Protein AF-0000000070209161 (afdb_homodimer)

pLDDT: mean 96.85, std 6.15, range [28.38, 98.94]

Foldseek 3Di:
DPPLDQDAFDQADEAFWAAQLDGHAAPDKDFAAFLQVRDGRYIYHADDLVNLVRLLVLQQVCQVVLLPDDLLVLLQLLLQLLVLLVVNQNVLLNLLCRLFVADCCLRNVPLSNQLSVLSNQLSVCLVVDDWDWDDDPDPQKTKIKDKGFQEEEEEEFESLRCSNSQSLRQVLSSSLRYAYEYEYEPSRSNSQSVSSVSSSVSPDGGSSYTYHYHDPVCVVVSLLSNLQPPRHAEYEYEEALVVVVVNCVSNVVNVHYYFYFHAAAAEEEEEPAFDLLLSLLQLLCQCQRLQNLDRLRHAEYEYEPNCVVVNVVSNLVNNCVPQHDPDAFRFGRDLVLLVLLLVLQVQQVVVPKDWPHADSPDFGANPPPRHTRSGGGGAIEIEDGDDVGPSLEDRSSGRYHYYHYDHDLVRSQVSLQPYQWAFWYEYGHPDVVSRVVSQVSHQHPYYYYSHHSDDDDQCDWGFIDGSSGDATTHHVSNSVSRIDIDMDMDGD/DPPQDQDAFDQADEAFWAAQLDGHAAPDKDFAAFLQVRDGRYIYHADDLVNLVRLLVLQQVCQVVLLPDDLLVLLQLLLQLLVLLVVNQNVLLNLLCRLFVADCCLRNVPLSNQLSVLSNQLSVCLVVDDWDWDDDPDPQKTKIKDKGFQEEEEEEAESLRCSNRQSLRQVLSSSLRYAYEYEYEPSRSNSQSVSSVSSSVSPDGGSSYTYHYHDPVCVVVSLLSNLQPPRHAEYEYEEALVVVVVNCVSNVVNVHYYFYFHAAAAEEEEEPAFDLLLSLLQLLCQCQNLQNLDRLRHAEYEYEPNCVVVNVVSNLVNNCVPQHDPDAFRFGRDLVLLVLLLVLQVQQVVVPKDWPHADSPDFGANPPPRHTRSGGGGAIEIEDGDPVGVSLEDRSSGRYHYYHYDHDLVRSQVSLQPYQWAFWYEYGHPDVVSRVVSQVSHQHPYYYYSHHSDDDDQCDWGFIDGSSGDATTHHVSNSVSRIDIDMDMDGD

Radius of gyration: 30.26 Å; Cα contacts (8 Å, |Δi|>4): 2463; chains: 2; bounding box: 60×92×67 Å

InterPro domains:
  IPR015590 Aldehyde dehydrogenase domain [PF00171] (28-488)
  IPR016161 Aldehyde/histidinol dehydrogenase [SSF53720] (13-491)
  IPR016162 Aldehyde dehydrogenase, N-terminal [G3DSA:3.40.605.10] (19-486)
  IPR016163 Aldehyde dehydrogenase, C-terminal [G3DSA:3.40.309.10] (264-456)
  IPR050740 Aldehyde Dehydrogenase Superfamily [PTHR43353] (17-490)

Solvent-accessible surface area (backbone atoms only — not comparable to full-atom values): 47337 Å² total; per-residue (Å²): 128,79,72,77,64,76,76,71,74,39,58,86,44,63,39,40,32,35,42,48,71,34,77,43,75,47,89,53,60,45,81,34,54,14,35,68,77,72,38,69,33,28,27,28,29,26,60,46,72,66,49,50,52,51,32,50,52,27,12,59,68,25,27,69,62,54,44,66,51,50,54,68,59,52,26,52,30,30,43,40,19,24,51,45,40,62,74,40,34,62,47,53,21,40,41,41,29,46,29,35,25,46,49,63,60,55,26,61,62,36,28,48,51,49,33,28,46,46,31,46,55,50,36,71,46,49,82,68,71,74,63,48,76,54,74,52,90,52,87,59,40,43,42,39,33,43,71,39,45,73,4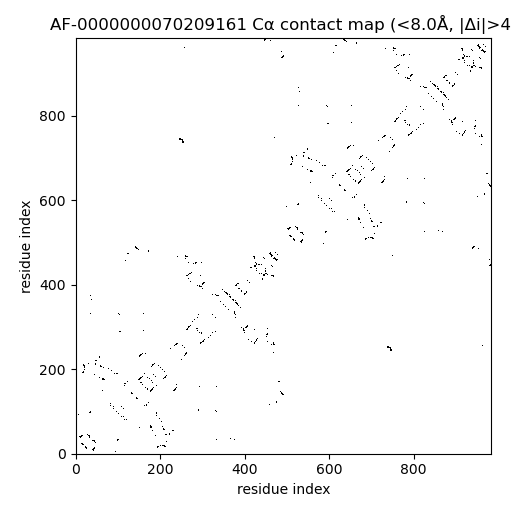4,24,32,39,14,36,25,42,63,71,47,40,49,40,48,39,43,57,48,41,48,30,34,42,68,34,25,21,11,26,37,38,40,39,36,60,62,34,54,59,45,50,40,48,55,52,51,33,38,45,74,30,59,48,57,54,6,36,54,18,38,40,36,36,48,77,90,44,46,67,62,52,50,51,52,53,60,66,32,80,69,43,42,36,38,36,40,40,44,53,41,72,59,47,20,52,51,35,17,56,24,13,53,65,61,30,60,70,35,31,37,28,32,26,60,8,32,31,36,37,44,76,63,30,55,51,68,61,48,17,43,28,48,34,48,17,21,38,51,72,30,6,43,42,54,32,20,27,36,32,34,36,27,23,61,89,39,36,73,62,39,52,53,44,26,48,50,33,37,40,73,74,65,35,79,92,49,74,58,40,37,36,62,41,43,66,42,46,53,49,38,32,49,37,50,50,54,29,39,76,71,68,22,40,73,78,37,65,60,73,85,62,81,34,59,30,89,87,79,63,39,80,32,63,18,34,50,63,60,31,36,31,36,64,52,44,87,90,28,64,54,62,67,50,62,58,59,20,32,51,29,33,34,28,79,28,86,45,72,67,53,45,43,50,54,61,47,66,49,67,34,8,30,23,17,19,33,26,47,72,45,62,70,62,40,52,58,52,49,73,65,43,66,34,9,26,29,20,36,70,44,36,25,59,76,86,54,56,64,43,64,42,35,20,24,60,51,2,28,38,59,44,38,34,44,70,57,16,29,50,68,33,41,43,69,27,33,37,37,36,65,112,129,78,72,77,64,77,75,71,75,40,57,84,44,63,39,40,33,35,44,49,72,34,78,42,75,48,88,54,60,45,80,36,54,14,34,66,77,72,38,69,34,26,26,29,31,26,59,47,72,66,51,50,51,50,34,51,51,27,12,59,69,25,27,70,63,54,46,66,52,51,54,68,60,52,25,52,30,30,44,40,20,23,50,46,41,62,76,40,34,63,46,53,22,41,42,40,29,48,28,36,23,48,50,64,60,56,26,61,64,36,28,50,51,50,34,28,47,45,32,45,55,50,37,71,45,49,79,70,72,73,63,47,77,54,74,54,89,53,86,61,40,43,41,41,35,43,71,40,44,72,43,22,32,39,15,34,24,41,62,71,47,39,50,39,46,39,44,57,48,41,48,29,34,42,69,35,24,20,11,26,38,39,39,39,37,61,62,34,53,58,45,52,39,47,55,53,50,32,38,44,75,30,60,49,58,54,5,35,53,19,38,42,35,34,49,79,90,44,46,65,61,52,51,50,53,54,60,66,33,80,69,42,42,34,40,35,38,40,44,53,41,72,59,47,20,52,52,33,18,56,25,13,54,66,60,28,59,70,34,32,36,29,33,27,61,9,33,33,36,38,44,77,63,29,56,54,68,59,47,16,43,27,48,35,47,15,20,38,50,73,30,7,42,41,54,31,18,27,36,33,34,37,26,23,62,89,38,35,71,61,38,52,53,43,26,51,50,33,36,39,70,75,64,35,79,92,49,74,59,42,35,36,62,43,44,67,42,46,53,50,40,31,49,37,49,51,54,28,39,77,71,70,21,42,74,78,36,66,61,73,83,61,81,33,58,31,89,86,78,63,40,80,31,63,18,34,50,64,61,32,36,32,36,63,52,45,88,90,29,65,54,62,69,51,62,57,59,20,33,52,30,33,34,28,79,28,87,44,72,67,52,46,42,52,55,59,47,65,49,68,35,7,30,22,17,19,34,25,48,73,46,62,71,60,40,52,58,51,49,74,64,43,66,32,11,26,31,21,35,71,43,35,24,59,77,84,54,57,65,43,65,43,35,20,23,61,52,2,28,37,59,45,38,34,42,70,56,16,30,50,67,33,40,44,68,27,35,36,36,34,65,112

Nearest PDB structures (foldseek):
  4u3w-assembly1_A  TM=9.423E-01  e=4.779E-47  Burkholderia cenocepacia J2315
  5izd-assembly2_H  TM=9.526E-01  e=4.224E-46  Thermoplasma acidophilum
  2w8o-assembly1_A  TM=9.553E-01  e=1.137E-43  Homo sapiens
  2jg7-assembly1_A  TM=9.306E-01  e=1.130E-42  Acanthopagrus schlegelii
  6o4d-assembly1_B  TM=9.277E-01  e=3.059E-41  Homo sapiens

Secondary structure (DSSP, 8-state):
------PPP-TT-EEPEEETTEEE--SSEEEEE-TTT-SEEEEEE---HHHHHHHHHHHHHHHHHHHHS-HHHHHHHHHHHHHHHHHTHHHHHHHHHHHH---HHHIIIIIHHHHHHHHHHHHTTGGG---B-PPPSSTTEEEEEEEEE-SEEEEEE-SSSHHHHHHHHHHHHHHTT-EEEEEE-TT-HHHHHHHHHHHHHTTPPBTTEEEE---GGGHHHHHHHHHH-TTEEEEEEES-HHHHHHHHHHHHHTT--EEEE----EEEEE-TTS-HHHHHHHHHHHHHGGGG-STTSEEEEEEETTTHHHHHHHHHHHHHHHH-TTSPPPBPSSHHHHHHHHHHHHHHHHTT-EEEES-TTPPEEPTTT-SEETTB---EEEES--TTSHHHHS---SSEEEEEEESSHHHHHHHHHSSSEES-EEEE-S-HHHHHHHHTTS-SSEEEETS-S----TTS-B--EETTEE--BSHHHHHHTTEEEEEEEEE-/-----PPPP-TT-EEPEEETTEEE--SSEEEEE-TTT-SEEEEEE---HHHHHHHHHHHHHHHHHHHHS-HHHHHHHHHHHHHHHHHTHHHHHHHHHHHH---HHHIIIIIHHHHHHHHHHHHTTGGG---B-PPPSSTTEEEEEEEEE-SEEEEEE-SSSHHHHHHHHHHHHHHTT-EEEEEE-TT-HHHHHHHHHHHHHTTPPBTTEEEE---GGGHHHHHHHHHH-TTEEEEEEES-HHHHHHHHHHHHHTT--EEEE----EEEEE-TTS-HHHHHHHHHHHHHGGGG-STT-EEEEEEETTTHHHHHHHHHHHHHHHH-TTSPPPBPSSHHHHHHHHHHHHHHHHTT-EEEES-TTPPEEPTTT-SEETTB---EEEES--TTSHHHHS---SSEEEEEEESSHHHHHHHHHSSSEES-EEEE-S-HHHHHHHHTTS-SSEEEETS-S----TTS-B--EETTEE--BSHHHHHHTTEEEEEEEEE-

Structure (mmCIF, N/CA/C/O backbone):
data_AF-0000000070209161-model_v1
#
loop_
_entity.id
_entity.type
_entity.pdbx_description
1 polymer 'Aldehyde dehydrogenase'
#
loop_
_atom_site.group_PDB
_atom_site.id
_atom_site.type_symbol
_atom_site.label_atom_id
_atom_site.label_alt_id
_atom_site.label_comp_id
_atom_site.label_asym_id
_atom_site.label_entity_id
_atom_site.label_seq_id
_atom_site.pdbx_PDB_ins_code
_atom_site.Cartn_x
_atom_site.Cartn_y
_atom_site.Cartn_z
_atom_site.occupancy
_atom_site.B_iso_or_equiv
_atom_site.auth_seq_id
_atom_site.auth_comp_id
_atom_site.auth_asym_id
_atom_site.auth_atom_id
_atom_site.pdbx_PDB_model_num
ATOM 1 N N . MET A 1 1 ? -22.828 -43.562 1.305 1 29.09 1 MET A N 1
ATOM 2 C CA . MET A 1 1 ? -21.812 -42.656 0.734 1 29.09 1 MET A CA 1
ATOM 3 C C . MET A 1 1 ? -22.109 -42.375 -0.735 1 29.09 1 MET A C 1
ATOM 5 O O . MET A 1 1 ? -21.906 -43.25 -1.593 1 29.09 1 MET A O 1
ATOM 9 N N . SER A 1 2 ? -23.109 -41.594 -0.973 1 34.88 2 SER A N 1
ATOM 10 C CA . SER A 1 2 ? -23.578 -41.406 -2.342 1 34.88 2 SER A CA 1
ATOM 11 C C . SER A 1 2 ? -22.438 -41.062 -3.283 1 34.88 2 SER A C 1
ATOM 13 O O . SER A 1 2 ? -21.469 -40.406 -2.877 1 34.88 2 SER A O 1
ATOM 15 N N . ASN A 1 3 ? -22.016 -41.812 -4.133 1 40.66 3 ASN A N 1
ATOM 16 C CA . ASN A 1 3 ? -21.016 -41.625 -5.176 1 40.66 3 ASN A CA 1
ATOM 17 C C . ASN A 1 3 ? -20.938 -40.188 -5.66 1 40.66 3 ASN A C 1
ATOM 19 O O . ASN A 1 3 ? -21.953 -39.625 -6.105 1 40.66 3 ASN A O 1
ATOM 23 N N . PRO A 1 4 ? -20.078 -39.312 -5.074 1 47.44 4 PRO A N 1
ATOM 24 C CA . PRO A 1 4 ? -20.078 -37.906 -5.461 1 47.44 4 PRO A CA 1
ATOM 25 C C . PRO A 1 4 ? -20.328 -37.719 -6.957 1 47.44 4 PRO A C 1
ATOM 27 O O . PRO A 1 4 ? -19.719 -38.406 -7.781 1 47.44 4 PRO A O 1
ATOM 30 N N . SER A 1 5 ? -21.516 -37.25 -7.375 1 59.25 5 SER A N 1
ATOM 31 C CA . SER A 1 5 ? -22.109 -37.094 -8.703 1 59.25 5 SER A CA 1
ATOM 32 C C . SER A 1 5 ? -21.188 -36.312 -9.641 1 59.25 5 SER A C 1
ATOM 34 O O . SER A 1 5 ? -20.719 -35.25 -9.305 1 59.25 5 SER A O 1
ATOM 36 N N . VAL A 1 6 ? -20.5 -36.938 -10.539 1 78.5 6 VAL A N 1
ATOM 37 C CA . VAL A 1 6 ? -19.797 -36.375 -11.672 1 78.5 6 VAL A CA 1
ATOM 38 C C . VAL A 1 6 ? -20.656 -35.312 -12.336 1 78.5 6 VAL A C 1
ATOM 40 O O . VAL A 1 6 ? -21.828 -35.562 -12.641 1 78.5 6 VAL A O 1
ATOM 43 N N . VAL A 1 7 ? -20.094 -34.094 -12.422 1 88.81 7 VAL A N 1
ATOM 44 C CA . VAL A 1 7 ? -20.812 -33 -13.055 1 88.81 7 VAL A CA 1
ATOM 45 C C . VAL A 1 7 ? -20.938 -33.281 -14.555 1 88.81 7 VAL A C 1
ATOM 47 O O . VAL A 1 7 ? -19.953 -33.594 -15.219 1 88.81 7 VAL A O 1
ATOM 50 N N . LYS A 1 8 ? -22.094 -33.219 -15.031 1 92.44 8 LYS A N 1
ATOM 51 C CA . LYS A 1 8 ? -22.344 -33.375 -16.453 1 92.44 8 LYS A CA 1
ATOM 52 C C . LYS A 1 8 ? -22.547 -32.031 -17.141 1 92.44 8 LYS A C 1
ATOM 54 O O . LYS A 1 8 ? -23.406 -31.234 -16.734 1 92.44 8 LYS A O 1
ATOM 59 N N . PRO A 1 9 ? -21.734 -31.812 -18.125 1 94.31 9 PRO A N 1
ATOM 60 C CA . PRO A 1 9 ? -21.938 -30.578 -18.859 1 94.31 9 PRO A CA 1
ATOM 61 C C . PRO A 1 9 ? -23.359 -30.422 -19.391 1 94.31 9 PRO A C 1
ATOM 63 O O . PRO A 1 9 ? -23.969 -31.406 -19.828 1 94.31 9 PRO A O 1
ATOM 66 N N . ASP A 1 10 ? -23.891 -29.234 -19.266 1 96.38 10 ASP A N 1
ATOM 67 C CA . ASP A 1 10 ? -25.219 -28.859 -19.75 1 96.38 10 ASP A CA 1
ATOM 68 C C . ASP A 1 10 ? -25.203 -27.453 -20.359 1 96.38 10 ASP A C 1
ATOM 70 O O . ASP A 1 10 ? -25.359 -26.469 -19.641 1 96.38 10 ASP A O 1
ATOM 74 N N . PRO A 1 11 ? -25.125 -27.391 -21.656 1 96 11 PRO A N 1
ATOM 75 C CA . PRO A 1 11 ? -25 -26.094 -22.328 1 96 11 PRO A CA 1
ATOM 76 C C . PRO A 1 11 ? -26.203 -25.188 -22.062 1 96 11 PRO A C 1
ATOM 78 O O . PRO A 1 11 ? -26.125 -23.984 -22.297 1 96 11 PRO A O 1
ATOM 81 N N . SER A 1 12 ? -27.297 -25.812 -21.594 1 95.5 12 SER A N 1
ATOM 82 C CA . SER A 1 12 ? -28.5 -25.016 -21.344 1 95.5 12 SER A CA 1
ATOM 83 C C . SER A 1 12 ? -28.469 -24.406 -19.953 1 95.5 12 SER A C 1
ATOM 85 O O . SER A 1 12 ? -29.25 -23.5 -19.641 1 95.5 12 SER A O 1
ATOM 87 N N . TYR A 1 13 ? -27.547 -24.844 -19.188 1 97.38 13 TYR A N 1
ATOM 88 C CA . TYR A 1 13 ? -27.422 -24.297 -17.844 1 97.38 13 TYR A CA 1
ATOM 89 C C . TYR A 1 13 ? -26.703 -22.953 -17.859 1 97.38 13 TYR A C 1
ATOM 91 O O . TYR A 1 13 ? -25.656 -22.812 -18.484 1 97.38 13 TYR A O 1
ATOM 99 N N . VAL A 1 14 ? -27.266 -21.969 -17.219 1 98.5 14 VAL A N 1
ATOM 100 C CA . VAL A 1 14 ? -26.656 -20.656 -17.109 1 98.5 14 VAL A CA 1
ATOM 101 C C . VAL A 1 14 ? -26.109 -20.453 -15.711 1 98.5 14 VAL A C 1
ATOM 103 O O . VAL A 1 14 ? -26.859 -20.406 -14.734 1 98.5 14 VAL A O 1
ATOM 106 N N . VAL A 1 15 ? -24.797 -20.359 -15.57 1 98.75 15 VAL A N 1
ATOM 107 C CA . VAL A 1 15 ? -24.172 -20.094 -14.281 1 98.75 15 VAL A CA 1
ATOM 108 C C . VAL A 1 15 ? -24.594 -18.719 -13.766 1 98.75 15 VAL A C 1
ATOM 110 O O . VAL A 1 15 ? -24.391 -17.703 -14.438 1 98.75 15 VAL A O 1
ATOM 113 N N . PRO A 1 16 ? -25.156 -18.625 -12.656 1 98.81 16 PRO A N 1
ATOM 114 C CA . PRO A 1 16 ? -25.609 -17.328 -12.148 1 98.81 16 PRO A CA 1
ATOM 115 C C . PRO A 1 16 ? -24.5 -16.562 -11.438 1 98.81 16 PRO A C 1
ATOM 117 O O . PRO A 1 16 ? -23.547 -17.172 -10.938 1 98.81 16 PRO A O 1
ATOM 120 N N . LEU A 1 17 ? -24.625 -15.219 -11.445 1 98.75 17 LEU A N 1
ATOM 121 C CA . LEU A 1 17 ? -23.891 -14.422 -10.477 1 98.75 17 LEU A CA 1
ATOM 122 C C . LEU A 1 17 ? -24.359 -14.711 -9.055 1 98.75 17 LEU A C 1
ATOM 124 O O . LEU A 1 17 ? -25.359 -15.398 -8.859 1 98.75 17 LEU A O 1
ATOM 128 N N . PHE A 1 18 ? -23.625 -14.305 -8.117 1 98.38 18 PHE A N 1
ATOM 129 C CA . PHE A 1 18 ? -24.016 -14.383 -6.719 1 98.38 18 PHE A CA 1
ATOM 130 C C . PHE A 1 18 ? -24.047 -13 -6.082 1 98.38 18 PHE A C 1
ATOM 132 O O . PHE A 1 18 ? -22.984 -12.422 -5.805 1 98.38 18 PHE A O 1
ATOM 139 N N . ILE A 1 19 ? -25.25 -12.391 -5.84 1 98.62 19 ILE A N 1
ATOM 140 C CA . ILE A 1 19 ? -25.391 -11.039 -5.324 1 98.62 19 ILE A CA 1
ATOM 141 C C . ILE A 1 19 ? -26.375 -11.031 -4.156 1 98.62 19 ILE A C 1
ATOM 143 O O . ILE A 1 19 ? -27.516 -11.477 -4.293 1 98.62 19 ILE A O 1
ATOM 147 N N . ASN A 1 20 ? -25.906 -10.578 -3.025 1 98.56 20 ASN A N 1
ATOM 148 C CA . ASN A 1 20 ? -26.734 -10.422 -1.828 1 98.56 20 ASN A CA 1
ATOM 149 C C . ASN A 1 20 ? -27.375 -11.742 -1.413 1 98.56 20 ASN A C 1
ATOM 151 O O . ASN A 1 20 ? -28.562 -11.781 -1.091 1 98.56 20 ASN A O 1
ATOM 155 N N . GLY A 1 21 ? -26.609 -12.805 -1.548 1 97.56 21 GLY A N 1
ATOM 156 C CA . GLY A 1 21 ? -27.047 -14.117 -1.09 1 97.56 21 GLY A CA 1
ATOM 157 C C . GLY A 1 21 ? -27.969 -14.812 -2.07 1 97.56 21 GLY A C 1
ATOM 158 O O . GLY A 1 21 ? -28.547 -15.852 -1.754 1 97.56 21 GLY A O 1
ATOM 159 N N . LYS A 1 22 ? -28.031 -14.227 -3.256 1 97.94 22 LYS A N 1
ATOM 160 C CA . LYS A 1 22 ? -28.953 -14.797 -4.242 1 97.94 22 LYS A CA 1
ATOM 161 C C . LYS A 1 22 ? -28.25 -15.047 -5.57 1 97.94 22 LYS A C 1
ATOM 163 O O . LYS A 1 22 ? -27.312 -14.312 -5.934 1 97.94 22 LYS A O 1
ATOM 168 N N . GLU A 1 23 ? -28.719 -16.047 -6.227 1 98.44 23 GLU A N 1
ATOM 169 C CA . GLU A 1 23 ? -28.281 -16.281 -7.602 1 98.44 23 GLU A CA 1
ATOM 170 C C . GLU A 1 23 ? -28.984 -15.344 -8.578 1 98.44 23 GLU A C 1
ATOM 172 O O . GLU A 1 23 ? -30.203 -15.141 -8.477 1 98.44 23 GLU A O 1
ATOM 177 N N . VAL A 1 24 ? -28.234 -14.695 -9.414 1 98.5 24 VAL A N 1
ATOM 178 C CA . VAL A 1 24 ? -28.781 -13.742 -10.383 1 98.5 24 VAL A CA 1
ATOM 179 C C . VAL A 1 24 ? -28.391 -14.172 -11.797 1 98.5 24 VAL A C 1
ATOM 181 O O . VAL A 1 24 ? -27.219 -14.148 -12.164 1 98.5 24 VAL A O 1
ATOM 184 N N . THR A 1 25 ? -29.344 -14.578 -12.586 1 98.31 25 THR A N 1
ATOM 185 C CA . THR A 1 25 ? -29.125 -14.852 -14.008 1 98.31 25 THR A CA 1
ATOM 186 C C . THR A 1 25 ? -29.375 -13.602 -14.844 1 98.31 25 THR A C 1
ATOM 188 O O . THR A 1 25 ? -30.422 -12.977 -14.75 1 98.31 25 THR A O 1
ATOM 191 N N . THR A 1 26 ? -28.438 -13.25 -15.586 1 98 26 THR A N 1
ATOM 192 C CA . THR A 1 26 ? -28.531 -12.016 -16.359 1 98 26 THR A CA 1
ATOM 193 C C . THR A 1 26 ? -29.031 -12.289 -17.766 1 98 26 THR A C 1
ATOM 195 O O . THR A 1 26 ? -29.031 -13.438 -18.219 1 98 26 THR A O 1
ATOM 198 N N . LYS A 1 27 ? -29.469 -11.242 -18.453 1 95.56 27 LYS A N 1
ATOM 199 C CA . LYS A 1 27 ? -29.891 -11.344 -19.844 1 95.56 27 LYS A CA 1
ATOM 200 C C . LYS A 1 27 ? -28.688 -11.562 -20.766 1 95.56 27 LYS A C 1
ATOM 202 O O . LYS A 1 27 ? -28.719 -12.414 -21.656 1 95.56 27 LYS A O 1
ATOM 207 N N . THR A 1 28 ? -27.719 -10.758 -20.531 1 97.19 28 THR A N 1
ATOM 208 C CA . THR A 1 28 ? -26.484 -10.938 -21.281 1 97.19 28 THR A CA 1
ATOM 209 C C . THR A 1 28 ? -25.703 -12.133 -20.766 1 97.19 28 THR A C 1
ATOM 211 O O . THR A 1 28 ? -25.438 -12.234 -19.562 1 97.19 28 THR A O 1
ATOM 214 N N . THR A 1 29 ? -25.359 -13.125 -21.625 1 97.75 29 THR A N 1
ATOM 215 C CA . THR A 1 29 ? -24.625 -14.336 -21.266 1 97.75 29 THR A CA 1
ATOM 216 C C . THR A 1 29 ? -23.469 -14.586 -22.234 1 97.75 29 THR A C 1
ATOM 218 O O . THR A 1 29 ? -23.312 -13.852 -23.203 1 97.75 29 THR A O 1
ATOM 221 N N . PHE A 1 30 ? -22.594 -15.492 -21.969 1 98.12 30 PHE A N 1
ATOM 222 C CA . PHE A 1 30 ? -21.531 -15.922 -22.859 1 98.12 30 PHE A CA 1
ATOM 223 C C . PHE A 1 30 ? -21.25 -17.406 -22.688 1 98.12 30 PHE A C 1
ATOM 225 O O . PHE A 1 30 ? -21.438 -17.969 -21.609 1 98.12 30 PHE A O 1
ATOM 232 N N . PRO A 1 31 ? -20.859 -18.078 -23.719 1 98.06 31 PRO A N 1
ATOM 233 C CA . PRO A 1 31 ? -20.578 -19.5 -23.641 1 98.06 31 PRO A CA 1
ATOM 234 C C . PRO A 1 31 ? -19.281 -19.812 -22.891 1 98.06 31 PRO A C 1
ATOM 236 O O . PRO A 1 31 ? -18.328 -19.031 -22.953 1 98.06 31 PRO A O 1
ATOM 239 N N . VAL A 1 32 ? -19.281 -20.938 -22.156 1 98.19 32 VAL A N 1
ATOM 240 C CA . VAL A 1 32 ? -18.078 -21.469 -21.516 1 98.19 32 VAL A CA 1
ATOM 241 C C . VAL A 1 32 ? -17.641 -22.75 -22.234 1 98.19 32 VAL A C 1
ATOM 243 O O . VAL A 1 32 ? -18.391 -23.719 -22.281 1 98.19 32 VAL A O 1
ATOM 246 N N . THR A 1 33 ? -16.469 -22.672 -22.812 1 97.69 33 THR A N 1
ATOM 247 C CA . THR A 1 33 ? -15.938 -23.797 -23.562 1 97.69 33 THR A CA 1
ATOM 248 C C . THR A 1 33 ? -14.797 -24.469 -22.797 1 97.69 33 THR A C 1
ATOM 250 O O . THR A 1 33 ? -13.906 -23.797 -22.297 1 97.69 33 THR A O 1
ATOM 253 N N . SER A 1 34 ? -14.891 -25.797 -22.688 1 97.81 34 SER A N 1
ATOM 254 C CA . SER A 1 34 ? -13.828 -26.516 -22.016 1 97.81 34 SER A CA 1
ATOM 255 C C . SER A 1 34 ? -12.586 -26.625 -22.891 1 97.81 34 SER A C 1
ATOM 257 O O . SER A 1 34 ? -12.664 -27.078 -24.031 1 97.81 34 SER A O 1
ATOM 259 N N . PRO A 1 35 ? -11.414 -26.266 -22.359 1 97.75 35 PRO A N 1
ATOM 260 C CA . PRO A 1 35 ? -10.188 -26.438 -23.141 1 97.75 35 PRO A CA 1
ATOM 261 C C . PRO A 1 35 ? -9.789 -27.891 -23.312 1 97.75 35 PRO A C 1
ATOM 263 O O . PRO A 1 35 ? -8.945 -28.219 -24.156 1 97.75 35 PRO A O 1
ATOM 266 N N . SER A 1 36 ? -10.359 -28.781 -22.516 1 95.69 36 SER A N 1
ATOM 267 C CA . SER A 1 36 ? -10.062 -30.203 -22.609 1 95.69 36 SER A CA 1
ATOM 268 C C . SER A 1 36 ? -10.891 -30.891 -23.688 1 95.69 36 SER A C 1
ATOM 270 O O . SER A 1 36 ? -10.359 -31.641 -24.516 1 95.69 36 SER A O 1
ATOM 272 N N . SER A 1 37 ? -12.227 -30.547 -23.766 1 95.19 37 SER A N 1
ATOM 273 C CA . SER A 1 37 ? -13.117 -31.219 -24.703 1 95.19 37 SER A CA 1
ATOM 274 C C . SER A 1 37 ? -13.336 -30.406 -25.953 1 95.19 37 SER A C 1
ATOM 276 O O . SER A 1 37 ? -13.805 -30.922 -26.969 1 95.19 37 SER A O 1
ATOM 278 N N . HIS A 1 38 ? -13.094 -29.078 -25.859 1 95.88 38 HIS A N 1
ATOM 279 C CA . HIS A 1 38 ? -13.32 -28.125 -26.938 1 95.88 38 HIS A CA 1
ATOM 280 C C . HIS A 1 38 ? -14.812 -27.953 -27.203 1 95.88 38 HIS A C 1
ATOM 282 O O . HIS A 1 38 ? -15.203 -27.484 -28.281 1 95.88 38 HIS A O 1
ATOM 288 N N . LYS A 1 39 ? -15.602 -28.297 -26.234 1 96.38 39 LYS A N 1
ATOM 289 C CA . LYS A 1 39 ? -17.047 -28.156 -26.359 1 96.38 39 LYS A CA 1
ATOM 290 C C . LYS A 1 39 ? -17.594 -27.141 -25.359 1 96.38 39 LYS A C 1
ATOM 292 O O . LYS A 1 39 ? -17 -26.938 -24.297 1 96.38 39 LYS A O 1
ATOM 297 N N . GLN A 1 40 ? -18.688 -26.531 -25.797 1 97.5 40 GLN A N 1
ATOM 298 C CA . GLN A 1 40 ? -19.391 -25.703 -24.828 1 97.5 40 GLN A CA 1
ATOM 299 C C . GLN A 1 40 ? -19.953 -26.531 -23.672 1 97.5 40 GLN A C 1
ATOM 301 O O . GLN A 1 40 ? -20.672 -27.516 -23.906 1 97.5 40 GLN A O 1
ATOM 306 N N . VAL A 1 41 ? -19.719 -26.219 -22.484 1 97.81 41 VAL A N 1
ATOM 307 C CA . VAL A 1 41 ? -20.078 -27.047 -21.328 1 97.81 41 VAL A CA 1
ATOM 308 C C . VAL A 1 41 ? -21.266 -26.422 -20.609 1 97.81 41 VAL A C 1
ATOM 310 O O . VAL A 1 41 ? -22.078 -27.125 -20 1 97.81 41 VAL A O 1
ATOM 313 N N . TRP A 1 42 ? -21.359 -25.125 -20.516 1 98.12 42 TRP A N 1
ATOM 314 C CA . TRP A 1 42 ? -22.516 -24.359 -20.047 1 98.12 42 TRP A CA 1
ATOM 315 C C . TRP A 1 42 ? -22.438 -22.906 -20.5 1 98.12 42 TRP A C 1
ATOM 317 O O . TRP A 1 42 ? -21.562 -22.547 -21.297 1 98.12 42 TRP A O 1
ATOM 327 N N . THR A 1 43 ? -23.453 -22.172 -20.156 1 98.19 43 THR A N 1
ATOM 328 C CA . THR A 1 43 ? -23.5 -20.734 -20.375 1 98.19 43 THR A CA 1
ATOM 329 C C . THR A 1 43 ? -23.312 -19.984 -19.047 1 98.19 43 THR A C 1
ATOM 331 O O . THR A 1 43 ? -23.547 -20.531 -17.984 1 98.19 43 THR A O 1
ATOM 334 N N . SER A 1 44 ? -22.812 -18.812 -19.141 1 98.62 44 SER A N 1
ATOM 335 C CA . SER A 1 44 ? -22.609 -18.031 -17.922 1 98.62 44 SER A CA 1
ATOM 336 C C . SER A 1 44 ? -23.312 -16.688 -18.016 1 98.62 44 SER A C 1
ATOM 338 O O . SER A 1 44 ? -23.344 -16.062 -19.078 1 98.62 44 SER A O 1
ATOM 340 N N . SER A 1 45 ? -23.859 -16.234 -16.906 1 98.62 45 SER A N 1
ATOM 341 C CA . SER A 1 45 ? -24.281 -14.852 -16.75 1 98.62 45 SER A CA 1
ATOM 342 C C . SER A 1 45 ? -23.094 -13.891 -16.922 1 98.62 45 SER A C 1
ATOM 344 O O . SER A 1 45 ? -21.938 -14.273 -16.703 1 98.62 45 SER A O 1
ATOM 346 N N . ALA A 1 46 ? -23.344 -12.703 -17.391 1 98.62 46 ALA A N 1
ATOM 347 C CA . ALA A 1 46 ? -22.359 -11.625 -17.516 1 98.62 46 ALA A CA 1
ATOM 348 C C . ALA A 1 46 ? -22.797 -10.383 -16.75 1 98.62 46 ALA A C 1
ATOM 350 O O . ALA A 1 46 ? -23.844 -9.805 -17.047 1 98.62 46 ALA A O 1
ATOM 351 N N . ALA A 1 47 ? -22.031 -9.984 -15.805 1 98.5 47 ALA A N 1
ATOM 352 C CA . ALA A 1 47 ? -22.391 -8.844 -14.953 1 98.5 47 ALA A CA 1
ATOM 353 C C . ALA A 1 47 ? -22.469 -7.559 -15.773 1 98.5 47 ALA A C 1
ATOM 355 O O . ALA A 1 47 ? -21.562 -7.258 -16.562 1 98.5 47 ALA A O 1
ATOM 356 N N . SER A 1 48 ? -23.5 -6.812 -15.625 1 97.69 48 SER A N 1
ATOM 357 C CA . SER A 1 48 ? -23.656 -5.465 -16.156 1 97.69 48 SER A CA 1
ATOM 358 C C . SER A 1 48 ? -23.219 -4.414 -15.141 1 97.69 48 SER A C 1
ATOM 360 O O . SER A 1 48 ? -22.906 -4.746 -13.992 1 97.69 48 SER A O 1
ATOM 362 N N . LEU A 1 49 ? -23.203 -3.156 -15.578 1 97.88 49 LEU A N 1
ATOM 363 C CA . LEU A 1 49 ? -22.906 -2.068 -14.656 1 97.88 49 LEU A CA 1
ATOM 364 C C . LEU A 1 49 ? -23.969 -1.977 -13.555 1 97.88 49 LEU A C 1
ATOM 366 O O . LEU A 1 49 ? -23.656 -1.597 -12.422 1 97.88 49 LEU A O 1
ATOM 370 N N . GLU A 1 50 ? -25.172 -2.332 -13.898 1 98 50 GLU A N 1
ATOM 371 C CA . GLU A 1 50 ? -26.234 -2.363 -12.898 1 98 50 GLU A CA 1
ATOM 372 C C . GLU A 1 50 ? -25.984 -3.459 -11.867 1 98 50 GLU A C 1
ATOM 374 O O . GLU A 1 50 ? -26.25 -3.273 -10.68 1 98 50 GLU A O 1
ATOM 379 N N . ASP A 1 51 ? -25.531 -4.625 -12.32 1 98.38 51 ASP A N 1
ATOM 380 C CA . ASP A 1 51 ? -25.172 -5.703 -11.406 1 98.38 51 ASP A CA 1
ATOM 381 C C . ASP A 1 51 ? -24.031 -5.289 -10.484 1 98.38 51 ASP A C 1
ATOM 383 O O . ASP A 1 51 ? -24.016 -5.652 -9.305 1 98.38 51 ASP A O 1
ATOM 387 N N . VAL A 1 52 ? -23.094 -4.551 -11.055 1 98.5 52 VAL A N 1
ATOM 388 C CA . VAL A 1 52 ? -22 -4.008 -10.266 1 98.5 52 VAL A CA 1
ATOM 389 C C . VAL A 1 52 ? -22.562 -3.131 -9.141 1 98.5 52 VAL A C 1
ATOM 391 O O . VAL A 1 52 ? -22.188 -3.297 -7.977 1 98.5 52 VAL A O 1
ATOM 394 N N . LYS A 1 53 ? -23.438 -2.232 -9.461 1 98.5 53 LYS A N 1
ATOM 395 C CA . LYS A 1 53 ? -24.031 -1.345 -8.469 1 98.5 53 LYS A CA 1
ATOM 396 C C . LYS A 1 53 ? -24.781 -2.139 -7.398 1 98.5 53 LYS A C 1
ATOM 398 O O . LYS A 1 53 ? -24.703 -1.808 -6.215 1 98.5 53 LYS A O 1
ATOM 403 N N . SER A 1 54 ? -25.484 -3.172 -7.855 1 98.75 54 SER A N 1
ATOM 404 C CA . SER A 1 54 ? -26.234 -4.012 -6.926 1 98.75 54 SER A CA 1
ATOM 405 C C . SER A 1 54 ? -25.297 -4.734 -5.957 1 98.75 54 SER A C 1
ATOM 407 O O . SER A 1 54 ? -25.578 -4.809 -4.762 1 98.75 54 SER A O 1
ATOM 409 N N . ALA A 1 55 ? -24.25 -5.285 -6.492 1 98.88 55 ALA A N 1
ATOM 410 C CA . ALA A 1 55 ? -23.266 -5.996 -5.668 1 98.88 55 ALA A CA 1
ATOM 411 C C . ALA A 1 55 ? -22.625 -5.059 -4.648 1 98.88 55 ALA A C 1
ATOM 413 O O . ALA A 1 55 ? -22.484 -5.418 -3.477 1 98.88 55 ALA A O 1
ATOM 414 N N . VAL A 1 56 ? -22.281 -3.838 -5.086 1 98.88 56 VAL A N 1
ATOM 415 C CA . VAL A 1 56 ? -21.656 -2.854 -4.211 1 98.88 56 VAL A CA 1
ATOM 416 C C . VAL A 1 56 ? -22.625 -2.438 -3.115 1 98.88 56 VAL A C 1
ATOM 418 O O . VAL A 1 56 ? -22.25 -2.352 -1.942 1 98.88 56 VAL A O 1
ATOM 421 N N . SER A 1 57 ? -23.844 -2.184 -3.496 1 98.81 57 SER A N 1
ATOM 422 C CA . SER A 1 57 ? -24.875 -1.801 -2.529 1 98.81 57 SER A CA 1
ATOM 423 C C . SER A 1 57 ? -25.078 -2.887 -1.479 1 98.81 57 SER A C 1
ATOM 425 O O . SER A 1 57 ? -25.219 -2.592 -0.29 1 98.81 57 SER A O 1
ATOM 427 N N . ALA A 1 58 ? -25.109 -4.117 -1.944 1 98.94 58 ALA A N 1
ATOM 428 C CA . ALA A 1 58 ? -25.281 -5.25 -1.036 1 98.94 58 ALA A CA 1
ATOM 429 C C . ALA A 1 58 ? -24.109 -5.352 -0.062 1 98.94 58 ALA A C 1
ATOM 431 O O . ALA A 1 58 ? -24.297 -5.555 1.138 1 98.94 58 ALA A O 1
ATOM 432 N N . ALA A 1 59 ? -22.891 -5.246 -0.57 1 98.94 59 ALA A N 1
ATOM 433 C CA . ALA A 1 59 ? -21.688 -5.324 0.261 1 98.94 59 ALA A CA 1
ATOM 434 C C . ALA A 1 59 ? -21.672 -4.207 1.3 1 98.94 59 ALA A C 1
ATOM 436 O O . ALA A 1 59 ? -21.359 -4.445 2.467 1 98.94 59 ALA A O 1
ATOM 437 N N . LYS A 1 60 ? -22 -2.992 0.869 1 98.5 60 LYS A N 1
ATOM 438 C CA . LYS A 1 60 ? -22.047 -1.837 1.76 1 98.5 60 LYS A CA 1
ATOM 439 C C . LYS A 1 60 ? -23.062 -2.047 2.879 1 98.5 60 LYS A C 1
ATOM 441 O O . LYS A 1 60 ? -22.781 -1.736 4.039 1 98.5 60 LYS A O 1
ATOM 446 N N . ALA A 1 61 ? -24.219 -2.555 2.518 1 98.62 61 ALA A N 1
ATOM 447 C CA . ALA A 1 61 ? -25.312 -2.748 3.475 1 98.62 61 ALA A CA 1
ATOM 448 C C . ALA A 1 61 ? -24.938 -3.816 4.504 1 98.62 61 ALA A C 1
ATOM 450 O O . ALA A 1 61 ? -25.359 -3.734 5.664 1 98.62 61 ALA A O 1
ATOM 451 N N . ALA A 1 62 ? -24.172 -4.797 4.141 1 98.81 62 ALA A N 1
ATOM 452 C CA . ALA A 1 62 ? -23.828 -5.922 5.004 1 98.81 62 ALA A CA 1
ATOM 453 C C . ALA A 1 62 ? -22.672 -5.559 5.941 1 98.81 62 ALA A C 1
ATOM 455 O O . ALA A 1 62 ? -22.453 -6.227 6.957 1 98.81 62 ALA A O 1
ATOM 456 N N . PHE A 1 63 ? -21.969 -4.539 5.715 1 98.56 63 PHE A N 1
ATOM 457 C CA . PHE A 1 63 ? -20.688 -4.219 6.344 1 98.56 63 PHE A CA 1
ATOM 458 C C . PHE A 1 63 ? -20.859 -3.975 7.836 1 98.56 63 PHE A C 1
ATOM 460 O O . PHE A 1 63 ? -20.141 -4.551 8.656 1 98.56 63 PHE A O 1
ATOM 467 N N . PRO A 1 64 ? -21.828 -3.111 8.258 1 97.25 64 PRO A N 1
ATOM 468 C CA . PRO A 1 64 ? -21.922 -2.811 9.688 1 97.25 64 PRO A CA 1
ATOM 469 C C . PRO A 1 64 ? -22.125 -4.062 10.539 1 97.25 64 PRO A C 1
ATOM 471 O O . PRO A 1 64 ? -21.422 -4.242 11.547 1 97.25 64 PRO A O 1
ATOM 474 N N . ALA A 1 65 ? -22.953 -4.957 10.086 1 97.81 65 ALA A N 1
ATOM 475 C CA . ALA A 1 65 ? -23.219 -6.168 10.859 1 97.81 65 ALA A CA 1
ATOM 476 C C . ALA A 1 65 ? -22.031 -7.121 10.805 1 97.81 65 ALA A C 1
ATOM 478 O O . ALA A 1 65 ? -21.641 -7.688 11.828 1 97.81 65 ALA A O 1
ATOM 479 N N . TRP A 1 66 ? -21.453 -7.297 9.672 1 98.62 66 TRP A N 1
ATOM 480 C CA . TRP A 1 66 ? -20.344 -8.227 9.508 1 98.62 66 TRP A CA 1
ATOM 481 C C . TRP A 1 66 ? -19.125 -7.754 10.281 1 98.62 66 TRP A C 1
ATOM 483 O O . TRP A 1 66 ? -18.469 -8.547 10.961 1 98.62 66 TRP A O 1
ATOM 493 N N . SER A 1 67 ? -18.812 -6.473 10.188 1 97.75 67 SER A N 1
ATOM 494 C CA . SER A 1 67 ? -17.625 -5.914 10.828 1 97.75 67 SER A CA 1
ATOM 495 C C . SER A 1 67 ? -17.703 -6.059 12.344 1 97.75 67 SER A C 1
ATOM 497 O O . SER A 1 67 ? -16.672 -6.184 13.016 1 97.75 67 SER A O 1
ATOM 499 N N . LYS A 1 68 ? -18.875 -6.109 12.898 1 95.81 68 LYS A N 1
ATOM 500 C CA . LYS A 1 68 ? -19.047 -6.133 14.344 1 95.81 68 LYS A CA 1
ATOM 501 C C . LYS A 1 68 ? -19.266 -7.559 14.852 1 95.81 68 LYS A C 1
ATOM 503 O O . LYS A 1 68 ? -19.25 -7.801 16.062 1 95.81 68 LYS A O 1
ATOM 508 N N . MET A 1 69 ? -19.406 -8.484 13.898 1 97 69 MET A N 1
ATOM 509 C CA . MET A 1 69 ? -19.625 -9.883 14.281 1 97 69 MET A CA 1
ATOM 510 C C . MET A 1 69 ? -18.438 -10.406 15.094 1 97 69 MET A C 1
ATOM 512 O O . MET A 1 69 ? -17.281 -10.117 14.773 1 97 69 MET A O 1
ATOM 516 N N . LYS A 1 70 ? -18.703 -11.188 16.109 1 96.12 70 LYS A N 1
ATOM 517 C CA . LYS A 1 70 ? -17.672 -11.727 16.984 1 96.12 70 LYS A CA 1
ATOM 518 C C . LYS A 1 70 ? -16.766 -12.711 16.234 1 96.12 70 LYS A C 1
ATOM 520 O O . LYS A 1 70 ? -17.219 -13.414 15.336 1 96.12 70 LYS A O 1
ATOM 525 N N . HIS A 1 71 ? -15.562 -12.82 16.719 1 96.38 71 HIS A N 1
ATOM 526 C CA . HIS A 1 71 ? -14.586 -13.703 16.078 1 96.38 71 HIS A CA 1
ATOM 527 C C . HIS A 1 71 ? -15.039 -15.156 16.125 1 96.38 71 HIS A C 1
ATOM 529 O O . HIS A 1 71 ? -14.805 -15.914 15.195 1 96.38 71 HIS A O 1
ATOM 535 N N . SER A 1 72 ? -15.695 -15.469 17.219 1 97.75 72 SER A N 1
ATOM 536 C CA . SER A 1 72 ? -16.156 -16.844 17.359 1 97.75 72 SER A CA 1
ATOM 537 C C . SER A 1 72 ? -17.219 -17.172 16.312 1 97.75 72 SER A C 1
ATOM 539 O O . SER A 1 72 ? -17.234 -18.281 15.766 1 97.75 72 SER A O 1
ATOM 541 N N . ALA A 1 73 ? -18.125 -16.25 16.031 1 98.12 73 ALA A N 1
ATOM 542 C CA . ALA A 1 73 ? -19.156 -16.469 15.023 1 98.12 73 ALA A CA 1
ATOM 543 C C . ALA A 1 73 ? -18.562 -16.562 13.625 1 98.12 73 ALA A C 1
ATOM 545 O O . ALA A 1 73 ? -18.953 -17.422 12.828 1 98.12 73 ALA A O 1
ATOM 546 N N . LYS A 1 74 ? -17.625 -15.711 13.297 1 98.5 74 LYS A N 1
ATOM 547 C CA . LYS A 1 74 ? -16.938 -15.781 12.016 1 98.5 74 LYS A CA 1
ATOM 548 C C . LYS A 1 74 ? -16.188 -17.109 11.859 1 98.5 74 LYS A C 1
ATOM 550 O O . LYS A 1 74 ? -16.25 -17.734 10.797 1 98.5 74 LYS A O 1
ATOM 555 N N . ARG A 1 75 ? -15.477 -17.469 12.945 1 98.44 75 ARG A N 1
ATOM 556 C CA . ARG A 1 75 ? -14.758 -18.734 12.969 1 98.44 75 ARG A CA 1
ATOM 557 C C . ARG A 1 75 ? -15.68 -19.906 12.617 1 98.44 75 ARG A C 1
ATOM 559 O O . ARG A 1 75 ? -15.328 -20.75 11.797 1 98.44 75 ARG A O 1
ATOM 566 N N . ASN A 1 76 ? -16.844 -19.891 13.25 1 98.75 76 ASN A N 1
ATOM 567 C CA . ASN A 1 76 ? -17.797 -20.969 13.008 1 98.75 76 ASN A CA 1
ATOM 568 C C . ASN A 1 76 ? -18.25 -21 11.547 1 98.75 76 ASN A C 1
ATOM 570 O O . ASN A 1 76 ? -18.406 -22.062 10.961 1 98.75 76 ASN A O 1
ATOM 574 N N . ILE A 1 77 ? -18.438 -19.859 10.945 1 98.88 77 ILE A N 1
ATOM 575 C CA . ILE A 1 77 ? -18.828 -19.766 9.539 1 98.88 77 ILE A CA 1
ATOM 576 C C . ILE A 1 77 ? -17.719 -20.312 8.656 1 98.88 77 ILE A C 1
ATOM 578 O O . ILE A 1 77 ? -17.969 -21.109 7.742 1 98.88 77 ILE A O 1
ATOM 582 N N . PHE A 1 78 ? -16.438 -19.969 8.922 1 98.88 78 PHE A N 1
ATOM 583 C CA . PHE A 1 78 ? -15.312 -20.406 8.109 1 98.88 78 PHE A CA 1
ATOM 584 C C . PHE A 1 78 ? -15.102 -21.922 8.242 1 98.88 78 PHE A C 1
ATOM 586 O O . PHE A 1 78 ? -14.852 -22.609 7.254 1 98.88 78 PHE A O 1
ATOM 593 N N . LEU A 1 79 ? -15.219 -22.422 9.469 1 98.88 79 LEU A N 1
ATOM 594 C CA . LEU A 1 79 ? -15.062 -23.859 9.68 1 98.88 79 LEU A CA 1
ATOM 595 C C . LEU A 1 79 ? -16.188 -24.625 8.992 1 98.88 79 LEU A C 1
ATOM 597 O O . LEU A 1 79 ? -15.938 -25.672 8.391 1 98.88 79 LEU A O 1
ATOM 601 N N . LYS A 1 80 ? -17.406 -24.094 9.094 1 98.88 80 LYS A N 1
ATOM 602 C CA . LYS A 1 80 ? -18.531 -24.734 8.391 1 98.88 80 LYS A CA 1
ATOM 603 C C . LYS A 1 80 ? -18.312 -24.703 6.883 1 98.88 80 LYS A C 1
ATOM 605 O O . LYS A 1 80 ? -18.641 -25.656 6.18 1 98.88 80 LYS A O 1
ATOM 610 N N . ALA A 1 81 ? -17.828 -23.609 6.414 1 98.88 81 ALA A N 1
ATOM 611 C CA . ALA A 1 81 ? -17.531 -23.5 4.988 1 98.88 81 ALA A CA 1
ATOM 612 C C . ALA A 1 81 ? -16.516 -24.547 4.559 1 98.88 81 ALA A C 1
ATOM 614 O O . ALA A 1 81 ? -16.656 -25.156 3.498 1 98.88 81 ALA A O 1
ATOM 615 N N . ALA A 1 82 ? -15.461 -24.719 5.375 1 98.88 82 ALA A N 1
ATOM 616 C CA . ALA A 1 82 ? -14.484 -25.766 5.086 1 98.88 82 ALA A CA 1
ATOM 617 C C . ALA A 1 82 ? -15.148 -27.141 5.004 1 98.88 82 ALA A C 1
ATOM 619 O O . ALA A 1 82 ? -14.859 -27.922 4.098 1 98.88 82 ALA A O 1
ATOM 620 N N . ASP A 1 83 ? -16.078 -27.375 5.879 1 98.81 83 ASP A N 1
ATOM 621 C CA . ASP A 1 83 ? -16.812 -28.641 5.883 1 98.81 83 ASP A CA 1
ATOM 622 C C . ASP A 1 83 ? -17.656 -28.781 4.621 1 98.81 83 ASP A C 1
ATOM 624 O O . ASP A 1 83 ? -17.734 -29.875 4.035 1 98.81 83 ASP A O 1
ATOM 628 N N . VAL A 1 84 ? -18.312 -27.703 4.242 1 98.75 84 VAL A N 1
ATOM 629 C CA . VAL A 1 84 ? -19.141 -27.703 3.037 1 98.75 84 VAL A CA 1
ATOM 630 C C . VAL A 1 84 ? -18.266 -28.031 1.821 1 98.75 84 VAL A C 1
ATOM 632 O O . VAL A 1 84 ? -18.656 -28.828 0.973 1 98.75 84 VAL A O 1
ATOM 635 N N . ILE A 1 85 ? -17.109 -27.438 1.76 1 98.69 85 ILE A N 1
ATOM 636 C CA . ILE A 1 85 ? -16.188 -27.625 0.644 1 98.69 85 ILE A CA 1
ATOM 637 C C . ILE A 1 85 ? -15.719 -29.078 0.619 1 98.69 85 ILE A C 1
ATOM 639 O O . ILE A 1 85 ? -15.68 -29.719 -0.441 1 98.69 85 ILE A O 1
ATOM 643 N N . ASP A 1 86 ? -15.398 -29.625 1.784 1 98.44 86 ASP A N 1
ATOM 644 C CA . ASP A 1 86 ? -15 -31.016 1.867 1 98.44 86 ASP A CA 1
ATOM 645 C C . ASP A 1 86 ? -16.109 -31.938 1.385 1 98.44 86 ASP A C 1
ATOM 647 O O . ASP A 1 86 ? -15.859 -32.906 0.667 1 98.44 86 ASP A O 1
ATOM 651 N N . ALA A 1 87 ? -17.312 -31.625 1.749 1 98.12 87 ALA A N 1
ATOM 652 C CA . ALA A 1 87 ? -18.469 -32.438 1.396 1 98.12 87 ALA A CA 1
ATOM 653 C C . ALA A 1 87 ? -18.75 -32.375 -0.102 1 98.12 87 ALA A C 1
ATOM 655 O O . ALA A 1 87 ? -19.266 -33.344 -0.688 1 98.12 87 ALA A O 1
ATOM 656 N N . ARG A 1 88 ? -18.375 -31.266 -0.715 1 97.44 88 ARG A N 1
ATOM 657 C CA . ARG A 1 88 ? -18.656 -31.062 -2.131 1 97.44 88 ARG A CA 1
ATOM 658 C C . ARG A 1 88 ? -17.375 -31.094 -2.959 1 97.44 88 ARG A C 1
ATOM 660 O O . ARG A 1 88 ? -17.312 -30.531 -4.051 1 97.44 88 ARG A O 1
ATOM 667 N N . ALA A 1 89 ? -16.344 -31.688 -2.459 1 97.69 89 ALA A N 1
ATOM 668 C CA . ALA A 1 89 ? -14.992 -31.594 -3.025 1 97.69 89 ALA A CA 1
ATOM 669 C C . ALA A 1 89 ? -14.969 -32.125 -4.461 1 97.69 89 ALA A C 1
ATOM 671 O O . ALA A 1 89 ? -14.367 -31.484 -5.34 1 97.69 89 ALA A O 1
ATOM 672 N N . GLU A 1 90 ? -15.586 -33.188 -4.77 1 96.75 90 GLU A N 1
ATOM 673 C CA . GLU A 1 90 ? -15.57 -33.781 -6.105 1 96.75 90 GLU A CA 1
ATOM 674 C C . GLU A 1 90 ? -16.297 -32.906 -7.105 1 96.75 90 GLU A C 1
ATOM 676 O O . GLU A 1 90 ? -15.844 -32.719 -8.234 1 96.75 90 GLU A O 1
ATOM 681 N N . GLU A 1 91 ? -17.438 -32.406 -6.656 1 97.19 91 GLU A N 1
ATOM 682 C CA . GLU A 1 91 ? -18.203 -31.484 -7.477 1 97.19 91 GLU A CA 1
ATOM 683 C C . GLU A 1 91 ? -17.375 -30.25 -7.84 1 97.19 91 GLU A C 1
ATOM 685 O O . GLU A 1 91 ? -17.328 -29.859 -9 1 97.19 91 GLU A O 1
ATOM 690 N N . PHE A 1 92 ? -16.75 -29.688 -6.863 1 98.25 92 PHE A N 1
ATOM 691 C CA . PHE A 1 92 ? -15.945 -28.484 -7.062 1 98.25 92 PHE A CA 1
ATOM 692 C C . PHE A 1 92 ? -14.758 -28.781 -7.977 1 98.25 92 PHE A C 1
ATOM 694 O O . PHE A 1 92 ? -14.477 -28.016 -8.898 1 98.25 92 PHE A O 1
ATOM 701 N N . ALA A 1 93 ? -14.102 -29.875 -7.723 1 98.06 93 ALA A N 1
ATOM 702 C CA . ALA A 1 93 ? -12.969 -30.266 -8.562 1 98.06 93 ALA A CA 1
ATOM 703 C C . ALA A 1 93 ? -13.391 -30.438 -10.016 1 98.06 93 ALA A C 1
ATOM 705 O O . ALA A 1 93 ? -12.672 -30.047 -10.93 1 98.06 93 ALA A O 1
ATOM 706 N N . ASP A 1 94 ? -14.555 -31 -10.25 1 97.75 94 ASP A N 1
ATOM 707 C CA . ASP A 1 94 ? -15.055 -31.234 -11.594 1 97.75 94 ASP A CA 1
ATOM 708 C C . ASP A 1 94 ? -15.297 -29.922 -12.328 1 97.75 94 ASP A C 1
ATOM 710 O O . ASP A 1 94 ? -14.977 -29.812 -13.516 1 97.75 94 ASP A O 1
ATOM 714 N N . TYR A 1 95 ? -15.93 -28.953 -11.586 1 98.12 95 TYR A N 1
ATOM 715 C CA . TYR A 1 95 ? -16.109 -27.641 -12.203 1 98.12 95 TYR A CA 1
ATOM 716 C C . TYR A 1 95 ? -14.781 -27.125 -12.75 1 98.12 95 TYR A C 1
ATOM 718 O O . TYR A 1 95 ? -14.703 -26.703 -13.906 1 98.12 95 TYR A O 1
ATOM 726 N N . MET A 1 96 ? -13.75 -27.203 -11.953 1 98.12 96 MET A N 1
ATOM 727 C CA . MET A 1 96 ? -12.445 -26.672 -12.32 1 98.12 96 MET A CA 1
ATOM 728 C C . MET A 1 96 ? -11.844 -27.453 -13.484 1 98.12 96 MET A C 1
ATOM 730 O O . MET A 1 96 ? -11.328 -26.875 -14.438 1 98.12 96 MET A O 1
ATOM 734 N N . LYS A 1 97 ? -11.914 -28.781 -13.414 1 97.19 97 LYS A N 1
ATOM 735 C CA . LYS A 1 97 ? -11.375 -29.625 -14.484 1 97.19 97 LYS A CA 1
ATOM 736 C C . LYS A 1 97 ? -12.062 -29.328 -15.812 1 97.19 97 LYS A C 1
ATOM 738 O O . LYS A 1 97 ? -11.391 -29.172 -16.844 1 97.19 97 LYS A O 1
ATOM 743 N N . ILE A 1 98 ? -13.336 -29.188 -15.766 1 97.44 98 ILE A N 1
ATOM 744 C CA . ILE A 1 98 ? -14.133 -28.953 -16.969 1 97.44 98 ILE A CA 1
ATOM 745 C C . ILE A 1 98 ? -13.812 -27.578 -17.531 1 97.44 98 ILE A C 1
ATOM 747 O O . ILE A 1 98 ? -13.609 -27.422 -18.75 1 97.44 98 ILE A O 1
ATOM 751 N N . GLU A 1 99 ? -13.695 -26.609 -16.703 1 98.12 99 GLU A N 1
ATOM 752 C CA . GLU A 1 99 ? -13.602 -25.219 -17.156 1 98.12 99 GLU A CA 1
ATOM 753 C C . GLU A 1 99 ? -12.164 -24.844 -17.5 1 98.12 99 GLU A C 1
ATOM 755 O O . GLU A 1 99 ? -11.93 -24.016 -18.375 1 98.12 99 GLU A O 1
ATOM 760 N N . THR A 1 100 ? -11.133 -25.469 -16.828 1 97.81 100 THR A N 1
ATOM 761 C CA . THR A 1 100 ? -9.773 -24.969 -17.016 1 97.81 100 THR A CA 1
ATOM 762 C C . THR A 1 100 ? -8.883 -26.062 -17.609 1 97.81 100 THR A C 1
ATOM 764 O O . THR A 1 100 ? -7.75 -25.797 -18.016 1 97.81 100 THR A O 1
ATOM 767 N N . GLY A 1 101 ? -9.391 -27.281 -17.656 1 96.44 101 GLY A N 1
ATOM 768 C CA . GLY A 1 101 ? -8.578 -28.391 -18.141 1 96.44 101 GLY A CA 1
ATOM 769 C C . GLY A 1 101 ? -7.562 -28.859 -17.109 1 96.44 101 GLY A C 1
ATOM 770 O O . GLY A 1 101 ? -6.641 -29.609 -17.453 1 96.44 101 GLY A O 1
ATOM 771 N N . ALA A 1 102 ? -7.719 -28.469 -15.875 1 96.31 102 ALA A N 1
ATOM 772 C CA . ALA A 1 102 ? -6.781 -28.859 -14.82 1 96.31 102 ALA A CA 1
ATOM 773 C C . ALA A 1 102 ? -6.758 -30.375 -14.633 1 96.31 102 ALA A C 1
ATOM 775 O O . ALA A 1 102 ? -7.801 -31.031 -14.711 1 96.31 102 ALA A O 1
ATOM 776 N N . ALA A 1 103 ? -5.559 -30.859 -14.344 1 94.19 103 ALA A N 1
ATOM 777 C CA . ALA A 1 103 ? -5.414 -32.281 -14.031 1 94.19 103 ALA A CA 1
ATOM 778 C C . ALA A 1 103 ? -6.039 -32.625 -12.68 1 94.19 103 ALA A C 1
ATOM 780 O O . ALA A 1 103 ? -6.262 -31.719 -11.852 1 94.19 103 ALA A O 1
ATOM 781 N N . ASP A 1 104 ? -6.316 -33.844 -12.492 1 93.31 104 ASP A N 1
ATOM 782 C CA . ASP A 1 104 ? -6.973 -34.344 -11.281 1 93.31 104 ASP A CA 1
ATOM 783 C C . ASP A 1 104 ? -6.176 -33.969 -10.039 1 93.31 104 ASP A C 1
ATOM 785 O O . ASP A 1 104 ? -6.73 -33.406 -9.078 1 93.31 104 ASP A O 1
ATOM 789 N N . MET A 1 105 ? -4.926 -34.125 -10.078 1 92.12 105 MET A N 1
ATOM 790 C CA . MET A 1 105 ? -4.094 -33.875 -8.906 1 92.12 105 MET A CA 1
ATOM 791 C C . MET A 1 105 ? -4.074 -32.375 -8.555 1 92.12 105 MET A C 1
ATOM 793 O O . MET A 1 105 ? -4.016 -32.031 -7.379 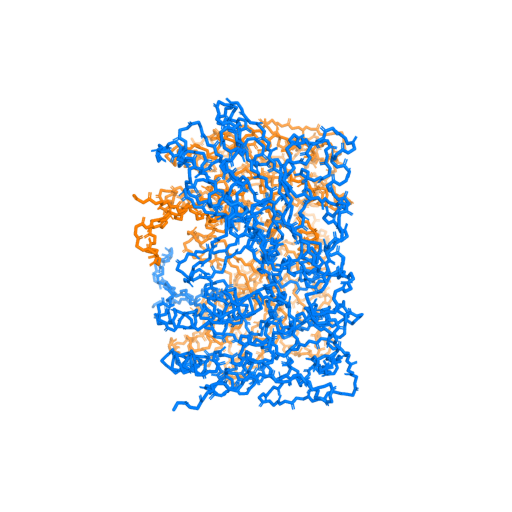1 92.12 105 MET A O 1
ATOM 797 N N . PHE A 1 106 ? -4.121 -31.578 -9.57 1 95.69 106 PHE A N 1
ATOM 798 C CA . PHE A 1 106 ? -4.078 -30.141 -9.328 1 95.69 106 PHE A CA 1
ATOM 799 C C . PHE A 1 106 ? -5.414 -29.641 -8.797 1 95.69 106 PHE A C 1
ATOM 801 O O . PHE A 1 106 ? -5.457 -28.734 -7.945 1 95.69 106 PHE A O 1
ATOM 808 N N . SER A 1 107 ? -6.535 -30.188 -9.242 1 96.19 107 SER A N 1
ATOM 809 C CA . SER A 1 107 ? -7.859 -29.781 -8.789 1 96.19 107 SER A CA 1
ATOM 810 C C . SER A 1 107 ? -8.234 -30.469 -7.48 1 96.19 107 SER A C 1
ATOM 812 O O . SER A 1 107 ? -8.258 -29.828 -6.422 1 96.19 107 SER A O 1
ATOM 814 N N . ASN A 1 108 ? -8.266 -31.859 -7.496 1 94.81 108 ASN A N 1
ATOM 815 C CA . ASN A 1 108 ? -8.703 -32.656 -6.367 1 94.81 108 ASN A CA 1
ATOM 816 C C . ASN A 1 108 ? -7.637 -32.719 -5.277 1 94.81 108 ASN A C 1
ATOM 818 O O . ASN A 1 108 ? -7.957 -32.844 -4.094 1 94.81 108 ASN A O 1
ATOM 822 N N . GLY A 1 109 ? -6.5 -32.625 -5.691 1 93.38 109 GLY A N 1
ATOM 823 C CA . GLY A 1 109 ? -5.414 -32.875 -4.754 1 93.38 109 GLY A CA 1
ATOM 824 C C . GLY A 1 109 ? -4.848 -31.609 -4.152 1 93.38 109 GLY A C 1
ATOM 825 O O . GLY A 1 109 ? -4.238 -31.641 -3.082 1 93.38 109 GLY A O 1
ATOM 826 N N . PHE A 1 110 ? -5.109 -30.516 -4.816 1 95.06 110 PHE A N 1
ATOM 827 C CA . PHE A 1 110 ? -4.438 -29.312 -4.363 1 95.06 110 PHE A CA 1
ATOM 828 C C . PHE A 1 110 ? -5.43 -28.172 -4.203 1 95.06 110 PHE A C 1
ATOM 830 O O . PHE A 1 110 ? -5.727 -27.75 -3.084 1 95.06 110 PHE A O 1
ATOM 837 N N . ASN A 1 111 ? -6.09 -27.719 -5.223 1 97.88 111 ASN A N 1
ATOM 838 C CA . ASN A 1 111 ? -6.879 -26.484 -5.203 1 97.88 111 ASN A CA 1
ATOM 839 C C . ASN A 1 111 ? -8.055 -26.594 -4.234 1 97.88 111 ASN A C 1
ATOM 841 O O . ASN A 1 111 ? -8.234 -25.719 -3.381 1 97.88 111 ASN A O 1
ATOM 845 N N . VAL A 1 112 ? -8.844 -27.672 -4.348 1 98.44 112 VAL A N 1
ATOM 846 C CA . VAL A 1 112 ? -10.039 -27.781 -3.523 1 98.44 112 VAL A CA 1
ATOM 847 C C . VAL A 1 112 ? -9.648 -28.016 -2.066 1 98.44 112 VAL A C 1
ATOM 849 O O . VAL A 1 112 ? -10.094 -27.281 -1.176 1 98.44 112 VAL A O 1
ATOM 852 N N . PRO A 1 113 ? -8.703 -28.953 -1.809 1 97.94 113 PRO A N 1
ATOM 853 C CA . PRO A 1 113 ? -8.352 -29.156 -0.403 1 97.94 113 PRO A CA 1
ATOM 854 C C . PRO A 1 113 ? -7.672 -27.938 0.217 1 97.94 113 PRO A C 1
ATOM 856 O O . PRO A 1 113 ? -7.91 -27.625 1.386 1 97.94 113 PRO A O 1
ATOM 859 N N . LYS A 1 114 ? -6.816 -27.297 -0.521 1 97.62 114 LYS A N 1
ATOM 860 C CA . LYS A 1 114 ? -6.105 -26.141 0.018 1 97.62 114 LYS A CA 1
ATOM 861 C C . LYS A 1 114 ? -7.062 -24.969 0.271 1 97.62 114 LYS A C 1
ATOM 863 O O . LYS A 1 114 ? -6.844 -24.172 1.183 1 97.62 114 LYS A O 1
ATOM 868 N N . MET A 1 115 ? -8.109 -24.938 -0.521 1 98.38 115 MET A N 1
ATOM 869 C CA . MET A 1 115 ? -9.148 -23.938 -0.276 1 98.38 115 MET A CA 1
ATOM 870 C C . MET A 1 115 ? -9.781 -24.141 1.1 1 98.38 115 MET A C 1
ATOM 872 O O . MET A 1 115 ? -9.914 -23.188 1.868 1 98.38 115 MET A O 1
ATOM 876 N N . ALA A 1 116 ? -10.133 -25.359 1.427 1 98.69 116 ALA A N 1
ATOM 877 C CA . ALA A 1 116 ? -10.719 -25.688 2.727 1 98.69 116 ALA A CA 1
ATOM 878 C C . ALA A 1 116 ? -9.711 -25.438 3.852 1 98.69 116 ALA A C 1
ATOM 880 O O . ALA A 1 116 ? -10.062 -24.906 4.902 1 98.69 116 ALA A O 1
ATOM 881 N N . ASP A 1 117 ? -8.516 -25.828 3.572 1 98.25 117 ASP A N 1
ATOM 882 C CA . ASP A 1 117 ? -7.461 -25.672 4.57 1 98.25 117 ASP A CA 1
ATOM 883 C C . ASP A 1 117 ? -7.223 -24.188 4.898 1 98.25 117 ASP A C 1
ATOM 885 O O . ASP A 1 117 ? -6.938 -23.844 6.043 1 98.25 117 ASP A O 1
ATOM 889 N N . MET A 1 118 ? -7.266 -23.391 3.914 1 98.31 118 MET A N 1
ATOM 890 C CA . MET A 1 118 ? -7.098 -21.953 4.113 1 98.31 118 MET A CA 1
ATOM 891 C C . MET A 1 118 ? -8.141 -21.406 5.082 1 98.31 118 MET A C 1
ATOM 893 O O . MET A 1 118 ? -7.824 -20.609 5.965 1 98.31 118 MET A O 1
ATOM 897 N N . LEU A 1 119 ? -9.367 -21.828 4.922 1 98.81 119 LEU A N 1
ATOM 898 C CA . LEU A 1 119 ? -10.461 -21.422 5.805 1 98.81 119 LEU A CA 1
ATOM 899 C C . LEU A 1 119 ? -10.172 -21.859 7.242 1 98.81 119 LEU A C 1
ATOM 901 O O . LEU A 1 119 ? -10.375 -21.078 8.18 1 98.81 119 LEU A O 1
ATOM 905 N N . ARG A 1 120 ? -9.711 -23.078 7.402 1 98.56 120 ARG A N 1
ATOM 906 C CA . ARG A 1 120 ? -9.406 -23.594 8.734 1 98.56 120 ARG A CA 1
ATOM 907 C C . ARG A 1 120 ? -8.266 -22.812 9.375 1 98.56 120 ARG A C 1
ATOM 909 O O . ARG A 1 120 ? -8.312 -22.5 10.562 1 98.56 120 ARG A O 1
ATOM 916 N N . ASP A 1 121 ? -7.25 -22.531 8.57 1 98 121 ASP A N 1
ATOM 917 C CA . ASP A 1 121 ? -6.109 -21.781 9.086 1 98 121 ASP A CA 1
ATOM 918 C C . ASP A 1 121 ? -6.539 -20.391 9.562 1 98 121 ASP A C 1
ATOM 920 O O . ASP A 1 121 ? -6.227 -20 10.688 1 98 121 ASP A O 1
ATOM 924 N N . VAL A 1 122 ? -7.27 -19.672 8.742 1 98.31 122 VAL A N 1
ATOM 925 C CA . VAL A 1 122 ? -7.695 -18.312 9.062 1 98.31 122 VAL A CA 1
ATOM 926 C C . VAL A 1 122 ? -8.633 -18.344 10.266 1 98.31 122 VAL A C 1
ATOM 928 O O . VAL A 1 122 ? -8.578 -17.453 11.117 1 98.31 122 VAL A O 1
ATOM 931 N N . ALA A 1 123 ? -9.523 -19.359 10.305 1 98.25 123 ALA A N 1
ATOM 932 C CA . ALA A 1 123 ? -10.422 -19.5 11.445 1 98.25 123 ALA A CA 1
ATOM 933 C C . ALA A 1 123 ? -9.641 -19.531 12.758 1 98.25 123 ALA A C 1
ATOM 935 O O . ALA A 1 123 ? -10.094 -18.984 13.766 1 98.25 123 ALA A O 1
ATOM 936 N N . GLY A 1 124 ? -8.508 -20.141 12.688 1 97.12 124 GLY A N 1
ATOM 937 C CA . GLY A 1 124 ? -7.691 -20.281 13.883 1 97.12 124 GLY A CA 1
ATOM 938 C C . GLY A 1 124 ? -6.973 -19 14.266 1 97.12 1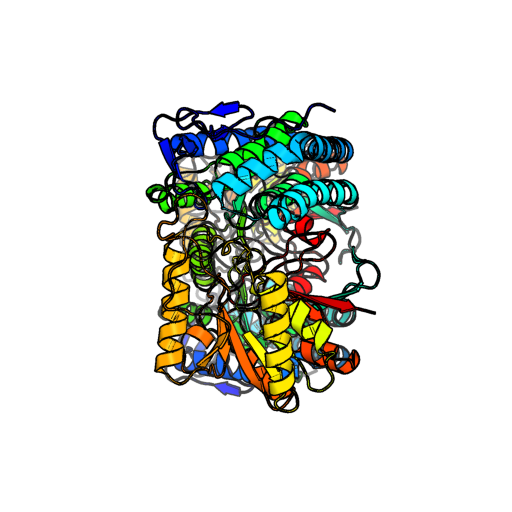24 GLY A C 1
ATOM 939 O O . GLY A 1 124 ? -6.441 -18.875 15.367 1 97.12 124 GLY A O 1
ATOM 940 N N . ARG A 1 125 ? -6.988 -18.016 13.414 1 96.94 125 ARG A N 1
ATOM 941 C CA . ARG A 1 125 ? -6.18 -16.812 13.617 1 96.94 125 ARG A CA 1
ATOM 942 C C . ARG A 1 125 ? -7.051 -15.633 14.039 1 96.94 125 ARG A C 1
ATOM 944 O O . ARG A 1 125 ? -6.535 -14.609 14.484 1 96.94 125 ARG A O 1
ATOM 951 N N . LEU A 1 126 ? -8.305 -15.68 14.008 1 96.5 126 LEU A N 1
ATOM 952 C CA . LEU A 1 126 ? -9.219 -14.555 14.102 1 96.5 126 LEU A CA 1
ATOM 953 C C . LEU A 1 126 ? -9.094 -13.859 15.453 1 96.5 126 LEU A C 1
ATOM 955 O O . LEU A 1 126 ? -9.141 -12.633 15.531 1 96.5 126 LEU A O 1
ATOM 959 N N . SER A 1 127 ? -8.883 -14.648 16.516 1 93.62 127 SER A N 1
ATOM 960 C CA . SER A 1 127 ? -8.859 -14.07 17.859 1 93.62 127 SER A CA 1
ATOM 961 C C . SER A 1 127 ? -7.508 -13.445 18.172 1 93.62 127 SER A C 1
ATOM 963 O O . SER A 1 127 ? -7.348 -12.781 19.188 1 93.62 127 SER A O 1
ATOM 965 N N . ALA A 1 128 ? -6.586 -13.648 17.234 1 92.5 128 ALA A N 1
ATOM 966 C CA . ALA A 1 128 ? -5.227 -13.188 17.5 1 92.5 128 ALA A CA 1
ATOM 967 C C . ALA A 1 128 ? -5.012 -11.766 16.984 1 92.5 128 ALA A C 1
ATOM 969 O O . ALA A 1 128 ? -3.959 -11.172 17.203 1 92.5 128 ALA A O 1
ATOM 970 N N . VAL A 1 129 ? -5.941 -11.148 16.359 1 92.56 129 VAL A N 1
ATOM 971 C CA . VAL A 1 129 ? -5.84 -9.758 15.93 1 92.56 129 VAL A CA 1
ATOM 972 C C . VAL A 1 129 ? -5.922 -8.836 17.141 1 92.56 129 VAL A C 1
ATOM 974 O O . VAL A 1 129 ? -6.918 -8.836 17.859 1 92.56 129 VAL A O 1
ATOM 977 N N . MET A 1 130 ? -4.848 -8.07 17.359 1 92.88 130 MET A N 1
ATOM 978 C CA . MET A 1 130 ? -4.785 -7.246 18.562 1 92.88 130 MET A CA 1
ATOM 979 C C . MET A 1 130 ? -4.32 -5.832 18.234 1 92.88 130 MET A C 1
ATOM 981 O O . MET A 1 130 ? -3.525 -5.637 17.312 1 92.88 130 MET A O 1
ATOM 985 N N . GLY A 1 131 ? -4.852 -4.848 18.984 1 94.69 131 GLY A N 1
ATOM 986 C CA . GLY A 1 131 ? -4.301 -3.502 18.969 1 94.69 131 GLY A CA 1
ATOM 987 C C . GLY A 1 131 ? -3.062 -3.357 19.828 1 94.69 131 GLY A C 1
ATOM 988 O O . GLY A 1 131 ? -2.414 -4.352 20.172 1 94.69 131 GLY A O 1
ATOM 989 N N . HIS A 1 132 ? -2.594 -2.145 19.984 1 94.75 132 HIS A N 1
ATOM 990 C CA . HIS A 1 132 ? -1.413 -1.844 20.781 1 94.75 132 HIS A CA 1
ATOM 991 C C . HIS A 1 132 ? -1.714 -0.773 21.828 1 94.75 132 HIS A C 1
ATOM 993 O O . HIS A 1 132 ? -2.594 0.067 21.625 1 94.75 132 HIS A O 1
ATOM 999 N N . ILE A 1 133 ? -1.086 -0.897 23 1 95.56 133 ILE A N 1
ATOM 1000 C CA . ILE A 1 133 ? -1.077 0.143 24.016 1 95.56 133 ILE A CA 1
ATOM 1001 C C . ILE A 1 133 ? 0.327 0.729 24.141 1 95.56 133 ILE A C 1
ATOM 1003 O O . ILE A 1 133 ? 1.158 0.208 24.891 1 95.56 133 ILE A O 1
ATOM 1007 N N . PRO A 1 134 ? 0.562 1.776 23.359 1 93.69 134 PRO A N 1
ATOM 1008 C CA . PRO A 1 134 ? 1.896 2.379 23.406 1 93.69 134 PRO A CA 1
ATOM 1009 C C . PRO A 1 134 ? 2.068 3.363 24.562 1 93.69 134 PRO A C 1
ATOM 1011 O O . PRO A 1 134 ? 1.096 3.693 25.234 1 93.69 134 PRO A O 1
ATOM 1014 N N . SER A 1 135 ? 3.314 3.725 24.812 1 91.69 135 SER A N 1
ATOM 1015 C CA . SER A 1 135 ? 3.609 4.836 25.719 1 91.69 135 SER A CA 1
ATOM 1016 C C . SER A 1 135 ? 3.557 6.172 24.969 1 91.69 135 SER A C 1
ATOM 1018 O O . SER A 1 135 ? 3.984 6.266 23.828 1 91.69 135 SER A O 1
ATOM 1020 N N . CYS A 1 136 ? 3.008 7.145 25.609 1 94 136 CYS A N 1
ATOM 1021 C CA . CYS A 1 136 ? 2.941 8.484 25.031 1 94 136 CYS A CA 1
ATOM 1022 C C . CYS A 1 136 ? 4.055 9.367 25.578 1 94 136 CYS A C 1
ATOM 1024 O O . CYS A 1 136 ? 4.602 9.094 26.641 1 94 136 CYS A O 1
ATOM 1026 N N . GLU A 1 137 ? 4.379 10.344 24.844 1 90.31 137 GLU A N 1
ATOM 1027 C CA . GLU A 1 137 ? 5.441 11.266 25.219 1 90.31 137 GLU A CA 1
ATOM 1028 C C . GLU A 1 137 ? 5.031 12.125 26.422 1 90.31 137 GLU A C 1
ATOM 1030 O O . GLU A 1 137 ? 5.82 12.328 27.344 1 90.31 137 GLU A O 1
ATOM 1035 N N . GLU A 1 138 ? 3.824 12.578 26.359 1 90.56 138 GLU A N 1
ATOM 1036 C CA . GLU A 1 138 ? 3.357 13.508 27.375 1 90.56 138 GLU A CA 1
ATOM 1037 C C . GLU A 1 138 ? 2.84 12.773 28.609 1 90.56 138 GLU A C 1
ATOM 1039 O O . GLU A 1 138 ? 2.064 11.82 28.484 1 90.56 138 GLU A O 1
ATOM 1044 N N . GLU A 1 139 ? 3.248 13.297 29.766 1 91.75 139 GLU A N 1
ATOM 1045 C CA . GLU A 1 139 ? 2.738 12.734 31.016 1 91.75 139 GLU A CA 1
ATOM 1046 C C . GLU A 1 139 ? 1.229 12.93 31.141 1 91.75 139 GLU A C 1
ATOM 1048 O O . GLU A 1 139 ? 0.709 14 30.812 1 91.75 139 GLU A O 1
ATOM 1053 N N . GLY A 1 140 ? 0.582 11.93 31.516 1 92.69 140 GLY A N 1
ATOM 1054 C CA . GLY A 1 140 ? -0.856 12.031 31.703 1 92.69 140 GLY A CA 1
ATOM 1055 C C . GLY A 1 140 ? -1.648 11.719 30.453 1 92.69 140 GLY A C 1
ATOM 1056 O O . GLY A 1 140 ? -2.879 11.773 30.453 1 92.69 140 GLY A O 1
ATOM 1057 N N . THR A 1 141 ? -0.998 11.422 29.391 1 95 141 THR A N 1
ATOM 1058 C CA . THR A 1 141 ? -1.661 11.062 28.141 1 95 141 THR A CA 1
ATOM 1059 C C . THR A 1 141 ? -1.44 9.586 27.812 1 95 141 THR A C 1
ATOM 1061 O O . THR A 1 141 ? -0.331 9.07 27.969 1 95 141 THR A O 1
ATOM 1064 N N . SER A 1 142 ? -2.463 8.898 27.484 1 96.75 142 SER A N 1
ATOM 1065 C CA . SER A 1 142 ? -2.412 7.5 27.062 1 96.75 142 SER A CA 1
ATOM 1066 C C . SER A 1 142 ? -2.951 7.328 25.641 1 96.75 142 SER A C 1
ATOM 1068 O O . SER A 1 142 ? -3.525 8.258 25.078 1 96.75 142 SER A O 1
ATOM 1070 N N . ALA A 1 143 ? -2.67 6.191 25.062 1 97.56 143 ALA A N 1
ATOM 1071 C CA . ALA A 1 143 ? -3.125 5.969 23.688 1 97.56 143 ALA A CA 1
ATOM 1072 C C . ALA A 1 143 ? -3.506 4.504 23.469 1 97.56 143 ALA A C 1
ATOM 1074 O O . ALA A 1 143 ? -2.998 3.615 24.156 1 97.56 143 ALA A O 1
ATOM 1075 N N . LEU A 1 144 ? -4.445 4.297 22.656 1 97.56 144 LEU A N 1
ATOM 1076 C CA . LEU A 1 144 ? -4.805 3.02 22.047 1 97.56 144 LEU A CA 1
ATOM 1077 C C . LEU A 1 144 ? -4.574 3.045 20.547 1 97.56 144 LEU A C 1
ATOM 1079 O O . LEU A 1 144 ? -4.934 4.016 19.875 1 97.56 144 LEU A O 1
ATOM 1083 N N . ILE A 1 145 ? -3.893 2.049 20.062 1 98.12 145 ILE A N 1
ATOM 1084 C CA . ILE A 1 145 ? -3.877 1.804 18.625 1 98.12 145 ILE A CA 1
ATOM 1085 C C . ILE A 1 145 ? -4.832 0.661 18.281 1 98.12 145 ILE A C 1
ATOM 1087 O O . ILE A 1 145 ? -4.582 -0.492 18.641 1 98.12 145 ILE A O 1
ATOM 1091 N N . VAL A 1 146 ? -5.91 0.99 17.672 1 97.81 146 VAL A N 1
ATOM 1092 C CA . VAL A 1 146 ? -6.898 -0.027 17.328 1 97.81 146 VAL A CA 1
ATOM 1093 C C . VAL A 1 146 ? -6.816 -0.341 15.828 1 97.81 146 VAL A C 1
ATOM 1095 O O . VAL A 1 146 ? -6.25 0.433 15.055 1 97.81 146 VAL A O 1
ATOM 1098 N N . LYS A 1 147 ? -7.273 -1.477 15.422 1 97.25 147 LYS A N 1
ATOM 1099 C CA . LYS A 1 147 ? -7.32 -1.912 14.031 1 97.25 147 LYS A CA 1
ATOM 1100 C C . LYS A 1 147 ? -8.758 -1.99 13.531 1 97.25 147 LYS A C 1
ATOM 1102 O O . LYS A 1 147 ? -9.641 -2.496 14.227 1 97.25 147 LYS A O 1
ATOM 1107 N N . GLU A 1 148 ? -8.953 -1.414 12.359 1 97 148 GLU A N 1
ATOM 1108 C CA . GLU A 1 148 ? -10.289 -1.344 11.781 1 97 148 GLU A CA 1
ATOM 1109 C C . GLU A 1 148 ? -10.297 -1.84 10.336 1 97 148 GLU A C 1
ATOM 1111 O O . GLU A 1 148 ? -9.32 -1.642 9.609 1 97 148 GLU A O 1
ATOM 1116 N N . PRO A 1 149 ? -11.414 -2.566 9.93 1 98 149 PRO A N 1
ATOM 1117 C CA . PRO A 1 149 ? -11.523 -2.92 8.516 1 98 149 PRO A CA 1
ATOM 1118 C C . PRO A 1 149 ? -11.656 -1.697 7.609 1 98 149 PRO A C 1
ATOM 1120 O O . PRO A 1 149 ? -11.992 -0.609 8.078 1 98 149 PRO A O 1
ATOM 1123 N N . TYR A 1 150 ? -11.398 -1.869 6.352 1 98.06 150 TYR A N 1
ATOM 1124 C CA . TYR A 1 150 ? -11.492 -0.8 5.363 1 98.06 150 TYR A CA 1
ATOM 1125 C C . TYR A 1 150 ? -12.945 -0.527 4.984 1 98.06 150 TYR A C 1
ATOM 1127 O O . TYR A 1 150 ? -13.336 0.627 4.797 1 98.06 150 TYR A O 1
ATOM 1135 N N . GLY A 1 151 ? -13.734 -1.462 4.816 1 98.19 151 GLY A N 1
ATOM 1136 C CA . GLY A 1 151 ? -15.086 -1.406 4.273 1 98.19 151 GLY A CA 1
ATOM 1137 C C . GLY A 1 151 ? -15.375 -2.51 3.271 1 98.19 151 GLY A C 1
ATOM 1138 O O . GLY A 1 151 ? -15.305 -3.693 3.611 1 98.19 151 GLY A O 1
ATOM 1139 N N . VAL A 1 152 ? -15.664 -2.117 2.01 1 98.88 152 VAL A N 1
ATOM 1140 C CA . VAL A 1 152 ? -15.844 -3.082 0.931 1 98.88 152 VAL A CA 1
ATOM 1141 C C . VAL A 1 152 ? -14.523 -3.285 0.193 1 98.88 152 VAL A C 1
ATOM 1143 O O . VAL A 1 152 ? -13.859 -2.316 -0.18 1 98.88 152 VAL A O 1
ATOM 1146 N N . VAL A 1 153 ? -14.109 -4.547 0.033 1 98.94 153 VAL A N 1
ATOM 1147 C CA . VAL A 1 153 ? -12.867 -4.891 -0.647 1 98.94 153 VAL A CA 1
ATOM 1148 C C . VAL A 1 153 ? -13.172 -5.625 -1.95 1 98.94 153 VAL A C 1
ATOM 1150 O O . VAL A 1 153 ? -14.047 -6.496 -1.988 1 98.94 153 VAL A O 1
ATOM 1153 N N . LEU A 1 154 ? -12.492 -5.207 -3.004 1 98.94 154 LEU A N 1
ATOM 1154 C CA . LEU A 1 154 ? -12.586 -5.887 -4.293 1 98.94 154 LEU A CA 1
ATOM 1155 C C . LEU A 1 154 ? -11.438 -6.883 -4.461 1 98.94 154 LEU A C 1
ATOM 1157 O O . LEU A 1 154 ? -10.266 -6.508 -4.371 1 98.94 154 LEU A O 1
ATOM 1161 N N . GLY A 1 155 ? -11.766 -8.148 -4.594 1 98.88 155 GLY A N 1
ATOM 1162 C CA . GLY A 1 155 ? -10.812 -9.172 -4.988 1 98.88 155 GLY A CA 1
ATOM 1163 C C . GLY A 1 155 ? -10.961 -9.602 -6.434 1 98.88 155 GLY A C 1
ATOM 1164 O O . GLY A 1 155 ? -12.062 -9.969 -6.863 1 98.88 155 GLY A O 1
ATOM 1165 N N . ILE A 1 156 ? -9.922 -9.508 -7.207 1 98.88 156 ILE A N 1
ATOM 1166 C CA . ILE A 1 156 ? -9.898 -9.953 -8.602 1 98.88 156 ILE A CA 1
ATOM 1167 C C . ILE A 1 156 ? -8.953 -11.141 -8.75 1 98.88 156 ILE A C 1
ATOM 1169 O O . ILE A 1 156 ? -7.758 -11.031 -8.453 1 98.88 156 ILE A O 1
ATOM 1173 N N . ALA A 1 157 ? -9.477 -12.266 -9.164 1 98.62 157 ALA A N 1
ATOM 1174 C CA . ALA A 1 157 ? -8.695 -13.508 -9.133 1 98.62 157 ALA A CA 1
ATOM 1175 C C . ALA A 1 157 ? -8.648 -14.156 -10.508 1 98.62 157 ALA A C 1
ATOM 1177 O O . ALA A 1 157 ? -9.633 -14.125 -11.25 1 98.62 157 ALA A O 1
ATOM 1178 N N . PRO A 1 158 ? -7.574 -14.812 -10.844 1 98.38 158 PRO A N 1
ATOM 1179 C CA . PRO A 1 158 ? -7.387 -15.469 -12.141 1 98.38 158 PRO A CA 1
ATOM 1180 C C . PRO A 1 158 ? -7.848 -16.922 -12.141 1 98.38 158 PRO A C 1
ATOM 1182 O O . PRO A 1 158 ? -8.188 -17.469 -11.086 1 98.38 158 PRO A O 1
ATOM 1185 N N . TRP A 1 159 ? -7.738 -17.547 -13.281 1 98.31 159 TRP A N 1
ATOM 1186 C CA . TRP A 1 159 ? -8.344 -18.859 -13.562 1 98.31 159 TRP A CA 1
ATOM 1187 C C . TRP A 1 159 ? -7.383 -19.984 -13.195 1 98.31 159 TRP A C 1
ATOM 1189 O O . TRP A 1 159 ? -7.789 -21.141 -13.109 1 98.31 159 TRP A O 1
ATOM 1199 N N . ASN A 1 160 ? -6.156 -19.703 -12.992 1 97.94 160 ASN A N 1
ATOM 1200 C CA . ASN A 1 160 ? -5.18 -20.797 -13.047 1 97.94 160 ASN A CA 1
ATOM 1201 C C . ASN A 1 160 ? -5.18 -21.609 -11.758 1 97.94 160 ASN A C 1
ATOM 1203 O O . ASN A 1 160 ? -4.789 -22.781 -11.758 1 97.94 160 ASN A O 1
ATOM 1207 N N . ALA A 1 161 ? -5.512 -21.016 -10.664 1 98.38 161 ALA A N 1
ATOM 1208 C CA . ALA A 1 161 ? -5.793 -21.688 -9.406 1 98.38 161 ALA A CA 1
ATOM 1209 C C . ALA A 1 161 ? -6.992 -21.078 -8.695 1 98.38 161 ALA A C 1
ATOM 1211 O O . ALA A 1 161 ? -6.867 -20.578 -7.57 1 98.38 161 ALA A O 1
ATOM 1212 N N . PRO A 1 162 ? -8.102 -21.234 -9.297 1 98.44 162 PRO A N 1
ATOM 1213 C CA . PRO A 1 162 ? -9.227 -20.359 -8.961 1 98.44 162 PRO A CA 1
ATOM 1214 C C . PRO A 1 162 ? -9.727 -20.547 -7.531 1 98.44 162 PRO A C 1
ATOM 1216 O O . PRO A 1 162 ? -10.133 -19.594 -6.879 1 98.44 162 PRO A O 1
ATOM 1219 N N . TYR A 1 163 ? -9.711 -21.797 -7.016 1 98.69 163 TYR A N 1
ATOM 1220 C CA . TYR A 1 163 ? -10.203 -22 -5.66 1 98.69 163 TYR A CA 1
ATOM 1221 C C . TYR A 1 163 ? -9.234 -21.406 -4.637 1 98.69 163 TYR A C 1
ATOM 1223 O O . TYR A 1 163 ? -9.656 -20.719 -3.699 1 98.69 163 TYR A O 1
ATOM 1231 N N . VAL A 1 164 ? -7.949 -21.609 -4.867 1 98.5 164 VAL A N 1
ATOM 1232 C CA . VAL A 1 164 ? -6.941 -21.109 -3.939 1 98.5 164 VAL A CA 1
ATOM 1233 C C . VAL A 1 164 ? -6.867 -19.578 -4.031 1 98.5 164 VAL A C 1
ATOM 1235 O O . VAL A 1 164 ? -6.992 -18.891 -3.02 1 98.5 164 VAL A O 1
ATOM 1238 N N . LEU A 1 165 ? -6.699 -19.094 -5.23 1 98.62 165 LEU A N 1
ATOM 1239 C CA . LEU A 1 165 ? -6.484 -17.672 -5.426 1 98.62 165 LEU A CA 1
ATOM 1240 C C . LEU A 1 165 ? -7.777 -16.891 -5.215 1 98.62 165 LEU A C 1
ATOM 1242 O O . LEU A 1 165 ? -7.754 -15.758 -4.727 1 98.62 165 LEU A O 1
ATOM 1246 N N . GLY A 1 166 ? -8.906 -17.469 -5.57 1 98.75 166 GLY A N 1
ATOM 1247 C CA . GLY A 1 166 ? -10.195 -16.844 -5.309 1 98.75 166 GLY A CA 1
ATOM 1248 C C . GLY A 1 166 ? -10.508 -16.719 -3.828 1 98.75 166 GLY A C 1
ATOM 1249 O O . GLY A 1 166 ? -10.867 -15.641 -3.352 1 98.75 166 GLY A O 1
ATOM 1250 N N . MET A 1 167 ? -10.336 -17.844 -3.127 1 98.88 167 MET A N 1
ATOM 1251 C CA . MET A 1 167 ? -10.586 -17.812 -1.688 1 98.88 167 MET A CA 1
ATOM 1252 C C . MET A 1 167 ? -9.633 -16.859 -0.982 1 98.88 167 MET A C 1
ATOM 1254 O O . MET A 1 167 ? -10.047 -16.078 -0.126 1 98.88 167 MET A O 1
ATOM 1258 N N . ARG A 1 168 ? -8.375 -16.938 -1.374 1 98.44 168 ARG A N 1
ATOM 1259 C CA . ARG A 1 168 ? -7.371 -16.062 -0.787 1 98.44 168 ARG A CA 1
ATOM 1260 C C . ARG A 1 168 ? -7.77 -14.602 -0.924 1 98.44 168 ARG A C 1
ATOM 1262 O O . ARG A 1 168 ? -7.562 -13.812 -0.004 1 98.44 168 ARG A O 1
ATOM 1269 N N . SER A 1 169 ? -8.336 -14.242 -2.006 1 98.69 169 SER A N 1
ATOM 1270 C CA . SER A 1 169 ? -8.656 -12.852 -2.324 1 98.69 169 SER A CA 1
ATOM 1271 C C . SER A 1 169 ? -9.789 -12.328 -1.449 1 98.69 169 SER A C 1
ATOM 1273 O O . SER A 1 169 ? -9.945 -11.117 -1.284 1 98.69 169 SER A O 1
ATOM 1275 N N . ILE A 1 170 ? -10.609 -13.242 -0.842 1 98.88 170 ILE A N 1
ATOM 1276 C CA . ILE A 1 170 ? -11.797 -12.758 -0.149 1 98.88 170 ILE A CA 1
ATOM 1277 C C . ILE A 1 170 ? -11.75 -13.18 1.318 1 98.88 170 ILE A C 1
ATOM 1279 O O . ILE A 1 170 ? -12.328 -12.516 2.18 1 98.88 170 ILE A O 1
ATOM 1283 N N . LEU A 1 171 ? -11.047 -14.227 1.632 1 98.88 171 LEU A N 1
ATOM 1284 C CA . LEU A 1 171 ? -11.094 -14.773 2.982 1 98.88 171 LEU A CA 1
ATOM 1285 C C . LEU A 1 171 ? -10.375 -13.852 3.967 1 98.88 171 LEU A C 1
ATOM 1287 O O . LEU A 1 171 ? -10.891 -13.578 5.051 1 98.88 171 LEU A O 1
ATOM 1291 N N . TYR A 1 172 ? -9.203 -13.406 3.605 1 98.75 172 TYR A N 1
ATOM 1292 C CA . TYR A 1 172 ? -8.43 -12.547 4.496 1 98.75 172 TYR A CA 1
ATOM 1293 C C . TYR A 1 172 ? -9.133 -11.219 4.727 1 98.75 172 TYR A C 1
ATOM 1295 O O . TYR A 1 172 ? -9.25 -10.766 5.867 1 98.75 172 TYR A O 1
ATOM 1303 N N . PRO A 1 173 ? -9.688 -10.602 3.65 1 98.81 173 PRO A N 1
ATOM 1304 C CA . PRO A 1 173 ? -10.492 -9.406 3.906 1 98.81 173 PRO A CA 1
ATOM 1305 C C . PRO A 1 173 ? -11.719 -9.695 4.773 1 98.81 173 PRO A C 1
ATOM 1307 O O . PRO A 1 173 ? -12.047 -8.906 5.664 1 98.81 173 PRO A O 1
ATOM 1310 N N . LEU A 1 174 ? -12.406 -10.773 4.504 1 98.94 174 LEU A N 1
ATOM 1311 C CA . LEU A 1 174 ? -13.562 -11.125 5.32 1 98.94 174 LEU A CA 1
ATOM 1312 C C . LEU A 1 174 ? -13.156 -11.328 6.777 1 98.94 174 LEU A C 1
ATOM 1314 O O . LEU A 1 174 ? -13.844 -10.852 7.688 1 98.94 174 LEU A O 1
ATOM 1318 N N . ALA A 1 175 ? -12.07 -12.016 6.973 1 98.75 175 ALA A N 1
ATOM 1319 C CA . ALA A 1 175 ? -11.562 -12.297 8.312 1 98.75 175 ALA A CA 1
ATOM 1320 C C . ALA A 1 175 ? -11.258 -11 9.062 1 98.75 175 ALA A C 1
ATOM 1322 O O . ALA A 1 175 ? -11.453 -10.914 10.273 1 98.75 175 ALA A O 1
ATOM 1323 N N . ALA A 1 176 ? -10.812 -10.008 8.344 1 98.44 176 ALA A N 1
ATOM 1324 C CA . ALA A 1 176 ? -10.445 -8.719 8.922 1 98.44 176 ALA A CA 1
ATOM 1325 C C . ALA A 1 176 ? -11.68 -7.879 9.219 1 98.44 176 ALA A C 1
ATOM 1327 O O . ALA A 1 176 ? -11.578 -6.789 9.789 1 98.44 176 ALA A O 1
ATOM 1328 N N . GLY A 1 177 ? -12.867 -8.336 8.773 1 98.5 177 GLY A N 1
ATOM 1329 C CA . GLY A 1 177 ? -14.109 -7.645 9.07 1 98.5 177 GLY A CA 1
ATOM 1330 C C . GLY A 1 177 ? -14.656 -6.863 7.895 1 98.5 177 GLY A C 1
ATOM 1331 O O . GLY A 1 177 ? -15.641 -6.133 8.023 1 98.5 177 GLY A O 1
ATOM 1332 N N . ASN A 1 178 ? -14.031 -6.934 6.727 1 98.88 178 ASN A N 1
ATOM 1333 C CA . ASN A 1 178 ? -14.523 -6.297 5.508 1 98.88 178 ASN A CA 1
ATOM 1334 C C . ASN A 1 178 ? -15.586 -7.152 4.816 1 98.88 178 ASN A C 1
ATOM 1336 O O . ASN A 1 178 ? -15.703 -8.344 5.094 1 98.88 178 ASN A O 1
ATOM 1340 N N . THR A 1 179 ? -16.375 -6.551 3.951 1 98.94 179 THR A N 1
ATOM 1341 C CA . THR A 1 179 ? -17.156 -7.285 2.967 1 98.94 179 THR A CA 1
ATOM 1342 C C . THR A 1 179 ? -16.453 -7.301 1.614 1 98.94 179 THR A C 1
ATOM 1344 O O . THR A 1 179 ? -15.492 -6.562 1.401 1 98.94 179 THR A O 1
ATOM 1347 N N . CYS A 1 180 ? -16.906 -8.227 0.724 1 98.94 180 CYS A N 1
ATOM 1348 C CA . CYS A 1 180 ? -16.078 -8.43 -0.456 1 98.94 180 CYS A CA 1
ATOM 1349 C C . CYS A 1 180 ? -16.922 -8.531 -1.715 1 98.94 180 CYS A C 1
ATOM 1351 O O . CYS A 1 180 ? -18.078 -8.984 -1.659 1 98.94 180 CYS A O 1
ATOM 1353 N N . ILE A 1 181 ? -16.406 -8.109 -2.771 1 98.94 181 ILE A N 1
ATOM 1354 C CA . ILE A 1 181 ? -16.797 -8.461 -4.129 1 98.94 181 ILE A CA 1
ATOM 1355 C C . ILE A 1 181 ? -15.688 -9.258 -4.805 1 98.94 181 ILE A C 1
ATOM 1357 O O . ILE A 1 181 ? -14.547 -8.797 -4.871 1 98.94 181 ILE A O 1
ATOM 1361 N N . LEU A 1 182 ? -15.984 -10.438 -5.191 1 98.94 182 LEU A N 1
ATOM 1362 C CA . LEU A 1 182 ? -15.062 -11.273 -5.949 1 98.94 182 LEU A CA 1
ATOM 1363 C C . LEU A 1 182 ? -15.352 -11.188 -7.445 1 98.94 182 LEU A C 1
ATOM 1365 O O . LEU A 1 182 ? -16.438 -11.555 -7.891 1 98.94 182 LEU A O 1
ATOM 1369 N N . LYS A 1 183 ? -14.492 -10.633 -8.188 1 98.88 183 LYS A N 1
ATOM 1370 C CA . LYS A 1 183 ? -14.555 -10.672 -9.648 1 98.88 183 LYS A CA 1
ATOM 1371 C C . LYS A 1 183 ? -13.633 -11.75 -10.211 1 98.88 183 LYS A C 1
ATOM 1373 O O . LYS A 1 183 ? -12.406 -11.625 -10.133 1 98.88 183 LYS A O 1
ATOM 1378 N N . GLY A 1 184 ? -14.227 -12.75 -10.789 1 98.56 184 GLY A N 1
ATOM 1379 C CA . GLY A 1 184 ? -13.461 -13.883 -11.289 1 98.56 184 GLY A CA 1
ATOM 1380 C C . GLY A 1 184 ? -13.297 -13.875 -12.797 1 98.56 184 GLY A C 1
ATOM 1381 O O . GLY A 1 184 ? -14.094 -13.266 -13.508 1 98.56 184 GLY A O 1
ATOM 1382 N N . SER A 1 185 ? -12.312 -14.555 -13.281 1 98.25 185 SER A N 1
ATOM 1383 C CA . SER A 1 185 ? -12.031 -14.703 -14.703 1 98.25 185 SER A CA 1
ATOM 1384 C C . SER A 1 185 ? -13.211 -15.336 -15.438 1 98.25 185 SER A C 1
ATOM 1386 O O . SER A 1 185 ? -13.867 -16.234 -14.906 1 98.25 185 SER A O 1
ATOM 1388 N N . GLU A 1 186 ? -13.383 -14.961 -16.641 1 98 186 GLU A N 1
ATOM 1389 C CA . GLU A 1 186 ? -14.469 -15.461 -17.484 1 98 186 GLU A CA 1
ATOM 1390 C C . GLU A 1 186 ? -14.219 -16.906 -17.906 1 98 186 GLU A C 1
ATOM 1392 O O . GLU A 1 186 ? -15.125 -17.578 -18.391 1 98 186 GLU A O 1
ATOM 1397 N N . PHE A 1 187 ? -13.078 -17.469 -17.625 1 98 187 PHE A N 1
ATOM 1398 C CA . PHE A 1 187 ? -12.727 -18.812 -18.078 1 98 187 PHE A CA 1
ATOM 1399 C C . PHE A 1 187 ? -13.352 -19.875 -17.188 1 98 187 PHE A C 1
ATOM 1401 O O . PHE A 1 187 ? -13.492 -21.031 -17.594 1 98 187 PHE A O 1
ATOM 1408 N N . CYS A 1 188 ? -13.75 -19.406 -15.945 1 98.44 188 CYS A N 1
ATOM 1409 C CA . CYS A 1 188 ? -14.227 -20.469 -15.062 1 98.44 188 CYS A CA 1
ATOM 1410 C C . CYS A 1 188 ? -15.305 -19.953 -14.125 1 98.44 188 CYS A C 1
ATOM 1412 O O . CYS A 1 188 ? -15.203 -20.109 -12.906 1 98.44 188 CYS A O 1
ATOM 1414 N N . PRO A 1 189 ? -16.391 -19.484 -14.617 1 98.69 189 PRO A N 1
ATOM 1415 C CA . PRO A 1 189 ? -17.453 -18.859 -13.82 1 98.69 189 PRO A CA 1
ATOM 1416 C C . PRO A 1 189 ? -18.094 -19.828 -12.82 1 98.69 189 PRO A C 1
ATOM 1418 O O . PRO A 1 189 ? -18.422 -19.422 -11.703 1 98.69 189 PRO A O 1
ATOM 1421 N N . ARG A 1 190 ? -18.297 -21.062 -13.164 1 98.5 190 ARG A N 1
ATOM 1422 C CA . ARG A 1 190 ? -18.938 -22.016 -12.266 1 98.5 190 ARG A CA 1
ATOM 1423 C C . ARG A 1 190 ? -18.078 -22.266 -11.031 1 98.5 190 ARG A C 1
ATOM 1425 O O . ARG A 1 190 ? -18.594 -22.484 -9.938 1 98.5 190 ARG A O 1
ATOM 1432 N N . THR A 1 191 ? -16.781 -22.297 -11.297 1 98.62 191 THR A N 1
ATOM 1433 C CA . THR A 1 191 ? -15.828 -22.438 -10.195 1 98.62 191 THR A CA 1
ATOM 1434 C C . THR A 1 191 ? -15.961 -21.281 -9.203 1 98.62 191 THR A C 1
ATOM 1436 O O . THR A 1 191 ? -15.977 -21.5 -7.992 1 98.62 191 THR A O 1
ATOM 1439 N N . TRP A 1 192 ? -16.125 -20.047 -9.672 1 98.75 192 TRP A N 1
ATOM 1440 C CA . TRP A 1 192 ? -16.297 -18.891 -8.805 1 98.75 192 TRP A CA 1
ATOM 1441 C C . TRP A 1 192 ? -17.625 -18.969 -8.055 1 98.75 192 TRP A C 1
ATOM 1443 O O . TRP A 1 192 ? -17.672 -18.688 -6.855 1 98.75 192 TRP A O 1
ATOM 1453 N N . TRP A 1 193 ? -18.672 -19.297 -8.828 1 98.5 193 TRP A N 1
ATOM 1454 C CA . TRP A 1 193 ? -19.984 -19.469 -8.234 1 98.5 193 TRP A CA 1
ATOM 1455 C C . TRP A 1 193 ? -19.938 -20.453 -7.059 1 98.5 193 TRP A C 1
ATOM 1457 O O . TRP A 1 193 ? -20.547 -20.203 -6.016 1 98.5 193 TRP A O 1
ATOM 1467 N N . ALA A 1 194 ? -19.203 -21.5 -7.223 1 98.38 194 ALA A N 1
ATOM 1468 C CA . ALA A 1 194 ? -19.078 -22.547 -6.195 1 98.38 194 ALA A CA 1
ATOM 1469 C C . ALA A 1 194 ? -18.531 -21.969 -4.898 1 98.38 194 ALA A C 1
ATOM 1471 O O . ALA A 1 194 ? -18.953 -22.344 -3.807 1 98.38 194 ALA A O 1
ATOM 1472 N N . ILE A 1 195 ? -17.531 -21.047 -4.969 1 98.75 195 ILE A N 1
ATOM 1473 C CA . ILE A 1 195 ? -16.969 -20.391 -3.795 1 98.75 195 ILE A CA 1
ATOM 1474 C C . ILE A 1 195 ? -18.078 -19.625 -3.053 1 98.75 195 ILE A C 1
ATOM 1476 O O . ILE A 1 195 ? -18.234 -19.797 -1.842 1 98.75 195 ILE A O 1
ATOM 1480 N N . GLY A 1 196 ? -18.844 -18.844 -3.781 1 98.56 196 GLY A N 1
ATOM 1481 C CA . GLY A 1 196 ? -19.938 -18.094 -3.184 1 98.56 196 GLY A CA 1
ATOM 1482 C C . GLY A 1 196 ? -21.016 -18.984 -2.574 1 98.56 196 GLY A C 1
ATOM 1483 O O . GLY A 1 196 ? -21.5 -18.734 -1.473 1 98.56 196 GLY A O 1
ATOM 1484 N N . SER A 1 197 ? -21.344 -20.062 -3.322 1 98.06 197 SER A N 1
ATOM 1485 C CA . SER A 1 197 ? -22.375 -21 -2.877 1 98.06 197 SER A CA 1
ATOM 1486 C C . SER A 1 197 ? -21.969 -21.672 -1.568 1 98.06 197 SER A C 1
ATOM 1488 O O . SER A 1 197 ? -22.781 -21.797 -0.653 1 98.06 197 SER A O 1
ATOM 1490 N N . ALA A 1 198 ? -20.703 -22.094 -1.501 1 98.56 198 ALA A N 1
ATOM 1491 C CA . ALA A 1 198 ? -20.203 -22.781 -0.309 1 98.56 198 ALA A CA 1
ATOM 1492 C C . ALA A 1 198 ? -20.266 -21.859 0.91 1 98.56 198 ALA A C 1
ATOM 1494 O O . ALA A 1 198 ? -20.688 -22.266 1.99 1 98.56 198 ALA A O 1
ATOM 1495 N N . LEU A 1 199 ? -19.812 -20.609 0.75 1 98.81 199 LEU A N 1
ATOM 1496 C CA . LEU A 1 199 ? -19.781 -19.672 1.863 1 98.81 199 LEU A CA 1
ATOM 1497 C C . LEU A 1 199 ? -21.203 -19.297 2.279 1 98.81 199 LEU A C 1
ATOM 1499 O O . LEU A 1 199 ? -21.484 -19.141 3.471 1 98.81 199 LEU A O 1
ATOM 1503 N N . SER A 1 200 ? -22.078 -19.141 1.308 1 98.31 200 SER A N 1
ATOM 1504 C CA . SER A 1 200 ? -23.469 -18.875 1.614 1 98.31 200 SER A CA 1
ATOM 1505 C C . SER A 1 200 ? -24.094 -20.031 2.393 1 98.31 200 SER A C 1
ATOM 1507 O O . SER A 1 200 ? -24.781 -19.812 3.393 1 98.31 200 SER A O 1
ATOM 1509 N N . GLU A 1 201 ? -23.875 -21.266 1.913 1 98.19 201 GLU A N 1
ATOM 1510 C CA . GLU A 1 201 ? -24.391 -22.453 2.586 1 98.19 201 GLU A CA 1
ATOM 1511 C C . GLU A 1 201 ? -23.859 -22.547 4.016 1 98.19 201 GLU A C 1
ATOM 1513 O O . GLU A 1 201 ? -24.562 -23.031 4.91 1 98.19 201 GLU A O 1
ATOM 1518 N N . ALA A 1 202 ? -22.688 -22.047 4.234 1 98.69 202 ALA A N 1
ATOM 1519 C CA . ALA A 1 202 ? -22.031 -22.109 5.539 1 98.69 202 ALA A CA 1
ATOM 1520 C C . ALA A 1 202 ? -22.594 -21.031 6.469 1 98.69 202 ALA A C 1
ATOM 1522 O O . ALA A 1 202 ? -22.25 -20.984 7.656 1 98.69 202 ALA A O 1
ATOM 1523 N N . GLY A 1 203 ? -23.359 -20.094 5.93 1 98.5 203 GLY A N 1
ATOM 1524 C CA . GLY A 1 203 ? -24 -19.109 6.785 1 98.5 203 GLY A CA 1
ATOM 1525 C C . GLY A 1 203 ? -23.406 -17.719 6.66 1 98.5 203 GLY A C 1
ATOM 1526 O O . GLY A 1 203 ? -23.688 -16.844 7.48 1 98.5 203 GLY A O 1
ATOM 1527 N N . LEU A 1 204 ? -22.531 -17.5 5.691 1 98.81 204 LEU A N 1
ATOM 1528 C CA . LEU A 1 204 ? -22.078 -16.125 5.465 1 98.81 204 LEU A CA 1
ATOM 1529 C C . LEU A 1 204 ? -23.25 -15.203 5.184 1 98.81 204 LEU A C 1
ATOM 1531 O O . LEU A 1 204 ? -24.094 -15.5 4.328 1 98.81 204 LEU A O 1
ATOM 1535 N N . PRO A 1 205 ? -23.328 -14.086 5.875 1 98.69 205 PRO A N 1
ATOM 1536 C CA . PRO A 1 205 ? -24.469 -13.195 5.688 1 98.69 205 PRO A CA 1
ATOM 1537 C C . PRO A 1 205 ? -24.609 -12.703 4.246 1 98.69 205 PRO A C 1
ATOM 1539 O O . PRO A 1 205 ? -23.594 -12.461 3.576 1 98.69 205 PRO A O 1
ATOM 1542 N N . ALA A 1 206 ? -25.891 -12.516 3.826 1 98.69 206 ALA A N 1
ATOM 1543 C CA . ALA A 1 206 ? -26.141 -11.969 2.494 1 98.69 206 ALA A CA 1
ATOM 1544 C C . ALA A 1 206 ? -25.422 -10.641 2.299 1 98.69 206 ALA A C 1
ATOM 1546 O O . ALA A 1 206 ? -25.406 -9.797 3.203 1 98.69 206 ALA A O 1
ATOM 1547 N N . GLY A 1 207 ? -24.75 -10.531 1.201 1 98.81 207 GLY A N 1
ATOM 1548 C CA . GLY A 1 207 ? -24.078 -9.289 0.861 1 98.81 207 GLY A CA 1
ATOM 1549 C C . GLY A 1 207 ? -22.641 -9.242 1.326 1 98.81 207 GLY A C 1
ATOM 1550 O O . GLY A 1 207 ? -21.844 -8.438 0.833 1 98.81 207 GLY A O 1
ATOM 1551 N N . ALA A 1 208 ? -22.203 -10.039 2.35 1 98.88 208 ALA A N 1
ATOM 1552 C CA . ALA A 1 208 ? -20.828 -10.039 2.836 1 98.88 208 ALA A CA 1
ATOM 1553 C C . ALA A 1 208 ? -19.859 -10.453 1.733 1 98.88 208 ALA A C 1
ATOM 1555 O O . ALA A 1 208 ? -18.703 -10.008 1.712 1 98.88 208 ALA A O 1
ATOM 1556 N N . LEU A 1 209 ? -20.359 -11.312 0.862 1 98.94 209 LEU A N 1
ATOM 1557 C CA . LEU A 1 209 ? -19.641 -11.664 -0.36 1 98.94 209 LEU A CA 1
ATOM 1558 C C . LEU A 1 209 ? -20.562 -11.594 -1.569 1 98.94 209 LEU A C 1
ATOM 1560 O O . LEU A 1 209 ? -21.703 -12.062 -1.512 1 98.94 209 LEU A O 1
ATOM 1564 N N . ASN A 1 210 ? -20.125 -10.969 -2.604 1 98.94 210 ASN A N 1
ATOM 1565 C CA . ASN A 1 210 ? -20.75 -10.984 -3.926 1 98.94 210 ASN A CA 1
ATOM 1566 C C . ASN A 1 210 ? -19.766 -11.461 -4.996 1 98.94 210 ASN A C 1
ATOM 1568 O O . ASN A 1 210 ? -18.594 -11.094 -4.973 1 98.94 210 ASN A O 1
ATOM 1572 N N . VAL A 1 211 ? -20.234 -12.328 -5.867 1 98.94 211 VAL A N 1
ATOM 1573 C CA . VAL A 1 211 ? -19.375 -12.938 -6.875 1 98.94 211 VAL A CA 1
ATOM 1574 C C . VAL A 1 211 ? -19.844 -12.531 -8.266 1 98.94 211 VAL A C 1
ATOM 1576 O O . VAL A 1 211 ? -21 -12.766 -8.641 1 98.94 211 VAL A O 1
ATOM 1579 N N . LEU A 1 212 ? -18.906 -11.875 -8.984 1 98.88 212 LEU A N 1
ATOM 1580 C CA . LEU A 1 212 ? -19.203 -11.367 -10.32 1 98.88 212 LEU A CA 1
ATOM 1581 C C . LEU A 1 212 ? -18.219 -11.922 -11.344 1 98.88 212 LEU A C 1
ATOM 1583 O O . LEU A 1 212 ? -17.031 -12.125 -11.031 1 98.88 212 LEU A O 1
ATOM 1587 N N . PHE A 1 213 ? -18.641 -12.133 -12.484 1 98.38 213 PHE A N 1
ATOM 1588 C CA . PHE A 1 213 ? -17.859 -12.359 -13.688 1 98.38 213 PHE A CA 1
ATOM 1589 C C . PHE A 1 213 ? -18.562 -11.781 -14.914 1 98.38 213 PHE A C 1
ATOM 1591 O O . PHE A 1 213 ? -19.719 -11.383 -14.836 1 98.38 213 PHE A O 1
ATOM 1598 N N . HIS A 1 214 ? -17.875 -11.594 -15.938 1 98 214 HIS A N 1
ATOM 1599 C CA . HIS A 1 214 ? -18.344 -10.875 -17.109 1 98 214 HIS A CA 1
ATOM 1600 C C . HIS A 1 214 ? -17.734 -11.438 -18.391 1 98 214 HIS A C 1
ATOM 1602 O O . HIS A 1 214 ? -16.812 -12.242 -18.344 1 98 214 HIS A O 1
ATOM 1608 N N . ARG A 1 215 ? -18.359 -10.977 -19.625 1 96.62 215 ARG A N 1
ATOM 1609 C CA . ARG A 1 215 ? -17.766 -11.312 -20.906 1 96.62 215 ARG A CA 1
ATOM 1610 C C . ARG A 1 215 ? -16.375 -10.711 -21.062 1 96.62 215 ARG A C 1
ATOM 1612 O O . ARG A 1 215 ? -16.125 -9.617 -20.547 1 96.62 215 ARG A O 1
ATOM 1619 N N . PRO A 1 216 ? -15.5 -11.445 -21.719 1 95.31 216 PRO A N 1
ATOM 1620 C CA . PRO A 1 216 ? -14.148 -10.914 -21.906 1 95.31 216 PRO A CA 1
ATOM 1621 C C . PRO A 1 216 ? -14.133 -9.469 -22.375 1 95.31 216 PRO A C 1
ATOM 1623 O O . PRO A 1 216 ? -13.32 -8.664 -21.906 1 95.31 216 PRO A O 1
ATOM 1626 N N . GLU A 1 217 ? -14.992 -9.023 -23.25 1 96.19 217 GLU A N 1
ATOM 1627 C CA . GLU A 1 217 ? -14.984 -7.695 -23.844 1 96.19 217 GLU A CA 1
ATOM 1628 C C . GLU A 1 217 ? -15.438 -6.633 -22.859 1 96.19 217 GLU A C 1
ATOM 1630 O O . GLU A 1 217 ? -15.227 -5.438 -23.078 1 96.19 217 GLU A O 1
ATOM 1635 N N . ASP A 1 218 ? -16.094 -7.074 -21.766 1 97.12 218 ASP A N 1
ATOM 1636 C CA . ASP A 1 218 ? -16.594 -6.137 -20.766 1 97.12 218 ASP A CA 1
ATOM 1637 C C . ASP A 1 218 ? -15.617 -5.984 -19.609 1 97.12 218 ASP A C 1
ATOM 1639 O O . ASP A 1 218 ? -15.867 -5.227 -18.672 1 97.12 218 ASP A O 1
ATOM 1643 N N . ALA A 1 219 ? -14.492 -6.672 -19.719 1 96.62 219 ALA A N 1
ATOM 1644 C CA . ALA A 1 219 ? -13.547 -6.758 -18.609 1 96.62 219 ALA A CA 1
ATOM 1645 C C . ALA A 1 219 ? -13.094 -5.371 -18.156 1 96.62 219 ALA A C 1
ATOM 1647 O O . ALA A 1 219 ? -13.164 -5.039 -16.969 1 96.62 219 ALA A O 1
ATOM 1648 N N . ALA A 1 220 ? -12.695 -4.543 -19.062 1 96.69 220 ALA A N 1
ATOM 1649 C CA . ALA A 1 220 ? -12.148 -3.229 -18.75 1 96.69 220 ALA A CA 1
ATOM 1650 C C . ALA A 1 220 ? -13.203 -2.33 -18.109 1 96.69 220 ALA A C 1
ATOM 1652 O O . ALA A 1 220 ? -12.953 -1.683 -17.094 1 96.69 220 ALA A O 1
ATOM 1653 N N . GLN A 1 221 ? -14.391 -2.307 -18.672 1 97.62 221 GLN A N 1
ATOM 1654 C CA . GLN A 1 221 ? -15.461 -1.427 -18.219 1 97.62 221 GLN A CA 1
ATOM 1655 C C . GLN A 1 221 ? -15.938 -1.823 -16.828 1 97.62 221 GLN A C 1
ATOM 1657 O O . GLN A 1 221 ? -16.125 -0.965 -15.961 1 97.62 221 GLN A O 1
ATOM 1662 N N . VAL A 1 222 ? -16.172 -3.109 -16.609 1 98.31 222 VAL A N 1
ATOM 1663 C CA . VAL A 1 222 ? -16.656 -3.611 -15.328 1 98.31 222 VAL A CA 1
ATOM 1664 C C . VAL A 1 222 ? -15.609 -3.383 -14.242 1 98.31 222 VAL A C 1
ATOM 1666 O O . VAL A 1 222 ? -15.93 -2.92 -13.148 1 98.31 222 VAL A O 1
ATOM 1669 N N . THR A 1 223 ? -14.375 -3.691 -14.578 1 98.44 223 THR A N 1
ATOM 1670 C CA . THR A 1 223 ? -13.289 -3.535 -13.617 1 98.44 223 THR A CA 1
ATOM 1671 C C . THR A 1 223 ? -13.125 -2.07 -13.219 1 98.44 223 THR A C 1
ATOM 1673 O O . THR A 1 223 ? -13.016 -1.75 -12.031 1 98.44 223 THR A O 1
ATOM 1676 N N . THR A 1 224 ? -13.125 -1.182 -14.18 1 98.44 224 THR A N 1
ATOM 1677 C CA . THR A 1 224 ? -12.984 0.247 -13.922 1 98.44 224 THR A CA 1
ATOM 1678 C C . THR A 1 224 ? -14.133 0.755 -13.055 1 98.44 224 THR A C 1
ATOM 1680 O O . THR A 1 224 ? -13.914 1.51 -12.109 1 98.44 224 THR A O 1
ATOM 1683 N N . ALA A 1 225 ? -15.375 0.299 -13.375 1 98.62 225 ALA A N 1
ATOM 1684 C CA . ALA A 1 225 ? -16.547 0.711 -12.602 1 98.62 225 ALA A CA 1
ATOM 1685 C C . ALA A 1 225 ? -16.422 0.286 -11.141 1 98.62 225 ALA A C 1
ATOM 1687 O O . ALA A 1 225 ? -16.766 1.051 -10.234 1 98.62 225 ALA A O 1
ATOM 1688 N N . LEU A 1 226 ? -15.961 -0.926 -10.945 1 98.88 226 LEU A N 1
ATOM 1689 C CA . LEU A 1 226 ? -15.773 -1.431 -9.594 1 98.88 226 LEU A CA 1
ATOM 1690 C C . LEU A 1 226 ? -14.727 -0.61 -8.844 1 98.88 226 LEU A C 1
ATOM 1692 O O . LEU A 1 226 ? -14.961 -0.189 -7.711 1 98.88 226 LEU A O 1
ATOM 1696 N N . ILE A 1 227 ? -13.586 -0.328 -9.469 1 98.75 227 ILE A N 1
ATOM 1697 C CA . ILE A 1 227 ? -12.484 0.376 -8.812 1 98.75 227 ILE A CA 1
ATOM 1698 C C . ILE A 1 227 ? -12.914 1.801 -8.477 1 98.75 227 ILE A C 1
ATOM 1700 O O . ILE A 1 227 ? -12.578 2.322 -7.41 1 98.75 227 ILE A O 1
ATOM 1704 N N . GLU A 1 228 ? -13.68 2.396 -9.297 1 98.19 228 GLU A N 1
ATOM 1705 C CA . GLU A 1 228 ? -14.023 3.805 -9.133 1 98.19 228 GLU A CA 1
ATOM 1706 C C . GLU A 1 228 ? -15.18 3.977 -8.156 1 98.19 228 GLU A C 1
ATOM 1708 O O . GLU A 1 228 ? -15.453 5.09 -7.695 1 98.19 228 GLU A O 1
ATOM 1713 N N . GLU A 1 229 ? -15.883 2.865 -7.824 1 98.19 229 GLU A N 1
ATOM 1714 C CA . GLU A 1 229 ? -16.969 2.932 -6.852 1 98.19 229 GLU A CA 1
ATOM 1715 C C . GLU A 1 229 ? -16.453 3.396 -5.488 1 98.19 229 GLU A C 1
ATOM 1717 O O . GLU A 1 229 ? -15.594 2.75 -4.887 1 98.19 229 GLU A O 1
ATOM 1722 N N . PRO A 1 230 ? -17.031 4.469 -4.914 1 96.56 230 PRO A N 1
ATOM 1723 C CA . PRO A 1 230 ? -16.516 5.047 -3.668 1 96.56 230 PRO A CA 1
ATOM 1724 C C . PRO A 1 230 ? -16.609 4.078 -2.49 1 96.56 230 PRO A C 1
ATOM 1726 O O . PRO A 1 230 ? -15.789 4.145 -1.568 1 96.56 230 PRO A O 1
ATOM 1729 N N . ALA A 1 231 ? -17.562 3.162 -2.545 1 97.12 231 ALA A N 1
ATOM 1730 C CA . ALA A 1 231 ? -17.766 2.244 -1.427 1 97.12 231 ALA A CA 1
ATOM 1731 C C . ALA A 1 231 ? -16.641 1.222 -1.347 1 97.12 231 ALA A C 1
ATOM 1733 O O . ALA A 1 231 ? -16.375 0.647 -0.285 1 97.12 231 ALA A O 1
ATOM 1734 N N . ILE A 1 232 ? -16.016 0.944 -2.471 1 98.69 232 ILE A N 1
ATOM 1735 C CA . ILE A 1 232 ? -14.875 0.042 -2.48 1 98.69 232 ILE A CA 1
ATOM 1736 C C . ILE A 1 232 ? -13.633 0.781 -1.992 1 98.69 232 ILE A C 1
ATOM 1738 O O . ILE A 1 232 ? -13.273 1.831 -2.531 1 98.69 232 ILE A O 1
ATOM 1742 N N . LYS A 1 233 ? -13.023 0.197 -0.97 1 98.62 233 LYS A N 1
ATOM 1743 C CA . LYS A 1 233 ? -12 0.966 -0.273 1 98.62 233 LYS A CA 1
ATOM 1744 C C . LYS A 1 233 ? -10.609 0.389 -0.531 1 98.62 233 LYS A C 1
ATOM 1746 O O . LYS A 1 233 ? -9.602 1.074 -0.343 1 98.62 233 LYS A O 1
ATOM 1751 N N . LYS A 1 234 ? -10.484 -0.819 -0.888 1 98.75 234 LYS A N 1
ATOM 1752 C CA . LYS A 1 234 ? -9.219 -1.491 -1.171 1 98.75 234 LYS A CA 1
ATOM 1753 C C . LYS A 1 234 ? -9.398 -2.574 -2.23 1 98.75 234 LYS A C 1
ATOM 1755 O O . LYS A 1 234 ? -10.477 -3.154 -2.357 1 98.75 234 LYS A O 1
ATOM 1760 N N . ILE A 1 235 ? -8.336 -2.811 -3.02 1 98.88 235 ILE A N 1
ATOM 1761 C CA . ILE A 1 235 ? -8.375 -3.777 -4.113 1 98.88 235 ILE A CA 1
ATOM 1762 C C . ILE A 1 235 ? -7.207 -4.754 -3.984 1 98.88 235 ILE A C 1
ATOM 1764 O O . ILE A 1 235 ? -6.082 -4.348 -3.684 1 98.88 235 ILE A O 1
ATOM 1768 N N . ASN A 1 236 ? -7.453 -6.012 -4.059 1 98.88 236 ASN A N 1
ATOM 1769 C CA . ASN A 1 236 ? -6.375 -6.965 -4.312 1 98.88 236 ASN A CA 1
ATOM 1770 C C . ASN A 1 236 ? -6.555 -7.668 -5.656 1 98.88 236 ASN A C 1
ATOM 1772 O O . ASN A 1 236 ? -7.684 -7.945 -6.07 1 98.88 236 ASN A O 1
ATOM 1776 N N . PHE A 1 237 ? -5.465 -7.871 -6.289 1 98.88 237 PHE A N 1
ATOM 1777 C CA . PHE A 1 237 ? -5.461 -8.43 -7.637 1 98.88 237 PHE A CA 1
ATOM 1778 C C . PHE A 1 237 ? -4.348 -9.461 -7.789 1 98.88 237 PHE A C 1
ATOM 1780 O O . PHE A 1 237 ? -3.195 -9.195 -7.449 1 98.88 237 PHE A O 1
ATOM 1787 N N . THR A 1 238 ? -4.668 -10.594 -8.211 1 98.75 238 THR A N 1
ATOM 1788 C CA . THR A 1 238 ? -3.732 -11.602 -8.688 1 98.75 238 THR A CA 1
ATOM 1789 C C . THR A 1 238 ? -3.918 -11.852 -10.18 1 98.75 238 THR A C 1
ATOM 1791 O O . THR A 1 238 ? -5.008 -12.211 -10.625 1 98.75 238 THR A O 1
ATOM 1794 N N . GLY A 1 239 ? -2.891 -11.594 -10.969 1 98.19 239 GLY A N 1
ATOM 1795 C CA . GLY A 1 239 ? -2.986 -11.742 -12.414 1 98.19 239 GLY A CA 1
ATOM 1796 C C . GLY A 1 239 ? -1.772 -11.211 -13.148 1 98.19 239 GLY A C 1
ATOM 1797 O O . GLY A 1 239 ? -0.666 -11.203 -12.609 1 98.19 239 GLY A O 1
ATOM 1798 N N . SER A 1 240 ? -1.956 -10.82 -14.398 1 97.44 240 SER A N 1
ATOM 1799 C CA . SER A 1 240 ? -0.836 -10.406 -15.234 1 97.44 240 SER A CA 1
ATOM 1800 C C . SER A 1 240 ? -0.291 -9.047 -14.797 1 97.44 240 SER A C 1
ATOM 1802 O O . SER A 1 240 ? -1.035 -8.211 -14.281 1 97.44 240 SER A O 1
ATOM 1804 N N . THR A 1 241 ? 0.982 -8.867 -15.016 1 98.06 241 THR A N 1
ATOM 1805 C CA . THR A 1 241 ? 1.66 -7.629 -14.656 1 98.06 241 THR A CA 1
ATOM 1806 C C . THR A 1 241 ? 1.067 -6.453 -15.43 1 98.06 241 THR A C 1
ATOM 1808 O O . THR A 1 241 ? 0.857 -5.375 -14.859 1 98.06 241 THR A O 1
ATOM 1811 N N . ALA A 1 242 ? 0.726 -6.664 -16.688 1 97.62 242 ALA A N 1
ATOM 1812 C CA . ALA A 1 242 ? 0.172 -5.598 -17.516 1 97.62 242 ALA A CA 1
ATOM 1813 C C . ALA A 1 242 ? -1.152 -5.094 -16.953 1 97.62 242 ALA A C 1
ATOM 1815 O O . ALA A 1 242 ? -1.363 -3.883 -16.828 1 97.62 242 ALA A O 1
ATOM 1816 N N . VAL A 1 243 ? -2.018 -6.02 -16.578 1 98.06 243 VAL A N 1
ATOM 1817 C CA . VAL A 1 243 ? -3.312 -5.645 -16.016 1 98.06 243 VAL A CA 1
ATOM 1818 C C . VAL A 1 243 ? -3.121 -5.047 -14.625 1 98.06 243 VAL A C 1
ATOM 1820 O O . VAL A 1 243 ? -3.826 -4.113 -14.242 1 98.06 243 VAL A O 1
ATOM 1823 N N . GLY A 1 244 ? -2.139 -5.633 -13.883 1 98.56 244 GLY A N 1
ATOM 1824 C CA . GLY A 1 244 ? -1.812 -5.074 -12.578 1 98.56 244 GLY A CA 1
ATOM 1825 C C . GLY A 1 244 ? -1.468 -3.6 -12.633 1 98.56 244 GLY A C 1
ATOM 1826 O O . GLY A 1 244 ? -1.881 -2.83 -11.758 1 98.56 244 GLY A O 1
ATOM 1827 N N . ARG A 1 245 ? -0.735 -3.148 -13.656 1 98.56 245 ARG A N 1
ATOM 1828 C CA . ARG A 1 245 ? -0.371 -1.748 -13.844 1 98.56 245 ARG A CA 1
ATOM 1829 C C . ARG A 1 245 ? -1.609 -0.882 -14.047 1 98.56 245 ARG A C 1
ATOM 1831 O O . ARG A 1 245 ? -1.704 0.215 -13.492 1 98.56 245 ARG A O 1
ATOM 1838 N N . ILE A 1 246 ? -2.529 -1.371 -14.812 1 98.69 246 ILE A N 1
ATOM 1839 C CA . ILE A 1 246 ? -3.754 -0.638 -15.117 1 98.69 246 ILE A CA 1
ATOM 1840 C C . ILE A 1 246 ? -4.582 -0.478 -13.844 1 98.69 246 ILE A C 1
ATOM 1842 O O . ILE A 1 246 ? -5.043 0.622 -13.523 1 98.69 246 ILE A O 1
ATOM 1846 N N . ILE A 1 247 ? -4.738 -1.581 -13.133 1 98.75 247 ILE A N 1
ATOM 1847 C CA . ILE A 1 247 ? -5.543 -1.59 -11.922 1 98.75 247 ILE A CA 1
ATOM 1848 C C . ILE A 1 247 ? -4.914 -0.669 -10.875 1 98.75 247 ILE A C 1
ATOM 1850 O O . ILE A 1 247 ? -5.602 0.153 -10.266 1 98.75 247 ILE A O 1
ATOM 1854 N N . ALA A 1 248 ? -3.605 -0.795 -10.703 1 98.81 248 ALA A N 1
ATOM 1855 C CA . ALA A 1 248 ? -2.91 0.019 -9.711 1 98.81 248 ALA A CA 1
ATOM 1856 C C . ALA A 1 248 ? -2.998 1.502 -10.062 1 98.81 248 ALA A C 1
ATOM 1858 O O . ALA A 1 248 ? -3.17 2.346 -9.172 1 98.81 248 ALA A O 1
ATOM 1859 N N . SER A 1 249 ? -2.828 1.824 -11.32 1 98.75 249 SER A N 1
ATOM 1860 C CA . SER A 1 249 ? -2.934 3.209 -11.766 1 98.75 249 SER A CA 1
ATOM 1861 C C . SER A 1 249 ? -4.324 3.771 -11.5 1 98.75 249 SER A C 1
ATOM 1863 O O . SER A 1 249 ? -4.461 4.879 -10.984 1 98.75 249 SER A O 1
ATOM 1865 N N . THR A 1 250 ? -5.391 2.99 -11.859 1 98.81 250 THR A N 1
ATOM 1866 C CA . THR A 1 250 ? -6.77 3.408 -11.641 1 98.81 250 THR A CA 1
ATOM 1867 C C . THR A 1 250 ? -7.07 3.541 -10.156 1 98.81 250 THR A C 1
ATOM 1869 O O . THR A 1 250 ? -7.727 4.492 -9.727 1 98.81 250 THR A O 1
ATOM 1872 N N . ALA A 1 251 ? -6.602 2.557 -9.398 1 98.81 251 ALA A N 1
ATOM 1873 C CA . ALA A 1 251 ? -6.777 2.605 -7.945 1 98.81 251 ALA A CA 1
ATOM 1874 C C . ALA A 1 251 ? -6.086 3.83 -7.352 1 98.81 251 ALA A C 1
ATOM 1876 O O . ALA A 1 251 ? -6.641 4.496 -6.477 1 98.81 251 ALA A O 1
ATOM 1877 N N . GLY A 1 252 ? -4.82 4.098 -7.82 1 98.62 252 GLY A N 1
ATOM 1878 C CA . GLY A 1 252 ? -4.086 5.266 -7.355 1 98.62 252 GLY A CA 1
ATOM 1879 C C . GLY A 1 252 ? -4.824 6.57 -7.594 1 98.62 252 GLY A C 1
ATOM 1880 O O . GLY A 1 252 ? -4.895 7.418 -6.703 1 98.62 252 GLY A O 1
ATOM 1881 N N . LYS A 1 253 ? -5.422 6.715 -8.766 1 98.25 253 LYS A N 1
ATOM 1882 C CA . LYS A 1 253 ? -6.203 7.898 -9.109 1 98.25 253 LYS A CA 1
ATOM 1883 C C . LYS A 1 253 ? -7.355 8.102 -8.133 1 98.25 253 LYS A C 1
ATOM 1885 O O . LYS A 1 253 ? -7.766 9.234 -7.871 1 98.25 253 LYS A O 1
ATOM 1890 N N . ASN A 1 254 ? -7.824 7.016 -7.562 1 98.31 254 ASN A N 1
ATOM 1891 C CA . ASN A 1 254 ? -8.961 7.051 -6.652 1 98.31 254 ASN A CA 1
ATOM 1892 C C . ASN A 1 254 ? -8.523 6.883 -5.203 1 98.31 254 ASN A C 1
ATOM 1894 O O . ASN A 1 254 ? -9.359 6.668 -4.32 1 98.31 254 ASN A O 1
ATOM 1898 N N . LEU A 1 255 ? -7.238 6.91 -4.926 1 98.25 255 LEU A N 1
ATOM 1899 C CA . LEU A 1 255 ? -6.621 6.828 -3.607 1 98.25 255 LEU A CA 1
ATOM 1900 C C . LEU A 1 255 ? -7.059 5.562 -2.879 1 98.25 255 LEU A C 1
ATOM 1902 O O . LEU A 1 255 ? -7.461 5.617 -1.716 1 98.25 255 LEU A O 1
ATOM 1906 N N . LYS A 1 256 ? -7.008 4.477 -3.559 1 98.5 256 LYS A N 1
ATOM 1907 C CA . LYS A 1 256 ? -7.309 3.17 -2.98 1 98.5 256 LYS A CA 1
ATOM 1908 C C . LYS A 1 256 ? -6.059 2.297 -2.916 1 98.5 256 LYS A C 1
ATOM 1910 O O . LYS A 1 256 ? -5.41 2.055 -3.938 1 98.5 256 LYS A O 1
ATOM 1915 N N . PRO A 1 257 ? -5.684 1.844 -1.7 1 98.5 257 PRO A N 1
ATOM 1916 C CA . PRO A 1 257 ? -4.547 0.922 -1.634 1 98.5 257 PRO A CA 1
ATOM 1917 C C . PRO A 1 257 ? -4.805 -0.39 -2.371 1 98.5 257 PRO A C 1
ATOM 1919 O O . PRO A 1 257 ? -5.961 -0.793 -2.533 1 98.5 257 PRO A O 1
ATOM 1922 N N . VAL A 1 258 ? -3.691 -1 -2.852 1 98.75 258 VAL A N 1
ATOM 1923 C CA . VAL A 1 258 ? -3.818 -2.246 -3.6 1 98.75 258 VAL A CA 1
ATOM 1924 C C . VAL A 1 258 ? -2.852 -3.287 -3.039 1 98.75 258 VAL A C 1
ATOM 1926 O O . VAL A 1 258 ? -1.823 -2.938 -2.455 1 98.75 258 VAL A O 1
ATOM 1929 N N . LEU A 1 259 ? -3.215 -4.523 -3.008 1 98.81 259 LEU A N 1
ATOM 1930 C CA . LEU A 1 259 ? -2.355 -5.695 -2.889 1 98.81 259 LEU A CA 1
ATOM 1931 C C . LEU A 1 259 ? -2.262 -6.438 -4.219 1 98.81 259 LEU A C 1
ATOM 1933 O O . LEU A 1 259 ? -3.279 -6.84 -4.785 1 98.81 259 LEU A O 1
ATOM 1937 N N . LEU A 1 260 ? -1.008 -6.578 -4.746 1 98.75 260 LEU A N 1
ATOM 1938 C CA . LEU A 1 260 ? -0.811 -7.105 -6.094 1 98.75 260 LEU A CA 1
ATOM 1939 C C . LEU A 1 260 ? 0.071 -8.352 -6.066 1 98.75 260 LEU A C 1
ATOM 1941 O O . LEU A 1 260 ? 1.182 -8.312 -5.531 1 98.75 260 LEU A O 1
ATOM 1945 N N . GLU A 1 261 ? -0.384 -9.391 -6.496 1 98.62 261 GLU A N 1
ATOM 1946 C CA . GLU A 1 261 ? 0.377 -10.586 -6.84 1 98.62 261 GLU A CA 1
ATOM 1947 C C . GLU A 1 261 ? 0.365 -10.844 -8.344 1 98.62 261 GLU A C 1
ATOM 1949 O O . GLU A 1 261 ? -0.663 -11.227 -8.906 1 98.62 261 GLU A O 1
ATOM 1954 N N . LEU A 1 262 ? 1.513 -10.695 -9 1 98.56 262 LEU A N 1
ATOM 1955 C CA . LEU A 1 262 ? 1.53 -10.594 -10.453 1 98.56 262 LEU A CA 1
ATOM 1956 C C . LEU A 1 262 ? 2.449 -11.648 -11.062 1 98.56 262 LEU A C 1
ATOM 1958 O O . LEU A 1 262 ? 2.609 -12.734 -10.5 1 98.56 262 LEU A O 1
ATOM 1962 N N . GLY A 1 263 ? 2.873 -11.414 -12.281 1 97.56 263 GLY A N 1
ATOM 1963 C CA . GLY A 1 263 ? 3.611 -12.414 -13.039 1 97.56 263 GLY A CA 1
ATOM 1964 C C .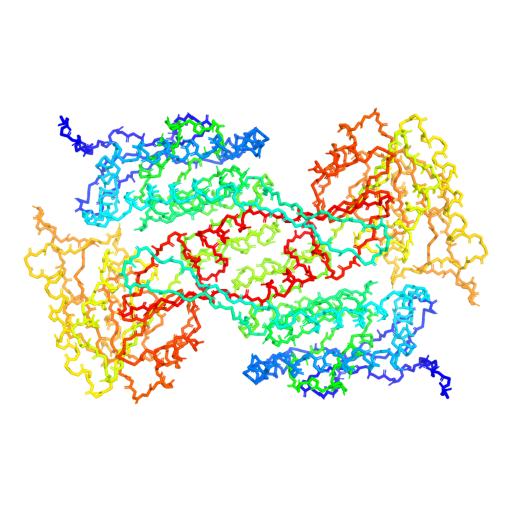 GLY A 1 263 ? 4.957 -12.75 -12.43 1 97.56 263 GLY A C 1
ATOM 1965 O O . GLY A 1 263 ? 5.359 -12.148 -11.438 1 97.56 263 GLY A O 1
ATOM 1966 N N . GLY A 1 264 ? 5.594 -13.789 -13 1 97.44 264 GLY A N 1
ATOM 1967 C CA . GLY A 1 264 ? 6.879 -14.25 -12.508 1 97.44 264 GLY A CA 1
ATOM 1968 C C . GLY A 1 264 ? 7.75 -14.867 -13.586 1 97.44 264 GLY A C 1
ATOM 1969 O O . GLY A 1 264 ? 7.254 -15.273 -14.633 1 97.44 264 GLY A O 1
ATOM 1970 N N . LYS A 1 265 ? 8.984 -14.859 -13.391 1 98.12 265 LYS A N 1
ATOM 1971 C CA . LYS A 1 265 ? 10.023 -15.523 -14.164 1 98.12 265 LYS A CA 1
ATOM 1972 C C . LYS A 1 265 ? 11.047 -16.188 -13.25 1 98.12 265 LYS A C 1
ATOM 1974 O O . LYS A 1 265 ? 12.234 -15.875 -13.305 1 98.12 265 LYS A O 1
ATOM 1979 N N . ALA A 1 266 ? 10.562 -17.156 -12.508 1 98.69 266 ALA A N 1
ATOM 1980 C CA . ALA A 1 266 ? 11.312 -17.734 -11.391 1 98.69 266 ALA A CA 1
ATOM 1981 C C . ALA A 1 266 ? 12.547 -18.484 -11.875 1 98.69 266 ALA A C 1
ATOM 1983 O O . ALA A 1 266 ? 12.492 -19.188 -12.883 1 98.69 266 ALA A O 1
ATOM 1984 N N . SER A 1 267 ? 13.656 -18.297 -11.203 1 98.81 267 SER A N 1
ATOM 1985 C CA . SER A 1 267 ? 14.891 -19.031 -11.445 1 98.81 267 SER A CA 1
ATOM 1986 C C . SER A 1 267 ? 15.07 -20.156 -10.43 1 98.81 267 SER A C 1
ATOM 1988 O O . SER A 1 267 ? 14.805 -19.969 -9.242 1 98.81 267 SER A O 1
ATOM 1990 N N . ALA A 1 268 ? 15.383 -21.281 -10.891 1 98.94 268 ALA A N 1
ATOM 1991 C CA . ALA A 1 268 ? 15.883 -22.375 -10.062 1 98.94 268 ALA A CA 1
ATOM 1992 C C . ALA A 1 268 ? 17.375 -22.578 -10.281 1 98.94 268 ALA A C 1
ATOM 1994 O O . ALA A 1 268 ? 17.812 -22.938 -11.383 1 98.94 268 ALA A O 1
ATOM 1995 N N . ILE A 1 269 ? 18.141 -22.359 -9.25 1 98.94 269 ILE A N 1
ATOM 1996 C CA . ILE A 1 269 ? 19.594 -22.438 -9.344 1 98.94 269 ILE A CA 1
ATOM 1997 C C . ILE A 1 269 ? 20.062 -23.812 -8.859 1 98.94 269 ILE A C 1
ATOM 1999 O O . ILE A 1 269 ? 19.812 -24.188 -7.711 1 98.94 269 ILE A O 1
ATOM 2003 N N . VAL A 1 270 ? 20.734 -24.531 -9.742 1 98.94 270 VAL A N 1
ATOM 2004 C CA . VAL A 1 270 ? 21.281 -25.844 -9.414 1 98.94 270 VAL A CA 1
ATOM 2005 C C . VAL A 1 270 ? 22.812 -25.75 -9.32 1 98.94 270 VAL A C 1
ATOM 2007 O O . VAL A 1 270 ? 23.5 -25.703 -10.344 1 98.94 270 VAL A O 1
ATOM 2010 N N . LEU A 1 271 ? 23.328 -25.812 -8.109 1 98.81 271 LEU A N 1
ATOM 2011 C CA . LEU A 1 271 ? 24.75 -25.609 -7.883 1 98.81 271 LEU A CA 1
ATOM 2012 C C . LEU A 1 271 ? 25.516 -26.922 -8.047 1 98.81 271 LEU A C 1
ATOM 2014 O O . LEU A 1 271 ? 24.906 -27.984 -8.234 1 98.81 271 LEU A O 1
ATOM 2018 N N . ASP A 1 272 ? 26.875 -26.906 -7.98 1 98.69 272 ASP A N 1
ATOM 2019 C CA . ASP A 1 272 ? 27.75 -28.016 -8.336 1 98.69 272 ASP A CA 1
ATOM 2020 C C . ASP A 1 272 ? 27.656 -29.141 -7.305 1 98.69 272 ASP A C 1
ATOM 2022 O O . ASP A 1 272 ? 27.984 -30.297 -7.605 1 98.69 272 ASP A O 1
ATOM 2026 N N . ASP A 1 273 ? 27.125 -28.812 -6.129 1 98.38 273 ASP A N 1
ATOM 2027 C CA . ASP A 1 273 ? 27.047 -29.828 -5.082 1 98.38 273 ASP A CA 1
ATOM 2028 C C . ASP A 1 273 ? 25.625 -30.312 -4.871 1 98.38 273 ASP A C 1
ATOM 2030 O O . ASP A 1 273 ? 25.328 -31.031 -3.912 1 98.38 273 ASP A O 1
ATOM 2034 N N . ALA A 1 274 ? 24.703 -29.906 -5.77 1 98.31 274 ALA A N 1
ATOM 2035 C CA . ALA A 1 274 ? 23.281 -30.25 -5.621 1 98.31 274 ALA A CA 1
ATOM 2036 C C . ALA A 1 274 ? 23.062 -31.75 -5.77 1 98.31 274 ALA A C 1
ATOM 2038 O O . ALA A 1 274 ? 23.75 -32.406 -6.551 1 98.31 274 ALA A O 1
ATOM 2039 N N . ASN A 1 275 ? 22.109 -32.281 -5.02 1 98.06 275 ASN A N 1
ATOM 2040 C CA . ASN A 1 275 ? 21.609 -33.594 -5.324 1 98.06 275 ASN A CA 1
ATOM 2041 C C . ASN A 1 275 ? 20.859 -33.625 -6.656 1 98.06 275 ASN A C 1
ATOM 2043 O O . ASN A 1 275 ? 19.781 -33.062 -6.773 1 98.06 275 ASN A O 1
ATOM 2047 N N . LEU A 1 276 ? 21.406 -34.312 -7.57 1 97.94 276 LEU A N 1
ATOM 2048 C CA . LEU A 1 276 ? 20.938 -34.25 -8.953 1 97.94 276 LEU A CA 1
ATOM 2049 C C . LEU A 1 276 ? 19.5 -34.781 -9.07 1 97.94 276 LEU A C 1
ATOM 2051 O O . LEU A 1 276 ? 18.688 -34.188 -9.773 1 97.94 276 LEU A O 1
ATOM 2055 N N . GLN A 1 277 ? 19.203 -35.812 -8.383 1 97.62 277 GLN A N 1
ATOM 2056 C CA . GLN A 1 277 ? 17.891 -36.438 -8.469 1 97.62 277 GLN A CA 1
ATOM 2057 C C . GLN A 1 277 ? 16.812 -35.5 -7.879 1 97.62 277 GLN A C 1
ATOM 2059 O O . GLN A 1 277 ? 15.758 -35.312 -8.484 1 97.62 277 GLN A O 1
ATOM 2064 N N . THR A 1 278 ? 17.141 -35 -6.766 1 97.69 278 THR A N 1
ATOM 2065 C CA . THR A 1 278 ? 16.203 -34.062 -6.121 1 97.69 278 THR A CA 1
ATOM 2066 C C . THR A 1 278 ? 16 -32.812 -6.984 1 97.69 278 THR A C 1
ATOM 2068 O O . THR A 1 278 ? 14.859 -32.406 -7.227 1 97.69 278 THR A O 1
ATOM 2071 N N . ALA A 1 279 ? 17.078 -32.219 -7.426 1 98.69 279 ALA A N 1
ATOM 2072 C CA . ALA A 1 279 ? 17 -31.031 -8.242 1 98.69 279 ALA A CA 1
ATOM 2073 C C . ALA A 1 279 ? 16.188 -31.281 -9.516 1 98.69 279 ALA A C 1
ATOM 2075 O O . ALA A 1 279 ? 15.32 -30.484 -9.875 1 98.69 279 ALA A O 1
ATOM 2076 N N . ALA A 1 280 ? 16.469 -32.406 -10.156 1 98.81 280 ALA A N 1
ATOM 2077 C CA . ALA A 1 280 ? 15.797 -32.75 -11.414 1 98.81 280 ALA A CA 1
ATOM 2078 C C . ALA A 1 280 ? 14.297 -32.906 -11.203 1 98.81 280 ALA A C 1
ATOM 2080 O O . ALA A 1 280 ? 13.5 -32.344 -11.953 1 98.81 280 ALA A O 1
ATOM 2081 N N . THR A 1 281 ? 13.984 -33.656 -10.195 1 98.69 281 THR A N 1
ATOM 2082 C CA . THR A 1 281 ? 12.578 -33.906 -9.914 1 98.69 281 THR A CA 1
ATOM 2083 C C . THR A 1 281 ? 11.852 -32.625 -9.539 1 98.69 281 THR A C 1
ATOM 2085 O O . THR A 1 281 ? 10.773 -32.344 -10.062 1 98.69 281 THR A O 1
ATOM 2088 N N . GLN A 1 282 ? 12.453 -31.828 -8.664 1 98.56 282 GLN A N 1
ATOM 2089 C CA . GLN A 1 282 ? 11.828 -30.594 -8.203 1 98.56 282 GLN A CA 1
ATOM 2090 C C . GLN A 1 282 ? 11.742 -29.562 -9.32 1 98.56 282 GLN A C 1
ATOM 2092 O O . GLN A 1 282 ? 10.758 -28.828 -9.414 1 98.56 282 GLN A O 1
ATOM 2097 N N . CYS A 1 283 ? 12.711 -29.469 -10.148 1 98.88 283 CYS A N 1
ATOM 2098 C CA . CYS A 1 283 ? 12.664 -28.562 -11.281 1 98.88 283 CYS A CA 1
ATOM 2099 C C . CYS A 1 283 ? 11.594 -28.984 -12.281 1 98.88 283 CYS A C 1
ATOM 2101 O O . CYS A 1 283 ? 10.906 -28.141 -12.859 1 98.88 283 CYS A O 1
ATOM 2103 N N . ALA A 1 284 ? 11.477 -30.359 -12.484 1 98.69 284 ALA A N 1
ATOM 2104 C CA . ALA A 1 284 ? 10.453 -30.859 -13.391 1 98.69 284 ALA A CA 1
ATOM 2105 C C . ALA A 1 284 ? 9.055 -30.484 -12.906 1 98.69 284 ALA A C 1
ATOM 2107 O O . ALA A 1 284 ? 8.258 -29.922 -13.664 1 98.69 284 ALA A O 1
ATOM 2108 N N . LEU A 1 285 ? 8.836 -30.719 -11.68 1 98.06 285 LEU A N 1
ATOM 2109 C CA . LEU A 1 285 ? 7.547 -30.359 -11.086 1 98.06 285 LEU A CA 1
ATOM 2110 C C . LEU A 1 285 ? 7.348 -28.844 -11.094 1 98.06 285 LEU A C 1
ATOM 2112 O O . LEU A 1 285 ? 6.289 -28.359 -11.5 1 98.06 285 LEU A O 1
ATOM 2116 N N . GLY A 1 286 ? 8.336 -28.125 -10.688 1 98.44 286 GLY A N 1
ATOM 2117 C CA . GLY A 1 286 ? 8.25 -26.672 -10.617 1 98.44 286 GLY A CA 1
ATOM 2118 C C . GLY A 1 286 ? 7.977 -26.031 -11.961 1 98.44 286 GLY A C 1
ATOM 2119 O O . GLY A 1 286 ? 7.305 -25 -12.031 1 98.44 286 GLY A O 1
ATOM 2120 N N . ALA A 1 287 ? 8.453 -26.594 -13.008 1 98.62 287 ALA A N 1
ATOM 2121 C CA . ALA A 1 287 ? 8.344 -26 -14.344 1 98.62 287 ALA A CA 1
ATOM 2122 C C . ALA A 1 287 ? 7.02 -26.375 -15 1 98.62 287 ALA A C 1
ATOM 2124 O O . ALA A 1 287 ? 6.434 -25.578 -15.727 1 98.62 287 ALA A O 1
ATOM 2125 N N . PHE A 1 288 ? 6.508 -27.625 -14.68 1 97.94 288 PHE A N 1
ATOM 2126 C CA . PHE A 1 288 ? 5.535 -28.141 -15.641 1 97.94 288 PHE A CA 1
ATOM 2127 C C . PHE A 1 288 ? 4.234 -28.516 -14.945 1 97.94 288 PHE A C 1
ATOM 2129 O O . PHE A 1 288 ? 3.252 -28.875 -15.602 1 97.94 288 PHE A O 1
ATOM 2136 N N . LEU A 1 289 ? 4.23 -28.422 -13.555 1 96.69 289 LEU A N 1
ATOM 2137 C CA . LEU A 1 289 ? 2.939 -28.578 -12.891 1 96.69 289 LEU A CA 1
ATOM 2138 C C . LEU A 1 289 ? 1.9 -27.641 -13.508 1 96.69 289 LEU A C 1
ATOM 2140 O O . LEU A 1 289 ? 2.188 -26.469 -13.773 1 96.69 289 LEU A O 1
ATOM 2144 N N . HIS A 1 290 ? 0.677 -28.234 -13.773 1 97.25 290 HIS A N 1
ATOM 2145 C CA . HIS A 1 290 ? -0.422 -27.484 -14.359 1 97.25 290 HIS A CA 1
ATOM 2146 C C . HIS A 1 290 ? -0.006 -26.844 -15.688 1 97.25 290 HIS A C 1
ATOM 2148 O O . HIS A 1 290 ? -0.419 -25.719 -16 1 97.25 290 HIS A O 1
ATOM 2154 N N . SER A 1 291 ? 0.867 -27.547 -16.438 1 96.94 291 SER A N 1
ATOM 2155 C CA . SER A 1 291 ? 1.384 -27.141 -17.734 1 96.94 291 SER A CA 1
ATOM 2156 C C . SER A 1 291 ? 2.152 -25.828 -17.641 1 96.94 291 SER A C 1
ATOM 2158 O O . SER A 1 291 ? 2.115 -25 -18.547 1 96.94 291 SER A O 1
ATOM 2160 N N . GLY A 1 292 ? 2.695 -25.547 -16.484 1 98 292 GLY A N 1
ATOM 2161 C CA . GLY A 1 292 ? 3.477 -24.328 -16.281 1 98 292 GLY A CA 1
ATOM 2162 C C . GLY A 1 292 ? 2.621 -23.094 -16.109 1 98 292 GLY A C 1
ATOM 2163 O O . GLY A 1 292 ? 3.143 -21.984 -16.047 1 98 292 GLY A O 1
ATOM 2164 N N . GLN A 1 293 ? 1.26 -23.25 -15.969 1 98.31 293 GLN A N 1
ATOM 2165 C CA . GLN A 1 293 ? 0.363 -22.109 -15.836 1 98.31 293 GLN A CA 1
ATOM 2166 C C . GLN A 1 293 ? 0.23 -21.672 -14.383 1 98.31 293 GLN A C 1
ATOM 2168 O O . GLN A 1 293 ? -0.882 -21.516 -13.875 1 98.31 293 GLN A O 1
ATOM 2173 N N . ILE A 1 294 ? 1.364 -21.5 -13.734 1 98.19 294 ILE A N 1
ATOM 2174 C CA . ILE A 1 294 ? 1.49 -21.016 -12.367 1 98.19 294 ILE A CA 1
ATOM 2175 C C . ILE A 1 294 ? 2.49 -19.859 -12.32 1 98.19 294 ILE A C 1
ATOM 2177 O O . ILE A 1 294 ? 3.592 -19.969 -12.867 1 98.19 294 ILE A O 1
ATOM 2181 N N . CYS A 1 295 ? 2.15 -18.797 -11.719 1 98.06 295 CYS A N 1
ATOM 2182 C CA . CYS A 1 295 ? 2.984 -17.609 -11.695 1 98.06 295 CYS A CA 1
ATOM 2183 C C . CYS A 1 295 ? 4.332 -17.891 -11.039 1 98.06 295 CYS A C 1
ATOM 2185 O O . CYS A 1 295 ? 5.328 -17.25 -11.352 1 98.06 295 CYS A O 1
ATOM 2187 N N . MET A 1 296 ? 4.383 -18.938 -10.18 1 98.5 296 MET A N 1
ATOM 2188 C CA . MET A 1 296 ? 5.594 -19.281 -9.438 1 98.5 296 MET A CA 1
ATOM 2189 C C . MET A 1 296 ? 6.402 -20.344 -10.188 1 98.5 296 MET A C 1
ATOM 2191 O O . MET A 1 296 ? 7.449 -20.781 -9.711 1 98.5 296 MET A O 1
ATOM 2195 N N . SER A 1 297 ? 6.012 -20.797 -11.312 1 98.69 297 SER A N 1
ATOM 2196 C CA . SER A 1 297 ? 6.676 -21.875 -12.031 1 98.69 297 SER A CA 1
ATOM 2197 C C . SER A 1 297 ? 8.125 -21.516 -12.352 1 98.69 297 SER A C 1
ATOM 2199 O O . SER A 1 297 ? 8.438 -20.344 -12.625 1 98.69 297 SER A O 1
ATOM 2201 N N . SER A 1 298 ? 9.016 -22.578 -12.344 1 98.62 298 SER A N 1
ATOM 2202 C CA . SER A 1 298 ? 10.391 -22.391 -12.797 1 98.62 298 SER A CA 1
ATOM 2203 C C . SER A 1 298 ? 10.438 -22.109 -14.297 1 98.62 298 SER A C 1
ATOM 2205 O O . SER A 1 298 ? 10.031 -22.938 -15.109 1 98.62 298 SER A O 1
ATOM 2207 N N . GLU A 1 299 ? 10.93 -20.969 -14.641 1 98.31 299 GLU A N 1
ATOM 2208 C CA . GLU A 1 299 ? 10.992 -20.547 -16.047 1 98.31 299 GLU A CA 1
ATOM 2209 C C . GLU A 1 299 ? 12.43 -20.578 -16.562 1 98.31 299 GLU A C 1
ATOM 2211 O O . GLU A 1 299 ? 12.664 -20.703 -17.766 1 98.31 299 GLU A O 1
ATOM 2216 N N . ARG A 1 300 ? 13.352 -20.406 -15.633 1 98.75 300 ARG A N 1
ATOM 2217 C CA . ARG A 1 300 ? 14.781 -20.469 -15.93 1 98.75 300 ARG A CA 1
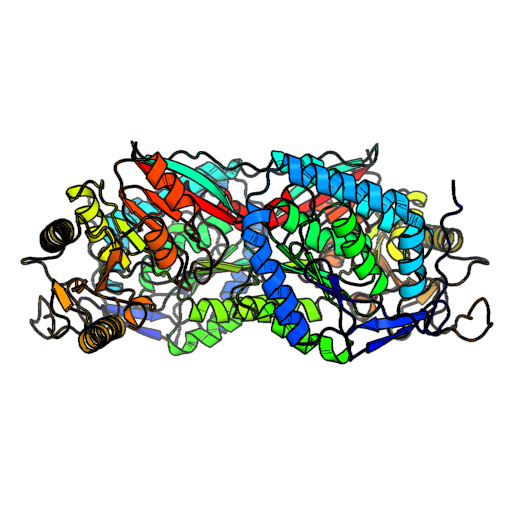ATOM 2218 C C . ARG A 1 300 ? 15.508 -21.375 -14.938 1 98.75 300 ARG A C 1
ATOM 2220 O O . ARG A 1 300 ? 15.484 -21.125 -13.734 1 98.75 300 ARG A O 1
ATOM 2227 N N . ILE A 1 301 ? 16.141 -22.375 -15.477 1 98.94 301 ILE A N 1
ATOM 2228 C CA . ILE A 1 301 ? 16.969 -23.234 -14.633 1 98.94 301 ILE A CA 1
ATOM 2229 C C . ILE A 1 301 ? 18.453 -22.922 -14.875 1 98.94 301 ILE A C 1
ATOM 2231 O O . ILE A 1 301 ? 18.969 -23.141 -15.969 1 98.94 301 ILE A O 1
ATOM 2235 N N . LEU A 1 302 ? 19.062 -22.344 -13.875 1 98.94 302 LEU A N 1
ATOM 2236 C CA . LEU A 1 302 ? 20.484 -22.016 -13.914 1 98.94 302 LEU A CA 1
ATOM 2237 C C . LEU A 1 302 ? 21.328 -23.156 -13.359 1 98.94 302 LEU A C 1
ATOM 2239 O O . LEU A 1 302 ? 21.219 -23.484 -12.172 1 98.94 302 LEU A O 1
ATOM 2243 N N . VAL A 1 303 ? 22.172 -23.75 -14.172 1 98.94 303 VAL A N 1
ATOM 2244 C CA . VAL A 1 303 ? 22.891 -24.953 -13.766 1 98.94 303 VAL A CA 1
ATOM 2245 C C . VAL A 1 303 ? 24.391 -24.734 -13.836 1 98.94 303 VAL A C 1
ATOM 2247 O O . VAL A 1 303 ? 24.906 -24.234 -14.844 1 98.94 303 VAL A O 1
ATOM 2250 N N . HIS A 1 304 ? 25.094 -25.078 -12.781 1 98.81 304 HIS A N 1
ATOM 2251 C CA . HIS A 1 304 ? 26.547 -24.969 -12.766 1 98.81 304 HIS A CA 1
ATOM 2252 C C . HIS A 1 304 ? 27.172 -25.812 -13.859 1 98.81 304 HIS A C 1
ATOM 2254 O O . HIS A 1 304 ? 26.781 -26.969 -14.055 1 98.81 304 HIS A O 1
ATOM 2260 N N . LYS A 1 305 ? 28.172 -25.312 -14.484 1 98.56 305 LYS A N 1
ATOM 2261 C CA . LYS A 1 305 ? 28.781 -25.922 -15.656 1 98.56 305 LYS A CA 1
ATOM 2262 C C . LYS A 1 305 ? 29.344 -27.297 -15.336 1 98.56 305 LYS A C 1
ATOM 2264 O O . LYS A 1 305 ? 29.344 -28.203 -16.188 1 98.56 305 LYS A O 1
ATOM 2269 N N . ASN A 1 306 ? 29.734 -27.531 -14.156 1 98.5 306 ASN A N 1
ATOM 2270 C CA . ASN A 1 306 ? 30.422 -28.766 -13.766 1 98.5 306 ASN A CA 1
ATOM 2271 C C . ASN A 1 306 ? 29.453 -29.953 -13.742 1 98.5 306 ASN A C 1
ATOM 2273 O O . ASN A 1 306 ? 29.891 -31.109 -13.781 1 98.5 306 ASN A O 1
ATOM 2277 N N . ILE A 1 307 ? 28.141 -29.672 -13.695 1 98.56 307 ILE A N 1
ATOM 2278 C CA . ILE A 1 307 ? 27.219 -30.781 -13.547 1 98.56 307 ILE A CA 1
ATOM 2279 C C . ILE A 1 307 ? 26.125 -30.688 -14.617 1 98.56 307 ILE A C 1
ATOM 2281 O O . ILE A 1 307 ? 25.188 -31.5 -14.633 1 98.56 307 ILE A O 1
ATOM 2285 N N . LYS A 1 308 ? 26.156 -29.766 -15.5 1 98.5 308 LYS A N 1
ATOM 2286 C CA . LYS A 1 308 ? 25.062 -29.438 -16.422 1 98.5 308 LYS A CA 1
ATOM 2287 C C . LYS A 1 308 ? 24.688 -30.641 -17.266 1 98.5 308 LYS A C 1
ATOM 2289 O O . LYS A 1 308 ? 23.5 -30.984 -17.375 1 98.5 308 LYS A O 1
ATOM 2294 N N . PRO A 1 309 ? 25.703 -31.422 -17.875 1 98.19 309 PRO A N 1
ATOM 2295 C CA . PRO A 1 309 ? 25.297 -32.562 -18.688 1 98.19 309 PRO A CA 1
ATOM 2296 C C . PRO A 1 309 ? 24.547 -33.625 -17.891 1 98.19 309 PRO A C 1
ATOM 2298 O O . PRO A 1 309 ? 23.531 -34.156 -18.359 1 98.19 309 PRO A O 1
ATOM 2301 N N . GLN A 1 310 ? 25.047 -33.875 -16.703 1 98.5 310 GLN A N 1
ATOM 2302 C CA . GLN A 1 310 ? 24.406 -34.844 -15.844 1 98.5 310 GLN A CA 1
ATOM 2303 C C . GLN A 1 310 ? 23.016 -34.406 -15.422 1 98.5 310 GLN A C 1
ATOM 2305 O O . GLN A 1 310 ? 22.078 -35.188 -15.383 1 98.5 310 GLN A O 1
ATOM 2310 N N . PHE A 1 311 ? 22.953 -33.156 -15.109 1 98.69 311 PHE A N 1
ATOM 2311 C CA . PHE A 1 311 ? 21.672 -32.594 -14.703 1 98.69 311 PHE A CA 1
ATOM 2312 C C . PHE A 1 311 ? 20.672 -32.656 -15.844 1 98.69 311 PHE A C 1
ATOM 2314 O O . PHE A 1 311 ? 19.5 -33 -15.633 1 98.69 311 PHE A O 1
ATOM 2321 N N . ILE A 1 312 ? 21.016 -32.219 -17.016 1 98.38 312 ILE A N 1
ATOM 2322 C CA . ILE A 1 312 ? 20.109 -32.188 -18.172 1 98.38 312 ILE A CA 1
ATOM 2323 C C . ILE A 1 312 ? 19.531 -33.594 -18.391 1 98.38 312 ILE A C 1
ATOM 2325 O O . ILE A 1 312 ? 18.344 -33.75 -18.641 1 98.38 312 ILE A O 1
ATOM 2329 N N . GLU A 1 313 ? 20.406 -34.625 -18.281 1 98.31 313 GLU A N 1
ATOM 2330 C CA . GLU A 1 313 ? 19.953 -36 -18.469 1 98.31 313 GLU A CA 1
ATOM 2331 C C . GLU A 1 313 ? 18.953 -36.375 -17.391 1 98.31 313 GLU A C 1
ATOM 2333 O O . GLU A 1 313 ? 17.891 -36.969 -17.688 1 98.31 313 GLU A O 1
ATOM 2338 N N . ALA A 1 314 ? 19.312 -36.094 -16.188 1 98.56 314 ALA A N 1
ATOM 2339 C CA . ALA A 1 314 ? 18.422 -36.375 -15.07 1 98.56 314 ALA A CA 1
ATOM 2340 C C . ALA A 1 314 ? 17.109 -35.625 -15.211 1 98.56 314 ALA A C 1
ATOM 2342 O O . ALA A 1 314 ? 16.031 -36.156 -14.914 1 98.56 314 ALA A O 1
ATOM 2343 N N . PHE A 1 315 ? 17.25 -34.438 -15.633 1 98.62 315 PHE A N 1
ATOM 2344 C CA . PHE A 1 315 ? 16.094 -33.562 -15.781 1 98.62 315 PHE A CA 1
ATOM 2345 C C . PHE A 1 315 ? 15.148 -34.062 -16.859 1 98.62 315 PHE A C 1
ATOM 2347 O O . PHE A 1 315 ? 13.938 -34.156 -16.641 1 98.62 315 PHE A O 1
ATOM 2354 N N . LYS A 1 316 ? 15.68 -34.438 -18 1 98.06 316 LYS A N 1
ATOM 2355 C CA . LYS A 1 316 ? 14.891 -35.062 -19.062 1 98.06 316 LYS A CA 1
ATOM 2356 C C . LYS A 1 316 ? 14.164 -36.312 -18.578 1 98.06 316 LYS A C 1
ATOM 2358 O O . LYS A 1 316 ? 12.992 -36.5 -18.875 1 98.06 316 LYS A O 1
ATOM 2363 N N . GLY A 1 317 ? 14.93 -37.094 -17.859 1 97.69 317 GLY A N 1
ATOM 2364 C CA . GLY A 1 317 ? 14.344 -38.312 -17.312 1 97.69 317 GLY A CA 1
ATOM 2365 C C . GLY A 1 317 ? 13.188 -38.031 -16.375 1 97.69 317 GLY A C 1
ATOM 2366 O O . GLY A 1 317 ? 12.156 -38.719 -16.438 1 97.69 317 GLY A O 1
ATOM 2367 N N . ALA A 1 318 ? 13.391 -37.031 -15.508 1 98 318 ALA A N 1
ATOM 2368 C CA . ALA A 1 318 ? 12.336 -36.656 -14.562 1 98 318 ALA A CA 1
ATOM 2369 C C . ALA A 1 318 ? 11.109 -36.156 -15.297 1 98 318 ALA A C 1
ATOM 2371 O O . ALA A 1 318 ? 9.977 -36.531 -14.977 1 98 318 ALA A O 1
ATOM 2372 N N . VAL A 1 319 ? 11.273 -35.344 -16.328 1 97.62 319 VAL A N 1
ATOM 2373 C CA . VAL A 1 319 ? 10.172 -34.75 -17.094 1 97.62 319 VAL A CA 1
ATOM 2374 C C . VAL A 1 319 ? 9.422 -35.875 -17.828 1 97.62 319 VAL A C 1
ATOM 2376 O O . VAL A 1 319 ? 8.188 -35.906 -17.812 1 97.62 319 VAL A O 1
ATOM 2379 N N . GLU A 1 320 ? 10.18 -36.781 -18.422 1 96 320 GLU A N 1
ATOM 2380 C CA . GLU A 1 320 ? 9.578 -37.906 -19.141 1 96 320 GLU A CA 1
ATOM 2381 C C . GLU A 1 320 ? 8.789 -38.812 -18.188 1 96 320 GLU A C 1
ATOM 2383 O O . GLU A 1 320 ? 7.695 -39.25 -18.516 1 96 320 GLU A O 1
ATOM 2388 N N . GLY A 1 321 ? 9.367 -39.062 -17.062 1 94.94 321 GLY A N 1
ATOM 2389 C CA . GLY A 1 321 ? 8.742 -39.906 -16.078 1 94.94 321 GLY A CA 1
ATOM 2390 C C . GLY A 1 321 ? 7.457 -39.344 -15.508 1 94.94 321 GLY A C 1
ATOM 2391 O O . GLY A 1 321 ? 6.492 -40.094 -15.273 1 94.94 321 GLY A O 1
ATOM 2392 N N . ILE A 1 322 ? 7.406 -38.062 -15.336 1 94.44 322 ILE A N 1
ATOM 2393 C CA . ILE A 1 322 ? 6.281 -37.438 -14.641 1 94.44 322 ILE A CA 1
ATOM 2394 C C . ILE A 1 322 ? 5.23 -37 -15.648 1 94.44 322 ILE A C 1
ATOM 2396 O O . ILE A 1 322 ? 4.031 -37.125 -15.414 1 94.44 322 ILE A O 1
ATOM 2400 N N . PHE A 1 323 ? 5.633 -36.438 -16.828 1 93 323 PHE A N 1
ATOM 2401 C CA . PHE A 1 323 ? 4.707 -35.75 -17.734 1 93 323 PHE A CA 1
ATOM 2402 C C . PHE A 1 323 ? 4.691 -36.438 -19.094 1 93 323 PHE A C 1
ATOM 2404 O O . PHE A 1 323 ? 3.932 -36.031 -19.984 1 93 323 PHE A O 1
ATOM 2411 N N . GLY A 1 324 ? 5.551 -37.406 -19.266 1 88.06 324 GLY A N 1
ATOM 2412 C CA . GLY A 1 324 ? 5.715 -37.969 -20.578 1 88.06 324 GLY A CA 1
ATOM 2413 C C . GLY A 1 324 ? 5.051 -39.344 -20.703 1 88.06 324 GLY A C 1
ATOM 2414 O O . GLY A 1 324 ? 4.082 -39.625 -20 1 88.06 324 GLY A O 1
ATOM 2415 N N . GLY A 1 325 ? 5.551 -40.062 -21.688 1 78.94 325 GLY A N 1
ATOM 2416 C CA . GLY A 1 325 ? 5.082 -41.406 -22 1 78.94 325 GLY A CA 1
ATOM 2417 C C . GLY A 1 325 ? 3.74 -41.406 -22.719 1 78.94 325 GLY A C 1
ATOM 2418 O O . GLY A 1 325 ? 3.506 -40.625 -23.625 1 78.94 325 GLY A O 1
ATOM 2419 N N . ASP A 1 326 ? 2.916 -42.312 -22.328 1 80.81 326 ASP A N 1
ATOM 2420 C CA . ASP A 1 326 ? 1.626 -42.562 -22.969 1 80.81 326 ASP A CA 1
ATOM 2421 C C . ASP A 1 326 ? 0.542 -41.656 -22.375 1 80.81 326 ASP A C 1
ATOM 2423 O O . ASP A 1 326 ? -0.637 -41.781 -22.703 1 80.81 326 ASP A O 1
ATOM 2427 N N . LYS A 1 327 ? 0.961 -40.688 -21.609 1 84.5 327 LYS A N 1
ATOM 2428 C CA . LYS A 1 327 ? -0.011 -39.781 -21.016 1 84.5 327 LYS A CA 1
ATOM 2429 C C . LYS A 1 327 ? -0.461 -38.719 -22.016 1 84.5 327 LYS A C 1
ATOM 2431 O O . LYS A 1 327 ? 0.328 -38.281 -22.844 1 84.5 327 LYS A O 1
ATOM 2436 N N . PRO A 1 328 ? -1.737 -38.375 -21.938 1 88.5 328 PRO A N 1
ATOM 2437 C CA . PRO A 1 328 ? -2.156 -37.25 -22.766 1 88.5 328 PRO A CA 1
ATOM 2438 C C . PRO A 1 328 ? -1.388 -35.969 -22.453 1 88.5 328 PRO A C 1
ATOM 2440 O O . PRO A 1 328 ? -1.032 -35.719 -21.297 1 88.5 328 PRO A O 1
ATOM 2443 N N . ALA A 1 329 ? -1.139 -35.25 -23.5 1 92.81 329 ALA A N 1
ATOM 2444 C CA . ALA A 1 329 ? -0.463 -33.969 -23.312 1 92.81 329 ALA A CA 1
ATOM 2445 C C . ALA A 1 329 ? -1.244 -33.062 -22.344 1 92.81 329 ALA A C 1
ATOM 2447 O O . ALA A 1 329 ? -2.477 -33.031 -22.391 1 92.81 329 ALA A O 1
ATOM 2448 N N . PRO A 1 330 ? -0.486 -32.375 -21.516 1 93.56 330 PRO A N 1
ATOM 2449 C CA . PRO A 1 330 ? -1.162 -31.469 -20.578 1 93.56 330 PRO A CA 1
ATOM 2450 C C . PRO A 1 330 ? -1.937 -30.359 -21.297 1 93.56 330 PRO A C 1
ATOM 2452 O O . PRO A 1 330 ? -1.608 -30 -22.422 1 93.56 330 PRO A O 1
ATOM 2455 N N . VAL A 1 331 ? -2.959 -29.812 -20.625 1 96.88 331 VAL A N 1
ATOM 2456 C CA . VAL A 1 331 ? -3.906 -28.859 -21.203 1 96.88 331 VAL A CA 1
ATOM 2457 C C . VAL A 1 331 ? -3.568 -27.453 -20.75 1 96.88 331 VAL A C 1
ATOM 2459 O O . VAL A 1 331 ? -3.25 -27.219 -19.578 1 96.88 331 VAL A O 1
ATOM 2462 N N . LEU A 1 332 ? -3.484 -26.516 -21.656 1 97.94 332 LEU A N 1
ATOM 2463 C CA . LEU A 1 332 ? -3.516 -25.078 -21.344 1 97.94 332 LEU A CA 1
ATOM 2464 C C . LEU A 1 332 ? -4.934 -24.531 -21.469 1 97.94 332 LEU A C 1
ATOM 2466 O O . LEU A 1 332 ? -5.742 -25.047 -22.234 1 97.94 332 LEU A O 1
ATOM 2470 N N . VAL A 1 333 ? -5.254 -23.484 -20.75 1 97.44 333 VAL A N 1
ATOM 2471 C CA . VAL A 1 333 ? -6.621 -23.016 -20.594 1 97.44 333 VAL A CA 1
ATOM 2472 C C . VAL A 1 333 ? -7.133 -22.438 -21.906 1 97.44 333 VAL A C 1
ATOM 2474 O O . VAL A 1 333 ? -8.344 -22.391 -22.141 1 97.44 333 VAL A O 1
ATOM 2477 N N . ALA A 1 334 ? -6.16 -21.984 -22.812 1 97.25 334 ALA A N 1
ATOM 2478 C CA . ALA A 1 334 ? -6.566 -21.391 -24.094 1 97.25 334 ALA A CA 1
ATOM 2479 C C . ALA A 1 334 ? -5.453 -21.5 -25.125 1 97.25 334 ALA A C 1
ATOM 2481 O O . ALA A 1 334 ? -4.281 -21.656 -24.781 1 97.25 334 ALA A O 1
ATOM 2482 N N . ALA A 1 335 ? -5.797 -21.375 -26.344 1 96.94 335 ALA A N 1
ATOM 2483 C CA . ALA A 1 335 ? -4.926 -21.578 -27.5 1 96.94 335 ALA A CA 1
ATOM 2484 C C . ALA A 1 335 ? -3.787 -20.562 -27.516 1 96.94 335 ALA A C 1
ATOM 2486 O O . ALA A 1 335 ? -2.646 -20.891 -27.844 1 96.94 335 ALA A O 1
ATOM 2487 N N . PRO A 1 336 ? -4.016 -19.375 -27.109 1 96.94 336 PRO A N 1
ATOM 2488 C CA . PRO A 1 336 ? -2.93 -18.391 -27.156 1 96.94 336 PRO A CA 1
ATOM 2489 C C . PRO A 1 336 ? -1.733 -18.797 -26.297 1 96.94 336 PRO A C 1
ATOM 2491 O O . PRO A 1 336 ? -0.596 -18.422 -26.594 1 96.94 336 PRO A O 1
ATOM 2494 N N . GLY A 1 337 ? -1.975 -19.562 -25.234 1 97.62 337 GLY A N 1
ATOM 2495 C CA . GLY A 1 337 ? -0.866 -20.047 -24.422 1 97.62 337 GLY A CA 1
ATOM 2496 C C . GLY A 1 337 ? 0.06 -20.984 -25.188 1 97.62 337 GLY A C 1
ATOM 2497 O O . GLY A 1 337 ? 1.283 -20.891 -25.062 1 97.62 337 GLY A O 1
ATOM 2498 N N . VAL A 1 338 ? -0.539 -21.844 -25.969 1 97.88 338 VAL A N 1
ATOM 2499 C CA . VAL A 1 338 ? 0.238 -22.781 -26.781 1 97.88 338 VAL A CA 1
ATOM 2500 C C . VAL A 1 338 ? 1.019 -22 -27.844 1 97.88 338 VAL A C 1
ATOM 2502 O O . VAL A 1 338 ? 2.225 -22.203 -28.016 1 97.88 338 VAL A O 1
ATOM 2505 N N . GLU A 1 339 ? 0.341 -21.109 -28.484 1 97.88 339 GLU A N 1
ATOM 2506 C CA . GLU A 1 339 ? 0.941 -20.297 -29.547 1 97.88 339 GLU A CA 1
ATOM 2507 C C . GLU A 1 339 ? 2.115 -19.484 -29.016 1 97.88 339 GLU A C 1
ATOM 2509 O O . GLU A 1 339 ? 3.168 -19.422 -29.656 1 97.88 339 GLU A O 1
ATOM 2514 N N . LYS A 1 340 ? 1.948 -18.891 -27.891 1 98.06 340 LYS A N 1
ATOM 2515 C CA . LYS A 1 340 ? 2.994 -18.078 -27.281 1 98.06 340 LYS A CA 1
ATOM 2516 C C . LYS A 1 340 ? 4.227 -18.922 -26.969 1 98.06 340 LYS A C 1
ATOM 2518 O O . LYS A 1 340 ? 5.352 -18.531 -27.281 1 98.06 340 LYS A O 1
ATOM 2523 N N . ASN A 1 341 ? 4.055 -20.047 -26.344 1 98.31 341 ASN A N 1
ATOM 2524 C CA . ASN A 1 341 ? 5.176 -20.906 -25.969 1 98.31 341 ASN A CA 1
ATOM 2525 C C . ASN A 1 341 ? 5.91 -21.438 -27.203 1 98.31 341 ASN A C 1
ATOM 2527 O O . ASN A 1 341 ? 7.145 -21.438 -27.234 1 98.31 341 ASN A O 1
ATOM 2531 N N . LYS A 1 342 ? 5.164 -21.844 -28.219 1 98.12 342 LYS A N 1
ATOM 2532 C CA . LYS A 1 342 ? 5.797 -22.297 -29.453 1 98.12 342 LYS A CA 1
ATOM 2533 C C . LYS A 1 342 ? 6.613 -21.188 -30.094 1 98.12 342 LYS A C 1
ATOM 2535 O O . LYS A 1 342 ? 7.738 -21.406 -30.547 1 98.12 342 LYS A O 1
ATOM 2540 N N . ARG A 1 343 ? 6.07 -20 -30.125 1 98.38 343 ARG A N 1
ATOM 2541 C CA . ARG A 1 343 ? 6.746 -18.844 -30.703 1 98.38 343 ARG A CA 1
ATOM 2542 C C . ARG A 1 343 ? 8.016 -18.5 -29.938 1 98.38 343 ARG A C 1
ATOM 2544 O O . ARG A 1 343 ? 9.062 -18.25 -30.547 1 98.38 343 ARG A O 1
ATOM 2551 N N . LEU A 1 344 ? 7.961 -18.453 -28.609 1 98.56 344 LEU A N 1
ATOM 2552 C CA . LEU A 1 344 ? 9.117 -18.125 -27.781 1 98.56 344 LEU A CA 1
ATOM 2553 C C . LEU A 1 344 ? 10.242 -19.125 -28 1 98.56 344 LEU A C 1
ATOM 2555 O O . LEU A 1 344 ? 11.406 -18.734 -28.141 1 98.56 344 LEU A O 1
ATOM 2559 N N . VAL A 1 345 ? 9.898 -20.422 -28.109 1 98.69 345 VAL A N 1
ATOM 2560 C CA . VAL A 1 345 ? 10.898 -21.469 -28.297 1 98.69 345 VAL A CA 1
ATOM 2561 C C . VAL A 1 345 ? 11.484 -21.375 -29.703 1 98.69 345 VAL A C 1
ATOM 2563 O O . VAL A 1 345 ? 12.703 -21.453 -29.875 1 98.69 345 VAL A O 1
ATOM 2566 N N . ALA A 1 346 ? 10.594 -21.172 -30.656 1 98.56 346 ALA A N 1
ATOM 2567 C CA . ALA A 1 346 ? 11.055 -21.062 -32.031 1 98.56 346 ALA A CA 1
ATOM 2568 C C . ALA A 1 346 ? 12.055 -19.906 -32.188 1 98.56 346 ALA A C 1
ATOM 2570 O O . ALA A 1 346 ? 13.078 -20.047 -32.875 1 98.56 346 ALA A O 1
ATOM 2571 N N . ASP A 1 347 ? 11.727 -18.812 -31.625 1 98.5 347 ASP A N 1
ATOM 2572 C CA . ASP A 1 347 ? 12.602 -17.641 -31.688 1 98.5 347 ASP A CA 1
ATOM 2573 C C . ASP A 1 347 ? 13.945 -17.938 -31.016 1 98.5 347 ASP A C 1
ATOM 2575 O O . ASP A 1 347 ? 14.992 -17.531 -31.531 1 98.5 347 ASP A O 1
ATOM 2579 N N . ALA A 1 348 ? 13.945 -18.594 -29.875 1 98.62 348 ALA A N 1
ATOM 2580 C CA . ALA A 1 348 ? 15.18 -18.938 -29.172 1 98.62 348 ALA A CA 1
ATOM 2581 C C . ALA A 1 348 ? 16.047 -19.875 -30.016 1 98.62 348 ALA A C 1
ATOM 2583 O O . ALA A 1 348 ? 17.266 -19.688 -30.109 1 98.62 348 ALA A O 1
ATOM 2584 N N . VAL A 1 349 ? 15.414 -20.812 -30.656 1 98.38 349 VAL A N 1
ATOM 2585 C CA . VAL A 1 349 ? 16.125 -21.781 -31.5 1 98.38 349 VAL A CA 1
ATOM 2586 C C . VAL A 1 349 ? 16.734 -21.047 -32.688 1 98.38 349 VAL A C 1
ATOM 2588 O O . VAL A 1 349 ? 17.891 -21.297 -33.031 1 98.38 349 VAL A O 1
ATOM 2591 N N . LYS A 1 350 ? 15.977 -20.188 -33.25 1 98.12 350 LYS A N 1
ATOM 2592 C CA . LYS A 1 350 ? 16.469 -19.391 -34.375 1 98.12 350 LYS A CA 1
ATOM 2593 C C . LYS A 1 350 ? 17.703 -18.594 -33.969 1 98.12 350 LYS A C 1
ATOM 2595 O O . LYS A 1 350 ? 18.594 -18.344 -34.781 1 98.12 350 LYS A O 1
ATOM 2600 N N . ASN A 1 351 ? 17.766 -18.281 -32.75 1 98.19 351 ASN A N 1
ATOM 2601 C CA . ASN A 1 351 ? 18.859 -17.453 -32.25 1 98.19 351 ASN A CA 1
ATOM 2602 C C . ASN A 1 351 ? 19.938 -18.281 -31.578 1 98.19 351 ASN A C 1
ATOM 2604 O O . ASN A 1 351 ? 20.75 -17.75 -30.812 1 98.19 351 ASN A O 1
ATOM 2608 N N . GLY A 1 352 ? 19.922 -19.578 -31.703 1 98.19 352 GLY A N 1
ATOM 2609 C CA . GLY A 1 352 ? 21.078 -20.375 -31.375 1 98.19 352 GLY A CA 1
ATOM 2610 C C . GLY A 1 352 ? 20.812 -21.344 -30.234 1 98.19 352 GLY A C 1
ATOM 2611 O O . GLY A 1 352 ? 21.656 -22.188 -29.922 1 98.19 352 GLY A O 1
ATOM 2612 N N . ALA A 1 353 ? 19.656 -21.312 -29.562 1 98.56 353 ALA A N 1
ATOM 2613 C CA . ALA A 1 353 ? 19.312 -22.266 -28.516 1 98.56 353 ALA A CA 1
ATOM 2614 C C . ALA A 1 353 ? 18.938 -23.625 -29.109 1 98.56 353 ALA A C 1
ATOM 2616 O O . ALA A 1 353 ? 18.781 -23.75 -30.328 1 98.56 353 ALA A O 1
ATOM 2617 N N . LYS A 1 354 ? 18.828 -24.609 -28.25 1 98.44 354 LYS A N 1
ATOM 2618 C CA . LYS A 1 354 ? 18.531 -25.969 -28.703 1 98.44 354 LYS A CA 1
ATOM 2619 C C . LYS A 1 354 ? 17.438 -26.594 -27.844 1 98.44 354 LYS A C 1
ATOM 2621 O O . LYS A 1 354 ? 17.516 -26.578 -26.609 1 98.44 354 LYS A O 1
ATOM 2626 N N . VAL A 1 355 ? 16.469 -27.156 -28.531 1 98.56 355 VAL A N 1
ATOM 2627 C CA . VAL A 1 355 ? 15.492 -27.969 -27.812 1 98.56 355 VAL A CA 1
ATOM 2628 C C . VAL A 1 355 ? 16.109 -29.312 -27.453 1 98.56 355 VAL A C 1
ATOM 2630 O O . VAL A 1 355 ? 16.516 -30.094 -28.328 1 98.56 355 VAL A O 1
ATOM 2633 N N . VAL A 1 356 ? 16.172 -29.609 -26.188 1 98.31 356 VAL A N 1
ATOM 2634 C CA . VAL A 1 356 ? 16.828 -30.844 -25.766 1 98.31 356 VAL A CA 1
ATOM 2635 C C . VAL A 1 356 ? 15.797 -31.844 -25.281 1 98.31 356 VAL A C 1
ATOM 2637 O O . VAL A 1 356 ? 16.125 -33 -25.031 1 98.31 356 VAL A O 1
ATOM 2640 N N . HIS A 1 357 ? 14.648 -31.438 -25.062 1 97.44 357 HIS A N 1
ATOM 2641 C CA . HIS A 1 357 ? 13.508 -32.281 -24.734 1 97.44 357 HIS A CA 1
ATOM 2642 C C . HIS A 1 357 ? 12.219 -31.703 -25.312 1 97.44 357 HIS A C 1
ATOM 2644 O O . HIS A 1 357 ? 11.984 -30.484 -25.25 1 97.44 357 HIS A O 1
ATOM 2650 N N . GLY A 1 358 ? 11.344 -32.562 -25.891 1 95.56 358 GLY A N 1
ATOM 2651 C CA . GLY A 1 358 ? 10.086 -32.125 -26.484 1 95.56 358 GLY A CA 1
ATOM 2652 C C . GLY A 1 358 ? 10.242 -31.625 -27.906 1 95.56 358 GLY A C 1
ATOM 2653 O O . GLY A 1 358 ? 11.305 -31.766 -28.5 1 95.56 358 GLY A O 1
ATOM 2654 N N . ASP A 1 359 ? 9.133 -31.125 -28.484 1 95.44 359 ASP A N 1
ATOM 2655 C CA . ASP A 1 359 ? 9.078 -30.625 -29.859 1 95.44 359 ASP A CA 1
ATOM 2656 C C . ASP A 1 359 ? 8.078 -29.484 -30 1 95.44 359 ASP A C 1
ATOM 2658 O O . ASP A 1 359 ? 6.863 -29.703 -29.953 1 95.44 359 ASP A O 1
ATOM 2662 N N . HIS A 1 360 ? 8.617 -28.25 -30.203 1 94 360 HIS A N 1
ATOM 2663 C CA . HIS A 1 360 ? 7.785 -27.062 -30.266 1 94 360 HIS A CA 1
ATOM 2664 C C . HIS A 1 360 ? 7.051 -26.969 -31.594 1 94 360 HIS A C 1
ATOM 2666 O O . HIS A 1 360 ? 6.121 -26.172 -31.75 1 94 360 HIS A O 1
ATOM 2672 N N . GLU A 1 361 ? 7.371 -27.781 -32.531 1 94.88 361 GLU A N 1
ATOM 2673 C CA . GLU A 1 361 ? 6.738 -27.766 -33.844 1 94.88 361 GLU A CA 1
ATOM 2674 C C . GLU A 1 361 ? 5.613 -28.781 -33.938 1 94.88 361 GLU A C 1
ATOM 2676 O O . GLU A 1 361 ? 4.801 -28.75 -34.875 1 94.88 361 GLU A O 1
ATOM 2681 N N . SER A 1 362 ? 5.582 -29.609 -32.969 1 92.56 362 SER A N 1
ATOM 2682 C CA . SER A 1 362 ? 4.605 -30.688 -33 1 92.56 362 SER A CA 1
ATOM 2683 C C . SER A 1 362 ? 3.238 -30.219 -32.5 1 92.56 362 SER A C 1
ATOM 2685 O O . SER A 1 362 ? 3.152 -29.359 -31.625 1 92.56 362 SER A O 1
ATOM 2687 N N . ASP A 1 363 ? 2.246 -30.781 -33.156 1 93.56 363 ASP A N 1
ATOM 2688 C CA . ASP A 1 363 ? 0.881 -30.594 -32.656 1 93.56 363 ASP A CA 1
ATOM 2689 C C . ASP A 1 363 ? 0.44 -31.766 -31.797 1 93.56 363 ASP A C 1
ATOM 2691 O O . ASP A 1 363 ? 0.894 -32.906 -32 1 93.56 363 ASP A O 1
ATOM 2695 N N . GLU A 1 364 ? -0.339 -31.469 -30.875 1 93.81 364 GLU A N 1
ATOM 2696 C CA . GLU A 1 364 ? -0.884 -32.531 -30.016 1 93.81 364 GLU A CA 1
ATOM 2697 C C . GLU A 1 364 ? -2.307 -32.875 -30.422 1 93.81 364 GLU A C 1
ATOM 2699 O O . GLU A 1 364 ? -3.062 -32.031 -30.891 1 93.81 364 GLU A O 1
ATOM 2704 N N . LYS A 1 365 ? -2.619 -34.125 -30.172 1 92.88 365 LYS A N 1
ATOM 2705 C CA . LYS A 1 365 ? -3.945 -34.594 -30.547 1 92.88 365 LYS A CA 1
ATOM 2706 C C . LYS A 1 365 ? -4.867 -34.656 -29.344 1 92.88 365 LYS A C 1
ATOM 2708 O O . LYS A 1 365 ? -4.418 -34.938 -28.219 1 92.88 365 LYS A O 1
ATOM 2713 N N . HIS A 1 366 ? -6.078 -34.375 -29.625 1 93.31 366 HIS A N 1
ATOM 2714 C CA . HIS A 1 366 ? -7.117 -34.625 -28.641 1 93.31 366 HIS A CA 1
ATOM 2715 C C . HIS A 1 366 ? -7.262 -36.125 -28.344 1 93.31 366 HIS A C 1
ATOM 2717 O O . HIS A 1 366 ? -7.402 -36.938 -29.266 1 93.31 366 HIS A O 1
ATOM 2723 N N . PRO A 1 367 ? -7.277 -36.5 -27.125 1 90.44 367 PRO A N 1
ATOM 2724 C CA . PRO A 1 367 ? -7.23 -37.938 -26.812 1 90.44 367 PRO A CA 1
ATOM 2725 C C . PRO A 1 367 ? -8.477 -38.688 -27.281 1 90.44 367 PRO A C 1
ATOM 2727 O O . PRO A 1 367 ? -8.398 -39.875 -27.641 1 90.44 367 PRO A O 1
ATOM 2730 N N . GLU A 1 368 ? -9.586 -37.969 -27.312 1 89.38 368 GLU A N 1
ATOM 2731 C CA . GLU A 1 368 ? -10.836 -38.656 -27.656 1 89.38 368 GLU A CA 1
ATOM 2732 C C . GLU A 1 368 ? -11.094 -38.594 -29.172 1 89.38 368 GLU A C 1
ATOM 2734 O O . GLU A 1 368 ? -11.539 -39.562 -29.766 1 89.38 368 GLU A O 1
ATOM 2739 N N . THR A 1 369 ? -10.852 -37.469 -29.781 1 92.81 369 THR A N 1
ATOM 2740 C CA . THR A 1 369 ? -11.242 -37.281 -31.172 1 92.81 369 THR A CA 1
ATOM 2741 C C . THR A 1 369 ? -10.055 -37.5 -32.094 1 92.81 369 THR A C 1
ATOM 2743 O O . THR A 1 369 ? -10.234 -37.656 -33.312 1 92.81 369 THR A O 1
ATOM 2746 N N . ASN A 1 370 ? -8.883 -37.438 -31.578 1 93 370 ASN A N 1
ATOM 2747 C CA . ASN A 1 370 ? -7.641 -37.625 -32.312 1 93 370 ASN A CA 1
ATOM 2748 C C . ASN A 1 370 ? -7.395 -36.438 -33.281 1 93 370 ASN A C 1
ATOM 2750 O O . ASN A 1 370 ? -6.504 -36.531 -34.125 1 93 370 ASN A O 1
ATOM 2754 N N . GLU A 1 371 ? -8.102 -35.438 -33.094 1 94.56 371 GLU A N 1
ATOM 2755 C CA . GLU A 1 371 ? -7.871 -34.188 -33.844 1 94.56 371 GLU A CA 1
ATOM 2756 C C . GLU A 1 371 ? -6.824 -33.312 -33.156 1 94.56 371 GLU A C 1
ATOM 2758 O O . GLU A 1 371 ? -6.559 -33.5 -31.969 1 94.56 371 GLU A O 1
ATOM 2763 N N . THR A 1 372 ? -6.352 -32.469 -33.969 1 95.12 372 THR A N 1
ATOM 2764 C CA . THR A 1 372 ? -5.375 -31.562 -33.375 1 95.12 372 THR A CA 1
ATOM 2765 C C . THR A 1 372 ? -6.012 -30.719 -32.281 1 95.12 372 THR A C 1
ATOM 2767 O O . THR A 1 372 ? -7.098 -30.156 -32.469 1 95.12 372 THR A O 1
ATOM 2770 N N . SER A 1 373 ? -5.363 -30.703 -31.219 1 96 373 SER A N 1
ATOM 2771 C CA . SER A 1 373 ? -5.836 -29.875 -30.109 1 96 373 SER A CA 1
ATOM 2772 C C . SER A 1 373 ? -5.094 -28.547 -30.047 1 96 373 SER A C 1
ATOM 2774 O O . SER A 1 373 ? -3.863 -28.516 -29.969 1 96 373 SER A O 1
ATOM 2776 N N . GLY A 1 374 ? -5.797 -27.422 -29.969 1 96.31 374 GLY A N 1
ATOM 2777 C CA . GLY A 1 374 ? -5.191 -26.109 -29.875 1 96.31 374 GLY A CA 1
ATOM 2778 C C . GLY A 1 374 ? -4.812 -25.719 -28.469 1 96.31 374 GLY A C 1
ATOM 2779 O O . GLY A 1 374 ? -4.172 -24.688 -28.234 1 96.31 374 GLY A O 1
ATOM 2780 N N . THR A 1 375 ? -5.16 -26.609 -27.484 1 97.94 375 THR A N 1
ATOM 2781 C CA . THR A 1 375 ? -4.953 -26.234 -26.078 1 97.94 375 THR A CA 1
ATOM 2782 C C . THR A 1 375 ? -4.062 -27.25 -25.375 1 97.94 375 THR A C 1
ATOM 2784 O O . THR A 1 375 ? -4.082 -27.359 -24.156 1 97.94 375 THR A O 1
ATOM 2787 N N . ARG A 1 376 ? -3.365 -28.094 -26.094 1 96.81 376 ARG A N 1
ATOM 2788 C CA . ARG A 1 376 ? -2.479 -29.094 -25.484 1 96.81 376 ARG A CA 1
ATOM 2789 C C . ARG A 1 376 ? -1.039 -28.891 -25.953 1 96.81 376 ARG A C 1
ATOM 2791 O O . ARG A 1 376 ? -0.794 -28.578 -27.109 1 96.81 376 ARG A O 1
ATOM 2798 N N . MET A 1 377 ? -0.172 -29.078 -25.078 1 96.44 377 MET A N 1
ATOM 2799 C CA . MET A 1 377 ? 1.249 -28.922 -25.375 1 96.44 377 MET A CA 1
ATOM 2800 C C . MET A 1 377 ? 2.104 -29.688 -24.359 1 96.44 377 MET A C 1
ATOM 2802 O O . MET A 1 377 ? 1.832 -29.656 -23.172 1 96.44 377 MET A O 1
ATOM 2806 N N . ARG A 1 378 ? 3.088 -30.422 -24.844 1 96.44 378 ARG A N 1
ATOM 2807 C CA . ARG A 1 378 ? 3.996 -31.188 -23.984 1 96.44 378 ARG A CA 1
ATOM 2808 C C . ARG A 1 378 ? 5.145 -30.312 -23.5 1 96.44 378 ARG A C 1
ATOM 2810 O O . ARG A 1 378 ? 5.453 -29.281 -24.125 1 96.44 378 ARG A O 1
ATOM 2817 N N . PRO A 1 379 ? 5.84 -30.719 -22.453 1 97.56 379 PRO A N 1
ATOM 2818 C CA . PRO A 1 379 ? 6.973 -29.984 -21.891 1 97.56 379 PRO A CA 1
ATOM 2819 C C . PRO A 1 379 ? 8.109 -29.812 -22.891 1 97.56 379 PRO A C 1
ATOM 2821 O O . PRO A 1 379 ? 8.445 -30.75 -23.625 1 97.56 379 PRO A O 1
ATOM 2824 N N . ILE A 1 380 ? 8.648 -28.625 -22.922 1 98.25 380 ILE A N 1
ATOM 2825 C CA . ILE A 1 380 ? 9.812 -28.344 -23.766 1 98.25 380 ILE A CA 1
ATOM 2826 C C . ILE A 1 380 ? 10.945 -27.797 -22.906 1 98.25 380 ILE A C 1
ATOM 2828 O O . ILE A 1 380 ? 10.742 -26.875 -22.094 1 98.25 380 ILE A O 1
ATOM 2832 N N . ILE A 1 381 ? 12.117 -28.406 -23.047 1 98.69 381 ILE A N 1
ATOM 2833 C CA . ILE A 1 381 ? 13.336 -27.906 -22.406 1 98.69 381 ILE A CA 1
ATOM 2834 C C . ILE A 1 381 ? 14.25 -27.281 -23.453 1 98.69 381 ILE A C 1
ATOM 2836 O O . ILE A 1 381 ? 14.609 -27.938 -24.438 1 98.69 381 ILE A O 1
ATOM 2840 N N . VAL A 1 382 ? 14.547 -26.031 -23.266 1 98.88 382 VAL A N 1
ATOM 2841 C CA . VAL A 1 382 ? 15.383 -25.297 -24.219 1 98.88 382 VAL A CA 1
ATOM 2842 C C . VAL A 1 382 ? 16.734 -24.984 -23.578 1 98.88 382 VAL A C 1
ATOM 2844 O O . VAL A 1 382 ? 16.797 -24.234 -22.594 1 98.88 382 VAL A O 1
ATOM 2847 N N . ASP A 1 383 ? 17.797 -25.516 -24.078 1 98.62 383 ASP A N 1
ATOM 2848 C CA . ASP A 1 383 ? 19.156 -25.297 -23.594 1 98.62 383 ASP A CA 1
ATOM 2849 C C . ASP A 1 383 ? 19.844 -24.172 -24.391 1 98.62 383 ASP A C 1
ATOM 2851 O O . ASP A 1 383 ? 19.516 -23.938 -25.547 1 98.62 383 ASP A O 1
ATOM 2855 N N . GLY A 1 384 ? 20.688 -23.453 -23.719 1 97.81 384 GLY A N 1
ATOM 2856 C CA . GLY A 1 384 ? 21.469 -22.438 -24.391 1 97.81 384 GLY A CA 1
ATOM 2857 C C . GLY A 1 384 ? 20.766 -21.094 -24.5 1 97.81 384 GLY A C 1
ATOM 2858 O O . GLY A 1 384 ? 21.078 -20.297 -25.375 1 97.81 384 GLY A O 1
ATOM 2859 N N . VAL A 1 385 ? 19.781 -20.844 -23.75 1 98.38 385 VAL A N 1
ATOM 2860 C CA . VAL A 1 385 ? 19.062 -19.578 -23.734 1 98.38 385 VAL A CA 1
ATOM 2861 C C . VAL A 1 385 ? 19.938 -18.5 -23.109 1 98.38 385 VAL A C 1
ATOM 2863 O O . VAL A 1 385 ? 20.625 -18.734 -22.125 1 98.38 385 VAL A O 1
ATOM 2866 N N . ASN A 1 386 ? 19.891 -17.281 -23.672 1 97.25 386 ASN A N 1
ATOM 2867 C CA . ASN A 1 386 ? 20.688 -16.172 -23.156 1 97.25 386 ASN A CA 1
ATOM 2868 C C . ASN A 1 386 ? 19.906 -14.859 -23.25 1 97.25 386 ASN A C 1
ATOM 2870 O O . ASN A 1 386 ? 18.766 -14.828 -23.703 1 97.25 386 ASN A O 1
ATOM 2874 N N . LYS A 1 387 ? 20.547 -13.844 -22.844 1 96.25 387 LYS A N 1
ATOM 2875 C CA . LYS A 1 387 ? 19.891 -12.562 -22.609 1 96.25 387 LYS A CA 1
ATOM 2876 C C . LYS A 1 387 ? 19.406 -11.938 -23.922 1 96.25 387 LYS A C 1
ATOM 2878 O O . LYS A 1 387 ? 18.594 -11.023 -23.906 1 96.25 387 LYS A O 1
ATOM 2883 N N . ASN A 1 388 ? 19.859 -12.398 -25.031 1 96.81 388 ASN A N 1
ATOM 2884 C CA . ASN A 1 388 ? 19.453 -11.828 -26.328 1 96.81 388 ASN A CA 1
ATOM 2885 C C . ASN A 1 388 ? 18.188 -12.484 -26.859 1 96.81 388 ASN A C 1
ATOM 2887 O O . ASN A 1 388 ? 17.703 -12.117 -27.922 1 96.81 388 ASN A O 1
ATOM 2891 N N . MET A 1 389 ? 17.719 -13.43 -26.172 1 98.19 389 MET A N 1
ATOM 2892 C CA . MET A 1 389 ? 16.516 -14.172 -26.578 1 98.19 389 MET A CA 1
ATOM 2893 C C . MET A 1 389 ? 15.305 -13.742 -25.766 1 98.19 389 MET A C 1
ATOM 2895 O O . MET A 1 389 ? 15.406 -13.555 -24.547 1 98.19 389 MET A O 1
ATOM 2899 N N . GLU A 1 390 ? 14.117 -13.641 -26.359 1 98.12 390 GLU A N 1
ATOM 2900 C CA . GLU A 1 390 ? 12.891 -13.234 -25.672 1 98.12 390 GLU A CA 1
ATOM 2901 C C . GLU A 1 390 ? 12.523 -14.234 -24.578 1 98.12 390 GLU A C 1
ATOM 2903 O O . GLU A 1 390 ? 12 -13.844 -23.531 1 98.12 390 GLU A O 1
ATOM 2908 N N . LEU A 1 391 ? 12.812 -15.492 -24.812 1 98.44 391 LEU A N 1
ATOM 2909 C CA . LEU A 1 391 ? 12.492 -16.562 -23.859 1 98.44 391 LEU A CA 1
ATOM 2910 C C . LEU A 1 391 ? 13.203 -16.328 -22.531 1 98.44 391 LEU A C 1
ATOM 2912 O O . LEU A 1 391 ? 12.719 -16.766 -21.484 1 98.44 391 LEU A O 1
ATOM 2916 N N . PHE A 1 392 ? 14.344 -15.594 -22.562 1 98.25 392 PHE A N 1
ATOM 2917 C CA . PHE A 1 392 ? 15.117 -15.258 -21.375 1 98.25 392 PHE A CA 1
ATOM 2918 C C . PHE A 1 392 ? 14.344 -14.297 -20.484 1 98.25 392 PHE A C 1
ATOM 2920 O O . PHE A 1 392 ? 14.391 -14.406 -19.25 1 98.25 392 PHE A O 1
ATOM 2927 N N . HIS A 1 393 ? 13.484 -13.453 -21.047 1 97.31 393 HIS A N 1
ATOM 2928 C CA . HIS A 1 393 ? 12.898 -12.32 -20.328 1 97.31 393 HIS A CA 1
ATOM 2929 C C . HIS A 1 393 ? 11.406 -12.531 -20.094 1 97.31 393 HIS A C 1
ATOM 2931 O O . HIS A 1 393 ? 10.891 -12.164 -19.031 1 97.31 393 HIS A O 1
ATOM 2937 N N . THR A 1 394 ? 10.734 -13.086 -21.016 1 97.69 394 THR A N 1
ATOM 2938 C CA . THR A 1 394 ? 9.281 -13.117 -21.062 1 97.69 394 THR A CA 1
ATOM 2939 C C . THR A 1 394 ? 8.734 -14.281 -20.25 1 97.69 394 THR A C 1
ATOM 2941 O O . THR A 1 394 ? 9.211 -15.414 -20.375 1 97.69 394 THR A O 1
ATOM 2944 N N . GLU A 1 395 ? 7.781 -14.008 -19.391 1 98.06 395 GLU A N 1
ATOM 2945 C CA . GLU A 1 395 ? 7.043 -15.086 -18.734 1 98.06 395 GLU A CA 1
ATOM 2946 C C . GLU A 1 395 ? 6.312 -15.953 -19.75 1 98.06 395 GLU A C 1
ATOM 2948 O O . GLU A 1 395 ? 5.457 -15.461 -20.484 1 98.06 395 GLU A O 1
ATOM 2953 N N . SER A 1 396 ? 6.625 -17.219 -19.766 1 98.06 396 SER A N 1
ATOM 2954 C CA . SER A 1 396 ? 5.988 -18.125 -20.719 1 98.06 396 SER A CA 1
ATOM 2955 C C . SER A 1 396 ? 4.574 -18.484 -20.281 1 98.06 396 SER A C 1
ATOM 2957 O O . SER A 1 396 ? 3.65 -18.5 -21.094 1 98.06 396 SER A O 1
ATOM 2959 N N . PHE A 1 397 ? 4.441 -18.75 -18.969 1 98.31 397 PHE A N 1
ATOM 2960 C CA . PHE A 1 397 ? 3.172 -19.188 -18.391 1 98.31 397 PHE A CA 1
ATOM 2961 C C . PHE A 1 397 ? 2.607 -20.359 -19.172 1 98.31 397 PHE A C 1
ATOM 2963 O O . PHE A 1 397 ? 1.434 -20.359 -19.547 1 98.31 397 PHE A O 1
ATOM 2970 N N . GLY A 1 398 ? 3.42 -21.281 -19.469 1 98.12 398 GLY A N 1
ATOM 2971 C CA . GLY A 1 398 ? 3.203 -22.516 -20.219 1 98.12 398 GLY A CA 1
ATOM 2972 C C . GLY A 1 398 ? 4.34 -23.516 -20.062 1 98.12 398 GLY A C 1
ATOM 2973 O O . GLY A 1 398 ? 5.258 -23.297 -19.266 1 98.12 398 GLY A O 1
ATOM 2974 N N . PRO A 1 399 ? 4.285 -24.594 -20.766 1 97.75 399 PRO A N 1
ATOM 2975 C CA . PRO A 1 399 ? 5.195 -25.703 -20.469 1 97.75 399 PRO A CA 1
ATOM 2976 C C . PRO A 1 399 ? 6.516 -25.594 -21.219 1 97.75 399 PRO A C 1
ATOM 2978 O O . PRO A 1 399 ? 6.953 -26.562 -21.844 1 97.75 399 PRO A O 1
ATOM 2981 N N . SER A 1 400 ? 7.176 -24.469 -21.156 1 98.38 400 SER A N 1
ATOM 2982 C CA . SER A 1 400 ? 8.523 -24.281 -21.672 1 98.38 400 SER A CA 1
ATOM 2983 C C . SER A 1 400 ? 9.461 -23.75 -20.594 1 98.38 400 SER A C 1
ATOM 2985 O O . SER A 1 400 ? 9.078 -22.891 -19.797 1 98.38 400 SER A O 1
ATOM 2987 N N . VAL A 1 401 ? 10.672 -24.312 -20.516 1 98.69 401 VAL A N 1
ATOM 2988 C CA . VAL A 1 401 ? 11.633 -23.891 -19.5 1 98.69 401 VAL A CA 1
ATOM 2989 C C . VAL A 1 401 ? 13.023 -23.781 -20.125 1 98.69 401 VAL A C 1
ATOM 2991 O O . VAL A 1 401 ? 13.375 -24.562 -21.016 1 98.69 401 VAL A O 1
ATOM 2994 N N . SER A 1 402 ? 13.773 -22.812 -19.688 1 98.75 402 SER A N 1
ATOM 2995 C CA . SER A 1 402 ? 15.133 -22.578 -20.156 1 98.75 402 SER A CA 1
ATOM 2996 C C . SER A 1 402 ? 16.156 -23.203 -19.234 1 98.75 402 SER A C 1
ATOM 2998 O O . SER A 1 402 ? 15.977 -23.219 -18.016 1 98.75 402 SER A O 1
ATOM 3000 N N . VAL A 1 403 ? 17.172 -23.703 -19.812 1 98.75 403 VAL A N 1
ATOM 3001 C CA . VAL A 1 403 ? 18.375 -24.094 -19.062 1 98.75 403 VAL A CA 1
ATOM 3002 C C . VAL A 1 403 ? 19.531 -23.172 -19.422 1 98.75 403 VAL A C 1
ATOM 3004 O O . VAL A 1 403 ? 19.844 -22.984 -20.594 1 98.75 403 VAL A O 1
ATOM 3007 N N . ILE A 1 404 ? 20.094 -22.578 -18.469 1 98.75 404 ILE A N 1
ATOM 3008 C CA . ILE A 1 404 ? 21.156 -21.594 -18.625 1 98.75 404 ILE A CA 1
ATOM 3009 C C . ILE A 1 404 ? 22.375 -22.031 -17.812 1 98.75 404 ILE A C 1
ATOM 3011 O O . ILE A 1 404 ? 22.25 -22.391 -16.641 1 98.75 404 ILE A O 1
ATOM 3015 N N . GLU A 1 405 ? 23.5 -22.047 -18.438 1 98.62 405 GLU A N 1
ATOM 3016 C CA . GLU A 1 405 ? 24.75 -22.438 -17.766 1 98.62 405 GLU A CA 1
ATOM 3017 C C . GLU A 1 405 ? 25.312 -21.297 -16.938 1 98.62 405 GLU A C 1
ATOM 3019 O O . GLU A 1 405 ? 25.312 -20.141 -17.375 1 98.62 405 GLU A O 1
ATOM 3024 N N . ILE A 1 406 ? 25.75 -21.594 -15.758 1 98.69 406 ILE A N 1
ATOM 3025 C CA . ILE A 1 406 ? 26.438 -20.641 -14.906 1 98.69 406 ILE A CA 1
ATOM 3026 C C . ILE A 1 406 ? 27.781 -21.219 -14.453 1 98.69 406 ILE A C 1
ATOM 3028 O O . ILE A 1 406 ? 27.953 -22.438 -14.422 1 98.69 406 ILE A O 1
ATOM 3032 N N . SER A 1 407 ? 28.703 -20.297 -14 1 98.5 407 SER A N 1
ATOM 3033 C CA . SER A 1 407 ? 30.047 -20.75 -13.625 1 98.5 407 SER A CA 1
ATOM 3034 C C . SER A 1 407 ? 30.344 -20.406 -12.172 1 98.5 407 SER A C 1
ATOM 3036 O O . SER A 1 407 ? 31.359 -20.875 -11.625 1 98.5 407 SER A O 1
ATOM 3038 N N . SER A 1 408 ? 29.516 -19.562 -11.555 1 98.5 408 SER A N 1
ATOM 3039 C CA . SER A 1 408 ? 29.75 -19.125 -10.18 1 98.5 408 SER A CA 1
ATOM 3040 C C . SER A 1 408 ? 28.453 -18.719 -9.492 1 98.5 408 SER A C 1
ATOM 3042 O O . SER A 1 408 ? 27.438 -18.531 -10.141 1 98.5 408 SER A O 1
ATOM 3044 N N . ASP A 1 409 ? 28.547 -18.656 -8.148 1 98.62 409 ASP A N 1
ATOM 3045 C CA . ASP A 1 409 ? 27.422 -18.172 -7.375 1 98.62 409 ASP A CA 1
ATOM 3046 C C . ASP A 1 409 ? 27.047 -16.75 -7.777 1 98.62 409 ASP A C 1
ATOM 3048 O O . ASP A 1 409 ? 25.859 -16.422 -7.887 1 98.62 409 ASP A O 1
ATOM 3052 N N . GLU A 1 410 ? 28.016 -15.914 -8 1 98.44 410 GLU A N 1
ATOM 3053 C CA . GLU A 1 410 ? 27.812 -14.516 -8.359 1 98.44 410 GLU A CA 1
ATOM 3054 C C . GLU A 1 410 ? 27.078 -14.391 -9.688 1 98.44 410 GLU A C 1
ATOM 3056 O O . GLU A 1 410 ? 26.188 -13.555 -9.828 1 98.44 410 GLU A O 1
ATOM 3061 N N . GLU A 1 411 ? 27.5 -15.219 -10.586 1 98.62 411 GLU A N 1
ATOM 3062 C CA . GLU A 1 411 ? 26.828 -15.203 -11.891 1 98.62 411 GLU A CA 1
ATOM 3063 C C . GLU A 1 411 ? 25.375 -15.656 -11.773 1 98.62 411 GLU A C 1
ATOM 3065 O O . GLU A 1 411 ? 24.5 -15.086 -12.414 1 98.62 411 GLU A O 1
ATOM 3070 N N . ALA A 1 412 ? 25.125 -16.719 -10.961 1 98.75 412 ALA A N 1
ATOM 3071 C CA . ALA A 1 412 ? 23.766 -17.188 -10.727 1 98.75 412 ALA A CA 1
ATOM 3072 C C . ALA A 1 412 ? 22.875 -16.094 -10.164 1 98.75 412 ALA A C 1
ATOM 3074 O O . ALA A 1 412 ? 21.766 -15.875 -10.648 1 98.75 412 ALA A O 1
ATOM 3075 N N . ILE A 1 413 ? 23.406 -15.359 -9.188 1 98.69 413 ILE A N 1
ATOM 3076 C CA . ILE A 1 413 ? 22.672 -14.273 -8.531 1 98.69 413 ILE A CA 1
ATOM 3077 C C . ILE A 1 413 ? 22.391 -13.164 -9.539 1 98.69 413 ILE A C 1
ATOM 3079 O O . ILE A 1 413 ? 21.281 -12.633 -9.602 1 98.69 413 ILE A O 1
ATOM 3083 N N . GLU A 1 414 ? 23.375 -12.836 -10.32 1 98.31 414 GLU A N 1
ATOM 3084 C CA . GLU A 1 414 ? 23.234 -11.797 -11.328 1 98.31 414 GLU A CA 1
ATOM 3085 C C . GLU A 1 414 ? 22.125 -12.133 -12.328 1 98.31 414 GLU A C 1
ATOM 3087 O O . GLU A 1 414 ? 21.281 -11.297 -12.625 1 98.31 414 GLU A O 1
ATOM 3092 N N . ILE A 1 415 ? 22.125 -13.344 -12.828 1 98.56 415 ILE A N 1
ATOM 3093 C CA . ILE A 1 415 ? 21.141 -13.766 -13.82 1 98.56 415 ILE A CA 1
ATOM 3094 C C . ILE A 1 415 ? 19.766 -13.852 -13.18 1 98.56 415 ILE A C 1
ATOM 3096 O O . ILE A 1 415 ? 18.766 -13.414 -13.758 1 98.56 415 ILE A O 1
ATOM 3100 N N . ALA A 1 416 ? 19.703 -14.422 -11.961 1 98.62 416 ALA A N 1
ATOM 3101 C CA . ALA A 1 416 ? 18.422 -14.547 -11.258 1 98.62 416 ALA A CA 1
ATOM 3102 C C . ALA A 1 416 ? 17.781 -13.18 -11.039 1 98.62 416 ALA A C 1
ATOM 3104 O O . ALA A 1 416 ? 16.547 -13.055 -11.047 1 98.62 416 ALA A O 1
ATOM 3105 N N . ASN A 1 417 ? 18.594 -12.156 -10.891 1 97.88 417 ASN A N 1
ATOM 3106 C CA . ASN A 1 417 ? 18.078 -10.812 -10.633 1 97.88 417 ASN A CA 1
ATOM 3107 C C . ASN A 1 417 ? 17.859 -10.039 -11.93 1 97.88 417 ASN A C 1
ATOM 3109 O O . ASN A 1 417 ? 17.203 -8.984 -11.922 1 97.88 417 ASN A O 1
ATOM 3113 N N . ASP A 1 418 ? 18.406 -10.562 -13.031 1 97.62 418 ASP A N 1
ATOM 3114 C CA . ASP A 1 418 ? 18.25 -9.898 -14.328 1 97.62 418 ASP A CA 1
ATOM 3115 C C . ASP A 1 418 ? 16.906 -10.234 -14.953 1 97.62 418 ASP A C 1
ATOM 3117 O O . ASP A 1 418 ? 16.828 -10.859 -16.016 1 97.62 418 ASP A O 1
ATOM 3121 N N . THR A 1 419 ? 15.883 -9.82 -14.367 1 97 419 THR A N 1
ATOM 3122 C CA . THR A 1 419 ? 14.477 -9.938 -14.758 1 97 419 THR A CA 1
ATOM 3123 C C . THR A 1 419 ? 13.641 -8.844 -14.102 1 97 419 THR A C 1
ATOM 3125 O O . THR A 1 419 ? 14.031 -8.289 -13.07 1 97 419 THR A O 1
ATOM 3128 N N . ASP A 1 420 ? 12.531 -8.5 -14.711 1 95.75 420 ASP A N 1
ATOM 3129 C CA . ASP A 1 420 ? 11.625 -7.512 -14.133 1 95.75 420 ASP A CA 1
ATOM 3130 C C . ASP A 1 420 ? 10.836 -8.102 -12.969 1 95.75 420 ASP A C 1
ATOM 3132 O O . ASP A 1 420 ? 10.234 -7.367 -12.18 1 95.75 420 ASP A O 1
ATOM 3136 N N . TYR A 1 421 ? 10.852 -9.406 -12.836 1 97.94 421 TYR A N 1
ATOM 3137 C CA . TYR A 1 421 ? 9.961 -10.094 -11.906 1 97.94 421 TYR A CA 1
ATOM 3138 C C . TYR A 1 421 ? 10.703 -10.477 -10.625 1 97.94 421 TYR A C 1
ATOM 3140 O O . TYR A 1 421 ? 11.93 -10.398 -10.57 1 97.94 421 TYR A O 1
ATOM 3148 N N . GLY A 1 422 ? 9.984 -10.82 -9.555 1 98.38 422 GLY A N 1
ATOM 3149 C CA . GLY A 1 422 ? 10.531 -11.25 -8.281 1 98.38 422 GLY A CA 1
ATOM 3150 C C . GLY A 1 422 ? 9.508 -11.93 -7.387 1 98.38 422 GLY A C 1
ATOM 3151 O O . GLY A 1 422 ? 9.352 -11.562 -6.219 1 98.38 422 GLY A O 1
ATOM 3152 N N . LEU A 1 423 ? 8.867 -12.992 -7.891 1 98.5 423 LEU A N 1
ATOM 3153 C CA . LEU A 1 423 ? 7.832 -13.656 -7.105 1 98.5 423 LEU A CA 1
ATOM 3154 C C . LEU A 1 423 ? 8.422 -14.812 -6.297 1 98.5 423 LEU A C 1
ATOM 3156 O O . LEU A 1 423 ? 8.266 -14.859 -5.074 1 98.5 423 LEU A O 1
ATOM 3160 N N . SER A 1 424 ? 9.117 -15.703 -7.008 1 98.56 424 SER A N 1
ATOM 3161 C CA . SER A 1 424 ? 9.641 -16.906 -6.371 1 98.56 424 SER A CA 1
ATOM 3162 C C . SER A 1 424 ? 10.945 -17.359 -7.023 1 98.56 424 SER A C 1
ATOM 3164 O O . SER A 1 424 ? 11.32 -16.859 -8.086 1 98.56 424 SER A O 1
ATOM 3166 N N . GLY A 1 425 ? 11.648 -18.25 -6.355 1 98.75 425 GLY A N 1
ATOM 3167 C CA . GLY A 1 425 ? 12.852 -18.891 -6.852 1 98.75 425 GLY A CA 1
ATOM 3168 C C . GLY A 1 425 ? 13.266 -20.094 -6.02 1 98.75 425 GLY A C 1
ATOM 3169 O O . GLY A 1 425 ? 12.625 -20.422 -5.023 1 98.75 425 GLY A O 1
ATOM 3170 N N . ALA A 1 426 ? 14.336 -20.75 -6.469 1 98.88 426 ALA A N 1
ATOM 3171 C CA . ALA A 1 426 ? 14.852 -21.906 -5.75 1 98.88 426 ALA A CA 1
ATOM 3172 C C . ALA A 1 426 ? 16.359 -22 -5.867 1 98.88 426 ALA A C 1
ATOM 3174 O O . ALA A 1 426 ? 16.953 -21.5 -6.82 1 98.88 426 ALA A O 1
ATOM 3175 N N . VAL A 1 427 ? 16.938 -22.609 -4.895 1 98.88 427 VAL A N 1
ATOM 3176 C CA . VAL A 1 427 ? 18.359 -22.938 -4.891 1 98.88 427 VAL A CA 1
ATOM 3177 C C . VAL A 1 427 ? 18.547 -24.391 -4.461 1 98.88 427 VAL A C 1
ATOM 3179 O O . VAL A 1 427 ? 17.984 -24.828 -3.457 1 98.88 427 VAL A O 1
ATOM 3182 N N . PHE A 1 428 ? 19.312 -25.141 -5.234 1 98.81 428 PHE A N 1
ATOM 3183 C CA . PHE A 1 428 ? 19.625 -26.531 -4.898 1 98.81 428 PHE A CA 1
ATOM 3184 C C . PHE A 1 428 ? 21.109 -26.688 -4.562 1 98.81 428 PHE A C 1
ATOM 3186 O O . PHE A 1 428 ? 21.969 -26.391 -5.391 1 98.81 428 PHE A O 1
ATOM 3193 N N . THR A 1 429 ? 21.406 -27.078 -3.424 1 98.69 429 THR A N 1
ATOM 3194 C CA . THR A 1 429 ? 22.75 -27.25 -2.904 1 98.69 429 THR A CA 1
ATOM 3195 C C . THR A 1 429 ? 22.734 -28.156 -1.666 1 98.69 429 THR A C 1
ATOM 3197 O O . THR A 1 429 ? 21.75 -28.188 -0.931 1 98.69 429 THR A O 1
ATOM 3200 N N . GLU A 1 430 ? 23.812 -28.891 -1.41 1 97.81 430 GLU A N 1
ATOM 3201 C CA . GLU A 1 430 ? 23.953 -29.688 -0.197 1 97.81 430 GLU A CA 1
ATOM 3202 C C . GLU A 1 430 ? 24.547 -28.859 0.942 1 97.81 430 GLU A C 1
ATOM 3204 O O . GLU A 1 430 ? 24.625 -29.328 2.082 1 97.81 430 GLU A O 1
ATOM 3209 N N . ASN A 1 431 ? 24.953 -27.656 0.66 1 98.06 431 ASN A N 1
ATOM 3210 C CA . ASN A 1 431 ? 25.484 -26.719 1.64 1 98.06 431 ASN A CA 1
ATOM 3211 C C . ASN A 1 431 ? 24.469 -25.656 2.008 1 98.06 431 ASN A C 1
ATOM 3213 O O . ASN A 1 431 ? 24.328 -24.656 1.295 1 98.06 431 ASN A O 1
ATOM 3217 N N . LEU A 1 432 ? 23.797 -25.859 3.115 1 97.25 432 LEU A N 1
ATOM 3218 C CA . LEU A 1 432 ? 22.703 -24.969 3.52 1 97.25 432 LEU A CA 1
ATOM 3219 C C . LEU A 1 432 ? 23.219 -23.547 3.693 1 97.25 432 LEU A C 1
ATOM 3221 O O . LEU A 1 432 ? 22.531 -22.578 3.344 1 97.25 432 LEU A O 1
ATOM 3225 N N . GLY A 1 433 ? 24.406 -23.359 4.32 1 97.81 433 GLY A N 1
ATOM 3226 C CA . GLY A 1 433 ? 24.984 -22.016 4.445 1 97.81 433 GLY A CA 1
ATOM 3227 C C . GLY A 1 433 ? 25.141 -21.312 3.115 1 97.81 433 GLY A C 1
ATOM 3228 O O . GLY A 1 433 ? 24.828 -20.125 3 1 97.81 433 GLY A O 1
ATOM 3229 N N . ARG A 1 434 ? 25.641 -22.078 2.068 1 98.19 434 ARG A N 1
ATOM 3230 C CA . ARG A 1 434 ? 25.766 -21.562 0.709 1 98.19 434 ARG A CA 1
ATOM 3231 C C . ARG A 1 434 ? 24.391 -21.203 0.135 1 98.19 434 ARG A C 1
ATOM 3233 O O . ARG A 1 434 ? 24.234 -20.109 -0.436 1 98.19 434 ARG A O 1
ATOM 3240 N N . GLY A 1 435 ? 23.422 -22.062 0.348 1 98.44 435 GLY A N 1
ATOM 3241 C CA . GLY A 1 435 ? 22.062 -21.812 -0.112 1 98.44 435 GLY A CA 1
ATOM 3242 C C . GLY A 1 435 ? 21.453 -20.547 0.486 1 98.44 435 GLY A C 1
ATOM 3243 O O . GLY A 1 435 ? 20.844 -19.75 -0.227 1 98.44 435 GLY A O 1
ATOM 3244 N N . LEU A 1 436 ? 21.625 -20.359 1.763 1 98.19 436 LEU A N 1
ATOM 3245 C CA . LEU A 1 436 ? 21.078 -19.219 2.465 1 98.19 436 LEU A CA 1
ATOM 3246 C C . LEU A 1 436 ? 21.719 -17.922 1.976 1 98.19 436 LEU A C 1
ATOM 3248 O O . LEU A 1 436 ? 21.031 -16.906 1.788 1 98.19 436 LEU A O 1
ATOM 3252 N N . ARG A 1 437 ? 23.016 -17.922 1.775 1 98.12 437 ARG A N 1
ATOM 3253 C CA . ARG A 1 437 ? 23.734 -16.75 1.281 1 98.12 437 ARG A CA 1
ATOM 3254 C C . ARG A 1 437 ? 23.219 -16.328 -0.087 1 98.12 437 ARG A C 1
ATOM 3256 O O . ARG A 1 437 ? 23.016 -15.141 -0.34 1 98.12 437 ARG A O 1
ATOM 3263 N N . ILE A 1 438 ? 23 -17.281 -0.919 1 98.69 438 ILE A N 1
ATOM 3264 C CA . ILE A 1 438 ? 22.5 -17.016 -2.264 1 98.69 438 ILE A CA 1
ATOM 3265 C C . ILE A 1 438 ? 21.062 -16.531 -2.193 1 98.69 438 ILE A C 1
ATOM 3267 O O . ILE A 1 438 ? 20.703 -15.516 -2.807 1 98.69 438 ILE A O 1
ATOM 3271 N N . ALA A 1 439 ? 20.234 -17.219 -1.4 1 98.69 439 ALA A N 1
ATOM 3272 C CA . ALA A 1 439 ? 18.812 -16.891 -1.271 1 98.69 439 ALA A CA 1
ATOM 3273 C C . ALA A 1 439 ? 18.625 -15.445 -0.817 1 98.69 439 ALA A C 1
ATOM 3275 O O . ALA A 1 439 ? 17.766 -14.734 -1.33 1 98.69 439 ALA A O 1
ATOM 3276 N N . LYS A 1 440 ? 19.453 -14.977 0.039 1 97.62 440 LYS A N 1
ATOM 3277 C CA . LYS A 1 440 ? 19.344 -13.641 0.619 1 97.62 440 LYS A CA 1
ATOM 3278 C C . LYS A 1 440 ? 19.672 -12.57 -0.408 1 97.62 440 LYS A C 1
ATOM 3280 O O . LYS A 1 440 ? 19.344 -11.398 -0.222 1 97.62 440 LYS A O 1
ATOM 3285 N N . GLN A 1 441 ? 20.328 -12.984 -1.473 1 97.81 441 GLN A N 1
ATOM 3286 C CA . GLN A 1 441 ? 20.797 -12 -2.439 1 97.81 441 GLN A CA 1
ATOM 3287 C C . GLN A 1 441 ? 19.891 -11.961 -3.67 1 97.81 441 GLN A C 1
ATOM 3289 O O . GLN A 1 441 ? 20.078 -11.125 -4.559 1 97.81 441 GLN A O 1
ATOM 3294 N N . ILE A 1 442 ? 18.922 -12.859 -3.746 1 98.44 442 ILE A N 1
ATOM 3295 C CA . ILE A 1 442 ? 17.984 -12.867 -4.871 1 98.44 442 ILE A CA 1
ATOM 3296 C C . ILE A 1 442 ? 16.797 -11.953 -4.57 1 98.44 442 ILE A C 1
ATOM 3298 O O . ILE A 1 442 ? 16.203 -12.047 -3.5 1 98.44 442 ILE A O 1
ATOM 3302 N N . GLU A 1 443 ? 16.484 -11.023 -5.492 1 97.5 443 GLU A N 1
ATOM 3303 C CA . GLU A 1 443 ? 15.391 -10.07 -5.336 1 97.5 443 GLU A CA 1
ATOM 3304 C C . GLU A 1 443 ? 14.047 -10.703 -5.668 1 97.5 443 GLU A C 1
ATOM 3306 O O . GLU A 1 443 ? 13.531 -10.539 -6.777 1 97.5 443 GLU A O 1
ATOM 3311 N N . SER A 1 444 ? 13.469 -11.406 -4.699 1 98.38 444 SER A N 1
ATOM 3312 C CA . SER A 1 444 ? 12.219 -12.148 -4.859 1 98.38 444 SER A CA 1
ATOM 3313 C C . SER A 1 444 ? 11.438 -12.195 -3.553 1 98.38 444 SER A C 1
ATOM 3315 O O . SER A 1 444 ? 11.977 -11.914 -2.484 1 98.38 444 SER A O 1
ATOM 3317 N N . GLY A 1 445 ? 10.172 -12.5 -3.68 1 98.44 445 GLY A N 1
ATOM 3318 C CA . GLY A 1 445 ? 9.328 -12.633 -2.506 1 98.44 445 GLY A CA 1
ATOM 3319 C C . GLY A 1 445 ? 9.586 -13.906 -1.722 1 98.44 445 GLY A C 1
ATOM 3320 O O . GLY A 1 445 ? 9.336 -13.961 -0.516 1 98.44 445 GLY A O 1
ATOM 3321 N N . ALA A 1 446 ? 10.117 -14.945 -2.445 1 98.75 446 ALA A N 1
ATOM 3322 C CA . ALA A 1 446 ? 10.398 -16.219 -1.779 1 98.75 446 ALA A CA 1
ATOM 3323 C C . ALA A 1 446 ? 11.516 -16.969 -2.492 1 98.75 446 ALA A C 1
ATOM 3325 O O . ALA A 1 446 ? 11.625 -16.906 -3.719 1 98.75 446 ALA A O 1
ATOM 3326 N N . ILE A 1 447 ? 12.281 -17.625 -1.735 1 98.88 447 ILE A N 1
ATOM 3327 C CA . ILE A 1 447 ? 13.281 -18.562 -2.252 1 98.88 447 ILE A CA 1
ATOM 3328 C C . ILE A 1 447 ? 13.188 -19.875 -1.492 1 98.88 447 ILE A C 1
ATOM 3330 O O . ILE A 1 447 ? 13.172 -19.891 -0.259 1 98.88 447 ILE A O 1
ATOM 3334 N N . HIS A 1 448 ? 13.172 -20.938 -2.213 1 98.81 448 HIS A N 1
ATOM 3335 C CA . HIS A 1 448 ? 13.047 -22.266 -1.626 1 98.81 448 HIS A CA 1
ATOM 3336 C C . HIS A 1 448 ? 14.32 -23.078 -1.842 1 98.81 448 HIS A C 1
ATOM 3338 O O . HIS A 1 448 ? 14.688 -23.375 -2.982 1 98.81 448 HIS A O 1
ATOM 3344 N N . ILE A 1 449 ? 14.992 -23.484 -0.792 1 98.75 449 ILE A N 1
ATOM 3345 C CA . ILE A 1 449 ? 16.234 -24.25 -0.889 1 98.75 449 ILE A CA 1
ATOM 3346 C C . ILE A 1 449 ? 15.906 -25.75 -0.921 1 98.75 449 ILE A C 1
ATOM 3348 O O . ILE A 1 449 ? 15.305 -26.281 0.015 1 98.75 449 ILE A O 1
ATOM 3352 N N . ASN A 1 450 ? 16.219 -26.391 -2.039 1 98.19 450 ASN A N 1
ATOM 3353 C CA . ASN A 1 450 ? 16.078 -27.812 -2.307 1 98.19 450 ASN A CA 1
ATOM 3354 C C . ASN A 1 450 ? 14.617 -28.219 -2.467 1 98.19 450 ASN A C 1
ATOM 3356 O O . ASN A 1 450 ? 14.219 -29.312 -2.053 1 98.19 450 ASN A O 1
ATOM 3360 N N . SER A 1 451 ? 13.867 -27.328 -3.012 1 97.88 451 SER A N 1
ATOM 3361 C CA . SER A 1 451 ? 12.477 -27.562 -3.385 1 97.88 451 SER A CA 1
ATOM 3362 C C . SER A 1 451 ? 12.086 -26.719 -4.602 1 97.88 451 SER A C 1
ATOM 3364 O O . SER A 1 451 ? 12.805 -25.797 -4.973 1 97.88 451 SER A O 1
ATOM 3366 N N . MET A 1 452 ? 11.031 -27.078 -5.168 1 98.12 452 MET A N 1
ATOM 3367 C CA . MET A 1 452 ? 10.578 -26.406 -6.379 1 98.12 452 MET A CA 1
ATOM 3368 C C . MET A 1 452 ? 10.164 -24.969 -6.074 1 98.12 452 MET A C 1
ATOM 3370 O O . MET A 1 452 ? 9.922 -24.609 -4.918 1 98.12 452 MET A O 1
ATOM 3374 N N . THR A 1 453 ? 10.039 -24.156 -7.148 1 98.56 453 THR A N 1
ATOM 3375 C CA . THR A 1 453 ? 9.703 -22.734 -7.035 1 98.56 453 THR A CA 1
ATOM 3376 C C . THR A 1 453 ? 8.234 -22.562 -6.68 1 98.56 453 THR A C 1
ATOM 3378 O O . THR A 1 453 ? 7.828 -21.5 -6.195 1 98.56 453 THR A O 1
ATOM 3381 N N . VAL A 1 454 ? 7.363 -23.516 -6.906 1 98 454 VAL A N 1
ATOM 3382 C CA . VAL A 1 454 ? 5.934 -23.453 -6.617 1 98 454 VAL A CA 1
ATOM 3383 C C . VAL A 1 454 ? 5.684 -23.828 -5.16 1 98 454 VAL A C 1
ATOM 3385 O O . VAL A 1 454 ? 5.809 -25 -4.789 1 98 454 VAL A O 1
ATOM 3388 N N . HIS A 1 455 ? 5.406 -22.875 -4.418 1 96.25 455 HIS A N 1
ATOM 3389 C CA . HIS A 1 455 ? 5.148 -23.094 -3.002 1 96.25 455 HIS A CA 1
ATOM 3390 C C . HIS A 1 455 ? 4.195 -22.047 -2.441 1 96.25 455 HIS A C 1
ATOM 3392 O O . HIS A 1 455 ? 4.359 -20.859 -2.707 1 96.25 455 HIS A O 1
ATOM 3398 N N . ASP A 1 456 ? 3.162 -22.516 -1.787 1 94.06 456 ASP A N 1
ATOM 3399 C CA . ASP A 1 456 ? 2.23 -21.641 -1.077 1 94.06 456 ASP A CA 1
ATOM 3400 C C . ASP A 1 456 ? 1.662 -22.344 0.159 1 94.06 456 ASP A C 1
ATOM 3402 O O . ASP A 1 456 ? 1.063 -23.406 0.055 1 94.06 456 ASP A O 1
ATOM 3406 N N . GLU A 1 457 ? 1.887 -21.891 1.245 1 94.94 457 GLU A N 1
ATOM 3407 C CA . GLU A 1 457 ? 1.281 -22.375 2.48 1 94.94 457 GLU A CA 1
ATOM 3408 C C . GLU A 1 457 ? 0.747 -21.219 3.326 1 94.94 457 GLU A C 1
ATOM 3410 O O . GLU A 1 457 ? 1.304 -20.125 3.309 1 94.94 457 GLU A O 1
ATOM 3415 N N . TRP A 1 458 ? -0.249 -21.453 4.043 1 95.38 458 TRP A N 1
ATOM 3416 C CA . TRP A 1 458 ? -1.066 -20.391 4.629 1 95.38 458 TRP A CA 1
ATOM 3417 C C . TRP A 1 458 ? -0.371 -19.781 5.84 1 95.38 458 TRP A C 1
ATOM 3419 O O . TRP A 1 458 ? -0.739 -18.688 6.285 1 95.38 458 TRP A O 1
ATOM 3429 N N . THR A 1 459 ? 0.715 -20.453 6.328 1 95 459 THR A N 1
ATOM 3430 C CA . THR A 1 459 ? 1.391 -19.969 7.527 1 95 459 THR A CA 1
ATOM 3431 C C . THR A 1 459 ? 2.539 -19.031 7.164 1 95 459 THR A C 1
ATOM 3433 O O . THR A 1 459 ? 3.152 -18.422 8.039 1 95 459 THR A O 1
ATOM 3436 N N . LEU A 1 460 ? 2.854 -18.938 5.855 1 97.44 460 LEU A N 1
ATOM 3437 C CA . LEU A 1 460 ? 3.949 -18.094 5.387 1 97.44 460 LEU A CA 1
ATOM 3438 C C . LEU A 1 460 ? 3.422 -16.938 4.547 1 97.44 460 LEU A C 1
ATOM 3440 O O . LEU A 1 460 ? 2.51 -17.109 3.738 1 97.44 460 LEU A O 1
ATOM 3444 N N . PRO A 1 461 ? 4.008 -15.719 4.77 1 97.62 461 PRO A N 1
ATOM 3445 C CA . PRO A 1 461 ? 3.584 -14.625 3.893 1 97.62 461 PRO A CA 1
ATOM 3446 C C . PRO A 1 461 ? 3.904 -14.891 2.422 1 97.62 461 PRO A C 1
ATOM 3448 O O . PRO A 1 461 ? 4.965 -15.438 2.105 1 97.62 461 PRO A O 1
ATOM 3451 N N . HIS A 1 462 ? 2.922 -14.531 1.599 1 98 462 HIS A N 1
ATOM 3452 C CA . HIS A 1 462 ? 3.068 -14.773 0.167 1 98 462 HIS A CA 1
ATOM 3453 C C . HIS A 1 462 ? 2.896 -13.477 -0.625 1 98 462 HIS A C 1
ATOM 3455 O O . HIS A 1 462 ? 1.917 -12.758 -0.435 1 98 462 HIS A O 1
ATOM 3461 N N . GLY A 1 463 ? 3.777 -13.211 -1.516 1 97.19 463 GLY A N 1
ATOM 3462 C CA . GLY A 1 463 ? 3.754 -12.047 -2.393 1 97.19 463 GLY A CA 1
ATOM 3463 C C . GLY A 1 463 ? 5.082 -11.797 -3.082 1 97.19 463 GLY A C 1
ATOM 3464 O O . GLY A 1 463 ? 6.074 -12.469 -2.793 1 97.19 463 GLY A O 1
ATOM 3465 N N . GLY A 1 464 ? 5.109 -10.914 -3.986 1 97.06 464 GLY A N 1
ATOM 3466 C CA . GLY A 1 464 ? 6.285 -10.742 -4.824 1 97.06 464 GLY A CA 1
ATOM 3467 C C . GLY A 1 464 ? 7.035 -9.453 -4.539 1 97.06 464 GLY A C 1
ATOM 3468 O O . GLY A 1 464 ? 6.781 -8.789 -3.529 1 97.06 464 GLY A O 1
ATOM 3469 N N . ALA A 1 465 ? 8.055 -9.281 -5.309 1 97.12 465 ALA A N 1
ATOM 3470 C CA . ALA A 1 465 ? 8.852 -8.07 -5.434 1 97.12 465 ALA A CA 1
ATOM 3471 C C . ALA A 1 465 ? 8.938 -7.613 -6.891 1 97.12 465 ALA A C 1
ATOM 3473 O O . ALA A 1 465 ? 8.508 -8.328 -7.797 1 97.12 465 ALA A O 1
ATOM 3474 N N . LYS A 1 466 ? 9.398 -6.363 -7.098 1 97.06 466 LYS A N 1
ATOM 3475 C CA . LYS A 1 466 ? 9.57 -5.828 -8.445 1 97.06 466 LYS A CA 1
ATOM 3476 C C . LYS A 1 466 ? 8.258 -5.879 -9.227 1 97.06 466 LYS A C 1
ATOM 3478 O O . LYS A 1 466 ? 7.215 -5.445 -8.727 1 97.06 466 LYS A O 1
ATOM 3483 N N . ALA A 1 467 ? 8.258 -6.398 -10.445 1 97.56 467 ALA A N 1
ATOM 3484 C CA . ALA A 1 467 ? 7.078 -6.391 -11.305 1 97.56 467 ALA A CA 1
ATOM 3485 C C . ALA A 1 467 ? 6.125 -7.523 -10.93 1 97.56 467 ALA A C 1
ATOM 3487 O O . ALA A 1 467 ? 5.062 -7.672 -11.539 1 97.56 467 ALA A O 1
ATOM 3488 N N . SER A 1 468 ? 6.492 -8.273 -9.898 1 98.56 468 SER A N 1
ATOM 3489 C CA . SER A 1 468 ? 5.609 -9.328 -9.422 1 98.56 468 SER A CA 1
ATOM 3490 C C . SER A 1 468 ? 4.645 -8.805 -8.359 1 98.56 468 SER A C 1
ATOM 3492 O O . SER A 1 468 ? 3.811 -9.555 -7.848 1 98.56 468 SER A O 1
ATOM 3494 N N . GLY A 1 469 ? 4.77 -7.508 -8.07 1 98.06 469 GLY A N 1
ATOM 3495 C CA . GLY A 1 469 ? 3.766 -6.859 -7.242 1 98.06 469 GLY A CA 1
ATOM 3496 C C . GLY A 1 469 ? 4.262 -6.551 -5.84 1 98.06 469 GLY A C 1
ATOM 3497 O O . GLY A 1 469 ? 5.473 -6.477 -5.609 1 98.06 469 GLY A O 1
ATOM 3498 N N . PHE A 1 470 ? 3.342 -6.199 -4.938 1 98.06 470 PHE A N 1
ATOM 3499 C CA . PHE A 1 470 ? 3.662 -5.859 -3.557 1 98.06 470 PHE A CA 1
ATOM 3500 C C . PHE A 1 470 ? 2.473 -6.125 -2.643 1 98.06 470 PHE A C 1
ATOM 3502 O O . PHE A 1 470 ? 1.336 -6.227 -3.107 1 98.06 470 PHE A O 1
ATOM 3509 N N . GLY A 1 471 ? 2.734 -6.207 -1.291 1 97.5 471 GLY A N 1
ATOM 3510 C CA . GLY A 1 471 ? 1.787 -6.715 -0.309 1 97.5 471 GLY A CA 1
ATOM 3511 C C . GLY A 1 471 ? 1.936 -8.203 -0.047 1 97.5 471 GLY A C 1
ATOM 3512 O O . GLY A 1 471 ? 2.609 -8.906 -0.802 1 97.5 471 GLY A O 1
ATOM 3513 N N . ARG A 1 472 ? 1.39 -8.688 1.002 1 98.31 472 ARG A N 1
ATOM 3514 C CA . ARG A 1 472 ? 1.502 -10.102 1.334 1 98.31 472 ARG A CA 1
ATOM 3515 C C . ARG A 1 472 ? 0.144 -10.688 1.703 1 98.31 472 ARG A C 1
ATOM 3517 O O . ARG A 1 472 ? -0.642 -10.047 2.408 1 98.31 472 ARG A O 1
ATOM 3524 N N . PHE A 1 473 ? -0.101 -11.797 1.227 1 98 473 PHE A N 1
ATOM 3525 C CA . PHE A 1 473 ? -1.213 -12.633 1.67 1 98 473 PHE A CA 1
ATOM 3526 C C . PHE A 1 473 ? -0.757 -13.617 2.738 1 98 473 PHE A C 1
ATOM 3528 O O . PHE A 1 473 ? 0.423 -13.656 3.094 1 98 473 PHE A O 1
ATOM 3535 N N . ASN A 1 474 ? -1.647 -14.359 3.266 1 97.75 474 ASN A N 1
ATOM 3536 C CA . ASN A 1 474 ? -1.502 -15.539 4.109 1 97.75 474 ASN A CA 1
ATOM 3537 C C . ASN A 1 474 ? -1.113 -15.172 5.535 1 97.75 474 ASN A C 1
ATOM 3539 O O . ASN A 1 474 ? -0.616 -14.07 5.781 1 97.75 474 ASN A O 1
ATOM 3543 N N . GLY A 1 475 ? -1.419 -16.062 6.434 1 96 475 GLY A N 1
ATOM 3544 C CA . GLY A 1 475 ? -1.063 -15.922 7.836 1 96 475 GLY A CA 1
ATOM 3545 C C . GLY A 1 475 ? -1.687 -14.703 8.484 1 96 475 GLY A C 1
ATOM 3546 O O . GLY A 1 475 ? -2.766 -14.258 8.086 1 96 475 GLY A O 1
ATOM 3547 N N . HIS A 1 476 ? -1.016 -14.266 9.523 1 96.06 476 HIS A N 1
ATOM 3548 C CA . HIS A 1 476 ? -1.462 -13.039 10.172 1 96.06 476 HIS A CA 1
ATOM 3549 C C . HIS A 1 476 ? -1.161 -11.82 9.312 1 96.06 476 HIS A C 1
ATOM 3551 O O . HIS A 1 476 ? -1.867 -10.812 9.383 1 96.06 476 HIS A O 1
ATOM 3557 N N . TRP A 1 477 ? -0.127 -11.977 8.438 1 96.5 477 TRP A N 1
ATOM 3558 C CA . TRP A 1 477 ? 0.256 -10.875 7.559 1 96.5 477 TRP A CA 1
ATOM 3559 C C . TRP A 1 477 ? -0.856 -10.562 6.562 1 96.5 477 TRP A C 1
ATOM 3561 O O . TRP A 1 477 ? -1.135 -9.391 6.281 1 96.5 477 TRP A O 1
ATOM 3571 N N . GLY A 1 478 ? -1.473 -11.641 6.07 1 97.62 478 GLY A N 1
ATOM 3572 C CA . GLY A 1 478 ? -2.574 -11.461 5.137 1 97.62 478 GLY A CA 1
ATOM 3573 C C . GLY A 1 478 ? -3.783 -10.789 5.766 1 97.62 478 GLY A C 1
ATOM 3574 O O . GLY A 1 478 ? -4.477 -10.008 5.109 1 97.62 478 GLY A O 1
ATOM 3575 N N . ILE A 1 479 ? -4.113 -11.133 7.023 1 98.31 479 ILE A N 1
ATOM 3576 C CA . ILE A 1 479 ? -5.227 -10.492 7.723 1 98.31 479 ILE A CA 1
ATOM 3577 C C . ILE A 1 479 ? -4.91 -9.023 7.961 1 98.31 479 ILE A C 1
ATOM 3579 O O . ILE A 1 479 ? -5.746 -8.148 7.703 1 98.31 479 ILE A O 1
ATOM 3583 N N . GLU A 1 480 ? -3.668 -8.734 8.359 1 97.56 480 GLU A N 1
ATOM 3584 C CA . GLU A 1 480 ? -3.244 -7.375 8.688 1 97.56 480 GLU A CA 1
ATOM 3585 C C . GLU A 1 480 ? -3.305 -6.465 7.461 1 97.56 480 GLU A C 1
ATOM 3587 O O . GLU A 1 480 ? -3.553 -5.266 7.582 1 97.56 480 GLU A O 1
ATOM 3592 N N . GLU A 1 481 ? -3.09 -7.094 6.277 1 97.69 481 GLU A N 1
ATOM 3593 C CA . GLU A 1 481 ? -3.125 -6.34 5.027 1 97.69 481 GLU A CA 1
ATOM 3594 C C . GLU A 1 481 ? -4.48 -5.676 4.82 1 97.69 481 GLU A C 1
ATOM 3596 O O . GLU A 1 481 ? -4.594 -4.699 4.074 1 97.69 481 GLU A O 1
ATOM 3601 N N . PHE A 1 482 ? -5.516 -6.145 5.527 1 98.62 482 PHE A N 1
ATOM 3602 C CA . PHE A 1 482 ? -6.859 -5.652 5.254 1 98.62 482 PHE A CA 1
ATOM 3603 C C . PHE A 1 482 ? -7.449 -4.977 6.488 1 98.62 482 PHE A C 1
ATOM 3605 O O . PHE A 1 482 ? -8.672 -4.934 6.652 1 98.62 482 PHE A O 1
ATOM 3612 N N . LEU A 1 483 ? -6.516 -4.539 7.352 1 98.12 483 LEU A N 1
ATOM 3613 C CA . LEU A 1 483 ? -6.816 -3.713 8.516 1 98.12 483 LEU A CA 1
ATOM 3614 C C . LEU A 1 483 ? -6.059 -2.391 8.461 1 98.12 483 LEU A C 1
ATOM 3616 O O . LEU A 1 483 ? -4.93 -2.342 7.961 1 98.12 483 LEU A O 1
ATOM 3620 N N . ARG A 1 484 ? -6.66 -1.341 8.906 1 96.94 484 ARG A N 1
ATOM 3621 C CA . ARG A 1 484 ? -5.961 -0.076 9.094 1 96.94 484 ARG A CA 1
ATOM 3622 C C . ARG A 1 484 ? -5.844 0.267 10.578 1 96.94 484 ARG A C 1
ATOM 3624 O O . ARG A 1 484 ? -6.699 -0.115 11.375 1 96.94 484 ARG A O 1
ATOM 3631 N N . MET A 1 485 ? -4.859 1.012 10.914 1 97.62 485 MET A N 1
ATOM 3632 C CA . MET A 1 485 ? -4.625 1.424 12.297 1 97.62 485 MET A CA 1
ATOM 3633 C C . MET A 1 485 ? -5.238 2.793 12.562 1 97.62 485 MET A C 1
ATOM 3635 O O . MET A 1 485 ? -5.176 3.686 11.719 1 97.62 485 MET A O 1
ATOM 3639 N N . LYS A 1 486 ? -5.797 2.924 13.711 1 98.31 486 LYS A N 1
ATOM 3640 C CA . LYS A 1 486 ? -6.266 4.203 14.234 1 98.31 486 LYS A CA 1
ATOM 3641 C C . LYS A 1 486 ? -5.684 4.477 15.617 1 98.31 486 LYS A C 1
ATOM 3643 O O . LYS A 1 486 ? -5.727 3.611 16.5 1 98.31 486 LYS A O 1
ATOM 3648 N N . THR A 1 487 ? -5.168 5.645 15.781 1 98.62 487 THR A N 1
ATOM 3649 C CA . THR A 1 487 ? -4.652 6.082 17.078 1 98.62 487 THR A CA 1
ATOM 3650 C C . THR A 1 487 ? -5.719 6.852 17.844 1 98.62 487 THR A C 1
ATOM 3652 O O . THR A 1 487 ? -6.324 7.785 17.328 1 98.62 487 THR A O 1
ATOM 3655 N N . ILE A 1 488 ? -6.008 6.449 19.031 1 98.62 488 ILE A N 1
ATOM 3656 C CA . ILE A 1 488 ? -6.863 7.203 19.953 1 98.62 488 ILE A CA 1
ATOM 3657 C C . ILE A 1 488 ? -6.066 7.613 21.188 1 98.62 488 ILE A C 1
ATOM 3659 O O . ILE A 1 488 ? -5.594 6.762 21.938 1 98.62 488 ILE A O 1
ATOM 3663 N N . THR A 1 489 ? -5.863 8.859 21.359 1 98.5 489 THR A N 1
ATOM 3664 C CA . THR A 1 489 ? -5.203 9.344 22.562 1 98.5 489 THR A CA 1
ATOM 3665 C C . THR A 1 489 ? -6.227 9.898 23.562 1 98.5 489 THR A C 1
ATOM 3667 O O . THR A 1 489 ? -7.305 10.344 23.156 1 98.5 489 THR A O 1
ATOM 3670 N N . TYR A 1 490 ? -5.934 9.828 24.828 1 97.06 490 TYR A N 1
ATOM 3671 C CA . TYR A 1 490 ? -6.805 10.406 25.844 1 97.06 490 TYR A CA 1
ATOM 3672 C C . TYR A 1 490 ? -6 10.844 27.062 1 97.06 490 TYR A C 1
ATOM 3674 O O . TYR A 1 490 ? -4.961 10.25 27.375 1 97.06 490 TYR A O 1
ATOM 3682 N N . LYS A 1 491 ? -6.512 11.898 27.656 1 91.38 491 LYS A N 1
ATOM 3683 C CA . LYS A 1 491 ? -5.93 12.383 28.906 1 91.38 491 LYS A CA 1
ATOM 3684 C C . LYS A 1 491 ? -6.527 11.648 30.109 1 91.38 491 LYS A C 1
ATOM 3686 O O . LYS A 1 491 ? -7.734 11.414 30.156 1 91.38 491 LYS A O 1
ATOM 3691 N N . GLU A 1 492 ? -5.602 11.219 30.984 1 82.88 492 GLU A N 1
ATOM 3692 C CA . GLU A 1 492 ? -6.031 10.5 32.188 1 82.88 492 GLU A CA 1
ATOM 3693 C C . GLU A 1 492 ? -6.527 11.453 33.25 1 82.88 492 GLU A C 1
ATOM 3695 O O . GLU A 1 492 ? -6.016 12.57 33.375 1 82.88 492 GLU A O 1
ATOM 3700 N N . MET B 1 1 ? 29.359 31.234 24.719 1 28.38 1 MET B N 1
ATOM 3701 C CA . MET B 1 1 ? 28.094 30.875 24.094 1 28.38 1 MET B CA 1
ATOM 3702 C C . MET B 1 1 ? 27.797 31.781 22.906 1 28.38 1 MET B C 1
ATOM 3704 O O . MET B 1 1 ? 27.422 32.938 23.078 1 28.38 1 MET B O 1
ATOM 3708 N N . SER B 1 2 ? 28.531 31.594 21.844 1 34.97 2 SER B N 1
ATOM 3709 C CA . SER B 1 2 ? 28.469 32.5 20.719 1 34.97 2 SER B CA 1
ATOM 3710 C C . SER B 1 2 ? 27.016 32.75 20.281 1 34.97 2 SER B C 1
ATOM 3712 O O . SER B 1 2 ? 26.188 31.844 20.375 1 34.97 2 SER B O 1
ATOM 3714 N N . ASN B 1 3 ? 26.438 33.812 20.453 1 40.88 3 ASN B N 1
ATOM 3715 C CA . ASN B 1 3 ? 25.125 34.281 20.031 1 40.88 3 ASN B CA 1
ATOM 3716 C C . ASN B 1 3 ? 24.688 33.625 18.719 1 40.88 3 ASN B C 1
ATOM 3718 O O . ASN B 1 3 ? 25.391 33.719 17.719 1 40.88 3 ASN B O 1
ATOM 3722 N N . PRO B 1 4 ? 23.969 32.5 18.766 1 47.12 4 PRO B N 1
ATOM 3723 C CA . PRO B 1 4 ? 23.609 31.844 17.5 1 47.12 4 PRO B CA 1
ATOM 3724 C C . PRO B 1 4 ? 23.281 32.844 16.391 1 47.12 4 PRO B C 1
ATOM 3726 O O . PRO B 1 4 ? 22.578 33.844 16.641 1 47.12 4 PRO B O 1
ATOM 3729 N N . SER B 1 5 ? 24.125 33 15.367 1 59.22 5 SER B N 1
ATOM 3730 C CA . SER B 1 5 ? 24.172 33.969 14.273 1 59.22 5 SER B CA 1
ATOM 3731 C C . SER B 1 5 ? 22.859 34 13.516 1 59.22 5 SER B C 1
ATOM 3733 O O . SER B 1 5 ? 22.359 32.969 13.07 1 59.22 5 SER B O 1
ATOM 3735 N N . VAL B 1 6 ? 22.016 34.969 13.719 1 78.25 6 VAL B N 1
ATOM 3736 C CA . VAL B 1 6 ? 20.828 35.281 12.93 1 78.25 6 VAL B CA 1
ATOM 3737 C C . VAL B 1 6 ? 21.172 35.25 11.445 1 78.25 6 VAL B C 1
ATOM 3739 O O . VAL B 1 6 ? 22.172 35.844 11.016 1 78.25 6 VAL B O 1
ATOM 3742 N N . VAL B 1 7 ? 20.406 34.469 10.719 1 87.94 7 VAL B N 1
ATOM 3743 C CA . VAL B 1 7 ? 20.609 34.344 9.273 1 87.94 7 VAL B CA 1
ATOM 3744 C C . VAL B 1 7 ? 20.219 35.656 8.602 1 87.94 7 VAL B C 1
ATOM 3746 O O . VAL B 1 7 ? 19.141 36.188 8.859 1 87.94 7 VAL B O 1
ATOM 3749 N N . LYS B 1 8 ? 21.062 36.188 7.855 1 91.88 8 LYS B N 1
ATOM 3750 C CA . LYS B 1 8 ? 20.781 37.406 7.105 1 91.88 8 LYS B CA 1
ATOM 3751 C C . LYS B 1 8 ? 20.453 37.094 5.648 1 91.88 8 LYS B C 1
ATOM 3753 O O . LYS B 1 8 ? 21.25 36.438 4.953 1 91.88 8 LYS B O 1
ATOM 3758 N N . PRO B 1 9 ? 19.297 37.531 5.273 1 94.19 9 PRO B N 1
ATOM 3759 C CA . PRO B 1 9 ? 18.969 37.344 3.861 1 94.19 9 PRO B CA 1
ATOM 3760 C C . PRO B 1 9 ? 20.031 37.906 2.92 1 94.19 9 PRO B C 1
ATOM 3762 O O . PRO B 1 9 ? 20.594 38.969 3.189 1 94.19 9 PRO B O 1
ATOM 3765 N N . ASP B 1 10 ? 20.359 37.156 1.896 1 96.31 10 ASP B N 1
ATOM 3766 C CA . ASP B 1 10 ? 21.297 37.531 0.845 1 96.31 10 ASP B CA 1
ATOM 3767 C C . ASP B 1 10 ? 20.797 37.062 -0.525 1 96.31 10 ASP B C 1
ATOM 3769 O O . ASP B 1 10 ? 21.031 35.938 -0.933 1 96.31 10 ASP B O 1
ATOM 3773 N N . PRO B 1 11 ? 20.219 37.969 -1.255 1 95.94 11 PRO B N 1
ATOM 3774 C CA . PRO B 1 11 ? 19.625 37.625 -2.543 1 95.94 11 PRO B CA 1
ATOM 3775 C C . PRO B 1 11 ? 20.656 37.094 -3.535 1 95.94 11 PRO B C 1
ATOM 3777 O O . PRO B 1 11 ? 20.281 36.469 -4.535 1 95.94 11 PRO B O 1
ATOM 3780 N N . SER B 1 12 ? 21.922 37.344 -3.223 1 95.5 12 SER B N 1
ATOM 3781 C CA . SER B 1 12 ? 22.969 36.875 -4.121 1 95.5 12 SER B CA 1
ATOM 3782 C C . SER B 1 12 ? 23.359 35.406 -3.807 1 95.5 12 SER B C 1
ATOM 3784 O O . SER B 1 12 ? 24.031 34.781 -4.609 1 95.5 12 SER B O 1
ATOM 3786 N N . TYR B 1 13 ? 22.906 34.969 -2.711 1 97.38 13 TYR B N 1
ATOM 3787 C CA . TYR B 1 13 ? 23.188 33.594 -2.336 1 97.38 13 TYR B CA 1
ATOM 3788 C C . TYR B 1 13 ? 22.297 32.594 -3.086 1 97.38 13 TYR B C 1
ATOM 3790 O O . TYR B 1 13 ? 21.078 32.781 -3.127 1 97.38 13 TYR B O 1
ATOM 3798 N N . VAL B 1 14 ? 22.875 31.594 -3.676 1 98.5 14 VAL B N 1
ATOM 3799 C CA . VAL B 1 14 ? 22.109 30.562 -4.367 1 98.5 14 VAL B CA 1
ATOM 3800 C C . VAL B 1 14 ? 22.094 29.281 -3.533 1 98.5 14 VAL B C 1
ATOM 3802 O O . VAL B 1 14 ? 23.141 28.656 -3.328 1 98.5 14 VAL B O 1
ATOM 3805 N N . VAL B 1 15 ? 20.953 28.891 -3.035 1 98.75 15 VAL B N 1
ATOM 3806 C CA . VAL B 1 15 ? 20.812 27.641 -2.287 1 98.75 15 VAL B CA 1
ATOM 3807 C C . VAL B 1 15 ? 21.141 26.453 -3.193 1 98.75 15 VAL B C 1
ATOM 3809 O O . VAL B 1 15 ? 20.516 26.266 -4.238 1 98.75 15 VAL B O 1
ATOM 3812 N N . PRO B 1 16 ? 22.078 25.672 -2.869 1 98.81 16 PRO B N 1
ATOM 3813 C CA . PRO B 1 16 ? 22.438 24.531 -3.73 1 98.81 16 PRO B CA 1
ATOM 3814 C C . PRO B 1 16 ? 21.562 23.312 -3.49 1 98.81 16 PRO B C 1
ATOM 3816 O O . PRO B 1 16 ? 20.984 23.156 -2.406 1 98.81 16 PRO B O 1
ATOM 3819 N N . LEU B 1 17 ? 21.438 22.484 -4.551 1 98.75 17 LEU B N 1
ATOM 3820 C CA . LEU B 1 17 ? 20.984 21.109 -4.332 1 98.75 17 LEU B CA 1
ATOM 3821 C C . LEU B 1 17 ? 22 20.328 -3.52 1 98.75 17 LEU B C 1
ATOM 3823 O O . LEU B 1 17 ? 23.109 20.812 -3.277 1 98.75 17 LEU B O 1
ATOM 3827 N N . PHE B 1 18 ? 21.625 19.234 -3.029 1 98.38 18 PHE B N 1
ATOM 3828 C CA . PHE B 1 18 ? 22.531 18.312 -2.357 1 98.38 18 PHE B CA 1
ATOM 3829 C C . PHE B 1 18 ? 22.531 16.953 -3.047 1 98.38 18 PHE B C 1
ATOM 3831 O O . PHE B 1 18 ? 21.578 16.172 -2.918 1 98.38 18 PHE B O 1
ATOM 3838 N N . ILE B 1 19 ? 23.609 16.609 -3.826 1 98.62 19 ILE B N 1
ATOM 3839 C CA . ILE B 1 19 ? 23.688 15.383 -4.609 1 98.62 19 ILE B CA 1
ATOM 3840 C C . ILE B 1 19 ? 25.016 14.688 -4.348 1 98.62 19 ILE B C 1
ATOM 3842 O O . ILE B 1 19 ? 26.078 15.281 -4.523 1 98.62 19 ILE B O 1
ATOM 3846 N N . ASN B 1 20 ? 24.953 13.469 -3.906 1 98.56 20 ASN B N 1
ATOM 3847 C CA . ASN B 1 20 ? 26.109 12.625 -3.68 1 98.56 20 ASN B CA 1
ATOM 3848 C C . ASN B 1 20 ? 27.094 13.273 -2.713 1 98.56 20 ASN B C 1
ATOM 3850 O O . ASN B 1 20 ? 28.312 13.281 -2.957 1 98.56 20 ASN B O 1
ATOM 3854 N N . GLY B 1 21 ? 26.547 13.922 -1.693 1 97.56 21 GLY B N 1
ATOM 3855 C CA . GLY B 1 21 ? 27.359 14.492 -0.633 1 97.56 21 GLY B CA 1
ATOM 3856 C C . GLY B 1 21 ? 27.953 15.844 -0.999 1 97.56 21 GLY B C 1
ATOM 3857 O O . GLY B 1 21 ? 28.781 16.375 -0.266 1 97.56 21 GLY B O 1
ATOM 3858 N N . LYS B 1 22 ? 27.453 16.375 -2.102 1 97.94 22 LYS B N 1
ATOM 3859 C CA . LYS B 1 22 ? 28.016 17.641 -2.564 1 97.94 22 LYS B CA 1
ATOM 3860 C C . LYS B 1 22 ? 26.922 18.656 -2.834 1 97.94 22 LYS B C 1
ATOM 3862 O O . LYS B 1 22 ? 25.812 18.281 -3.227 1 97.94 22 LYS B O 1
ATOM 3867 N N . GLU B 1 23 ? 27.266 19.859 -2.637 1 98.44 23 GLU B N 1
ATOM 3868 C CA . GLU B 1 23 ? 26.406 20.969 -3.043 1 98.44 23 GLU B CA 1
ATOM 3869 C C . GLU B 1 23 ? 26.5 21.219 -4.543 1 98.44 23 GLU B C 1
ATOM 3871 O O . GLU B 1 23 ? 27.594 21.234 -5.109 1 98.44 23 GLU B O 1
ATOM 3876 N N . VAL B 1 24 ? 25.375 21.297 -5.199 1 98.5 24 VAL B N 1
ATOM 3877 C CA . VAL B 1 24 ? 25.328 21.516 -6.641 1 98.5 24 VAL B CA 1
ATOM 3878 C C . VAL B 1 24 ? 24.531 22.781 -6.953 1 98.5 24 VAL B C 1
ATOM 3880 O O . VAL B 1 24 ? 23.312 22.812 -6.73 1 98.5 24 VAL B O 1
ATOM 3883 N N . THR B 1 25 ? 25.156 23.797 -7.445 1 98.31 25 THR B N 1
ATOM 3884 C CA . THR B 1 25 ? 24.469 25 -7.93 1 98.31 25 THR B CA 1
ATOM 3885 C C . THR B 1 25 ? 24.141 24.859 -9.414 1 98.31 25 THR B C 1
ATOM 3887 O O . THR B 1 25 ? 25.016 24.578 -10.234 1 98.31 25 THR B O 1
ATOM 3890 N N . THR B 1 26 ? 22.953 25.016 -9.727 1 98 26 THR B N 1
ATOM 3891 C CA . THR B 1 26 ? 22.516 24.812 -11.109 1 98 26 THR B CA 1
ATOM 3892 C C . THR B 1 26 ? 22.484 26.141 -11.867 1 98 26 THR B C 1
ATOM 3894 O O . THR B 1 26 ? 22.516 27.219 -11.258 1 98 26 THR B O 1
ATOM 3897 N N . LYS B 1 27 ? 22.422 26.047 -13.18 1 95.56 27 LYS B N 1
ATOM 3898 C CA . LYS B 1 27 ? 22.281 27.234 -14.023 1 95.56 27 LYS B CA 1
ATOM 3899 C C . LYS B 1 27 ? 20.891 27.844 -13.914 1 95.56 27 LYS B C 1
ATOM 3901 O O . LYS B 1 27 ? 20.734 29.062 -13.789 1 95.56 27 LYS B O 1
ATOM 3906 N N . THR B 1 28 ? 19.953 26.969 -14.016 1 97.12 28 THR B N 1
ATOM 3907 C CA . THR B 1 28 ? 18.578 27.422 -13.828 1 97.12 28 THR B CA 1
ATOM 3908 C C . THR B 1 28 ? 18.281 27.656 -12.344 1 97.12 28 THR B C 1
ATOM 3910 O O . THR B 1 28 ? 18.516 26.766 -11.516 1 97.12 28 THR B O 1
ATOM 3913 N N . THR B 1 29 ? 17.828 28.875 -11.953 1 97.75 29 THR B N 1
ATOM 3914 C CA . THR B 1 29 ? 17.516 29.234 -10.57 1 97.75 29 THR B CA 1
ATOM 3915 C C . THR B 1 29 ? 16.156 29.922 -10.484 1 97.75 29 THR B C 1
ATOM 3917 O O . THR B 1 29 ? 15.5 30.141 -11.5 1 97.75 29 THR B O 1
ATOM 3920 N N . PHE B 1 30 ? 15.625 30.125 -9.328 1 98.12 30 PHE B N 1
ATOM 3921 C CA . PHE B 1 30 ? 14.406 30.891 -9.094 1 98.12 30 PHE B CA 1
ATOM 3922 C C . PHE B 1 30 ? 14.484 31.656 -7.781 1 98.12 30 PHE B C 1
ATOM 3924 O O . PHE B 1 30 ? 15.172 31.234 -6.848 1 98.12 30 PHE B O 1
ATOM 3931 N N . PRO B 1 31 ? 13.859 32.781 -7.703 1 98.06 31 PRO B N 1
ATOM 3932 C CA . PRO B 1 31 ? 13.891 33.594 -6.48 1 98.06 31 PRO B CA 1
ATOM 3933 C C . PRO B 1 31 ? 13.062 32.969 -5.348 1 98.06 31 PRO B C 1
ATOM 3935 O O . PRO B 1 31 ? 12.031 32.344 -5.602 1 98.06 31 PRO B O 1
ATOM 3938 N N . VAL B 1 32 ? 13.555 33.125 -4.109 1 98.25 32 VAL B N 1
ATOM 3939 C CA . VAL B 1 32 ? 12.797 32.781 -2.914 1 98.25 32 VAL B CA 1
ATOM 3940 C C . VAL B 1 32 ? 12.367 34.062 -2.182 1 98.25 32 VAL B C 1
ATOM 3942 O O . VAL B 1 32 ? 13.203 34.844 -1.767 1 98.25 32 VAL B O 1
ATOM 3945 N N . THR B 1 33 ? 11.07 34.219 -2.102 1 97.75 33 THR B N 1
ATOM 3946 C CA . THR B 1 33 ? 10.508 35.406 -1.464 1 97.75 33 THR B CA 1
ATOM 3947 C C . THR B 1 33 ? 9.891 35.062 -0.113 1 97.75 33 THR B C 1
ATOM 3949 O O . THR B 1 33 ? 9.148 34.094 -0.002 1 97.75 33 THR B O 1
ATOM 3952 N N . SER B 1 34 ? 10.25 35.844 0.889 1 97.81 34 SER B N 1
ATOM 3953 C CA . SER B 1 34 ? 9.68 35.594 2.211 1 97.81 34 SER B CA 1
ATOM 3954 C C . SER B 1 34 ? 8.242 36.094 2.285 1 97.81 34 SER B C 1
ATOM 3956 O O . SER B 1 34 ? 7.961 37.25 1.961 1 97.81 34 SER B O 1
ATOM 3958 N N . PRO B 1 35 ? 7.324 35.25 2.77 1 97.75 35 PRO B N 1
ATOM 3959 C CA . PRO B 1 35 ? 5.949 35.719 2.926 1 97.75 35 PRO B CA 1
ATOM 3960 C C . PRO B 1 35 ? 5.793 36.719 4.074 1 97.75 35 PRO B C 1
ATOM 3962 O O . PRO B 1 35 ? 4.766 37.406 4.168 1 97.75 35 PRO B O 1
ATOM 3965 N N . SER B 1 36 ? 6.77 36.812 4.953 1 95.69 36 SER B N 1
ATOM 3966 C CA . SER B 1 36 ? 6.734 37.719 6.082 1 95.69 36 SER B CA 1
ATOM 3967 C C . SER B 1 36 ? 7.191 39.125 5.672 1 95.69 36 SER B C 1
ATOM 3969 O O . SER B 1 36 ? 6.539 40.125 6 1 95.69 36 SER B O 1
ATOM 3971 N N . SER B 1 37 ? 8.312 39.219 4.871 1 95.25 37 SER B N 1
ATOM 3972 C CA . SER B 1 37 ? 8.891 40.5 4.527 1 95.25 37 SER B CA 1
ATOM 3973 C C . SER B 1 37 ? 8.445 40.938 3.139 1 95.25 37 SER B C 1
ATOM 3975 O O . SER B 1 37 ? 8.586 42.125 2.789 1 95.25 37 SER B O 1
ATOM 3977 N N . HIS B 1 38 ? 8.016 40 2.311 1 95.88 38 HIS B N 1
ATOM 3978 C CA . HIS B 1 38 ? 7.637 40.219 0.918 1 95.88 38 HIS B CA 1
ATOM 3979 C C . HIS B 1 38 ? 8.852 40.562 0.069 1 95.88 38 HIS B C 1
ATOM 3981 O O . HIS B 1 38 ? 8.711 41.125 -1.019 1 95.88 38 HIS B O 1
ATOM 3987 N N . LYS B 1 39 ? 10 40.219 0.55 1 96.44 39 LYS B N 1
ATOM 3988 C CA . LYS B 1 39 ? 11.242 40.469 -0.172 1 96.44 39 LYS B CA 1
ATOM 3989 C C . LYS B 1 39 ? 11.93 39.188 -0.592 1 96.44 39 LYS B C 1
ATOM 3991 O O . LYS B 1 39 ? 11.75 38.156 0.049 1 96.44 39 LYS B O 1
ATOM 3996 N N . GLN B 1 40 ? 12.641 39.312 -1.696 1 97.56 40 GLN B N 1
ATOM 3997 C CA . GLN B 1 40 ? 13.5 38.188 -2.059 1 97.56 40 GLN B CA 1
ATOM 3998 C C . GLN B 1 40 ? 14.594 37.969 -1.021 1 97.56 40 GLN B C 1
ATOM 4000 O O . GLN B 1 40 ? 15.336 38.906 -0.688 1 97.56 40 GLN B O 1
ATOM 4005 N N . VAL B 1 41 ? 14.773 36.844 -0.512 1 97.81 41 VAL B N 1
ATOM 4006 C CA . VAL B 1 41 ? 15.695 36.594 0.592 1 97.81 41 VAL B CA 1
ATOM 4007 C C . VAL B 1 41 ? 16.938 35.875 0.073 1 97.81 41 VAL B C 1
ATOM 4009 O O . VAL B 1 41 ? 18.031 36.031 0.625 1 97.81 41 VAL B O 1
ATOM 4012 N N . TRP B 1 42 ? 16.828 34.969 -0.896 1 98.19 42 TRP B N 1
ATOM 4013 C CA . TRP B 1 42 ? 17.906 34.344 -1.644 1 98.19 42 TRP B CA 1
ATOM 4014 C C . TRP B 1 42 ? 17.391 33.75 -2.941 1 98.19 42 TRP B C 1
ATOM 4016 O O . TRP B 1 42 ? 16.234 33.938 -3.314 1 98.19 42 TRP B O 1
ATOM 4026 N N . THR B 1 43 ? 18.328 33.219 -3.689 1 98.19 43 THR B N 1
ATOM 4027 C CA . THR B 1 43 ? 18.031 32.469 -4.902 1 98.19 43 THR B CA 1
ATOM 4028 C C . THR B 1 43 ? 18.219 30.969 -4.672 1 98.19 43 THR B C 1
ATOM 4030 O O . THR B 1 43 ? 18.953 30.562 -3.762 1 98.19 43 THR B O 1
ATOM 4033 N N . SER B 1 44 ? 17.516 30.188 -5.391 1 98.62 44 SER B N 1
ATOM 4034 C CA . SER B 1 44 ? 17.656 28.75 -5.227 1 98.62 44 SER B CA 1
ATOM 4035 C C . SER B 1 44 ? 18 28.078 -6.547 1 98.62 44 SER B C 1
ATOM 4037 O O . SER B 1 44 ? 17.516 28.469 -7.605 1 98.62 44 SER B O 1
ATOM 4039 N N . SER B 1 45 ? 18.844 27.062 -6.48 1 98.62 45 SER B N 1
ATOM 4040 C CA . SER B 1 45 ? 19.031 26.141 -7.594 1 98.62 45 SER B CA 1
ATOM 4041 C C . SER B 1 45 ? 17.719 25.438 -7.949 1 98.62 45 SER B C 1
ATOM 4043 O O . SER B 1 45 ? 16.828 25.297 -7.105 1 98.62 45 SER B O 1
ATOM 4045 N N . ALA B 1 46 ? 17.531 25.078 -9.188 1 98.62 46 ALA B N 1
ATOM 4046 C CA . ALA B 1 46 ? 16.406 24.297 -9.688 1 98.62 46 ALA B CA 1
ATOM 4047 C C . ALA B 1 46 ? 16.875 23.016 -10.359 1 98.62 46 ALA B C 1
ATOM 4049 O O . ALA B 1 46 ? 17.609 23.062 -11.352 1 98.62 46 ALA B O 1
ATOM 4050 N N . ALA B 1 47 ? 16.469 21.906 -9.859 1 98.5 47 ALA B N 1
ATOM 4051 C CA . ALA B 1 47 ? 16.891 20.625 -10.383 1 98.5 47 ALA B CA 1
ATOM 4052 C C . ALA B 1 47 ? 16.422 20.422 -11.82 1 98.5 47 ALA B C 1
ATOM 4054 O O . ALA B 1 47 ? 15.25 20.656 -12.133 1 98.5 47 ALA B O 1
ATOM 4055 N N . SER B 1 48 ? 17.297 20.031 -12.68 1 97.62 48 SER B N 1
ATOM 4056 C CA . SER B 1 48 ? 16.984 19.594 -14.031 1 97.62 48 SER B CA 1
ATOM 4057 C C . SER B 1 48 ? 16.781 18.078 -14.094 1 97.62 48 SER B C 1
ATOM 4059 O O . SER B 1 48 ? 16.984 17.375 -13.102 1 97.62 48 SER B O 1
ATOM 4061 N N . LEU B 1 49 ? 16.375 17.594 -15.266 1 97.88 49 LEU B N 1
ATOM 4062 C CA . LEU B 1 49 ? 16.25 16.156 -15.461 1 97.88 49 LEU B CA 1
ATOM 4063 C C . LEU B 1 49 ? 17.609 15.477 -15.328 1 97.88 49 LEU B C 1
ATOM 4065 O O . LEU B 1 49 ? 17.688 14.328 -14.875 1 97.88 49 LEU B O 1
ATOM 4069 N N . GLU B 1 50 ? 18.641 16.172 -15.711 1 98.06 50 GLU B N 1
ATOM 4070 C CA . GLU B 1 50 ? 19.984 15.641 -15.539 1 98.06 50 GLU B CA 1
ATOM 4071 C C . GLU B 1 50 ? 20.359 15.523 -14.062 1 98.06 50 GLU B C 1
ATOM 4073 O O . GLU B 1 50 ? 21.016 14.562 -13.656 1 98.06 50 GLU B O 1
ATOM 4078 N N . ASP B 1 51 ? 19.984 16.531 -13.273 1 98.38 51 ASP B N 1
ATOM 4079 C CA . ASP B 1 51 ? 20.203 16.469 -11.836 1 98.38 51 ASP B CA 1
ATOM 4080 C C . ASP B 1 51 ? 19.438 15.305 -11.211 1 98.38 51 ASP B C 1
ATOM 4082 O O . ASP B 1 51 ? 19.938 14.656 -10.281 1 98.38 51 ASP B O 1
ATOM 4086 N N . VAL B 1 52 ? 18.25 15.086 -11.711 1 98.5 52 VAL B N 1
ATOM 4087 C CA . VAL B 1 52 ? 17.453 13.945 -11.273 1 98.5 52 VAL B CA 1
ATOM 4088 C C . VAL B 1 52 ? 18.219 12.648 -11.523 1 98.5 52 VAL B C 1
ATOM 4090 O O . VAL B 1 52 ? 18.359 11.812 -10.625 1 98.5 52 VAL B O 1
ATOM 4093 N N . LYS B 1 53 ? 18.734 12.484 -12.695 1 98.5 53 LYS B N 1
ATOM 4094 C CA . LYS B 1 53 ? 19.484 11.289 -13.047 1 98.5 53 LYS B CA 1
ATOM 4095 C C . LYS B 1 53 ? 20.703 11.125 -12.148 1 98.5 53 LYS B C 1
ATOM 4097 O O . LYS B 1 53 ? 21.031 10.016 -11.727 1 98.5 53 LYS B O 1
ATOM 4102 N N . SER B 1 54 ? 21.375 12.25 -11.906 1 98.75 54 SER B N 1
ATOM 4103 C CA . SER B 1 54 ? 22.562 12.234 -11.055 1 98.75 54 SER B CA 1
ATOM 4104 C C . SER B 1 54 ? 22.219 11.805 -9.633 1 98.75 54 SER B C 1
ATOM 4106 O O . SER B 1 54 ? 22.938 11.008 -9.023 1 98.75 54 SER B O 1
ATOM 4108 N N . ALA B 1 55 ? 21.156 12.359 -9.109 1 98.88 55 ALA B N 1
ATOM 4109 C CA . ALA B 1 55 ? 20.703 12.016 -7.758 1 98.88 55 ALA B CA 1
ATOM 4110 C C . ALA B 1 55 ? 20.344 10.539 -7.656 1 98.88 55 ALA B C 1
ATOM 4112 O O . ALA B 1 55 ? 20.719 9.867 -6.691 1 98.88 55 ALA B O 1
ATOM 4113 N N . VAL B 1 56 ? 19.641 10.023 -8.672 1 98.81 56 VAL B N 1
ATOM 4114 C CA . VAL B 1 56 ? 19.219 8.633 -8.695 1 98.81 56 VAL B CA 1
ATOM 4115 C C . VAL B 1 56 ? 20.453 7.723 -8.773 1 98.81 56 VAL B C 1
ATOM 4117 O O . VAL B 1 56 ? 20.547 6.723 -8.055 1 98.81 56 VAL B O 1
ATOM 4120 N N . SER B 1 57 ? 21.359 8.07 -9.633 1 98.81 57 SER B N 1
ATOM 4121 C CA . SER B 1 57 ? 22.578 7.289 -9.781 1 98.81 57 SER B CA 1
ATOM 4122 C C . SER B 1 57 ? 23.359 7.238 -8.477 1 98.81 57 SER B C 1
ATOM 4124 O O . SER B 1 57 ? 23.891 6.188 -8.094 1 98.81 57 SER B O 1
ATOM 4126 N N . ALA B 1 58 ? 23.453 8.375 -7.82 1 98.94 58 ALA B N 1
ATOM 4127 C CA . ALA B 1 58 ? 24.156 8.453 -6.543 1 98.94 58 ALA B CA 1
ATOM 4128 C C . ALA B 1 58 ? 23.484 7.57 -5.492 1 98.94 58 ALA B C 1
ATOM 4130 O O . ALA B 1 58 ? 24.156 6.844 -4.758 1 98.94 58 ALA B O 1
ATOM 4131 N N . ALA B 1 59 ? 22.172 7.664 -5.387 1 98.94 59 ALA B N 1
ATOM 4132 C CA . ALA B 1 59 ? 21.406 6.875 -4.418 1 98.94 59 ALA B CA 1
ATOM 4133 C C . ALA B 1 59 ? 21.578 5.379 -4.676 1 98.94 59 ALA B C 1
ATOM 4135 O O . ALA B 1 59 ? 21.766 4.602 -3.742 1 98.94 59 ALA B O 1
ATOM 4136 N N . LYS B 1 60 ? 21.484 4.988 -5.938 1 98.5 60 LYS B N 1
ATOM 4137 C CA . LYS B 1 60 ? 21.656 3.594 -6.332 1 98.5 60 LYS B CA 1
ATOM 4138 C C . LYS B 1 60 ? 23.047 3.078 -5.949 1 98.5 60 LYS B C 1
ATOM 4140 O O . LYS B 1 60 ? 23.172 1.964 -5.441 1 98.5 60 LYS B O 1
ATOM 4145 N N . ALA B 1 61 ? 24.047 3.883 -6.211 1 98.62 61 ALA B N 1
ATOM 4146 C CA . ALA B 1 61 ? 25.438 3.49 -5.953 1 98.62 61 ALA B CA 1
ATOM 4147 C C . ALA B 1 61 ? 25.688 3.342 -4.457 1 98.62 61 ALA B C 1
ATOM 4149 O O . ALA B 1 61 ? 26.5 2.5 -4.039 1 98.62 61 ALA B O 1
ATOM 4150 N N . ALA B 1 62 ? 25.031 4.094 -3.631 1 98.81 62 ALA B N 1
ATOM 4151 C CA . ALA B 1 62 ? 25.25 4.102 -2.186 1 98.81 62 ALA B CA 1
ATOM 4152 C C . ALA B 1 62 ? 24.484 2.959 -1.512 1 98.81 62 ALA B C 1
ATOM 4154 O O . ALA B 1 62 ? 24.797 2.584 -0.379 1 98.81 62 ALA B O 1
ATOM 4155 N N . PHE B 1 63 ? 23.578 2.34 -2.125 1 98.56 63 PHE B N 1
ATOM 4156 C CA . PHE B 1 63 ? 22.594 1.435 -1.535 1 98.56 63 PHE B CA 1
ATOM 4157 C C . PHE B 1 63 ? 23.281 0.194 -0.971 1 98.56 63 PHE B C 1
ATOM 4159 O O . PHE B 1 63 ? 23.047 -0.182 0.179 1 98.56 63 PHE B O 1
ATOM 4166 N N . PRO B 1 64 ? 24.156 -0.486 -1.752 1 97.25 64 PRO B N 1
ATOM 4167 C CA . PRO B 1 64 ? 24.734 -1.729 -1.23 1 97.25 64 PRO B CA 1
ATOM 4168 C C . PRO B 1 64 ? 25.469 -1.531 0.094 1 97.25 64 PRO B C 1
ATOM 4170 O O . PRO B 1 64 ? 25.25 -2.295 1.04 1 97.25 64 PRO B O 1
ATOM 4173 N N . ALA B 1 65 ? 26.203 -0.463 0.196 1 97.81 65 ALA B N 1
ATOM 4174 C CA . ALA B 1 65 ? 26.969 -0.21 1.422 1 97.81 65 ALA B CA 1
ATOM 4175 C C . ALA B 1 65 ? 26.031 0.218 2.557 1 97.81 65 ALA B C 1
ATOM 4177 O O . ALA B 1 65 ? 26.172 -0.259 3.686 1 97.81 65 ALA B O 1
ATOM 4178 N N . TRP B 1 66 ? 25.125 1.066 2.285 1 98.62 66 TRP B N 1
ATOM 4179 C CA . TRP B 1 66 ? 24.219 1.582 3.311 1 98.62 66 TRP B CA 1
ATOM 4180 C C . TRP B 1 66 ? 23.312 0.479 3.844 1 98.62 66 TRP B C 1
ATOM 4182 O O . TRP B 1 66 ? 23.109 0.359 5.055 1 98.62 66 TRP B O 1
ATOM 4192 N N . SER B 1 67 ? 22.766 -0.327 2.953 1 97.81 67 SER B N 1
ATOM 4193 C CA . SER B 1 67 ? 21.828 -1.38 3.336 1 97.81 67 SER B CA 1
ATOM 4194 C C . SER B 1 67 ? 22.5 -2.406 4.246 1 97.81 67 SER B C 1
ATOM 4196 O O . SER B 1 67 ? 21.844 -3.01 5.098 1 97.81 67 SER B O 1
ATOM 4198 N N . LYS B 1 68 ? 23.781 -2.582 4.137 1 95.81 68 LYS B N 1
ATOM 4199 C CA . LYS B 1 68 ? 24.5 -3.613 4.879 1 95.81 68 LYS B CA 1
ATOM 4200 C C . LYS B 1 68 ? 25.125 -3.039 6.141 1 95.81 68 LYS B C 1
ATOM 4202 O O . LYS B 1 68 ? 25.625 -3.787 6.988 1 95.81 68 LYS B O 1
ATOM 4207 N N . MET B 1 69 ? 25.078 -1.703 6.258 1 97.06 69 MET B N 1
ATOM 4208 C CA . MET B 1 69 ? 25.672 -1.061 7.43 1 97.06 69 MET B CA 1
ATOM 4209 C C . MET B 1 69 ? 25 -1.547 8.711 1 97.06 69 MET B C 1
ATOM 4211 O O . MET B 1 69 ? 23.781 -1.699 8.758 1 97.06 69 MET B O 1
ATOM 4215 N N . LYS B 1 70 ? 25.75 -1.769 9.758 1 96.06 70 LYS B N 1
ATOM 4216 C CA . LYS B 1 70 ? 25.25 -2.264 11.031 1 96.06 70 LYS B CA 1
ATOM 4217 C C . LYS B 1 70 ? 24.328 -1.238 11.695 1 96.06 70 LYS B C 1
ATOM 4219 O O . LYS B 1 70 ? 24.547 -0.031 11.555 1 96.06 70 LYS B O 1
ATOM 4224 N N . HIS B 1 71 ? 23.438 -1.742 12.508 1 96.31 71 HIS B N 1
ATOM 4225 C CA . HIS B 1 71 ? 22.484 -0.883 13.195 1 96.31 71 HIS B CA 1
ATOM 4226 C C . HIS B 1 71 ? 23.188 0.096 14.125 1 96.31 71 HIS B C 1
ATOM 4228 O O . HIS B 1 71 ? 22.75 1.242 14.273 1 96.31 71 HIS B O 1
ATOM 4234 N N . SER B 1 72 ? 24.25 -0.399 14.703 1 97.69 72 SER B N 1
ATOM 4235 C CA . SER B 1 72 ? 24.969 0.462 15.625 1 97.69 72 SER B CA 1
ATOM 4236 C C . SER B 1 72 ? 25.594 1.65 14.906 1 97.69 72 SER B C 1
ATOM 4238 O O . SER B 1 72 ? 25.594 2.77 15.422 1 97.69 72 SER B O 1
ATOM 4240 N N . ALA B 1 73 ? 26.141 1.437 13.711 1 98.12 73 ALA B N 1
ATOM 4241 C CA . ALA B 1 73 ? 26.734 2.514 12.922 1 98.12 73 ALA B CA 1
ATOM 4242 C C . ALA B 1 73 ? 25.672 3.506 12.453 1 98.12 73 ALA B C 1
ATOM 4244 O O . ALA B 1 73 ? 25.891 4.719 12.508 1 98.12 73 ALA B O 1
ATOM 4245 N N . LYS B 1 74 ? 24.547 3.039 12.008 1 98.44 74 LYS B N 1
ATOM 4246 C CA . LYS B 1 74 ? 23.453 3.916 11.617 1 98.44 74 LYS B CA 1
ATOM 4247 C C . LYS B 1 74 ? 22.953 4.742 12.805 1 98.44 74 LYS B C 1
ATOM 4249 O O . LYS B 1 74 ? 22.719 5.945 12.672 1 98.44 74 LYS B O 1
ATOM 4254 N N . ARG B 1 75 ? 22.797 4.027 13.938 1 98.44 75 ARG B N 1
ATOM 4255 C CA . ARG B 1 75 ? 22.375 4.691 15.172 1 98.44 75 ARG B CA 1
ATOM 4256 C C . ARG B 1 75 ? 23.297 5.867 15.5 1 98.44 75 ARG B C 1
ATOM 4258 O O . ARG B 1 75 ? 22.828 6.961 15.812 1 98.44 75 ARG B O 1
ATOM 4265 N N . ASN B 1 76 ? 24.594 5.605 15.391 1 98.75 76 ASN B N 1
ATOM 4266 C CA . ASN B 1 76 ? 25.562 6.652 15.703 1 98.75 76 ASN B CA 1
ATOM 4267 C C . ASN B 1 76 ? 25.422 7.84 14.75 1 98.75 76 ASN B C 1
ATOM 4269 O O . ASN B 1 76 ? 25.531 8.992 15.18 1 98.75 76 ASN B O 1
ATOM 4273 N N . ILE B 1 77 ? 25.156 7.594 13.492 1 98.88 77 ILE B N 1
ATOM 4274 C CA . ILE B 1 77 ? 24.969 8.656 12.508 1 98.88 77 ILE B CA 1
ATOM 4275 C C . ILE B 1 77 ? 23.719 9.469 12.867 1 98.88 77 ILE B C 1
ATOM 4277 O O . ILE B 1 77 ? 23.75 10.695 12.852 1 98.88 77 ILE B O 1
ATOM 4281 N N . PHE B 1 78 ? 22.609 8.812 13.242 1 98.88 78 PHE B N 1
ATOM 4282 C CA . PHE B 1 78 ? 21.359 9.492 13.555 1 98.88 78 PHE B CA 1
ATOM 4283 C C . PHE B 1 78 ? 21.484 10.312 14.828 1 98.88 78 PHE B C 1
ATOM 4285 O O . PHE B 1 78 ? 21.016 11.453 14.898 1 98.88 78 PHE B O 1
ATOM 4292 N N . LEU B 1 79 ? 22.141 9.75 15.828 1 98.88 79 LEU B N 1
ATOM 4293 C CA . LEU B 1 79 ? 22.359 10.477 17.078 1 98.88 79 LEU B CA 1
ATOM 4294 C C . LEU B 1 79 ? 23.25 11.695 16.859 1 98.88 79 LEU B C 1
ATOM 4296 O O . LEU B 1 79 ? 22.984 12.773 17.391 1 98.88 79 LEU B O 1
ATOM 4300 N N . LYS B 1 80 ? 24.312 11.5 16.047 1 98.88 80 LYS B N 1
ATOM 4301 C CA . LYS B 1 80 ? 25.172 12.633 15.703 1 98.88 80 LYS B CA 1
ATOM 4302 C C . LYS B 1 80 ? 24.406 13.703 14.93 1 98.88 80 LYS B C 1
ATOM 4304 O O . LYS B 1 80 ? 24.609 14.898 15.141 1 98.88 80 LYS B O 1
ATOM 4309 N N . ALA B 1 81 ? 23.562 13.258 14.055 1 98.88 81 ALA B N 1
ATOM 4310 C CA . ALA B 1 81 ? 22.75 14.203 13.312 1 98.88 81 ALA B CA 1
ATOM 4311 C C . ALA B 1 81 ? 21.859 15.016 14.25 1 98.88 81 ALA B C 1
ATOM 4313 O O . ALA B 1 81 ? 21.688 16.219 14.07 1 98.88 81 ALA B O 1
ATOM 4314 N N . ALA B 1 82 ? 21.25 14.328 15.219 1 98.88 82 ALA B N 1
ATOM 4315 C CA . ALA B 1 82 ? 20.438 15.039 16.203 1 98.88 82 ALA B CA 1
ATOM 4316 C C . ALA B 1 82 ? 21.266 16.094 16.938 1 98.88 82 ALA B C 1
ATOM 4318 O O . ALA B 1 82 ? 20.797 17.219 17.141 1 98.88 82 ALA B O 1
ATOM 4319 N N . ASP B 1 83 ? 22.469 15.766 17.234 1 98.81 83 ASP B N 1
ATOM 4320 C CA . ASP B 1 83 ? 23.375 16.703 17.906 1 98.81 83 ASP B CA 1
ATOM 4321 C C . ASP B 1 83 ? 23.688 17.891 17 1 98.81 83 ASP B C 1
ATOM 4323 O O . ASP B 1 83 ? 23.734 19.031 17.453 1 98.81 83 ASP B O 1
ATOM 4327 N N . VAL B 1 84 ? 23.953 17.609 15.734 1 98.81 84 VAL B N 1
ATOM 4328 C CA . VAL B 1 84 ? 24.25 18.656 14.766 1 98.81 84 VAL B CA 1
ATOM 4329 C C . VAL B 1 84 ? 23.047 19.609 14.672 1 98.81 84 VAL B C 1
ATOM 4331 O O . VAL B 1 84 ? 23.219 20.828 14.664 1 98.81 84 VAL B O 1
ATOM 4334 N N . ILE B 1 85 ? 21.859 19.047 14.641 1 98.69 85 ILE B N 1
ATOM 4335 C CA . ILE B 1 85 ? 20.641 19.844 14.523 1 98.69 85 ILE B CA 1
ATOM 4336 C C . ILE B 1 85 ? 20.469 20.703 15.773 1 98.69 85 ILE B C 1
ATOM 4338 O O . ILE B 1 85 ? 20.156 21.891 15.68 1 98.69 85 ILE B O 1
ATOM 4342 N N . ASP B 1 86 ? 20.719 20.141 16.922 1 98.44 86 ASP B N 1
ATOM 4343 C CA . ASP B 1 86 ? 20.641 20.891 18.156 1 98.44 86 ASP B CA 1
ATOM 4344 C C . ASP B 1 86 ? 21.641 22.047 18.172 1 98.44 86 ASP B C 1
ATOM 4346 O O . ASP B 1 86 ? 21.312 23.156 18.594 1 98.44 86 ASP B O 1
ATOM 4350 N N . ALA B 1 87 ? 22.812 21.797 17.672 1 98.12 87 ALA B N 1
ATOM 4351 C CA . ALA B 1 87 ? 23.875 22.797 17.656 1 98.12 87 ALA B CA 1
ATOM 4352 C C . ALA B 1 87 ? 23.547 23.922 16.688 1 98.12 87 ALA B C 1
ATOM 4354 O O . ALA B 1 87 ? 23.969 25.062 16.891 1 98.12 87 ALA B O 1
ATOM 4355 N N . ARG B 1 88 ? 22.766 23.594 15.664 1 97.44 88 ARG B N 1
ATOM 4356 C CA . ARG B 1 88 ? 22.453 24.562 14.617 1 97.44 88 ARG B CA 1
ATOM 4357 C C . ARG B 1 88 ? 20.984 24.969 14.68 1 97.44 88 ARG B C 1
ATOM 4359 O O . ARG B 1 88 ? 20.422 25.406 13.68 1 97.44 88 ARG B O 1
ATOM 4366 N N . ALA B 1 89 ? 20.344 24.781 15.789 1 97.69 89 ALA B N 1
ATOM 4367 C CA . ALA B 1 89 ? 18.906 24.906 15.93 1 97.69 89 ALA B CA 1
ATOM 4368 C C . ALA B 1 89 ? 18.422 26.297 15.539 1 97.69 89 ALA B C 1
ATOM 4370 O O . ALA B 1 89 ? 17.438 26.453 14.828 1 97.69 89 ALA B O 1
ATOM 4371 N N . GLU B 1 90 ? 19.062 27.328 15.961 1 96.69 90 GLU B N 1
ATOM 4372 C CA . GLU B 1 90 ? 18.656 28.703 15.68 1 96.69 90 GLU B CA 1
ATOM 4373 C C . GLU B 1 90 ? 18.781 29.016 14.188 1 96.69 90 GLU B C 1
ATOM 4375 O O . GLU B 1 90 ? 17.891 29.656 13.617 1 96.69 90 GLU B O 1
ATOM 4380 N N . GLU B 1 91 ? 19.891 28.578 13.633 1 97.12 91 GLU B N 1
ATOM 4381 C CA . GLU B 1 91 ? 20.094 28.75 12.203 1 97.12 91 GLU B CA 1
ATOM 4382 C C . GLU B 1 91 ? 18.984 28.078 11.398 1 97.12 91 GLU B C 1
ATOM 4384 O O . GLU B 1 91 ? 18.422 28.688 10.484 1 97.12 91 GLU B O 1
ATOM 4389 N N . PHE B 1 92 ? 18.672 26.859 11.742 1 98.25 92 PHE B N 1
ATOM 4390 C CA . PHE B 1 92 ? 17.641 26.094 11.055 1 98.25 92 PHE B CA 1
ATOM 4391 C C . PHE B 1 92 ? 16.281 26.75 11.219 1 98.25 92 PHE B C 1
ATOM 4393 O O . PHE B 1 92 ? 15.531 26.906 10.25 1 98.25 92 PHE B O 1
ATOM 4400 N N . ALA B 1 93 ? 15.984 27.141 12.422 1 98.06 93 ALA B N 1
ATOM 4401 C CA . ALA B 1 93 ? 14.711 27.812 12.68 1 98.06 93 ALA B CA 1
ATOM 4402 C C . ALA B 1 93 ? 14.578 29.078 11.859 1 98.06 93 ALA B C 1
ATOM 4404 O O . ALA B 1 93 ? 13.5 29.391 11.336 1 98.06 93 ALA B O 1
ATOM 4405 N N . ASP B 1 94 ? 15.648 29.844 11.719 1 97.75 94 ASP B N 1
ATOM 4406 C CA . ASP B 1 94 ? 15.641 31.094 10.969 1 97.75 94 ASP B CA 1
ATOM 4407 C C . ASP B 1 94 ? 15.336 30.844 9.492 1 97.75 94 ASP B C 1
ATOM 4409 O O . ASP B 1 94 ? 14.57 31.578 8.875 1 97.75 94 ASP B O 1
ATOM 4413 N N . TYR B 1 95 ? 16.016 29.766 8.938 1 98.12 95 TYR B N 1
ATOM 4414 C CA . TYR B 1 95 ? 15.703 29.422 7.555 1 98.12 95 TYR B CA 1
ATOM 4415 C C . TYR B 1 95 ? 14.195 29.25 7.367 1 98.12 95 TYR B C 1
ATOM 4417 O O . TYR B 1 95 ? 13.609 29.828 6.449 1 98.12 95 TYR B O 1
ATOM 4425 N N . MET B 1 96 ? 13.578 28.531 8.25 1 98.12 96 MET B N 1
ATOM 4426 C CA . MET B 1 96 ? 12.156 28.234 8.148 1 98.12 96 MET B CA 1
ATOM 4427 C C . MET B 1 96 ? 11.312 29.484 8.328 1 98.12 96 MET B C 1
ATOM 4429 O O . MET B 1 96 ? 10.375 29.734 7.566 1 98.12 96 MET B O 1
ATOM 4433 N N . LYS B 1 97 ? 11.641 30.312 9.336 1 97.25 97 LYS B N 1
ATOM 4434 C CA . LYS B 1 97 ? 10.906 31.531 9.586 1 97.25 97 LYS B CA 1
ATOM 4435 C C . LYS B 1 97 ? 10.961 32.469 8.367 1 97.25 97 LYS B C 1
ATOM 4437 O O . LYS B 1 97 ? 9.938 33 7.949 1 97.25 97 LYS B O 1
ATOM 4442 N N . ILE B 1 98 ? 12.117 32.562 7.801 1 97.44 98 ILE B N 1
ATOM 4443 C CA . ILE B 1 98 ? 12.336 33.469 6.668 1 97.44 98 ILE B CA 1
ATOM 4444 C C . ILE B 1 98 ? 11.57 32.938 5.449 1 97.44 98 ILE B C 1
ATOM 4446 O O . ILE B 1 98 ? 10.906 33.719 4.754 1 97.44 98 ILE B O 1
ATOM 4450 N N . GLU B 1 99 ? 11.609 31.672 5.234 1 98.12 99 GLU B N 1
ATOM 4451 C CA . GLU B 1 99 ? 11.094 31.109 3.988 1 98.12 99 GLU B CA 1
ATOM 4452 C C . GLU B 1 99 ? 9.594 30.875 4.066 1 98.12 99 GLU B C 1
ATOM 4454 O O . GLU B 1 99 ? 8.891 30.938 3.053 1 98.12 99 GLU B O 1
ATOM 4459 N N . THR B 1 100 ? 9.023 30.578 5.277 1 97.81 100 THR B N 1
ATOM 4460 C CA . THR B 1 100 ? 7.633 30.156 5.336 1 97.81 100 THR B CA 1
ATOM 4461 C C . THR B 1 100 ? 6.797 31.125 6.156 1 97.81 100 THR B C 1
ATOM 4463 O O . THR B 1 100 ? 5.566 31.062 6.156 1 97.81 100 THR B O 1
ATOM 4466 N N . GLY B 1 101 ? 7.465 32.031 6.859 1 96.44 101 GLY B N 1
ATOM 4467 C CA . GLY B 1 101 ? 6.754 32.969 7.738 1 96.44 101 GLY B CA 1
ATOM 4468 C C . GLY B 1 101 ? 6.305 32.312 9.039 1 96.44 101 GLY B C 1
ATOM 4469 O O . GLY B 1 101 ? 5.488 32.875 9.766 1 96.44 101 GLY B O 1
ATOM 4470 N N . ALA B 1 102 ? 6.84 31.156 9.352 1 96.25 102 ALA B N 1
ATOM 4471 C CA . ALA B 1 102 ? 6.465 30.453 10.57 1 96.25 102 ALA B CA 1
ATOM 4472 C C . ALA B 1 102 ? 6.793 31.266 11.812 1 96.25 102 ALA B C 1
ATOM 4474 O O . ALA B 1 102 ? 7.828 31.938 11.867 1 96.25 102 ALA B O 1
ATOM 4475 N N . ALA B 1 103 ? 5.902 31.141 12.797 1 94.12 103 ALA B N 1
ATOM 4476 C CA . ALA B 1 103 ? 6.152 31.797 14.086 1 94.12 103 ALA B CA 1
ATOM 4477 C C . ALA B 1 103 ? 7.297 31.109 14.828 1 94.12 103 ALA B C 1
ATOM 4479 O O . ALA B 1 103 ? 7.645 29.969 14.531 1 94.12 103 ALA B O 1
ATOM 4480 N N . ASP B 1 104 ? 7.852 31.828 15.734 1 93.31 104 ASP B N 1
ATOM 4481 C CA . ASP B 1 104 ? 9 31.344 16.5 1 93.31 104 ASP B CA 1
ATOM 4482 C C . ASP B 1 104 ? 8.68 30.031 17.203 1 93.31 104 ASP B C 1
ATOM 4484 O O . ASP B 1 104 ? 9.461 29.078 17.125 1 93.31 104 ASP B O 1
ATOM 4488 N N . MET B 1 105 ? 7.57 29.938 17.797 1 92.19 105 MET B N 1
ATOM 4489 C CA . MET B 1 105 ? 7.223 28.75 18.578 1 92.19 105 MET B CA 1
ATOM 4490 C C . MET B 1 105 ? 7.055 27.531 17.672 1 92.19 105 MET B C 1
ATOM 4492 O O . MET B 1 105 ? 7.379 26.406 18.062 1 92.19 105 MET B O 1
ATOM 4496 N N . PHE B 1 106 ? 6.559 27.781 16.484 1 95.69 106 PHE B N 1
ATOM 4497 C CA . PHE B 1 106 ? 6.344 26.672 15.562 1 95.69 106 PHE B CA 1
ATOM 4498 C C . PHE B 1 106 ? 7.664 26.203 14.969 1 95.69 106 PHE B C 1
ATOM 4500 O O . PHE B 1 106 ? 7.859 25 14.75 1 95.69 106 PHE B O 1
ATOM 4507 N N . SER B 1 107 ? 8.609 27.094 14.703 1 96.25 107 SER B N 1
ATOM 4508 C CA . SER B 1 107 ? 9.906 26.734 14.133 1 96.25 107 SER B CA 1
ATOM 4509 C C . SER B 1 107 ? 10.867 26.266 15.219 1 96.25 107 SER B C 1
ATOM 4511 O O . SER B 1 107 ? 11.18 25.078 15.312 1 96.25 107 SER B O 1
ATOM 4513 N N . ASN B 1 108 ? 11.156 27.172 16.234 1 94.81 108 ASN B N 1
ATOM 4514 C CA . ASN B 1 108 ? 12.141 26.922 17.297 1 94.81 108 ASN B CA 1
ATOM 4515 C C . ASN B 1 108 ? 11.594 25.969 18.344 1 94.81 108 ASN B C 1
ATOM 4517 O O . ASN B 1 108 ? 12.359 25.219 18.969 1 94.81 108 ASN B O 1
ATOM 4521 N N . GLY B 1 109 ? 10.391 26 18.5 1 93.44 109 GLY B N 1
ATOM 4522 C CA . GLY B 1 109 ? 9.805 25.266 19.594 1 93.44 109 GLY B CA 1
ATOM 4523 C C . GLY B 1 109 ? 9.289 23.891 19.203 1 93.44 109 GLY B C 1
ATOM 4524 O O . GLY B 1 109 ? 9.156 23 20.031 1 93.44 109 GLY B O 1
ATOM 4525 N N . PHE B 1 110 ? 9.07 23.75 17.922 1 95 110 PHE B N 1
ATOM 4526 C CA . PHE B 1 110 ? 8.406 22.5 17.531 1 95 110 PHE B CA 1
ATOM 4527 C C . PHE B 1 110 ? 9.156 21.844 16.375 1 95 110 PHE B C 1
ATOM 4529 O O . PHE B 1 110 ? 9.766 20.781 16.562 1 95 110 PHE B O 1
ATOM 4536 N N . ASN B 1 111 ? 9.273 22.438 15.234 1 97.88 111 ASN B N 1
ATOM 4537 C CA . ASN B 1 111 ? 9.766 21.781 14.023 1 97.88 111 ASN B CA 1
ATOM 4538 C C . ASN B 1 111 ? 11.211 21.328 14.18 1 97.88 111 ASN B C 1
ATOM 4540 O O . ASN B 1 111 ? 11.539 20.172 13.922 1 97.88 111 ASN B O 1
ATOM 4544 N N . VAL B 1 112 ? 12.086 22.25 14.625 1 98.44 112 VAL B N 1
ATOM 4545 C CA . VAL B 1 112 ? 13.508 21.922 14.703 1 98.44 112 VAL B CA 1
ATOM 4546 C C . VAL B 1 112 ? 13.75 20.906 15.812 1 98.44 112 VAL B C 1
ATOM 4548 O O . VAL B 1 112 ? 14.352 19.859 15.586 1 98.44 112 VAL B O 1
ATOM 4551 N N . PRO B 1 113 ? 13.156 21.141 17.016 1 97.94 113 PRO B N 1
ATOM 4552 C CA . PRO B 1 113 ? 13.406 20.156 18.078 1 97.94 113 PRO B CA 1
ATOM 4553 C C . PRO B 1 113 ? 12.797 18.797 17.766 1 97.94 113 PRO B C 1
ATOM 4555 O O . PRO B 1 113 ? 13.398 17.766 18.078 1 97.94 113 PRO B O 1
ATOM 4558 N N . LYS B 1 114 ? 11.633 18.766 17.188 1 97.62 114 LYS B N 1
ATOM 4559 C CA . LYS B 1 114 ? 10.977 17.5 16.891 1 97.62 114 LYS B CA 1
ATOM 4560 C C . LYS B 1 114 ? 11.727 16.734 15.797 1 97.62 114 LYS B C 1
ATOM 4562 O O . LYS B 1 114 ? 11.734 15.508 15.781 1 97.62 114 LYS B O 1
ATOM 4567 N N . MET B 1 115 ? 12.359 17.5 14.938 1 98.38 115 MET B N 1
ATOM 4568 C CA . MET B 1 115 ? 13.219 16.875 13.938 1 98.38 115 MET B CA 1
ATOM 4569 C C . MET B 1 115 ? 14.352 16.094 14.594 1 98.38 115 MET B C 1
ATOM 4571 O O . MET B 1 115 ? 14.586 14.938 14.25 1 98.38 115 MET B O 1
ATOM 4575 N N . ALA B 1 116 ? 15.023 16.703 15.555 1 98.69 116 ALA B N 1
ATOM 4576 C CA . ALA B 1 116 ? 16.109 16.047 16.281 1 98.69 116 ALA B CA 1
ATOM 4577 C C . ALA B 1 116 ? 15.578 14.875 17.109 1 98.69 116 ALA B C 1
ATOM 4579 O O . ALA B 1 116 ? 16.203 13.805 17.141 1 98.69 116 ALA B O 1
ATOM 4580 N N . ASP B 1 117 ? 14.453 15.094 17.688 1 98.25 117 ASP B N 1
ATOM 4581 C CA . ASP B 1 117 ? 13.852 14.055 18.531 1 98.25 117 ASP B CA 1
ATOM 4582 C C . ASP B 1 117 ? 13.492 12.828 17.688 1 98.25 117 ASP B C 1
ATOM 4584 O O . ASP B 1 117 ? 13.602 11.695 18.172 1 98.25 117 ASP B O 1
ATOM 4588 N N . MET B 1 118 ? 13.016 13.055 16.547 1 98.31 118 MET B N 1
ATOM 4589 C CA . MET B 1 118 ? 12.672 11.953 15.641 1 98.31 118 MET B CA 1
ATOM 4590 C C . MET B 1 118 ? 13.891 11.078 15.367 1 98.31 118 MET B C 1
ATOM 4592 O O . MET B 1 118 ? 13.789 9.844 15.375 1 98.31 118 MET B O 1
ATOM 4596 N N . LEU B 1 119 ? 15.016 11.688 15.117 1 98.81 119 LEU B N 1
ATOM 4597 C CA . LEU B 1 119 ? 16.266 10.977 14.891 1 98.81 119 LEU B CA 1
ATOM 4598 C C . LEU B 1 119 ? 16.641 10.125 16.109 1 98.81 119 LEU B C 1
ATOM 4600 O O . LEU B 1 119 ? 17.031 8.969 15.961 1 98.81 119 LEU B O 1
ATOM 4604 N N . ARG B 1 120 ? 16.5 10.703 17.281 1 98.56 120 ARG B N 1
ATOM 4605 C CA . ARG B 1 120 ? 16.828 9.984 18.516 1 98.56 120 ARG B CA 1
ATOM 4606 C C . ARG B 1 120 ? 15.883 8.797 18.719 1 98.56 120 ARG B C 1
ATOM 4608 O O . ARG B 1 120 ? 16.312 7.711 19.109 1 98.56 120 ARG B O 1
ATOM 4615 N N . ASP B 1 121 ? 14.609 9.031 18.453 1 98 121 ASP B N 1
ATOM 4616 C CA . ASP B 1 121 ? 13.625 7.961 18.609 1 98 121 ASP B CA 1
ATOM 4617 C C . ASP B 1 121 ? 13.945 6.793 17.672 1 98 121 ASP B C 1
ATOM 4619 O O . ASP B 1 121 ? 14.008 5.645 18.109 1 98 121 ASP B O 1
ATOM 4623 N N . VAL B 1 122 ? 14.164 7.074 16.406 1 98.31 122 VAL B N 1
ATOM 4624 C CA . VAL B 1 122 ? 14.422 6.047 15.406 1 98.31 122 VAL B CA 1
ATOM 4625 C C . VAL B 1 122 ? 15.734 5.328 15.719 1 98.31 122 VAL B C 1
ATOM 4627 O O . VAL B 1 122 ? 15.844 4.113 15.547 1 98.31 122 VAL B O 1
ATOM 4630 N N . ALA B 1 123 ? 16.734 6.113 16.172 1 98.25 123 ALA B N 1
ATOM 4631 C CA . ALA B 1 123 ? 18.016 5.516 16.562 1 98.25 123 ALA B CA 1
ATOM 4632 C C . ALA B 1 123 ? 17.812 4.418 17.594 1 98.25 123 ALA B C 1
ATOM 4634 O O . ALA B 1 123 ? 18.5 3.402 17.578 1 98.25 123 ALA B O 1
ATOM 4635 N N . GLY B 1 124 ? 16.875 4.652 18.453 1 97.12 124 GLY B N 1
ATOM 4636 C CA . GLY B 1 124 ? 16.609 3.697 19.516 1 97.12 124 GLY B CA 1
ATOM 4637 C C . GLY B 1 124 ? 15.867 2.463 19.047 1 97.12 124 GLY B C 1
ATOM 4638 O O . GLY B 1 124 ? 15.781 1.466 19.766 1 97.12 124 GLY B O 1
ATOM 4639 N N . ARG B 1 125 ? 15.375 2.475 17.828 1 96.88 125 ARG B N 1
ATOM 4640 C CA . ARG B 1 125 ? 14.492 1.408 17.359 1 96.88 125 ARG B CA 1
ATOM 4641 C C . ARG B 1 125 ? 15.227 0.495 16.375 1 96.88 125 ARG B C 1
ATOM 4643 O O . ARG B 1 125 ? 14.742 -0.589 16.047 1 96.88 125 ARG B O 1
ATOM 4650 N N . LEU B 1 126 ? 16.359 0.788 15.914 1 96.44 126 LEU B N 1
ATOM 4651 C CA . LEU B 1 126 ? 17.016 0.164 14.773 1 96.44 126 LEU B CA 1
ATOM 4652 C C . LEU B 1 126 ? 17.281 -1.312 15.039 1 96.44 126 LEU B C 1
ATOM 4654 O O . LEU B 1 126 ? 17.125 -2.148 14.148 1 96.44 126 LEU B O 1
ATOM 4658 N N . SER B 1 127 ? 17.656 -1.649 16.297 1 93.56 127 SER B N 1
ATOM 4659 C CA . SER B 1 127 ? 18.031 -3.025 16.594 1 93.56 127 SER B CA 1
ATOM 4660 C C . SER B 1 127 ? 16.797 -3.902 16.812 1 93.56 127 SER B C 1
ATOM 4662 O O . SER B 1 127 ? 16.922 -5.125 16.938 1 93.56 127 SER B O 1
ATOM 4664 N N . ALA B 1 128 ? 15.648 -3.242 16.812 1 92.56 128 ALA B N 1
ATOM 4665 C CA . ALA B 1 128 ? 14.438 -3.988 17.125 1 92.56 128 ALA B CA 1
ATOM 4666 C C . ALA B 1 128 ? 13.781 -4.547 15.875 1 92.56 128 ALA B C 1
ATOM 4668 O O . ALA B 1 128 ? 12.797 -5.285 15.953 1 92.56 128 ALA B O 1
ATOM 4669 N N . VAL B 1 129 ? 14.258 -4.305 14.711 1 92.56 129 VAL B N 1
ATOM 4670 C CA . VAL B 1 129 ? 13.75 -4.895 13.477 1 92.56 129 VAL B CA 1
ATOM 4671 C C . VAL B 1 129 ? 14.117 -6.375 13.422 1 92.56 129 VAL B C 1
ATOM 4673 O O . VAL B 1 129 ? 15.297 -6.73 13.438 1 92.56 129 VAL B O 1
ATOM 4676 N N . MET B 1 130 ? 13.094 -7.215 13.375 1 92.88 130 MET B N 1
ATOM 4677 C CA . MET B 1 130 ? 13.352 -8.648 13.445 1 92.88 130 MET B CA 1
ATOM 4678 C C . MET B 1 130 ? 12.547 -9.398 12.383 1 92.88 130 MET B C 1
ATOM 4680 O O . MET B 1 130 ? 11.438 -8.984 12.031 1 92.88 130 MET B O 1
ATOM 4684 N N . GLY B 1 131 ? 13.125 -10.484 11.859 1 94.75 131 GLY B N 1
ATOM 4685 C CA . GLY B 1 131 ? 12.383 -11.445 11.055 1 94.75 131 GLY B CA 1
ATOM 4686 C C . GLY B 1 131 ? 11.562 -12.414 11.883 1 94.75 131 GLY B C 1
ATOM 4687 O O . GLY B 1 131 ? 11.273 -12.141 13.055 1 94.75 131 GLY B O 1
ATOM 4688 N N . HIS B 1 132 ? 10.984 -13.391 11.234 1 94.81 132 HIS B N 1
ATOM 4689 C CA . HIS B 1 132 ? 10.172 -14.406 11.891 1 94.81 132 HIS B CA 1
ATOM 4690 C C . HIS B 1 132 ? 10.648 -15.812 11.547 1 94.81 132 HIS B C 1
ATOM 4692 O O . HIS B 1 132 ? 11.211 -16.031 10.469 1 94.81 132 HIS B O 1
ATOM 4698 N N . ILE B 1 133 ? 10.547 -16.719 12.516 1 95.62 133 ILE B N 1
ATOM 4699 C CA . ILE B 1 133 ? 10.734 -18.141 12.297 1 95.62 133 ILE B CA 1
ATOM 4700 C C . ILE B 1 133 ? 9.398 -18.875 12.461 1 95.62 133 ILE B C 1
ATOM 4702 O O . ILE B 1 133 ? 9.023 -19.25 13.57 1 95.62 133 ILE B O 1
ATOM 4706 N N . PRO B 1 134 ? 8.695 -19 11.336 1 93.81 134 PRO B N 1
ATOM 4707 C CA . PRO B 1 134 ? 7.391 -19.656 11.406 1 93.81 134 PRO B CA 1
ATOM 4708 C C . PRO B 1 134 ? 7.488 -21.172 11.383 1 93.81 134 PRO B C 1
ATOM 4710 O O . PRO B 1 134 ? 8.57 -21.734 11.141 1 93.81 134 PRO B O 1
ATOM 4713 N N . SER B 1 135 ? 6.391 -21.828 11.734 1 92.06 135 SER B N 1
ATOM 4714 C CA . SER B 1 135 ? 6.254 -23.266 11.516 1 92.06 135 SER B CA 1
ATOM 4715 C C . SER B 1 135 ? 5.758 -23.562 10.109 1 92.06 135 SER B C 1
ATOM 4717 O O . SER B 1 135 ? 4.887 -22.859 9.586 1 92.06 135 SER B O 1
ATOM 4719 N N . CYS B 1 136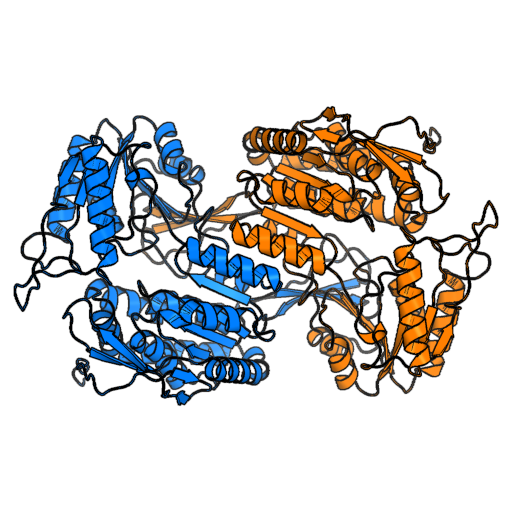 ? 6.344 -24.516 9.492 1 94 136 CYS B N 1
ATOM 4720 C CA . CYS B 1 136 ? 5.934 -24.938 8.156 1 94 136 CYS B CA 1
ATOM 4721 C C . CYS B 1 136 ? 4.969 -26.125 8.227 1 94 136 CYS B C 1
ATOM 4723 O O . CYS B 1 136 ? 4.934 -26.844 9.227 1 94 136 CYS B O 1
ATOM 4725 N N . GLU B 1 137 ? 4.219 -26.25 7.227 1 90.5 137 GLU B N 1
ATOM 4726 C CA . GLU B 1 137 ? 3.225 -27.328 7.152 1 90.5 137 GLU B CA 1
ATOM 4727 C C . GLU B 1 137 ? 3.889 -28.688 7.008 1 90.5 137 GLU B C 1
ATOM 4729 O O . GLU B 1 137 ? 3.488 -29.656 7.664 1 90.5 137 GLU B O 1
ATOM 4734 N N . GLU B 1 138 ? 4.879 -28.719 6.188 1 90.69 138 GLU B N 1
ATOM 4735 C CA . GLU B 1 138 ? 5.516 -29.984 5.867 1 90.69 138 GLU B CA 1
ATOM 4736 C C . GLU B 1 138 ? 6.59 -30.344 6.891 1 90.69 138 GLU B C 1
ATOM 4738 O O . GLU B 1 138 ? 7.43 -29.5 7.23 1 90.69 138 GLU B O 1
ATOM 4743 N N . GLU B 1 139 ? 6.562 -31.625 7.281 1 91.94 139 GLU B N 1
ATOM 4744 C CA . GLU B 1 139 ? 7.598 -32.094 8.188 1 91.94 139 GLU B CA 1
ATOM 4745 C C . GLU B 1 139 ? 8.977 -32.031 7.535 1 91.94 139 GLU B C 1
ATOM 4747 O O . GLU B 1 139 ? 9.125 -32.375 6.359 1 91.94 139 GLU B O 1
ATOM 4752 N N . GLY B 1 140 ? 9.891 -31.562 8.25 1 92.75 140 GLY B N 1
ATOM 4753 C CA . GLY B 1 140 ? 11.25 -31.516 7.734 1 92.75 140 GLY B CA 1
ATOM 4754 C C . GLY B 1 140 ? 11.547 -30.234 6.977 1 92.75 140 GLY B C 1
ATOM 4755 O O . GLY B 1 140 ? 12.656 -30.047 6.469 1 92.75 140 GLY B O 1
ATOM 4756 N N . THR B 1 141 ? 10.617 -29.359 6.871 1 95 141 THR B N 1
ATOM 4757 C CA . THR B 1 141 ? 10.812 -28.078 6.203 1 95 141 THR B CA 1
ATOM 4758 C C . THR B 1 141 ? 10.773 -26.938 7.211 1 95 141 THR B C 1
ATOM 4760 O O . THR B 1 141 ? 9.93 -26.922 8.109 1 95 141 THR B O 1
ATOM 4763 N N . SER B 1 142 ? 11.688 -26.062 7.141 1 96.88 142 SER B N 1
ATOM 4764 C CA . SER B 1 142 ? 11.75 -24.859 7.969 1 96.88 142 SER B CA 1
ATOM 4765 C C . SER B 1 142 ? 11.727 -23.594 7.113 1 96.88 142 SER B C 1
ATOM 4767 O O . SER B 1 142 ? 11.852 -23.672 5.887 1 96.88 142 SER B O 1
ATOM 4769 N N . ALA B 1 143 ? 11.461 -22.484 7.746 1 97.62 143 ALA B N 1
ATOM 4770 C CA . ALA B 1 143 ? 11.391 -21.234 6.988 1 97.62 143 ALA B CA 1
ATOM 4771 C C . ALA B 1 143 ? 11.922 -20.078 7.816 1 97.62 143 ALA B C 1
ATOM 4773 O O . ALA B 1 143 ? 11.883 -20.109 9.047 1 97.62 143 ALA B O 1
ATOM 4774 N N . LEU B 1 144 ? 12.5 -19.156 7.168 1 97.62 144 LEU B N 1
ATOM 4775 C CA . LEU B 1 144 ? 12.836 -17.812 7.66 1 97.62 144 LEU B CA 1
ATOM 4776 C C . LEU B 1 144 ? 12.047 -16.75 6.902 1 97.62 144 LEU B C 1
ATOM 4778 O O . LEU B 1 144 ? 11.938 -16.812 5.676 1 97.62 144 LEU B O 1
ATOM 4782 N N . ILE B 1 145 ? 11.43 -15.883 7.648 1 98.12 145 ILE B N 1
ATOM 4783 C CA . ILE B 1 145 ? 10.906 -14.656 7.055 1 98.12 145 ILE B CA 1
ATOM 4784 C C . ILE B 1 145 ? 11.852 -13.492 7.359 1 98.12 145 ILE B C 1
ATOM 4786 O O . ILE B 1 145 ? 11.969 -13.07 8.508 1 98.12 145 ILE B O 1
ATOM 4790 N N . VAL B 1 146 ? 12.531 -13.039 6.363 1 97.88 146 VAL B N 1
ATOM 4791 C CA . VAL B 1 146 ? 13.484 -11.953 6.562 1 97.88 146 VAL B CA 1
ATOM 4792 C C . VAL B 1 146 ? 12.906 -10.648 6.012 1 97.88 146 VAL B C 1
ATOM 4794 O O . VAL B 1 146 ? 11.961 -10.672 5.219 1 97.88 146 VAL B O 1
ATOM 4797 N N . LYS B 1 147 ? 13.359 -9.539 6.473 1 97.25 147 LYS B N 1
ATOM 4798 C CA . LYS B 1 147 ? 12.953 -8.211 6.023 1 97.25 147 LYS B CA 1
ATOM 4799 C C . LYS B 1 147 ? 14.078 -7.52 5.262 1 97.25 147 LYS B C 1
ATOM 4801 O O . LYS B 1 147 ? 15.234 -7.551 5.691 1 97.25 147 LYS B O 1
ATOM 4806 N N . GLU B 1 148 ? 13.711 -6.98 4.117 1 97 148 GLU B N 1
ATOM 4807 C CA . GLU B 1 148 ? 14.695 -6.352 3.242 1 97 148 GLU B CA 1
ATOM 4808 C C . GLU B 1 148 ? 14.242 -4.957 2.82 1 97 148 GLU B C 1
ATOM 4810 O O . GLU B 1 148 ? 13.047 -4.711 2.641 1 97 148 GLU B O 1
ATOM 4815 N N . PRO B 1 149 ? 15.234 -3.982 2.709 1 98 149 PRO B N 1
ATOM 4816 C CA . PRO B 1 149 ? 14.859 -2.68 2.156 1 98 149 PRO B CA 1
ATOM 4817 C C . PRO B 1 149 ? 14.406 -2.764 0.701 1 98 149 PRO B C 1
ATOM 4819 O O . PRO B 1 149 ? 14.688 -3.752 0.019 1 98 149 PRO B O 1
ATOM 4822 N N . TYR B 1 150 ? 13.734 -1.76 0.234 1 98.06 150 TYR B N 1
ATOM 4823 C CA . TYR B 1 150 ? 13.25 -1.691 -1.139 1 98.06 150 TYR B CA 1
ATOM 4824 C C . TYR B 1 150 ? 14.375 -1.324 -2.1 1 98.06 150 TYR B C 1
ATOM 4826 O O . TYR B 1 150 ? 14.453 -1.857 -3.209 1 98.06 150 TYR B O 1
ATOM 4834 N N . GLY B 1 151 ? 15.203 -0.446 -1.798 1 98.19 151 GLY B N 1
ATOM 4835 C CA . GLY B 1 151 ? 16.219 0.167 -2.648 1 98.19 151 GLY B CA 1
ATOM 4836 C C . GLY B 1 151 ? 16.297 1.672 -2.479 1 98.19 151 GLY B C 1
ATOM 4837 O O . GLY B 1 151 ? 16.594 2.162 -1.388 1 98.19 151 GLY B O 1
ATOM 4838 N N . VAL B 1 152 ? 16.016 2.42 -3.576 1 98.88 152 VAL B N 1
ATOM 4839 C CA . VAL B 1 152 ? 15.945 3.877 -3.514 1 98.88 152 VAL B CA 1
ATOM 4840 C C . VAL B 1 152 ? 14.5 4.316 -3.268 1 98.88 152 VAL B C 1
ATOM 4842 O O . VAL B 1 152 ? 13.578 3.854 -3.943 1 98.88 152 VAL B O 1
ATOM 4845 N N . VAL B 1 153 ? 14.297 5.164 -2.254 1 98.94 153 VAL B N 1
ATOM 4846 C CA . VAL B 1 153 ? 12.969 5.66 -1.899 1 98.94 153 VAL B CA 1
ATOM 4847 C C . VAL B 1 153 ? 12.891 7.16 -2.178 1 98.94 153 VAL B C 1
ATOM 4849 O O . VAL B 1 153 ? 13.828 7.906 -1.879 1 98.94 153 VAL B O 1
ATOM 4852 N N . LEU B 1 154 ? 11.797 7.562 -2.805 1 98.94 154 LEU B N 1
ATOM 4853 C CA . LEU B 1 154 ? 11.516 8.977 -3.031 1 98.94 154 LEU B CA 1
ATOM 4854 C C . LEU B 1 154 ? 10.594 9.523 -1.948 1 98.94 154 LEU B C 1
ATOM 4856 O O . LEU B 1 154 ? 9.5 9.008 -1.736 1 98.94 154 LEU B O 1
ATOM 4860 N N . GLY B 1 155 ? 11.07 10.484 -1.202 1 98.88 155 GLY B N 1
ATOM 4861 C CA . GLY B 1 155 ? 10.242 11.258 -0.289 1 98.88 155 GLY B CA 1
ATOM 4862 C C . GLY B 1 155 ? 9.914 12.641 -0.81 1 98.88 155 GLY B C 1
ATOM 4863 O O . GLY B 1 155 ? 10.812 13.406 -1.174 1 98.88 155 GLY B O 1
ATOM 4864 N N . ILE B 1 156 ? 8.656 12.977 -0.905 1 98.88 156 ILE B N 1
ATOM 4865 C CA . ILE B 1 156 ? 8.188 14.289 -1.326 1 98.88 156 ILE B CA 1
ATOM 4866 C C . ILE B 1 156 ? 7.492 14.992 -0.16 1 98.88 156 ILE B C 1
ATOM 4868 O O . ILE B 1 156 ? 6.504 14.484 0.375 1 98.88 156 ILE B O 1
ATOM 4872 N N . ALA B 1 157 ? 8.016 16.109 0.252 1 98.62 157 ALA B N 1
ATOM 4873 C CA . ALA B 1 157 ? 7.551 16.734 1.489 1 98.62 157 ALA B CA 1
ATOM 4874 C C . ALA B 1 157 ? 7.102 18.172 1.243 1 98.62 157 ALA B C 1
ATOM 4876 O O . ALA B 1 157 ? 7.699 18.891 0.435 1 98.62 157 ALA B O 1
ATOM 4877 N N . PRO B 1 158 ? 6.129 18.641 1.959 1 98.31 158 PRO B N 1
ATOM 4878 C CA . PRO B 1 158 ? 5.578 20 1.801 1 98.31 158 PRO B CA 1
ATOM 4879 C C . PRO B 1 158 ? 6.262 21.016 2.707 1 98.31 158 PRO B C 1
ATOM 4881 O O . PRO B 1 158 ? 7.074 20.656 3.559 1 98.31 158 PRO B O 1
ATOM 4884 N N . TRP B 1 159 ? 5.836 22.25 2.596 1 98.25 159 TRP B N 1
ATOM 4885 C CA . TRP B 1 159 ? 6.508 23.406 3.186 1 98.25 159 TRP B CA 1
ATOM 4886 C C . TRP B 1 159 ? 5.977 23.688 4.586 1 98.25 159 TRP B C 1
ATOM 4888 O O . TRP B 1 159 ? 6.582 24.453 5.344 1 98.25 159 TRP B O 1
ATOM 4898 N N . ASN B 1 160 ? 4.898 23.125 4.965 1 97.94 160 ASN B N 1
ATOM 4899 C CA . ASN B 1 160 ? 4.191 23.672 6.117 1 97.94 160 ASN B CA 1
ATOM 4900 C C . ASN B 1 160 ? 4.832 23.234 7.43 1 97.94 160 ASN B C 1
ATOM 4902 O O . ASN B 1 160 ? 4.688 23.906 8.453 1 97.94 160 ASN B O 1
ATOM 4906 N N . ALA B 1 161 ? 5.445 22.094 7.457 1 98.38 161 ALA B N 1
ATOM 4907 C CA . ALA B 1 161 ? 6.305 21.656 8.555 1 98.38 161 ALA B CA 1
ATOM 4908 C C . ALA B 1 161 ? 7.551 20.953 8.023 1 98.38 161 ALA B C 1
ATOM 4910 O O . ALA B 1 161 ? 7.777 19.781 8.312 1 98.38 161 ALA B O 1
ATOM 4911 N N . PRO B 1 162 ? 8.359 21.703 7.391 1 98.44 162 PRO B N 1
ATOM 4912 C CA . PRO B 1 162 ? 9.344 21.109 6.484 1 98.44 162 PRO B CA 1
ATOM 4913 C C . PRO B 1 162 ? 10.375 20.25 7.219 1 98.44 162 PRO B C 1
ATOM 4915 O O . PRO B 1 162 ? 10.812 19.219 6.703 1 98.44 162 PRO B O 1
ATOM 4918 N N . TYR B 1 163 ? 10.789 20.656 8.438 1 98.69 163 TYR B N 1
ATOM 4919 C CA . TYR B 1 163 ? 11.789 19.859 9.133 1 98.69 163 TYR B CA 1
ATOM 4920 C C . TYR B 1 163 ? 11.195 18.547 9.617 1 98.69 163 TYR B C 1
ATOM 4922 O O . TYR B 1 163 ? 11.805 17.484 9.453 1 98.69 163 TYR B O 1
ATOM 4930 N N . VAL B 1 164 ? 9.984 18.609 10.141 1 98.5 164 VAL B N 1
ATOM 4931 C CA . VAL B 1 164 ? 9.336 17.406 10.664 1 98.5 164 VAL B CA 1
ATOM 4932 C C . VAL B 1 164 ? 8.953 16.484 9.508 1 98.5 164 VAL B C 1
ATOM 4934 O O . VAL B 1 164 ? 9.32 15.305 9.492 1 98.5 164 VAL B O 1
ATOM 4937 N N . LEU B 1 165 ? 8.25 17.031 8.547 1 98.62 165 LEU B N 1
ATOM 4938 C CA . LEU B 1 165 ? 7.719 16.219 7.457 1 98.62 165 LEU B CA 1
ATOM 4939 C C . LEU B 1 165 ? 8.828 15.805 6.5 1 98.62 165 LEU B C 1
ATOM 4941 O O . LEU B 1 165 ? 8.781 14.711 5.93 1 98.62 165 LEU B O 1
ATOM 4945 N N . GLY B 1 166 ? 9.812 16.641 6.301 1 98.75 166 GLY B N 1
ATOM 4946 C CA . GLY B 1 166 ? 10.969 16.281 5.488 1 98.75 166 GLY B CA 1
ATOM 4947 C C . GLY B 1 166 ? 11.789 15.164 6.09 1 98.75 166 GLY B C 1
ATOM 4948 O O . GLY B 1 166 ? 12.102 14.18 5.406 1 98.75 166 GLY B O 1
ATOM 4949 N N . MET B 1 167 ? 12.109 15.328 7.375 1 98.88 167 MET B N 1
ATOM 4950 C CA . MET B 1 167 ? 12.883 14.289 8.047 1 98.88 167 MET B CA 1
ATOM 4951 C C . MET B 1 167 ? 12.102 12.977 8.086 1 98.88 167 MET B C 1
ATOM 4953 O O . MET B 1 167 ? 12.656 11.914 7.816 1 98.88 167 MET B O 1
ATOM 4957 N N . ARG B 1 168 ? 10.828 13.094 8.406 1 98.5 168 ARG B N 1
ATOM 4958 C CA . ARG B 1 168 ? 9.984 11.906 8.453 1 98.5 168 ARG B CA 1
ATOM 4959 C C . ARG B 1 168 ? 10.023 11.148 7.133 1 98.5 168 ARG B C 1
ATOM 4961 O O . ARG B 1 168 ? 10.039 9.914 7.121 1 98.5 168 ARG B O 1
ATOM 4968 N N . SER B 1 169 ? 10.062 11.828 6.059 1 98.69 169 SER B N 1
ATOM 4969 C CA . SER B 1 169 ? 9.977 11.234 4.73 1 98.69 169 SER B CA 1
ATOM 4970 C C . SER B 1 169 ? 11.242 10.461 4.387 1 98.69 169 SER B C 1
ATOM 4972 O O . SER B 1 169 ? 11.227 9.586 3.516 1 98.69 169 SER B O 1
ATOM 4974 N N . ILE B 1 170 ? 12.383 10.734 5.094 1 98.88 170 ILE B N 1
ATOM 4975 C CA . ILE B 1 170 ? 13.641 10.125 4.656 1 98.88 170 ILE B CA 1
ATOM 4976 C C . ILE B 1 170 ? 14.227 9.289 5.789 1 98.88 170 ILE B C 1
ATOM 4978 O O . ILE B 1 170 ? 14.961 8.328 5.543 1 98.88 170 ILE B O 1
ATOM 4982 N N . LEU B 1 171 ? 13.898 9.594 7.012 1 98.88 171 LEU B N 1
ATOM 4983 C CA . LEU B 1 171 ? 14.555 8.945 8.141 1 98.88 171 LEU B CA 1
ATOM 4984 C C . LEU B 1 171 ? 14.109 7.488 8.258 1 98.88 171 LEU B C 1
ATOM 4986 O O . LEU B 1 171 ? 14.938 6.594 8.445 1 98.88 171 LEU B O 1
ATOM 4990 N N . TYR B 1 172 ? 12.828 7.258 8.172 1 98.75 172 TYR B N 1
ATOM 4991 C CA . TYR B 1 172 ? 12.305 5.902 8.312 1 98.75 172 TYR B CA 1
ATOM 4992 C C . TYR B 1 172 ? 12.797 5.012 7.18 1 98.75 172 TYR B C 1
ATOM 4994 O O . TYR B 1 172 ? 13.25 3.891 7.418 1 98.75 172 TYR B O 1
ATOM 5002 N N . PRO B 1 173 ? 12.773 5.527 5.918 1 98.88 173 PRO B N 1
ATOM 5003 C CA . PRO B 1 173 ? 13.383 4.719 4.859 1 98.88 173 PRO B CA 1
ATOM 5004 C C . PRO B 1 173 ? 14.867 4.477 5.086 1 98.88 173 PRO B C 1
ATOM 5006 O O . PRO B 1 173 ? 15.359 3.367 4.859 1 98.88 173 PRO B O 1
ATOM 5009 N N . LEU B 1 174 ? 15.594 5.488 5.48 1 98.94 174 LEU B N 1
ATOM 5010 C CA . LEU B 1 174 ? 17.016 5.32 5.758 1 98.94 174 LEU B CA 1
ATOM 5011 C C . LEU B 1 174 ? 17.234 4.289 6.855 1 98.94 174 LEU B C 1
ATOM 5013 O O . LEU B 1 174 ? 18.109 3.43 6.738 1 98.94 174 LEU B O 1
ATOM 5017 N N . ALA B 1 175 ? 16.453 4.383 7.898 1 98.75 175 ALA B N 1
ATOM 5018 C CA . ALA B 1 175 ? 16.547 3.467 9.031 1 98.75 175 ALA B CA 1
ATOM 5019 C C . ALA B 1 175 ? 16.312 2.023 8.586 1 98.75 175 ALA B C 1
ATOM 5021 O O . ALA B 1 175 ? 16.953 1.101 9.109 1 98.75 175 ALA B O 1
ATOM 5022 N N . ALA B 1 176 ? 15.453 1.839 7.629 1 98.44 176 ALA B N 1
ATOM 5023 C CA . ALA B 1 176 ? 15.109 0.515 7.121 1 98.44 176 ALA B CA 1
ATOM 5024 C C . ALA B 1 176 ? 16.188 -0.017 6.188 1 98.44 176 ALA B C 1
ATOM 5026 O O . ALA B 1 176 ? 16.125 -1.16 5.73 1 98.44 176 ALA B O 1
ATOM 5027 N N . GLY B 1 177 ? 17.188 0.834 5.832 1 98.5 177 GLY B N 1
ATOM 5028 C CA . GLY B 1 177 ? 18.297 0.397 5.004 1 98.5 177 GLY B CA 1
ATOM 5029 C C . GLY B 1 177 ? 18.203 0.881 3.57 1 98.5 177 GLY B C 1
ATOM 5030 O O . GLY B 1 177 ? 19.016 0.5 2.727 1 98.5 177 GLY B O 1
ATOM 5031 N N . ASN B 1 178 ? 17.203 1.68 3.219 1 98.88 178 ASN B N 1
ATOM 5032 C CA . ASN B 1 178 ? 17.078 2.275 1.893 1 98.88 178 ASN B CA 1
ATOM 5033 C C . ASN B 1 178 ? 17.938 3.529 1.752 1 98.88 178 ASN B C 1
ATOM 5035 O O . ASN B 1 178 ? 18.359 4.105 2.752 1 98.88 178 ASN B O 1
ATOM 5039 N N . THR B 1 179 ? 18.203 3.938 0.532 1 98.94 179 THR B N 1
ATOM 5040 C CA . THR B 1 179 ? 18.672 5.285 0.245 1 98.94 179 THR B CA 1
ATOM 5041 C C . THR B 1 179 ? 17.531 6.18 -0.215 1 98.94 179 THR B C 1
ATOM 5043 O O . THR B 1 179 ? 16.438 5.688 -0.518 1 98.94 179 THR B O 1
ATOM 5046 N N . CYS B 1 180 ? 17.766 7.516 -0.184 1 98.94 180 CYS B N 1
ATOM 5047 C CA . CYS B 1 180 ? 16.609 8.375 -0.356 1 98.94 180 CYS B CA 1
ATOM 5048 C C . CYS B 1 180 ? 16.922 9.539 -1.29 1 98.94 180 CYS B C 1
ATOM 5050 O O . CYS B 1 180 ? 18.062 10 -1.356 1 98.94 180 CYS B O 1
ATOM 5052 N N . ILE B 1 181 ? 15.969 9.961 -1.994 1 98.94 181 ILE B N 1
ATOM 5053 C CA . ILE B 1 181 ? 15.875 11.273 -2.623 1 98.94 181 ILE B CA 1
ATOM 5054 C C . ILE B 1 181 ? 14.758 12.078 -1.976 1 98.94 181 ILE B C 1
ATOM 5056 O O . ILE B 1 181 ? 13.609 11.633 -1.919 1 98.94 181 ILE B O 1
ATOM 5060 N N . LEU B 1 182 ? 15.094 13.172 -1.425 1 98.94 182 LEU B N 1
ATOM 5061 C CA . LEU B 1 182 ? 14.125 14.109 -0.862 1 98.94 182 LEU B CA 1
ATOM 5062 C C . LEU B 1 182 ? 13.805 15.219 -1.854 1 98.94 182 LEU B C 1
ATOM 5064 O O . LEU B 1 182 ? 14.688 15.984 -2.24 1 98.94 182 LEU B O 1
ATOM 5068 N N . LYS B 1 183 ? 12.641 15.266 -2.346 1 98.88 183 LYS B N 1
ATOM 5069 C CA . LYS B 1 183 ? 12.148 16.391 -3.139 1 98.88 183 LYS B CA 1
ATOM 5070 C C . LYS B 1 183 ? 11.297 17.328 -2.291 1 98.88 183 LYS B C 1
ATOM 5072 O O . LYS B 1 183 ? 10.195 16.969 -1.872 1 98.88 183 LYS B O 1
ATOM 5077 N N . GLY B 1 184 ? 11.789 18.516 -2.076 1 98.56 184 GLY B N 1
ATOM 5078 C CA . GLY B 1 184 ? 11.117 19.469 -1.214 1 98.56 184 GLY B CA 1
ATOM 5079 C C . GLY B 1 184 ? 10.398 20.562 -1.981 1 98.56 184 GLY B C 1
ATOM 5080 O O . GLY B 1 184 ? 10.734 20.844 -3.133 1 98.56 184 GLY B O 1
ATOM 5081 N N . SER B 1 185 ? 9.445 21.172 -1.37 1 98.25 185 SER B N 1
ATOM 5082 C CA . SER B 1 185 ? 8.68 22.281 -1.936 1 98.25 185 SER B CA 1
ATOM 5083 C C . SER B 1 185 ? 9.586 23.453 -2.312 1 98.25 185 SER B C 1
ATOM 5085 O O . SER B 1 185 ? 10.539 23.75 -1.597 1 98.25 185 SER B O 1
ATOM 5087 N N . GLU B 1 186 ? 9.211 24.141 -3.312 1 97.94 186 GLU B N 1
ATOM 5088 C CA . GLU B 1 186 ? 9.961 25.281 -3.814 1 97.94 186 GLU B CA 1
ATOM 5089 C C . GLU B 1 186 ? 9.844 26.484 -2.873 1 97.94 186 GLU B C 1
ATOM 5091 O O . GLU B 1 186 ? 10.602 27.438 -2.979 1 97.94 186 GLU B O 1
ATOM 5096 N N . PHE B 1 187 ? 9.016 26.422 -1.864 1 98 187 PHE B N 1
ATOM 5097 C CA . PHE B 1 187 ? 8.758 27.547 -0.984 1 98 187 PHE B CA 1
ATOM 5098 C C . PHE B 1 187 ? 9.859 27.688 0.063 1 98 187 PHE B C 1
ATOM 5100 O O . PHE B 1 187 ? 10.031 28.75 0.659 1 98 187 PHE B O 1
ATOM 5107 N N . CYS B 1 188 ? 10.617 26.531 0.25 1 98.38 188 CYS B N 1
ATOM 5108 C CA . CYS B 1 188 ? 11.578 26.656 1.341 1 98.38 188 CYS B CA 1
ATOM 5109 C C . CYS B 1 188 ? 12.82 25.812 1.062 1 98.38 188 CYS B C 1
ATOM 5111 O O . CYS B 1 188 ? 13.211 24.984 1.885 1 98.38 188 CYS B O 1
ATOM 5113 N N . PRO B 1 189 ? 13.531 26.078 0.032 1 98.69 189 PRO B N 1
ATOM 5114 C CA . PRO B 1 189 ? 14.672 25.266 -0.403 1 98.69 189 PRO B CA 1
ATOM 5115 C C . PRO B 1 189 ? 15.805 25.25 0.617 1 98.69 189 PRO B C 1
ATOM 5117 O O . PRO B 1 189 ? 16.469 24.234 0.803 1 98.69 189 PRO B O 1
ATOM 5120 N N . ARG B 1 190 ? 16.109 26.344 1.271 1 98.5 190 ARG B N 1
ATOM 5121 C CA . ARG B 1 190 ? 17.203 26.391 2.232 1 98.5 190 ARG B CA 1
ATOM 5122 C C . ARG B 1 190 ? 16.922 25.484 3.426 1 98.5 190 ARG B C 1
ATOM 5124 O O . ARG B 1 190 ? 17.859 24.906 3.996 1 98.5 190 ARG B O 1
ATOM 5131 N N . THR B 1 191 ? 15.664 25.438 3.791 1 98.62 191 THR B N 1
ATOM 5132 C CA . THR B 1 191 ? 15.242 24.547 4.863 1 98.62 191 THR B CA 1
ATOM 5133 C C . THR B 1 191 ? 15.531 23.094 4.5 1 98.62 191 THR B C 1
ATOM 5135 O O . THR B 1 191 ? 16.047 22.328 5.324 1 98.62 191 THR B O 1
ATOM 5138 N N . TRP B 1 192 ? 15.273 22.672 3.252 1 98.75 192 TRP B N 1
ATOM 5139 C CA . TRP B 1 192 ? 15.547 21.328 2.793 1 98.75 192 TRP B CA 1
ATOM 5140 C C . TRP B 1 192 ? 17.047 21.062 2.76 1 98.75 192 TRP B C 1
ATOM 5142 O O . TRP B 1 192 ? 17.516 20 3.188 1 98.75 192 TRP B O 1
ATOM 5152 N N . TRP B 1 193 ? 17.766 22.047 2.188 1 98.5 193 TRP B N 1
ATOM 5153 C CA . TRP B 1 193 ? 19.219 21.953 2.143 1 98.5 193 TRP B CA 1
ATOM 5154 C C . TRP B 1 193 ? 19.797 21.688 3.531 1 98.5 193 TRP B C 1
ATOM 5156 O O . TRP B 1 193 ? 20.703 20.859 3.691 1 98.5 193 TRP B O 1
ATOM 5166 N N . ALA B 1 194 ? 19.266 22.359 4.516 1 98.38 194 ALA B N 1
ATOM 5167 C CA . ALA B 1 194 ? 19.75 22.234 5.895 1 98.38 194 ALA B CA 1
ATOM 5168 C C . ALA B 1 194 ? 19.625 20.781 6.387 1 98.38 194 ALA B C 1
ATOM 5170 O O . ALA B 1 194 ? 20.5 20.297 7.105 1 98.38 194 ALA B O 1
ATOM 5171 N N . ILE B 1 195 ? 18.531 20.062 6.031 1 98.75 195 ILE B N 1
ATOM 5172 C CA . ILE B 1 195 ? 18.344 18.656 6.395 1 98.75 195 ILE B CA 1
ATOM 5173 C C . ILE B 1 195 ? 19.484 17.828 5.82 1 98.75 195 ILE B C 1
ATOM 5175 O O . ILE B 1 195 ? 20.125 17.062 6.539 1 98.75 195 ILE B O 1
ATOM 5179 N N . GLY B 1 196 ? 19.766 18.016 4.539 1 98.56 196 GLY B N 1
ATOM 5180 C CA . GLY B 1 196 ? 20.859 17.281 3.895 1 98.56 196 GLY B CA 1
ATOM 5181 C C . GLY B 1 196 ? 22.219 17.594 4.488 1 98.56 196 GLY B C 1
ATOM 5182 O O . GLY B 1 196 ? 23.016 16.703 4.711 1 98.56 196 GLY B O 1
ATOM 5183 N N . SER B 1 197 ? 22.438 18.906 4.746 1 98.06 197 SER B N 1
ATOM 5184 C CA . SER B 1 197 ? 23.703 19.359 5.305 1 98.06 197 SER B CA 1
ATOM 5185 C C . SER B 1 197 ? 23.953 18.734 6.672 1 98.06 197 SER B C 1
ATOM 5187 O O . SER B 1 197 ? 25.062 18.281 6.957 1 98.06 197 SER B O 1
ATOM 5189 N N . ALA B 1 198 ? 22.906 18.719 7.512 1 98.56 198 ALA B N 1
ATOM 5190 C CA . ALA B 1 198 ? 23.047 18.188 8.859 1 98.56 198 ALA B CA 1
ATOM 5191 C C . ALA B 1 198 ? 23.375 16.688 8.82 1 98.56 198 ALA B C 1
ATOM 5193 O O . ALA B 1 198 ? 24.25 16.234 9.57 1 98.56 198 ALA B O 1
ATOM 5194 N N . LEU B 1 199 ? 22.688 15.938 7.977 1 98.81 199 LEU B N 1
ATOM 5195 C CA . LEU B 1 199 ? 22.922 14.5 7.887 1 98.81 199 LEU B CA 1
ATOM 5196 C C . LEU B 1 199 ? 24.297 14.211 7.297 1 98.81 199 LEU B C 1
ATOM 5198 O O . LEU B 1 199 ? 24.969 13.273 7.723 1 98.81 199 LEU B O 1
ATOM 5202 N N . SER B 1 200 ? 24.688 15 6.32 1 98.31 200 SER B N 1
ATOM 5203 C CA . SER B 1 200 ? 26.016 14.852 5.758 1 98.31 200 SER B CA 1
ATOM 5204 C C . SER B 1 200 ? 27.094 15.125 6.805 1 98.31 200 SER B C 1
ATOM 5206 O O . SER B 1 200 ? 28.062 14.359 6.922 1 98.31 200 SER B O 1
ATOM 5208 N N . GLU B 1 201 ? 26.938 16.234 7.543 1 98.19 201 GLU B N 1
ATOM 5209 C CA . GLU B 1 201 ? 27.875 16.594 8.609 1 98.19 201 GLU B CA 1
ATOM 5210 C C . GLU B 1 201 ? 27.953 15.484 9.656 1 98.19 201 GLU B C 1
ATOM 5212 O O . GLU B 1 201 ? 29.016 15.25 10.242 1 98.19 201 GLU B O 1
ATOM 5217 N N . ALA B 1 202 ? 26.875 14.789 9.859 1 98.69 202 ALA B N 1
ATOM 5218 C CA . ALA B 1 202 ? 26.797 13.727 10.852 1 98.69 202 ALA B CA 1
ATOM 5219 C C . ALA B 1 202 ? 27.438 12.445 10.352 1 98.69 202 ALA B C 1
ATOM 5221 O O . ALA B 1 202 ? 27.578 11.469 11.094 1 98.69 202 ALA B O 1
ATOM 5222 N N . GLY B 1 203 ? 27.781 12.391 9.07 1 98.5 203 GLY B N 1
ATOM 5223 C CA . GLY B 1 203 ? 28.5 11.234 8.555 1 98.5 203 GLY B CA 1
ATOM 5224 C C . GLY B 1 203 ? 27.656 10.328 7.688 1 98.5 203 GLY B C 1
ATOM 5225 O O . GLY B 1 203 ? 28.047 9.203 7.375 1 98.5 203 GLY B O 1
ATOM 5226 N N . LEU B 1 204 ? 26.453 10.75 7.32 1 98.81 204 LEU B N 1
ATOM 5227 C CA . LEU B 1 204 ? 25.703 9.961 6.348 1 98.81 204 LEU B CA 1
ATOM 5228 C C . LEU B 1 204 ? 26.5 9.797 5.055 1 98.81 204 LEU B C 1
ATOM 5230 O O . LEU B 1 204 ? 26.984 10.781 4.492 1 98.81 204 LEU B O 1
ATOM 5234 N N . PRO B 1 205 ? 26.625 8.594 4.566 1 98.69 205 PRO B N 1
ATOM 5235 C CA . PRO B 1 205 ? 27.422 8.375 3.361 1 98.69 205 PRO B CA 1
ATOM 5236 C C . PRO B 1 205 ? 26.906 9.156 2.156 1 98.69 205 PRO B C 1
ATOM 5238 O O . PRO B 1 205 ? 25.703 9.312 1.987 1 98.69 205 PRO B O 1
ATOM 5241 N N . ALA B 1 206 ? 27.875 9.586 1.298 1 98.69 206 ALA B N 1
ATOM 5242 C CA . ALA B 1 206 ? 27.516 10.273 0.067 1 98.69 206 ALA B CA 1
ATOM 5243 C C . ALA B 1 206 ? 26.531 9.438 -0.76 1 98.69 206 ALA B C 1
ATOM 5245 O O . ALA B 1 206 ? 26.703 8.219 -0.882 1 98.69 206 ALA B O 1
ATOM 5246 N N . GLY B 1 207 ? 25.484 10.055 -1.188 1 98.81 207 GLY B N 1
ATOM 5247 C CA . GLY B 1 207 ? 24.516 9.391 -2.047 1 98.81 207 GLY B CA 1
ATOM 5248 C C . GLY B 1 207 ? 23.375 8.75 -1.278 1 98.81 207 GLY B C 1
ATOM 5249 O O . GLY B 1 207 ? 22.328 8.461 -1.849 1 98.81 207 GLY B O 1
ATOM 5250 N N . ALA B 1 208 ? 23.531 8.43 0.039 1 98.94 208 ALA B N 1
ATOM 5251 C CA . ALA B 1 208 ? 22.453 7.812 0.825 1 98.94 208 ALA B CA 1
ATOM 5252 C C . ALA B 1 208 ? 21.234 8.719 0.899 1 98.94 208 ALA B C 1
ATOM 5254 O O . ALA B 1 208 ? 20.109 8.242 0.988 1 98.94 208 ALA B O 1
ATOM 5255 N N . LEU B 1 209 ? 21.516 10.016 0.881 1 98.94 209 LEU B N 1
ATOM 5256 C CA . LEU B 1 209 ? 20.469 11.023 0.75 1 98.94 209 LEU B CA 1
ATOM 5257 C C . LEU B 1 209 ? 20.828 12.055 -0.315 1 98.94 209 LEU B C 1
ATOM 5259 O O . LEU B 1 209 ? 21.969 12.516 -0.367 1 98.94 209 LEU B O 1
ATOM 5263 N N . ASN B 1 210 ? 19.938 12.344 -1.181 1 98.94 210 ASN B N 1
ATOM 5264 C CA . ASN B 1 210 ? 20 13.453 -2.127 1 98.94 210 ASN B CA 1
ATOM 5265 C C . ASN B 1 210 ? 18.781 14.375 -1.982 1 98.94 210 ASN B C 1
ATOM 5267 O O . ASN B 1 210 ? 17.656 13.914 -1.792 1 98.94 210 ASN B O 1
ATOM 5271 N N . VAL B 1 211 ? 19.047 15.664 -1.995 1 98.94 211 VAL B N 1
ATOM 5272 C CA . VAL B 1 211 ? 17.984 16.641 -1.763 1 98.94 211 VAL B CA 1
ATOM 5273 C C . VAL B 1 211 ? 17.812 17.516 -3.008 1 98.94 211 VAL B C 1
ATOM 5275 O O . VAL B 1 211 ? 18.75 18.156 -3.471 1 98.94 211 VAL B O 1
ATOM 5278 N N . LEU B 1 212 ? 16.562 17.469 -3.533 1 98.88 212 LEU B N 1
ATOM 5279 C CA . LEU B 1 212 ? 16.234 18.188 -4.754 1 98.88 212 LEU B CA 1
ATOM 5280 C C . LEU B 1 212 ? 15.055 19.125 -4.523 1 98.88 212 LEU B C 1
ATOM 5282 O O . LEU B 1 212 ? 14.141 18.812 -3.754 1 98.88 212 LEU B O 1
ATOM 5286 N N . PHE B 1 213 ? 15.039 20.188 -5.152 1 98.31 213 PHE B N 1
ATOM 5287 C CA . PHE B 1 213 ? 13.914 21.094 -5.344 1 98.31 213 PHE B CA 1
ATOM 5288 C C . PHE B 1 213 ? 13.977 21.766 -6.715 1 98.31 213 PHE B C 1
ATOM 5290 O O . PHE B 1 213 ? 14.992 21.656 -7.41 1 98.31 213 PHE B O 1
ATOM 5297 N N . HIS B 1 214 ? 12.922 22.281 -7.148 1 98.06 214 HIS B N 1
ATOM 5298 C CA . HIS B 1 214 ? 12.781 22.781 -8.508 1 98.06 214 HIS B CA 1
ATOM 5299 C C . HIS B 1 214 ? 11.844 23.984 -8.555 1 98.06 214 HIS B C 1
ATOM 5301 O O . HIS B 1 214 ? 11.164 24.297 -7.574 1 98.06 214 HIS B O 1
ATOM 5307 N N . ARG B 1 215 ? 11.859 24.719 -9.805 1 96.69 215 ARG B N 1
ATOM 5308 C CA . ARG B 1 215 ? 10.906 25.797 -10.039 1 96.69 215 ARG B CA 1
ATOM 5309 C C . ARG B 1 215 ? 9.477 25.266 -10.047 1 96.69 215 ARG B C 1
ATOM 5311 O O . ARG B 1 215 ? 9.227 24.141 -10.492 1 96.69 215 ARG B O 1
ATOM 5318 N N . PRO B 1 216 ? 8.555 26.062 -9.531 1 95.38 216 PRO B N 1
ATOM 5319 C CA . PRO B 1 216 ? 7.164 25.609 -9.516 1 95.38 216 PRO B CA 1
ATOM 5320 C C . PRO B 1 216 ? 6.707 25.031 -10.852 1 95.38 216 PRO B C 1
ATOM 5322 O O . PRO B 1 216 ? 6 24.031 -10.883 1 95.38 216 PRO B O 1
ATOM 5325 N N . GLU B 1 217 ? 7.082 25.578 -11.984 1 96.12 217 GLU B N 1
ATOM 5326 C CA . GLU B 1 217 ? 6.602 25.172 -13.297 1 96.12 217 GLU B CA 1
ATOM 5327 C C . GLU B 1 217 ? 7.195 23.828 -13.719 1 96.12 217 GLU B C 1
ATOM 5329 O O . GLU B 1 217 ? 6.703 23.188 -14.648 1 96.12 217 GLU B O 1
ATOM 5334 N N . ASP B 1 218 ? 8.281 23.406 -13.039 1 97.12 218 ASP B N 1
ATOM 5335 C CA . ASP B 1 218 ? 8.953 22.156 -13.383 1 97.12 218 ASP B CA 1
ATOM 5336 C C . ASP B 1 218 ? 8.469 21.016 -12.492 1 97.12 218 ASP B C 1
ATOM 5338 O O . ASP B 1 218 ? 8.914 19.875 -12.641 1 97.12 218 ASP B O 1
ATOM 5342 N N . ALA B 1 219 ? 7.535 21.328 -11.617 1 96.62 219 ALA B N 1
ATOM 5343 C CA . ALA B 1 219 ? 7.113 20.391 -10.586 1 96.62 219 ALA B CA 1
ATOM 5344 C C . ALA B 1 219 ? 6.617 19.078 -11.203 1 96.62 219 ALA B C 1
ATOM 5346 O O . ALA B 1 219 ? 7.07 18 -10.828 1 96.62 219 ALA B O 1
ATOM 5347 N N . ALA B 1 220 ? 5.766 19.156 -12.164 1 96.62 220 ALA B N 1
ATOM 5348 C CA . ALA B 1 220 ? 5.148 17.969 -12.758 1 96.62 220 ALA B CA 1
ATOM 5349 C C . ALA B 1 220 ? 6.188 17.125 -13.484 1 96.62 220 ALA B C 1
ATOM 5351 O O . ALA B 1 220 ? 6.23 15.898 -13.312 1 96.62 220 ALA B O 1
ATOM 5352 N N . GLN B 1 221 ? 7.039 17.75 -14.266 1 97.62 221 GLN B N 1
ATOM 5353 C CA . GLN B 1 221 ? 8.023 17.031 -15.078 1 97.62 221 GLN B CA 1
ATOM 5354 C C . GLN B 1 221 ? 9.055 16.328 -14.195 1 97.62 221 GLN B C 1
ATOM 5356 O O . GLN B 1 221 ? 9.398 15.172 -14.43 1 97.62 221 GLN B O 1
ATOM 5361 N N . VAL B 1 222 ? 9.578 17.047 -13.203 1 98.31 222 VAL B N 1
ATOM 5362 C CA . VAL B 1 222 ? 10.609 16.5 -12.32 1 98.31 222 VAL B CA 1
ATOM 5363 C C . VAL B 1 222 ? 10.023 15.352 -11.492 1 98.31 222 VAL B C 1
ATOM 5365 O O . VAL B 1 222 ? 10.648 14.297 -11.359 1 98.31 222 VAL B O 1
ATOM 5368 N N . THR B 1 223 ? 8.836 15.578 -10.977 1 98.44 223 THR B N 1
ATOM 5369 C CA . THR B 1 223 ? 8.195 14.555 -10.156 1 98.44 223 THR B CA 1
ATOM 5370 C C . THR B 1 223 ? 7.926 13.297 -10.961 1 98.44 223 THR B C 1
ATOM 5372 O O . THR B 1 223 ? 8.219 12.188 -10.516 1 98.44 223 THR B O 1
ATOM 5375 N N . THR B 1 224 ? 7.391 13.445 -12.148 1 98.44 224 THR B N 1
ATOM 5376 C CA . THR B 1 224 ? 7.098 12.312 -13.023 1 98.44 224 THR B CA 1
ATOM 5377 C C . THR B 1 224 ? 8.375 11.547 -13.359 1 98.44 224 THR B C 1
ATOM 5379 O O . THR B 1 224 ? 8.398 10.32 -13.328 1 98.44 224 THR B O 1
ATOM 5382 N N . ALA B 1 225 ? 9.469 12.305 -13.68 1 98.62 225 ALA B N 1
ATOM 5383 C CA . ALA B 1 225 ? 10.75 11.68 -14.008 1 98.62 225 ALA B CA 1
ATOM 5384 C C . ALA B 1 225 ? 11.273 10.844 -12.844 1 98.62 225 ALA B C 1
ATOM 5386 O O . ALA B 1 225 ? 11.789 9.742 -13.047 1 98.62 225 ALA B O 1
ATOM 5387 N N . LEU B 1 226 ? 11.148 11.391 -11.656 1 98.81 226 LEU B N 1
ATOM 5388 C CA . LEU B 1 226 ? 11.586 10.672 -10.469 1 98.81 226 LEU B CA 1
ATOM 5389 C C . LEU B 1 226 ? 10.773 9.391 -10.273 1 98.81 226 LEU B C 1
ATOM 5391 O O . LEU B 1 226 ? 11.336 8.32 -10.055 1 98.81 226 LEU B O 1
ATOM 5395 N N . ILE B 1 227 ? 9.445 9.469 -10.383 1 98.75 227 ILE B N 1
ATOM 5396 C CA . ILE B 1 227 ? 8.578 8.32 -10.133 1 98.75 227 ILE B CA 1
ATOM 5397 C C . ILE B 1 227 ? 8.836 7.238 -11.18 1 98.75 227 ILE B C 1
ATOM 5399 O O . ILE B 1 227 ? 8.844 6.047 -10.859 1 98.75 227 ILE B O 1
ATOM 5403 N N . GLU B 1 228 ? 9.102 7.617 -12.359 1 98.19 228 GLU B N 1
ATOM 5404 C CA . GLU B 1 228 ? 9.227 6.66 -13.453 1 98.19 228 GLU B CA 1
ATOM 5405 C C . GLU B 1 228 ? 10.617 6.031 -13.484 1 98.19 228 GLU B C 1
ATOM 5407 O O . GLU B 1 228 ? 10.836 5.027 -14.164 1 98.19 228 GLU B O 1
ATOM 5412 N N . GLU B 1 229 ? 11.57 6.629 -12.742 1 98.19 229 GLU B N 1
ATOM 5413 C CA . GLU B 1 229 ? 12.914 6.059 -12.664 1 98.19 229 GLU B CA 1
ATOM 5414 C C . GLU B 1 229 ? 12.891 4.652 -12.078 1 98.19 229 GLU B C 1
ATOM 5416 O O . GLU B 1 229 ? 12.453 4.457 -10.945 1 98.19 229 GLU B O 1
ATOM 5421 N N . PRO B 1 230 ? 13.422 3.637 -12.789 1 96.56 230 PRO B N 1
ATOM 5422 C CA . PRO B 1 230 ? 13.328 2.244 -12.344 1 96.56 230 PRO B CA 1
ATOM 5423 C C . PRO B 1 230 ? 14.031 1.999 -11.016 1 96.56 230 PRO B C 1
ATOM 5425 O O . PRO B 1 230 ? 13.625 1.118 -10.25 1 96.56 230 PRO B O 1
ATOM 5428 N N . ALA B 1 231 ? 15.047 2.799 -10.719 1 97.12 231 ALA B N 1
ATOM 5429 C CA . ALA B 1 231 ? 15.82 2.586 -9.5 1 97.12 231 ALA B CA 1
ATOM 5430 C C . ALA B 1 231 ? 15.008 2.973 -8.266 1 97.12 231 ALA B C 1
ATOM 5432 O O . ALA B 1 231 ? 15.281 2.496 -7.164 1 97.12 231 ALA B O 1
ATOM 5433 N N . ILE B 1 232 ? 14.078 3.875 -8.445 1 98.69 232 ILE B N 1
ATOM 5434 C CA . ILE B 1 232 ? 13.195 4.246 -7.344 1 98.69 232 ILE B CA 1
ATOM 5435 C C . ILE B 1 232 ? 12.117 3.184 -7.16 1 98.69 232 ILE B C 1
ATOM 5437 O O . ILE B 1 232 ? 11.391 2.857 -8.102 1 98.69 232 ILE B O 1
ATOM 5441 N N . LYS B 1 233 ? 12.07 2.678 -5.934 1 98.62 233 LYS B N 1
ATOM 5442 C CA . LYS B 1 233 ? 11.258 1.479 -5.738 1 98.62 233 LYS B CA 1
ATOM 5443 C C . LYS B 1 233 ? 10.008 1.787 -4.922 1 98.62 233 LYS B C 1
ATOM 5445 O O . LYS B 1 233 ? 9.039 1.022 -4.949 1 98.62 233 LYS B O 1
ATOM 5450 N N . LYS B 1 234 ? 9.977 2.807 -4.168 1 98.75 234 LYS B N 1
ATOM 5451 C CA . LYS B 1 234 ? 8.844 3.217 -3.342 1 98.75 234 LYS B CA 1
ATOM 5452 C C . LYS B 1 234 ? 8.797 4.734 -3.182 1 98.75 234 LYS B C 1
ATOM 5454 O O . LYS B 1 234 ? 9.836 5.398 -3.23 1 98.75 234 LYS B O 1
ATOM 5459 N N . ILE B 1 235 ? 7.586 5.281 -3.027 1 98.88 235 ILE B N 1
ATOM 5460 C CA . ILE B 1 235 ? 7.387 6.723 -2.918 1 98.88 235 ILE B CA 1
ATOM 5461 C C . ILE B 1 235 ? 6.555 7.035 -1.676 1 98.88 235 ILE B C 1
ATOM 5463 O O . ILE B 1 235 ? 5.574 6.348 -1.387 1 98.88 235 ILE B O 1
ATOM 5467 N N . ASN B 1 236 ? 6.969 7.941 -0.877 1 98.88 236 ASN B N 1
ATOM 5468 C CA . ASN B 1 236 ? 6.07 8.539 0.104 1 98.88 236 ASN B CA 1
ATOM 5469 C C . ASN B 1 236 ? 5.848 10.023 -0.172 1 98.88 236 ASN B C 1
ATOM 5471 O O . ASN B 1 236 ? 6.762 10.719 -0.622 1 98.88 236 ASN B O 1
ATOM 5475 N N . PHE B 1 237 ? 4.664 10.43 0.058 1 98.88 237 PHE B N 1
ATOM 5476 C CA . PHE B 1 237 ? 4.25 11.789 -0.257 1 98.88 237 PHE B CA 1
ATOM 5477 C C . PHE B 1 237 ? 3.373 12.359 0.854 1 98.88 237 PHE B C 1
ATOM 5479 O O . PHE B 1 237 ? 2.406 11.727 1.276 1 98.88 237 PHE B O 1
ATOM 5486 N N . THR B 1 238 ? 3.713 13.453 1.34 1 98.75 238 THR B N 1
ATOM 5487 C CA . THR B 1 238 ? 2.865 14.281 2.191 1 98.75 238 THR B CA 1
ATOM 5488 C C . THR B 1 238 ? 2.512 15.594 1.49 1 98.75 238 THR B C 1
ATOM 5490 O O . THR B 1 238 ? 3.398 16.359 1.105 1 98.75 238 THR B O 1
ATOM 5493 N N . GLY B 1 239 ? 1.235 15.828 1.264 1 98.19 239 GLY B N 1
ATOM 5494 C CA . GLY B 1 239 ? 0.802 17.016 0.551 1 98.19 239 GLY B CA 1
ATOM 5495 C C . GLY B 1 239 ? -0.676 17 0.213 1 98.19 239 GLY B C 1
ATOM 5496 O O . GLY B 1 239 ? -1.476 16.391 0.92 1 98.19 239 GLY B O 1
ATOM 5497 N N . SER B 1 240 ? -1.053 17.719 -0.833 1 97.5 240 SER B N 1
ATOM 5498 C CA . SER B 1 240 ? -2.463 17.875 -1.177 1 97.5 240 SER B CA 1
ATOM 5499 C C . SER B 1 240 ? -3.039 16.578 -1.746 1 97.5 240 SER B C 1
ATOM 5501 O O . SER B 1 240 ? -2.322 15.797 -2.371 1 97.5 240 SER B O 1
ATOM 5503 N N . THR B 1 241 ? -4.312 16.391 -1.518 1 98.06 241 THR B N 1
ATOM 5504 C CA . THR B 1 241 ? -5.023 15.211 -1.993 1 98.06 241 THR B CA 1
ATOM 5505 C C . THR B 1 241 ? -4.992 15.141 -3.518 1 98.06 241 THR B C 1
ATOM 5507 O O . THR B 1 241 ? -4.781 14.07 -4.09 1 98.06 241 THR B O 1
ATOM 5510 N N . ALA B 1 242 ? -5.121 16.266 -4.168 1 97.62 242 ALA B N 1
ATOM 5511 C CA . ALA B 1 242 ? -5.129 16.312 -5.629 1 97.62 242 ALA B CA 1
ATOM 5512 C C . ALA B 1 242 ? -3.807 15.812 -6.199 1 97.62 242 ALA B C 1
ATOM 5514 O O . ALA B 1 242 ? -3.789 14.992 -7.121 1 97.62 242 ALA B O 1
ATOM 5515 N N . VAL B 1 243 ? -2.711 16.281 -5.637 1 98.12 243 VAL B N 1
ATOM 5516 C CA . VAL B 1 243 ? -1.392 15.867 -6.102 1 98.12 243 VAL B CA 1
ATOM 5517 C C . VAL B 1 243 ? -1.145 14.414 -5.711 1 98.12 243 VAL B C 1
ATOM 5519 O O . VAL B 1 243 ? -0.528 13.656 -6.465 1 98.12 243 VAL B O 1
ATOM 5522 N N . GLY B 1 244 ? -1.653 14.047 -4.5 1 98.56 244 GLY B N 1
ATOM 5523 C CA . GLY B 1 244 ? -1.555 12.664 -4.082 1 98.56 244 GLY B CA 1
ATOM 5524 C C . GLY B 1 244 ? -2.154 11.688 -5.082 1 98.56 244 GLY B C 1
ATOM 5525 O O . GLY B 1 244 ? -1.59 10.625 -5.336 1 98.56 244 GLY B O 1
ATOM 5526 N N . ARG B 1 245 ? -3.283 12.039 -5.699 1 98.56 245 ARG B N 1
ATOM 5527 C CA . ARG B 1 245 ? -3.938 11.219 -6.707 1 98.56 245 ARG B CA 1
ATOM 5528 C C . ARG B 1 245 ? -3.051 11.039 -7.938 1 98.56 245 ARG B C 1
ATOM 5530 O O . ARG B 1 245 ? -2.955 9.945 -8.492 1 98.56 245 ARG B O 1
ATOM 5537 N N . ILE B 1 246 ? -2.422 12.102 -8.336 1 98.69 246 ILE B N 1
ATOM 5538 C CA . ILE B 1 246 ? -1.557 12.078 -9.516 1 98.69 246 ILE B CA 1
ATOM 5539 C C . ILE B 1 246 ? -0.351 11.18 -9.25 1 98.69 246 ILE B C 1
ATOM 5541 O O . ILE B 1 246 ? -0.014 10.32 -10.07 1 98.69 246 ILE B O 1
ATOM 5545 N N . ILE B 1 247 ? 0.263 11.383 -8.094 1 98.75 247 ILE B N 1
ATOM 5546 C CA . ILE B 1 247 ? 1.455 10.625 -7.73 1 98.75 247 ILE B CA 1
ATOM 5547 C C . ILE B 1 247 ? 1.11 9.148 -7.609 1 98.75 247 ILE B C 1
ATOM 5549 O O . ILE B 1 247 ? 1.814 8.289 -8.156 1 98.75 247 ILE B O 1
ATOM 5553 N N . ALA B 1 248 ? 0.015 8.859 -6.93 1 98.81 248 ALA B N 1
ATOM 5554 C CA . ALA B 1 248 ? -0.389 7.465 -6.73 1 98.81 248 ALA B CA 1
ATOM 5555 C C . ALA B 1 248 ? -0.712 6.797 -8.062 1 98.81 248 ALA B C 1
ATOM 5557 O O . ALA B 1 248 ? -0.378 5.629 -8.273 1 98.81 248 ALA B O 1
ATOM 5558 N N . SER B 1 249 ? -1.407 7.504 -8.93 1 98.75 249 SER B N 1
ATOM 5559 C CA . SER B 1 249 ? -1.735 6.973 -10.25 1 98.75 249 SER B CA 1
ATOM 5560 C C . SER B 1 249 ? -0.475 6.668 -11.055 1 98.75 249 SER B C 1
ATOM 5562 O O . SER B 1 249 ? -0.355 5.598 -11.648 1 98.75 249 SER B O 1
ATOM 5564 N N . THR B 1 250 ? 0.5 7.629 -11.062 1 98.75 250 THR B N 1
ATOM 5565 C CA . THR B 1 250 ? 1.758 7.453 -11.781 1 98.75 250 THR B CA 1
ATOM 5566 C C . THR B 1 250 ? 2.568 6.309 -11.18 1 98.75 250 THR B C 1
ATOM 5568 O O . THR B 1 250 ? 3.152 5.504 -11.906 1 98.75 250 THR B O 1
ATOM 5571 N N . ALA B 1 251 ? 2.609 6.285 -9.852 1 98.81 251 ALA B N 1
ATOM 5572 C CA . ALA B 1 251 ? 3.309 5.199 -9.164 1 98.81 251 ALA B CA 1
ATOM 5573 C C . ALA B 1 251 ? 2.682 3.848 -9.492 1 98.81 251 ALA B C 1
ATOM 5575 O O . ALA B 1 251 ? 3.395 2.867 -9.727 1 98.81 251 ALA B O 1
ATOM 5576 N N . GLY B 1 252 ? 1.312 3.797 -9.469 1 98.62 252 GLY B N 1
ATOM 5577 C CA . GLY B 1 252 ? 0.607 2.572 -9.805 1 98.62 252 GLY B CA 1
ATOM 5578 C C . GLY B 1 252 ? 0.947 2.051 -11.188 1 98.62 252 GLY B C 1
ATOM 5579 O O . GLY B 1 252 ? 1.197 0.857 -11.367 1 98.62 252 GLY B O 1
ATOM 5580 N N . LYS B 1 253 ? 1.016 2.949 -12.164 1 98.25 253 LYS B N 1
ATOM 5581 C CA . LYS B 1 253 ? 1.374 2.592 -13.539 1 98.25 253 LYS B CA 1
ATOM 5582 C C . LYS B 1 253 ? 2.754 1.942 -13.594 1 98.25 253 LYS B C 1
ATOM 5584 O O . LYS B 1 253 ? 3.014 1.097 -14.445 1 98.25 253 LYS B O 1
ATOM 5589 N N . ASN B 1 254 ? 3.592 2.297 -12.656 1 98.31 254 ASN B N 1
ATOM 5590 C CA . ASN B 1 254 ? 4.965 1.805 -12.617 1 98.31 254 ASN B CA 1
ATOM 5591 C C . ASN B 1 254 ? 5.148 0.744 -11.531 1 98.31 254 ASN B C 1
ATOM 5593 O O . ASN B 1 254 ? 6.277 0.374 -11.203 1 98.31 254 ASN B O 1
ATOM 5597 N N . LEU B 1 255 ? 4.086 0.283 -10.914 1 98.25 255 LEU B N 1
ATOM 5598 C CA . LEU B 1 255 ? 4.043 -0.766 -9.898 1 98.25 255 LEU B CA 1
ATOM 5599 C C . LEU B 1 255 ? 4.949 -0.421 -8.719 1 98.25 255 LEU B C 1
ATOM 5601 O O . LEU B 1 255 ? 5.75 -1.251 -8.281 1 98.25 255 LEU B O 1
ATOM 5605 N N . LYS B 1 256 ? 4.836 0.769 -8.258 1 98.5 256 LYS B N 1
ATOM 5606 C CA . LYS B 1 256 ? 5.57 1.228 -7.078 1 98.5 256 LYS B CA 1
ATOM 5607 C C . LYS B 1 256 ? 4.625 1.513 -5.918 1 98.5 256 LYS B C 1
ATOM 5609 O O . LYS B 1 256 ? 3.695 2.314 -6.047 1 98.5 256 LYS B O 1
ATOM 5614 N N . PRO B 1 257 ? 4.828 0.826 -4.773 1 98.5 257 PRO B N 1
ATOM 5615 C CA . PRO B 1 257 ? 3.99 1.156 -3.615 1 98.5 257 PRO B CA 1
ATOM 5616 C C . PRO B 1 257 ? 4.184 2.594 -3.139 1 98.5 257 PRO B C 1
ATOM 5618 O O . PRO B 1 257 ? 5.246 3.186 -3.363 1 98.5 257 PRO B O 1
ATOM 5621 N N . VAL B 1 258 ? 3.105 3.139 -2.52 1 98.75 258 VAL B N 1
ATOM 5622 C CA . VAL B 1 258 ? 3.166 4.52 -2.049 1 98.75 258 VAL B CA 1
ATOM 5623 C C . VAL B 1 258 ? 2.693 4.594 -0.599 1 98.75 258 VAL B C 1
ATOM 5625 O O . VAL B 1 258 ? 1.914 3.748 -0.15 1 98.75 258 VAL B O 1
ATOM 5628 N N . LEU B 1 259 ? 3.256 5.422 0.201 1 98.81 259 LEU B N 1
ATOM 5629 C CA . LEU B 1 259 ? 2.738 5.926 1.467 1 98.81 259 LEU B CA 1
ATOM 5630 C C . LEU B 1 259 ? 2.281 7.375 1.329 1 98.81 259 LEU B C 1
ATOM 5632 O O . LEU B 1 259 ? 3.064 8.242 0.938 1 98.81 259 LEU B O 1
ATOM 5636 N N . LEU B 1 260 ? 0.979 7.633 1.624 1 98.75 260 LEU B N 1
ATOM 5637 C CA . LEU B 1 260 ? 0.384 8.938 1.357 1 98.75 260 LEU B CA 1
ATOM 5638 C C . LEU B 1 260 ? -0.18 9.547 2.635 1 98.75 260 LEU B C 1
ATOM 5640 O O . LEU B 1 260 ? -0.989 8.922 3.324 1 98.75 260 LEU B O 1
ATOM 5644 N N . GLU B 1 261 ? 0.26 10.617 3.006 1 98.62 261 GLU B N 1
ATOM 5645 C CA . GLU B 1 261 ? -0.344 11.5 4.004 1 98.62 261 GLU B CA 1
ATOM 5646 C C . GLU B 1 261 ? -0.859 12.781 3.363 1 98.62 261 GLU B C 1
ATOM 5648 O O . GLU B 1 261 ? -0.071 13.641 2.953 1 98.62 261 GLU B O 1
ATOM 5653 N N . LEU B 1 262 ? -2.176 12.977 3.342 1 98.56 262 LEU B N 1
ATOM 5654 C CA . LEU B 1 262 ? -2.764 13.992 2.475 1 98.56 262 LEU B CA 1
ATOM 5655 C C . LEU B 1 262 ? -3.635 14.953 3.277 1 98.56 262 LEU B C 1
ATOM 5657 O O . LEU B 1 262 ? -3.361 15.211 4.453 1 98.56 262 LEU B O 1
ATOM 5661 N N . GLY B 1 263 ? -4.527 15.641 2.596 1 97.56 263 GLY B N 1
ATOM 5662 C CA . GLY B 1 263 ? -5.301 16.703 3.209 1 97.56 263 GLY B CA 1
ATOM 5663 C C . GLY B 1 263 ? -6.23 16.219 4.301 1 97.56 263 GLY B C 1
ATOM 5664 O O . GLY B 1 263 ? -6.324 15.016 4.551 1 97.56 263 GLY B O 1
ATOM 5665 N N . GLY B 1 264 ? -6.832 17.188 5.004 1 97.44 264 GLY B N 1
ATOM 5666 C CA . GLY B 1 264 ? -7.727 16.875 6.109 1 97.44 264 GLY B CA 1
ATOM 5667 C C . GLY B 1 264 ? -8.812 17.906 6.309 1 97.44 264 GLY B C 1
ATOM 5668 O O . GLY B 1 264 ? -8.688 19.047 5.848 1 97.44 264 GLY B O 1
ATOM 5669 N N . LYS B 1 265 ? -9.859 17.547 6.883 1 98.19 265 LYS B N 1
ATOM 5670 C CA . LYS B 1 265 ? -10.977 18.359 7.355 1 98.19 265 LYS B CA 1
ATOM 5671 C C . LYS B 1 265 ? -11.43 17.906 8.742 1 98.19 265 LYS B C 1
ATOM 5673 O O . LYS B 1 265 ? -12.586 17.516 8.922 1 98.19 265 LYS B O 1
ATOM 5678 N N . ALA B 1 266 ? -10.547 18.047 9.68 1 98.69 266 ALA B N 1
ATOM 5679 C CA . ALA B 1 266 ? -10.695 17.438 11 1 98.69 266 ALA B CA 1
ATOM 5680 C C . ALA B 1 266 ? -11.867 18.062 11.758 1 98.69 266 ALA B C 1
ATOM 5682 O O . ALA B 1 266 ? -12.062 19.281 11.719 1 98.69 266 ALA B O 1
ATOM 5683 N N . SER B 1 267 ? -12.641 17.25 12.422 1 98.81 267 SER B N 1
ATOM 5684 C CA . SER B 1 267 ? -13.711 17.688 13.312 1 98.81 267 SER B CA 1
ATOM 5685 C C . SER B 1 267 ? -13.273 17.609 14.773 1 98.81 267 SER B C 1
ATOM 5687 O O . SER B 1 267 ? -12.617 16.656 15.18 1 98.81 267 SER B O 1
ATOM 5689 N N . ALA B 1 268 ? -13.531 18.609 15.477 1 98.94 268 ALA B N 1
ATOM 5690 C CA . ALA B 1 268 ? -13.477 18.609 16.938 1 98.94 268 ALA B CA 1
ATOM 5691 C C . ALA B 1 268 ? -14.875 18.625 17.547 1 98.94 268 ALA B C 1
ATOM 5693 O O . ALA B 1 268 ? -15.617 19.594 17.375 1 98.94 268 ALA B O 1
ATOM 5694 N N . ILE B 1 269 ? -15.211 17.578 18.219 1 98.94 269 ILE B N 1
ATOM 5695 C CA . ILE B 1 269 ? -16.547 17.438 18.781 1 98.94 269 ILE B CA 1
ATOM 5696 C C . ILE B 1 269 ? -16.547 17.859 20.25 1 98.94 269 ILE B C 1
ATOM 5698 O O . ILE B 1 269 ? -15.812 17.297 21.062 1 98.94 269 ILE B O 1
ATOM 5702 N N . VAL B 1 270 ? -17.359 18.859 20.562 1 98.94 270 VAL B N 1
ATOM 5703 C CA . VAL B 1 270 ? -17.5 19.344 21.922 1 98.94 270 VAL B CA 1
ATOM 5704 C C . VAL B 1 270 ? -18.859 18.938 22.484 1 98.94 270 VAL B C 1
ATOM 5706 O O . VAL B 1 270 ? -19.891 19.531 22.141 1 98.94 270 VAL B O 1
ATOM 5709 N N . LEU B 1 271 ? -18.859 17.969 23.375 1 98.81 271 LEU B N 1
ATOM 5710 C CA . LEU B 1 271 ? -20.094 17.406 23.891 1 98.81 271 LEU B CA 1
ATOM 5711 C C . LEU B 1 271 ? -20.609 18.234 25.078 1 98.81 271 LEU B C 1
ATOM 5713 O O . LEU B 1 271 ? -19.938 19.156 25.531 1 98.81 271 LEU B O 1
ATOM 5717 N N . ASP B 1 272 ? -21.828 17.922 25.609 1 98.62 272 ASP B N 1
ATOM 5718 C CA . ASP B 1 272 ? -22.562 18.734 26.578 1 98.62 272 ASP B CA 1
ATOM 5719 C C . ASP B 1 272 ? -21.875 18.703 27.953 1 98.62 272 ASP B C 1
ATOM 5721 O O . ASP B 1 272 ? -22.078 19.594 28.766 1 98.62 272 ASP B O 1
ATOM 5725 N N . ASP B 1 273 ? -21 17.719 28.141 1 98.38 273 ASP B N 1
ATOM 5726 C CA . ASP B 1 273 ? -20.359 17.594 29.453 1 98.38 273 ASP B CA 1
ATOM 5727 C C . ASP B 1 273 ? -18.891 18 29.375 1 98.38 273 ASP B C 1
ATOM 5729 O O . ASP B 1 273 ? -18.141 17.812 30.344 1 98.38 273 ASP B O 1
ATOM 5733 N N . ALA B 1 274 ? -18.484 18.594 28.234 1 98.31 274 ALA B N 1
ATOM 5734 C CA . ALA B 1 274 ? -17.078 18.953 28.031 1 98.31 274 ALA B CA 1
ATOM 5735 C C . ALA B 1 274 ? -16.656 20.062 29 1 98.31 274 ALA B C 1
ATOM 5737 O O . ALA B 1 274 ? -17.453 20.953 29.328 1 98.31 274 ALA B O 1
ATOM 5738 N N . ASN B 1 275 ? -15.414 20.016 29.438 1 98.06 275 ASN B N 1
ATOM 5739 C CA . ASN B 1 275 ? -14.828 21.188 30.078 1 98.06 275 ASN B CA 1
ATOM 5740 C C . ASN B 1 275 ? -14.656 22.344 29.094 1 98.06 275 ASN B C 1
ATOM 5742 O O . ASN B 1 275 ? -13.805 22.281 28.188 1 98.06 275 ASN B O 1
ATOM 5746 N N . LEU B 1 276 ? -15.367 23.359 29.297 1 97.94 276 LEU B N 1
ATOM 5747 C CA . LEU B 1 276 ? -15.484 24.438 28.312 1 97.94 276 LEU B CA 1
ATOM 5748 C C . LEU B 1 276 ? -14.133 25.125 28.109 1 97.94 276 LEU B C 1
ATOM 5750 O O . LEU B 1 276 ? -13.766 25.438 26.969 1 97.94 276 LEU B O 1
ATOM 5754 N N . GLN B 1 277 ? -13.414 25.328 29.156 1 97.62 277 GLN B N 1
ATOM 5755 C CA . GLN B 1 277 ? -12.141 26.031 29.047 1 97.62 277 GLN B CA 1
ATOM 5756 C C . GLN B 1 277 ? -11.117 25.203 28.281 1 97.62 277 GLN B C 1
ATOM 5758 O O . GLN B 1 277 ? -10.422 25.719 27.406 1 97.62 277 GLN B O 1
ATOM 5763 N N . THR B 1 278 ? -11.07 23.969 28.625 1 97.69 278 THR B N 1
ATOM 5764 C CA . THR B 1 278 ? -10.156 23.078 27.938 1 97.69 278 THR B CA 1
ATOM 5765 C C . THR B 1 278 ? -10.516 22.953 26.453 1 97.69 278 THR B C 1
ATOM 5767 O O . THR B 1 278 ? -9.648 23.078 25.594 1 97.69 278 THR B O 1
ATOM 5770 N N . ALA B 1 279 ? -11.766 22.719 26.188 1 98.69 279 ALA B N 1
ATOM 5771 C CA . ALA B 1 279 ? -12.227 22.562 24.812 1 98.69 279 ALA B CA 1
ATOM 5772 C C . ALA B 1 279 ? -11.938 23.828 24 1 98.69 279 ALA B C 1
ATOM 5774 O O . ALA B 1 279 ? -11.43 23.75 22.875 1 98.69 279 ALA B O 1
ATOM 5775 N N . ALA B 1 280 ? -12.227 25 24.609 1 98.81 280 ALA B N 1
ATOM 5776 C CA . ALA B 1 280 ? -12.031 26.266 23.922 1 98.81 280 ALA B CA 1
ATOM 5777 C C . ALA B 1 280 ? -10.562 26.484 23.578 1 98.81 280 ALA B C 1
ATOM 5779 O O . ALA B 1 280 ? -10.227 26.844 22.438 1 98.81 280 ALA B O 1
ATOM 5780 N N . THR B 1 281 ? -9.758 26.25 24.562 1 98.69 281 THR B N 1
ATOM 5781 C CA . THR B 1 281 ? -8.328 26.484 24.375 1 98.69 281 THR B CA 1
ATOM 5782 C C . THR B 1 281 ? -7.758 25.516 23.344 1 98.69 281 THR B C 1
ATOM 5784 O O . THR B 1 281 ? -7.027 25.922 22.438 1 98.69 281 THR B O 1
ATOM 5787 N N . GLN B 1 282 ? -8.125 24.25 23.453 1 98.56 282 GLN B N 1
ATOM 5788 C CA . GLN B 1 282 ? -7.605 23.219 22.547 1 98.56 282 GLN B CA 1
ATOM 5789 C C . GLN B 1 282 ? -8.141 23.422 21.141 1 98.56 282 GLN B C 1
ATOM 5791 O O . GLN B 1 282 ? -7.422 23.188 20.156 1 98.56 282 GLN B O 1
ATOM 5796 N N . CYS B 1 283 ? -9.344 23.781 20.984 1 98.88 283 CYS B N 1
ATOM 5797 C CA . CYS B 1 283 ? -9.906 24.062 19.656 1 98.88 283 CYS B CA 1
ATOM 5798 C C . CYS B 1 283 ? -9.234 25.266 19.031 1 98.88 283 CYS B C 1
ATOM 5800 O O . CYS B 1 283 ? -8.984 25.297 17.828 1 98.88 283 CYS B O 1
ATOM 5802 N N . ALA B 1 284 ? -8.961 26.328 19.891 1 98.69 284 ALA B N 1
ATOM 5803 C CA . ALA B 1 284 ? -8.281 27.516 19.391 1 98.69 284 ALA B CA 1
ATOM 5804 C C . ALA B 1 284 ? -6.902 27.172 18.844 1 98.69 284 ALA B C 1
ATOM 5806 O O . ALA B 1 284 ? -6.566 27.531 17.703 1 98.69 284 ALA B O 1
ATOM 5807 N N . LEU B 1 285 ? -6.191 26.438 19.609 1 98.06 285 LEU B N 1
ATOM 5808 C CA . LEU B 1 285 ? -4.863 26 19.172 1 98.06 285 LEU B CA 1
ATOM 5809 C C . LEU B 1 285 ? -4.957 25.078 17.969 1 98.06 285 LEU B C 1
ATOM 5811 O O . LEU B 1 285 ? -4.242 25.266 16.984 1 98.06 285 LEU B O 1
ATOM 5815 N N . GLY B 1 286 ? -5.832 24.125 18.016 1 98.44 286 GLY B N 1
ATOM 5816 C CA . GLY B 1 286 ? -5.988 23.156 16.938 1 98.44 286 GLY B CA 1
ATOM 5817 C C . GLY B 1 286 ? -6.367 23.797 15.625 1 98.44 286 GLY B C 1
ATOM 5818 O O . GLY B 1 286 ? -5.965 23.328 14.562 1 98.44 286 GLY B O 1
ATOM 5819 N N . ALA B 1 287 ? -7.098 24.859 15.656 1 98.62 287 ALA B N 1
ATOM 5820 C CA . ALA B 1 287 ? -7.605 25.5 14.445 1 98.62 287 ALA B CA 1
ATOM 5821 C C . ALA B 1 287 ? -6.586 26.469 13.867 1 98.62 287 ALA B C 1
ATOM 5823 O O . ALA B 1 287 ? -6.48 26.609 12.648 1 98.62 287 ALA B O 1
ATOM 5824 N N . PHE B 1 288 ? -5.77 27.125 14.781 1 97.88 288 PHE B N 1
ATOM 5825 C CA . PHE B 1 288 ? -5.156 28.344 14.266 1 97.88 288 PHE B CA 1
ATOM 5826 C C . PHE B 1 288 ? -3.645 28.312 14.445 1 97.88 288 PHE B C 1
ATOM 5828 O O . PHE B 1 288 ? -2.938 29.203 13.977 1 97.88 288 PHE B O 1
ATOM 5835 N N . LEU B 1 289 ? -3.123 27.203 15.141 1 96.62 289 LEU B N 1
ATOM 5836 C CA . LEU B 1 289 ? -1.674 27.031 15.125 1 96.62 289 LEU B CA 1
ATOM 5837 C C . LEU B 1 289 ? -1.134 27.094 13.695 1 96.62 289 LEU B C 1
ATOM 5839 O O . LEU B 1 289 ? -1.71 26.5 12.789 1 96.62 289 LEU B O 1
ATOM 5843 N N . HIS B 1 290 ? -0.021 27.906 13.531 1 97.19 290 HIS B N 1
ATOM 5844 C CA . HIS B 1 290 ? 0.612 28.062 12.227 1 97.19 290 HIS B CA 1
ATOM 5845 C C . HIS B 1 290 ? -0.386 28.578 11.188 1 97.19 290 HIS B C 1
ATOM 5847 O O . HIS B 1 290 ? -0.335 28.172 10.023 1 97.19 290 HIS B O 1
ATOM 5853 N N . SER B 1 291 ? -1.344 29.438 11.641 1 96.88 291 SER B N 1
ATOM 5854 C CA . SER B 1 291 ? -2.385 30.047 10.82 1 96.88 291 SER B CA 1
ATOM 5855 C C . SER B 1 291 ? -3.275 28.984 10.18 1 96.88 291 SER B C 1
ATOM 5857 O O . SER B 1 291 ? -3.736 29.141 9.055 1 96.88 291 SER B O 1
ATOM 5859 N N . GLY B 1 292 ? -3.377 27.828 10.805 1 97.94 292 GLY B N 1
ATOM 5860 C CA . GLY B 1 292 ? -4.234 26.766 10.297 1 97.94 292 GLY B CA 1
ATOM 5861 C C . GLY B 1 292 ? -3.617 26 9.141 1 97.94 292 GLY B C 1
ATOM 5862 O O . GLY B 1 292 ? -4.27 25.156 8.531 1 97.94 292 GLY B O 1
ATOM 5863 N N . GLN B 1 293 ? -2.297 26.25 8.836 1 98.25 293 GLN B N 1
ATOM 5864 C CA . GLN B 1 293 ? -1.642 25.594 7.707 1 98.25 293 GLN B CA 1
ATOM 5865 C C . GLN B 1 293 ? -1.05 24.25 8.125 1 98.25 293 GLN B C 1
ATOM 5867 O O . GLN B 1 293 ? 0.12 23.969 7.852 1 98.25 293 GLN B O 1
ATOM 5872 N N . ILE B 1 294 ? -1.863 23.453 8.781 1 98.19 294 ILE B N 1
ATOM 5873 C CA . ILE B 1 294 ? -1.546 22.094 9.203 1 98.19 294 ILE B CA 1
ATOM 5874 C C . ILE B 1 294 ? -2.646 21.125 8.75 1 98.19 294 ILE B C 1
ATOM 5876 O O . ILE B 1 294 ? -3.834 21.406 8.945 1 98.19 294 ILE B O 1
ATOM 5880 N N . CYS B 1 295 ? -2.301 20.078 8.156 1 98.06 295 CYS B N 1
ATOM 5881 C CA . CYS B 1 295 ? -3.268 19.141 7.59 1 98.06 295 CYS B CA 1
ATOM 5882 C C . CYS B 1 295 ? -4.184 18.578 8.672 1 98.06 295 CYS B C 1
ATOM 5884 O O . CYS B 1 295 ? -5.324 18.203 8.398 1 98.06 295 CYS B O 1
ATOM 5886 N N . MET B 1 296 ? -3.717 18.594 9.938 1 98.5 296 MET B N 1
ATOM 5887 C CA . MET B 1 296 ? -4.473 18.047 11.062 1 98.5 296 MET B CA 1
ATOM 5888 C C . MET B 1 296 ? -5.293 19.125 11.75 1 98.5 296 MET B C 1
ATOM 5890 O O . MET B 1 296 ? -5.98 18.859 12.742 1 98.5 296 MET B O 1
ATOM 5894 N N . SER B 1 297 ? -5.289 20.328 11.32 1 98.69 297 SER B N 1
ATOM 5895 C CA . SER B 1 297 ? -5.973 21.438 11.984 1 98.69 297 SER B CA 1
ATOM 5896 C C . SER B 1 297 ? -7.469 21.172 12.094 1 98.69 297 SER B C 1
ATOM 5898 O O . SER B 1 297 ? -8.07 20.562 11.203 1 98.69 297 SER B O 1
ATOM 5900 N N . SER B 1 298 ? -8.078 21.688 13.234 1 98.69 298 SER B N 1
ATOM 5901 C CA . SER B 1 298 ? -9.531 21.656 13.367 1 98.69 298 SER B CA 1
ATOM 5902 C C . SER B 1 298 ? -10.195 22.578 12.359 1 98.69 298 SER B C 1
ATOM 5904 O O . SER B 1 298 ? -9.984 23.797 12.383 1 98.69 298 SER B O 1
ATOM 5906 N N . GLU B 1 299 ? -10.977 22.016 11.5 1 98.31 299 GLU B N 1
ATOM 5907 C CA . GLU B 1 299 ? -11.648 22.781 10.445 1 98.31 299 GLU B CA 1
ATOM 5908 C C . GLU B 1 299 ? -13.141 22.922 10.742 1 98.31 299 GLU B C 1
ATOM 5910 O O . GLU B 1 299 ? -13.781 23.859 10.258 1 98.31 299 GLU B O 1
ATOM 5915 N N . ARG B 1 300 ? -13.656 21.969 11.461 1 98.75 300 ARG B N 1
ATOM 5916 C CA . ARG B 1 300 ? -15.055 21.953 11.883 1 98.75 300 ARG B CA 1
ATOM 5917 C C . ARG B 1 300 ? -15.172 21.672 13.375 1 98.75 300 ARG B C 1
ATOM 5919 O O . ARG B 1 300 ? -14.75 20.609 13.844 1 98.75 300 ARG B O 1
ATOM 5926 N N . ILE B 1 301 ? -15.773 22.594 14.07 1 98.94 301 ILE B N 1
ATOM 5927 C CA . ILE B 1 301 ? -16.047 22.359 15.484 1 98.94 301 ILE B CA 1
ATOM 5928 C C . ILE B 1 301 ? -17.531 22.078 15.68 1 98.94 301 ILE B C 1
ATOM 5930 O O . ILE B 1 301 ? -18.375 22.938 15.445 1 98.94 301 ILE B O 1
ATOM 5934 N N . LEU B 1 302 ? -17.828 20.844 16.031 1 98.94 302 LEU B N 1
ATOM 5935 C CA . LEU B 1 302 ? -19.188 20.406 16.297 1 98.94 302 LEU B CA 1
ATOM 5936 C C . LEU B 1 302 ? -19.531 20.562 17.781 1 98.94 302 LEU B C 1
ATOM 5938 O O . LEU B 1 302 ? -18.922 19.906 18.641 1 98.94 302 LEU B O 1
ATOM 5942 N N . VAL B 1 303 ? -20.5 21.391 18.094 1 98.94 303 VAL B N 1
ATOM 5943 C CA . VAL B 1 303 ? -20.766 21.734 19.484 1 98.94 303 VAL B CA 1
ATOM 5944 C C . VAL B 1 303 ? -22.203 21.359 19.844 1 98.94 303 VAL B C 1
ATOM 5946 O O . VAL B 1 303 ? -23.141 21.703 19.109 1 98.94 303 VAL B O 1
ATOM 5949 N N . HIS B 1 304 ? -22.375 20.672 20.953 1 98.81 304 HIS B N 1
ATOM 5950 C CA . HIS B 1 304 ? -23.703 20.328 21.438 1 98.81 304 HIS B CA 1
ATOM 5951 C C . HIS B 1 304 ? -24.531 21.578 21.703 1 98.81 304 HIS B C 1
ATOM 5953 O O . HIS B 1 304 ? -24.047 22.531 22.312 1 98.81 304 HIS B O 1
ATOM 5959 N N . LYS B 1 305 ? -25.766 21.531 21.359 1 98.56 305 LYS B N 1
ATOM 5960 C CA . LYS B 1 305 ? -26.656 22.688 21.406 1 98.56 305 LYS B CA 1
ATOM 5961 C C . LYS B 1 305 ? -26.797 23.234 22.828 1 98.56 305 LYS B C 1
ATOM 5963 O O . LYS B 1 305 ? -26.938 24.438 23.016 1 98.56 305 LYS B O 1
ATOM 5968 N N . ASN B 1 306 ? -26.656 22.422 23.797 1 98.44 306 ASN B N 1
ATOM 5969 C CA . ASN B 1 306 ? -26.906 22.781 25.188 1 98.44 306 ASN B CA 1
ATOM 5970 C C . ASN B 1 306 ? -25.812 23.703 25.719 1 98.44 306 ASN B C 1
ATOM 5972 O O . ASN B 1 306 ? -26 24.391 26.719 1 98.44 306 ASN B O 1
ATOM 5976 N N . ILE B 1 307 ? -24.656 23.734 25.031 1 98.56 307 ILE B N 1
ATOM 5977 C CA . ILE B 1 307 ? -23.547 24.5 25.594 1 98.56 307 ILE B CA 1
ATOM 5978 C C . ILE B 1 307 ? -22.984 25.438 24.531 1 98.56 307 ILE B C 1
ATOM 5980 O O . ILE B 1 307 ? -22 26.156 24.766 1 98.56 307 ILE B O 1
ATOM 5984 N N . LYS B 1 308 ? -23.516 25.5 23.359 1 98.5 308 LYS B N 1
ATOM 5985 C CA . LYS B 1 308 ? -22.938 26.172 22.203 1 98.5 308 LYS B CA 1
ATOM 5986 C C . LYS B 1 308 ? -22.703 27.656 22.484 1 98.5 308 LYS B C 1
ATOM 5988 O O . LYS B 1 308 ? -21.609 28.172 22.25 1 98.5 308 LYS B O 1
ATOM 5993 N N . PRO B 1 309 ? -23.703 28.422 23.125 1 98.19 309 PRO B N 1
ATOM 5994 C CA . PRO B 1 309 ? -23.438 29.828 23.375 1 98.19 309 PRO B CA 1
ATOM 5995 C C . PRO B 1 309 ? -22.266 30.062 24.328 1 98.19 309 PRO B C 1
ATOM 5997 O O . PRO B 1 309 ? -21.422 30.922 24.078 1 98.19 309 PRO B O 1
ATOM 6000 N N . GLN B 1 310 ? -22.219 29.234 25.344 1 98.5 310 GLN B N 1
ATOM 6001 C CA . GLN B 1 310 ? -21.125 29.344 26.312 1 98.5 310 GLN B CA 1
ATOM 6002 C C . GLN B 1 310 ? -19.797 29 25.672 1 98.5 310 GLN B C 1
ATOM 6004 O O . GLN B 1 310 ? -18.781 29.641 25.938 1 98.5 310 GLN B O 1
ATOM 6009 N N . PHE B 1 311 ? -19.844 27.969 24.891 1 98.69 311 PHE B N 1
ATOM 6010 C CA . PHE B 1 311 ? -18.625 27.547 24.219 1 98.69 311 PHE B CA 1
ATOM 6011 C C . PHE B 1 311 ? -18.141 28.625 23.25 1 98.69 311 PHE B C 1
ATOM 6013 O O . PHE B 1 311 ? -16.938 28.906 23.203 1 98.69 311 PHE B O 1
ATOM 6020 N N . ILE B 1 312 ? -18.984 29.156 22.422 1 98.38 312 ILE B N 1
ATOM 6021 C CA . ILE B 1 312 ? -18.609 30.156 21.422 1 98.38 312 ILE B CA 1
ATOM 6022 C C . ILE B 1 312 ? -17.906 31.328 22.125 1 98.38 312 ILE B C 1
ATOM 6024 O O . ILE B 1 312 ? -16.891 31.828 21.641 1 98.38 312 ILE B O 1
ATOM 6028 N N . GLU B 1 313 ? -18.484 31.75 23.281 1 98.31 313 GLU B N 1
ATOM 6029 C CA . GLU B 1 313 ? -17.875 32.844 24.031 1 98.31 313 GLU B CA 1
ATOM 6030 C C . GLU B 1 313 ? -16.484 32.469 24.531 1 98.31 313 GLU B C 1
ATOM 6032 O O . GLU B 1 313 ? -15.539 33.25 24.391 1 98.31 313 GLU B O 1
ATOM 6037 N N . ALA B 1 314 ? -16.422 31.312 25.125 1 98.56 314 ALA B N 1
ATOM 6038 C CA . ALA B 1 314 ? -15.133 30.844 25.609 1 98.56 314 ALA B CA 1
ATOM 6039 C C . ALA B 1 314 ? -14.133 30.703 24.469 1 98.56 314 ALA B C 1
ATOM 6041 O O . ALA B 1 314 ? -12.953 31.016 24.641 1 98.56 314 ALA B O 1
ATOM 6042 N N . PHE B 1 315 ? -14.633 30.219 23.391 1 98.62 315 PHE B N 1
ATOM 6043 C CA . PHE B 1 315 ? -13.805 29.984 22.219 1 98.62 315 PHE B CA 1
ATOM 6044 C C . PHE B 1 315 ? -13.266 31.297 21.656 1 98.62 315 PHE B C 1
ATOM 6046 O O . PHE B 1 315 ? -12.07 31.422 21.391 1 98.62 315 PHE B O 1
ATOM 6053 N N . LYS B 1 316 ? -14.109 32.281 21.516 1 98.06 316 LYS B N 1
ATOM 6054 C CA . LYS B 1 316 ? -13.695 33.625 21.078 1 98.06 316 LYS B CA 1
ATOM 6055 C C . LYS B 1 316 ? -12.625 34.188 22 1 98.06 316 LYS B C 1
ATOM 6057 O O . LYS B 1 316 ? -11.633 34.75 21.547 1 98.06 316 LYS B O 1
ATOM 6062 N N . GLY B 1 317 ? -12.898 34.031 23.281 1 97.69 317 GLY B N 1
ATOM 6063 C CA . GLY B 1 317 ? -11.938 34.5 24.266 1 97.69 317 GLY B CA 1
ATOM 6064 C C . GLY B 1 317 ? -10.578 33.844 24.141 1 97.69 317 GLY B C 1
ATOM 6065 O O . GLY B 1 317 ? -9.547 34.5 24.219 1 97.69 317 GLY B O 1
ATOM 6066 N N . ALA B 1 318 ? -10.617 32.5 23.953 1 98 318 ALA B N 1
ATOM 6067 C CA . ALA B 1 318 ? -9.375 31.766 23.797 1 98 318 ALA B CA 1
ATOM 6068 C C . ALA B 1 318 ? -8.625 32.219 22.547 1 98 318 ALA B C 1
ATOM 6070 O O . ALA B 1 318 ? -7.41 32.438 22.578 1 98 318 ALA B O 1
ATOM 6071 N N . VAL B 1 319 ? -9.312 32.438 21.438 1 97.62 319 VAL B N 1
ATOM 6072 C CA . VAL B 1 319 ? -8.711 32.844 20.172 1 97.62 319 VAL B CA 1
ATOM 6073 C C . VAL B 1 319 ? -8.109 34.219 20.312 1 97.62 319 VAL B C 1
ATOM 6075 O O . VAL B 1 319 ? -6.977 34.469 19.891 1 97.62 319 VAL B O 1
ATOM 6078 N N . GLU B 1 320 ? -8.867 35.094 20.953 1 95.94 320 GLU B N 1
ATOM 6079 C CA . GLU B 1 320 ? -8.391 36.469 21.172 1 95.94 320 GLU B CA 1
ATOM 6080 C C . GLU B 1 320 ? -7.156 36.5 22.062 1 95.94 320 GLU B C 1
ATOM 6082 O O . GLU B 1 320 ? -6.207 37.219 21.812 1 95.94 320 GLU B O 1
ATOM 6087 N N . GLY B 1 321 ? -7.199 35.688 23.0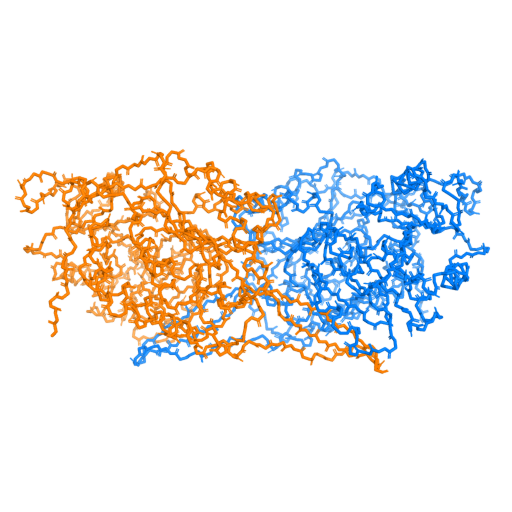94 1 94.88 321 GLY B N 1
ATOM 6088 C CA . GLY B 1 321 ? -6.098 35.625 24.031 1 94.88 321 GLY B CA 1
ATOM 6089 C C . GLY B 1 321 ? -4.82 35.094 23.438 1 94.88 321 GLY B C 1
ATOM 6090 O O . GLY B 1 321 ? -3.727 35.562 23.75 1 94.88 321 GLY B O 1
ATOM 6091 N N . ILE B 1 322 ? -4.938 34.125 22.531 1 94.44 322 ILE B N 1
ATOM 6092 C CA . ILE B 1 322 ? -3.766 33.438 22.031 1 94.44 322 ILE B CA 1
ATOM 6093 C C . ILE B 1 322 ? -3.281 34.094 20.734 1 94.44 322 ILE B C 1
ATOM 6095 O O . ILE B 1 322 ? -2.074 34.219 20.516 1 94.44 322 ILE B O 1
ATOM 6099 N N . PHE B 1 323 ? -4.199 34.531 19.844 1 92.94 323 PHE B N 1
ATOM 6100 C CA . PHE B 1 323 ? -3.826 34.938 18.484 1 92.94 323 PHE B CA 1
ATOM 6101 C C . PHE B 1 323 ? -4.215 36.406 18.234 1 92.94 323 PHE B C 1
ATOM 6103 O O . PHE B 1 323 ? -3.961 36.938 17.141 1 92.94 323 PHE B O 1
ATOM 6110 N N . GLY B 1 324 ? -4.863 37 19.188 1 87.69 324 GLY B N 1
ATOM 6111 C CA . GLY B 1 324 ? -5.41 38.312 18.984 1 87.69 324 GLY B CA 1
ATOM 6112 C C . GLY B 1 324 ? -4.621 39.406 19.672 1 87.69 324 GLY B C 1
ATOM 6113 O O . GLY B 1 324 ? -3.434 39.25 19.969 1 87.69 324 GLY B O 1
ATOM 6114 N N . GLY B 1 325 ? -5.293 40.531 19.812 1 78.81 325 GLY B N 1
ATOM 6115 C CA . GLY B 1 325 ? -4.75 41.719 20.469 1 78.81 325 GLY B CA 1
ATOM 6116 C C . GLY B 1 325 ? -3.773 42.469 19.609 1 78.81 325 GLY B C 1
ATOM 6117 O O . GLY B 1 325 ? -4.027 42.719 18.422 1 78.81 325 GLY B O 1
ATOM 6118 N N . ASP B 1 326 ? -2.711 42.875 20.203 1 80 326 ASP B N 1
ATOM 6119 C CA . ASP B 1 326 ? -1.712 43.719 19.562 1 80 326 ASP B CA 1
ATOM 6120 C C . ASP B 1 326 ? -0.681 42.906 18.812 1 80 326 ASP B C 1
ATOM 6122 O O . ASP B 1 326 ? 0.301 43.438 18.297 1 80 326 ASP B O 1
ATOM 6126 N N . LYS B 1 327 ? -0.982 41.625 18.656 1 84.31 327 LYS B N 1
ATOM 6127 C CA . LYS B 1 327 ? -0.053 40.781 17.922 1 84.31 327 LYS B CA 1
ATOM 6128 C C . LYS B 1 327 ? -0.218 40.938 16.422 1 84.31 327 LYS B C 1
ATOM 6130 O O . LYS B 1 327 ? -1.33 41.156 15.93 1 84.31 327 LYS B O 1
ATOM 6135 N N . PRO B 1 328 ? 0.919 40.906 15.75 1 88.25 328 PRO B N 1
ATOM 6136 C CA . PRO B 1 328 ? 0.783 40.906 14.289 1 88.25 328 PRO B CA 1
ATOM 6137 C C . PRO B 1 328 ? -0.027 39.688 13.781 1 88.25 328 PRO B C 1
ATOM 6139 O O . PRO B 1 328 ? 0.048 38.625 14.359 1 88.25 328 PRO B O 1
ATOM 6142 N N . ALA B 1 329 ? -0.78 39.969 12.758 1 92.75 329 ALA B N 1
ATOM 6143 C CA . ALA B 1 329 ? -1.551 38.875 12.156 1 92.75 329 ALA B CA 1
ATOM 6144 C C . ALA B 1 329 ? -0.64 37.75 11.719 1 92.75 329 ALA B C 1
ATOM 6146 O O . ALA B 1 329 ? 0.458 37.969 11.203 1 92.75 329 ALA B O 1
ATOM 6147 N N . PRO B 1 330 ? -1.128 36.531 11.945 1 93.62 330 PRO B N 1
ATOM 6148 C CA . PRO B 1 330 ? -0.328 35.375 11.516 1 93.62 330 PRO B CA 1
ATOM 6149 C C . PRO B 1 330 ? -0.099 35.344 10 1 93.62 330 PRO B C 1
ATOM 6151 O O . PRO B 1 330 ? -0.898 35.906 9.242 1 93.62 330 PRO B O 1
ATOM 6154 N N . VAL B 1 331 ? 0.994 34.688 9.578 1 96.81 331 VAL B N 1
ATOM 6155 C CA . VAL B 1 331 ? 1.455 34.719 8.195 1 96.81 331 VAL B CA 1
ATOM 6156 C C . VAL B 1 331 ? 1.059 33.406 7.508 1 96.81 331 VAL B C 1
ATOM 6158 O O . VAL B 1 331 ? 1.171 32.312 8.102 1 96.81 331 VAL B O 1
ATOM 6161 N N . LEU B 1 332 ? 0.45 33.469 6.352 1 97.94 332 LEU B N 1
ATOM 6162 C CA . LEU B 1 332 ? 0.331 32.312 5.441 1 97.94 332 LEU B CA 1
ATOM 6163 C C . LEU B 1 332 ? 1.476 32.312 4.434 1 97.94 332 LEU B C 1
ATOM 6165 O O . LEU B 1 332 ? 2.014 33.375 4.09 1 97.94 332 LEU B O 1
ATOM 6169 N N . VAL B 1 333 ? 1.815 31.172 3.906 1 97.31 333 VAL B N 1
ATOM 6170 C CA . VAL B 1 333 ? 3.031 30.984 3.121 1 97.31 333 VAL B CA 1
ATOM 6171 C C . VAL B 1 333 ? 2.896 31.703 1.778 1 97.31 333 VAL B C 1
ATOM 6173 O O . VAL B 1 333 ? 3.898 32.031 1.146 1 97.31 333 VAL B O 1
ATOM 6176 N N . ALA B 1 334 ? 1.571 31.906 1.312 1 97.19 334 ALA B N 1
ATOM 6177 C CA . ALA B 1 334 ? 1.354 32.562 0.019 1 97.19 334 ALA B CA 1
ATOM 6178 C C . ALA B 1 334 ? -0.024 33.188 -0.046 1 97.19 334 ALA B C 1
ATOM 6180 O O . ALA B 1 334 ? -0.934 32.812 0.693 1 97.19 334 ALA B O 1
ATOM 6181 N N . ALA B 1 335 ? -0.19 34.094 -0.948 1 96.94 335 ALA B N 1
ATOM 6182 C CA . ALA B 1 335 ? -1.381 34.938 -1.106 1 96.94 335 ALA B CA 1
ATOM 6183 C C . ALA B 1 335 ? -2.604 34.062 -1.439 1 96.94 335 ALA B C 1
ATOM 6185 O O . ALA B 1 335 ? -3.699 34.344 -0.937 1 96.94 335 ALA B O 1
ATOM 6186 N N . PRO B 1 336 ? -2.457 33.062 -2.199 1 97 336 PRO B N 1
ATOM 6187 C CA . PRO B 1 336 ? -3.639 32.25 -2.543 1 97 336 PRO B CA 1
ATOM 6188 C C . PRO B 1 336 ? -4.32 31.656 -1.316 1 97 336 PRO B C 1
ATOM 6190 O O . PRO B 1 336 ? -5.535 31.438 -1.323 1 97 336 PRO B O 1
ATOM 6193 N N . GLY B 1 337 ? -3.555 31.406 -0.262 1 97.62 337 GLY B N 1
ATOM 6194 C CA . GLY B 1 337 ? -4.164 30.906 0.961 1 97.62 337 GLY B CA 1
ATOM 6195 C C . GLY B 1 337 ? -5.117 31.906 1.603 1 97.62 337 GLY B C 1
ATOM 6196 O O . GLY B 1 337 ? -6.195 31.516 2.066 1 97.62 337 GLY B O 1
ATOM 6197 N N . VAL B 1 338 ? -4.711 33.156 1.603 1 97.94 338 VAL B N 1
ATOM 6198 C CA . VAL B 1 338 ? -5.559 34.219 2.141 1 97.94 338 VAL B CA 1
ATOM 6199 C C . VAL B 1 338 ? -6.812 34.375 1.282 1 97.94 338 VAL B C 1
ATOM 6201 O O . VAL B 1 338 ? -7.93 34.406 1.804 1 97.94 338 VAL B O 1
ATOM 6204 N N . GLU B 1 339 ? -6.605 34.375 0.007 1 97.88 339 GLU B N 1
ATOM 6205 C CA . GLU B 1 339 ? -7.703 34.562 -0.94 1 97.88 339 GLU B CA 1
ATOM 6206 C C . GLU B 1 339 ? -8.719 33.406 -0.82 1 97.88 339 GLU B C 1
ATOM 6208 O O . GLU B 1 339 ? -9.93 33.656 -0.82 1 97.88 339 GLU B O 1
ATOM 6213 N N . LYS B 1 340 ? -8.242 32.25 -0.71 1 98.12 340 LYS B N 1
ATOM 6214 C CA . LYS B 1 340 ? -9.102 31.062 -0.58 1 98.12 340 LYS B CA 1
ATOM 6215 C C . LYS B 1 340 ? -9.945 31.141 0.69 1 98.12 340 LYS B C 1
ATOM 6217 O O . LYS B 1 340 ? -11.156 30.906 0.652 1 98.12 340 LYS B O 1
ATOM 6222 N N . ASN B 1 341 ? -9.352 31.438 1.808 1 98.38 341 ASN B N 1
ATOM 6223 C CA . ASN B 1 341 ? -10.07 31.5 3.074 1 98.38 341 ASN B CA 1
ATOM 6224 C C . ASN B 1 341 ? -11.117 32.625 3.07 1 98.38 341 ASN B C 1
ATOM 6226 O O . ASN B 1 341 ? -12.25 32.406 3.51 1 98.38 341 ASN B O 1
ATOM 6230 N N . LYS B 1 342 ? -10.75 33.781 2.533 1 98.19 342 LYS B N 1
ATOM 6231 C CA . LYS B 1 342 ? -11.711 34.875 2.43 1 98.19 342 LYS B CA 1
ATOM 6232 C C . LYS B 1 342 ? -12.898 34.5 1.558 1 98.19 342 LYS B C 1
ATOM 6234 O O . LYS B 1 342 ? -14.047 34.75 1.904 1 98.19 342 LYS B O 1
ATOM 6239 N N . ARG B 1 343 ? -12.625 33.844 0.455 1 98.38 343 ARG B N 1
ATOM 6240 C CA . ARG B 1 343 ? -13.672 33.406 -0.472 1 98.38 343 ARG B CA 1
ATOM 6241 C C . ARG B 1 343 ? -14.594 32.375 0.18 1 98.38 343 ARG B C 1
ATOM 6243 O O . ARG B 1 343 ? -15.82 32.469 0.054 1 98.38 343 ARG B O 1
ATOM 6250 N N . LEU B 1 344 ? -14.055 31.375 0.856 1 98.62 344 LEU B N 1
ATOM 6251 C CA . LEU B 1 344 ? -14.836 30.344 1.515 1 98.62 344 LEU B CA 1
ATOM 6252 C C . LEU B 1 344 ? -15.766 30.938 2.564 1 98.62 344 LEU B C 1
ATOM 6254 O O . LEU B 1 344 ? -16.938 30.578 2.646 1 98.62 344 LEU B O 1
ATOM 6258 N N . VAL B 1 345 ? -15.258 31.906 3.342 1 98.69 345 VAL B N 1
ATOM 6259 C CA . VAL B 1 345 ? -16.047 32.531 4.398 1 98.69 345 VAL B CA 1
ATOM 6260 C C . VAL B 1 345 ? -17.125 33.406 3.785 1 98.69 345 VAL B C 1
ATOM 6262 O O . VAL B 1 345 ? -18.281 33.375 4.215 1 98.69 345 VAL B O 1
ATOM 6265 N N . ALA B 1 346 ? -16.719 34.156 2.766 1 98.62 346 ALA B N 1
ATOM 6266 C CA . ALA B 1 346 ? -17.688 35.031 2.096 1 98.62 346 ALA B CA 1
ATOM 6267 C C . ALA B 1 346 ? -18.859 34.219 1.534 1 98.62 346 ALA B C 1
ATOM 6269 O O . ALA B 1 346 ? -20.016 34.625 1.66 1 98.62 346 ALA B O 1
ATOM 6270 N N . ASP B 1 347 ? -18.562 33.188 0.911 1 98.5 347 ASP B N 1
ATOM 6271 C CA . ASP B 1 347 ? -19.578 32.312 0.343 1 98.5 347 ASP B CA 1
ATOM 6272 C C . ASP B 1 347 ? -20.5 31.75 1.432 1 98.5 347 ASP B C 1
ATOM 6274 O O . ASP B 1 347 ? -21.719 31.672 1.25 1 98.5 347 ASP B O 1
ATOM 6278 N N . ALA B 1 348 ? -19.938 31.297 2.547 1 98.62 348 ALA B N 1
ATOM 6279 C CA . ALA B 1 348 ? -20.734 30.781 3.662 1 98.62 348 ALA B CA 1
ATOM 6280 C C . ALA B 1 348 ? -21.656 31.859 4.215 1 98.62 348 ALA B C 1
ATOM 6282 O O . ALA B 1 348 ? -22.828 31.578 4.5 1 98.62 348 ALA B O 1
ATOM 6283 N N . VAL B 1 349 ? -21.172 33.062 4.324 1 98.38 349 VAL B N 1
ATOM 6284 C CA . VAL B 1 349 ? -21.953 34.156 4.848 1 98.38 349 VAL B CA 1
ATOM 6285 C C . VAL B 1 349 ? -23.094 34.469 3.889 1 98.38 349 VAL B C 1
ATOM 6287 O O . VAL B 1 349 ? -24.234 34.688 4.32 1 98.38 349 VAL B O 1
ATOM 6290 N N . LYS B 1 350 ? -22.781 34.5 2.654 1 98.12 350 LYS B N 1
ATOM 6291 C CA . LYS B 1 350 ? -23.797 34.719 1.635 1 98.12 350 LYS B CA 1
ATOM 6292 C C . LYS B 1 350 ? -24.906 33.656 1.728 1 98.12 350 LYS B C 1
ATOM 6294 O O . LYS B 1 350 ? -26.078 33.969 1.423 1 98.12 350 LYS B O 1
ATOM 6299 N N . ASN B 1 351 ? -24.547 32.562 2.197 1 98.19 351 ASN B N 1
ATOM 6300 C CA . ASN B 1 351 ? -25.5 31.453 2.26 1 98.19 351 ASN B CA 1
ATOM 6301 C C . ASN B 1 351 ? -26.078 31.281 3.662 1 98.19 351 ASN B C 1
ATOM 6303 O O . ASN B 1 351 ? -26.594 30.219 4.004 1 98.19 351 ASN B O 1
ATOM 6307 N N . GLY B 1 352 ? -25.875 32.219 4.555 1 98.19 352 GLY B N 1
ATOM 6308 C CA . GLY B 1 352 ? -26.656 32.25 5.785 1 98.19 352 GLY B CA 1
ATOM 6309 C C . GLY B 1 352 ? -25.797 32.094 7.031 1 98.19 352 GLY B C 1
ATOM 6310 O O . GLY B 1 352 ? -26.297 32.25 8.148 1 98.19 352 GLY B O 1
ATOM 6311 N N . ALA B 1 353 ? -24.5 31.781 6.91 1 98.56 353 ALA B N 1
ATOM 6312 C CA . ALA B 1 353 ? -23.625 31.672 8.07 1 98.56 353 ALA B CA 1
ATOM 6313 C C . ALA B 1 353 ? -23.266 33.062 8.609 1 98.56 353 ALA B C 1
ATOM 6315 O O . ALA B 1 353 ? -23.547 34.062 7.98 1 98.56 353 ALA B O 1
ATOM 6316 N N . LYS B 1 354 ? -22.641 33.062 9.773 1 98.5 354 LYS B N 1
ATOM 6317 C CA . LYS B 1 354 ? -22.297 34.312 10.422 1 98.5 354 LYS B CA 1
ATOM 6318 C C . LYS B 1 354 ? -20.859 34.281 10.945 1 98.5 354 LYS B C 1
ATOM 6320 O O . LYS B 1 354 ? -20.469 33.344 11.625 1 98.5 354 LYS B O 1
ATOM 6325 N N . VAL B 1 355 ? -20.141 35.344 10.617 1 98.62 355 VAL B N 1
ATOM 6326 C CA . VAL B 1 355 ? -18.828 35.5 11.242 1 98.62 355 VAL B CA 1
ATOM 6327 C C . VAL B 1 355 ? -19.016 35.969 12.688 1 98.62 355 VAL B C 1
ATOM 6329 O O . VAL B 1 355 ? -19.562 37.062 12.93 1 98.62 355 VAL B O 1
ATOM 6332 N N . VAL B 1 356 ? -18.516 35.219 13.617 1 98.31 356 VAL B N 1
ATOM 6333 C CA . VAL B 1 356 ? -18.734 35.562 15.016 1 98.31 356 VAL B CA 1
ATOM 6334 C C . VAL B 1 356 ? -17.438 36.031 15.648 1 98.31 356 VAL B C 1
ATOM 6336 O O . VAL B 1 356 ? -17.422 36.531 16.781 1 98.31 356 VAL B O 1
ATOM 6339 N N . HIS B 1 357 ? -16.391 35.812 15.016 1 97.38 357 HIS B N 1
ATOM 6340 C CA . HIS B 1 357 ? -15.07 36.312 15.383 1 97.38 357 HIS B CA 1
ATOM 6341 C C . HIS B 1 357 ? -14.227 36.625 14.148 1 97.38 357 HIS B C 1
ATOM 6343 O O . HIS B 1 357 ? -14.219 35.844 13.188 1 97.38 357 HIS B O 1
ATOM 6349 N N . GLY B 1 358 ? -13.492 37.781 14.141 1 95.5 358 GLY B N 1
ATOM 6350 C CA . GLY B 1 358 ? -12.656 38.156 13.016 1 95.5 358 GLY B CA 1
ATOM 6351 C C . GLY B 1 358 ? -13.43 38.875 11.922 1 95.5 358 GLY B C 1
ATOM 6352 O O . GLY B 1 358 ? -14.594 39.219 12.102 1 95.5 358 GLY B O 1
ATOM 6353 N N . ASP B 1 359 ? -12.742 39.188 10.805 1 95.38 359 ASP B N 1
ATOM 6354 C CA . ASP B 1 359 ? -13.297 39.906 9.664 1 95.38 359 ASP B CA 1
ATOM 6355 C C . ASP B 1 359 ? -12.648 39.469 8.359 1 95.38 359 ASP B C 1
ATOM 6357 O O . ASP B 1 359 ? -11.492 39.812 8.086 1 95.38 359 ASP B O 1
ATOM 6361 N N . HIS B 1 360 ? -13.438 38.719 7.539 1 94.12 360 HIS B N 1
ATOM 6362 C CA . HIS B 1 360 ? -12.914 38.156 6.297 1 94.12 360 HIS B CA 1
ATOM 6363 C C . HIS B 1 360 ? -12.773 39.219 5.223 1 94.12 360 HIS B C 1
ATOM 6365 O O . HIS B 1 360 ? -12.133 39 4.191 1 94.12 360 HIS B O 1
ATOM 6371 N N . GLU B 1 361 ? -13.266 40.375 5.43 1 94.88 361 GLU B N 1
ATOM 6372 C CA . GLU B 1 361 ? -13.203 41.469 4.453 1 94.88 361 GLU B CA 1
ATOM 6373 C C . GLU B 1 361 ? -12.031 42.406 4.742 1 94.88 361 GLU B C 1
ATOM 6375 O O . GLU B 1 361 ? -11.648 43.219 3.893 1 94.88 361 GLU B O 1
ATOM 6380 N N . SER B 1 362 ? -11.492 42.219 5.871 1 92.56 362 SER B N 1
ATOM 6381 C CA . SER B 1 362 ? -10.414 43.125 6.285 1 92.56 362 SER B CA 1
ATOM 6382 C C . SER B 1 362 ? -9.078 42.688 5.688 1 92.56 362 SER B C 1
ATOM 6384 O O . SER B 1 362 ? -8.828 41.5 5.488 1 92.56 362 SER B O 1
ATOM 6386 N N . ASP B 1 363 ? -8.305 43.719 5.41 1 93.5 363 ASP B N 1
ATOM 6387 C CA . ASP B 1 363 ? -6.914 43.469 5.023 1 93.5 363 ASP B CA 1
ATOM 6388 C C . ASP B 1 363 ? -5.973 43.656 6.207 1 93.5 363 ASP B C 1
ATOM 6390 O O . ASP B 1 363 ? -6.242 44.469 7.098 1 93.5 363 ASP B O 1
ATOM 6394 N N . GLU B 1 364 ? -4.988 42.906 6.203 1 93.81 364 GLU B N 1
ATOM 6395 C CA . GLU B 1 364 ? -3.979 43.062 7.25 1 93.81 364 GLU B CA 1
ATOM 6396 C C . GLU B 1 364 ? -2.779 43.844 6.758 1 93.81 364 GLU B C 1
ATOM 6398 O O . GLU B 1 364 ? -2.438 43.812 5.574 1 93.81 364 GLU B O 1
ATOM 6403 N N . LYS B 1 365 ? -2.168 44.5 7.688 1 92.94 365 LYS B N 1
ATOM 6404 C CA . LYS B 1 365 ? -1.02 45.344 7.344 1 92.94 365 LYS B CA 1
ATOM 6405 C C . LYS B 1 365 ? 0.291 44.656 7.703 1 92.94 365 LYS B C 1
ATOM 6407 O O . LYS B 1 365 ? 0.359 43.906 8.688 1 92.94 365 LYS B O 1
ATOM 6412 N N . HIS B 1 366 ? 1.231 44.906 6.883 1 93.38 366 HIS B N 1
ATOM 6413 C CA . HIS B 1 366 ? 2.596 44.5 7.215 1 93.38 366 HIS B CA 1
ATOM 6414 C C . HIS B 1 366 ? 3.111 45.281 8.43 1 93.38 366 HIS B C 1
ATOM 6416 O O . HIS B 1 366 ? 3.033 46.5 8.477 1 93.38 366 HIS B O 1
ATOM 6422 N N . PRO B 1 367 ? 3.66 44.625 9.375 1 90.69 367 PRO B N 1
ATOM 6423 C CA . PRO B 1 367 ? 4.004 45.281 10.633 1 90.69 367 PRO B CA 1
ATOM 6424 C C . PRO B 1 367 ? 5.094 46.344 10.453 1 90.69 367 PRO B C 1
ATOM 6426 O O . PRO B 1 367 ? 5.105 47.344 11.172 1 90.69 367 PRO B O 1
ATOM 6429 N N . GLU B 1 368 ? 5.953 46.094 9.5 1 89.69 368 GLU B N 1
ATOM 6430 C CA . GLU B 1 368 ? 7.074 47.031 9.336 1 89.69 368 GLU B CA 1
ATOM 6431 C C . GLU B 1 368 ? 6.723 48.156 8.359 1 89.69 368 GLU B C 1
ATOM 6433 O O . GLU B 1 368 ? 7.09 49.312 8.586 1 89.69 368 GLU B O 1
ATOM 6438 N N . THR B 1 369 ? 6.07 47.844 7.301 1 93.12 369 THR B N 1
ATOM 6439 C CA . THR B 1 369 ? 5.863 48.844 6.246 1 93.12 369 THR B CA 1
ATOM 6440 C C . THR B 1 369 ? 4.48 49.469 6.363 1 93.12 369 THR B C 1
ATOM 6442 O O . THR B 1 369 ? 4.211 50.5 5.75 1 93.12 369 THR B O 1
ATOM 6445 N N . ASN B 1 370 ? 3.602 48.812 7.035 1 93.25 370 ASN B N 1
ATOM 6446 C CA . ASN B 1 370 ? 2.223 49.25 7.23 1 93.25 370 ASN B CA 1
ATOM 6447 C C . ASN B 1 370 ? 1.423 49.188 5.934 1 93.25 370 ASN B C 1
ATOM 6449 O O . ASN B 1 370 ? 0.305 49.688 5.855 1 93.25 370 ASN B O 1
ATOM 6453 N N . GLU B 1 371 ? 1.948 48.531 5.004 1 94.69 371 GLU B N 1
ATOM 6454 C CA . GLU B 1 371 ? 1.232 48.25 3.762 1 94.69 371 GLU B CA 1
ATOM 6455 C C . GLU B 1 371 ? 0.379 47 3.879 1 94.69 371 GLU B C 1
ATOM 6457 O O . GLU B 1 371 ? 0.613 46.156 4.754 1 94.69 371 GLU B O 1
ATOM 6462 N N . THR B 1 372 ? -0.509 46.969 2.992 1 95.19 372 THR B N 1
ATOM 6463 C CA . THR B 1 372 ? -1.347 45.781 2.984 1 95.19 372 THR B CA 1
ATOM 6464 C C . THR B 1 372 ? -0.509 44.531 2.711 1 95.19 372 THR B C 1
ATOM 6466 O O . THR B 1 372 ? 0.297 44.5 1.778 1 95.19 372 THR B O 1
ATOM 6469 N N . SER B 1 373 ? -0.7 43.594 3.52 1 96.06 373 SER B N 1
ATOM 6470 C CA . SER B 1 373 ? -0.003 42.344 3.338 1 96.06 373 SER B CA 1
ATOM 6471 C C . SER B 1 373 ? -0.898 41.312 2.654 1 96.06 373 SER B C 1
ATOM 6473 O O . SER B 1 373 ? -1.991 41 3.141 1 96.06 373 SER B O 1
ATOM 6475 N N . GLY B 1 374 ? -0.436 40.656 1.597 1 96.38 374 GLY B N 1
ATOM 6476 C CA . GLY B 1 374 ? -1.187 39.625 0.894 1 96.38 374 GLY B CA 1
ATOM 6477 C C . GLY B 1 374 ? -1.062 38.281 1.533 1 96.38 374 GLY B C 1
ATOM 6478 O O . GLY B 1 374 ? -1.747 37.312 1.131 1 96.38 374 GLY B O 1
ATOM 6479 N N . THR B 1 375 ? -0.217 38.188 2.6 1 97.94 375 THR B N 1
ATOM 6480 C CA . THR B 1 375 ? 0.06 36.875 3.166 1 97.94 375 THR B CA 1
ATOM 6481 C C . THR B 1 375 ? -0.293 36.812 4.652 1 97.94 375 THR B C 1
ATOM 6483 O O . THR B 1 375 ? 0.21 35.969 5.395 1 97.94 375 THR B O 1
ATOM 6486 N N . ARG B 1 376 ? -1.04 37.781 5.156 1 96.81 376 ARG B N 1
ATOM 6487 C CA . ARG B 1 376 ? -1.435 37.781 6.562 1 96.81 376 ARG B CA 1
ATOM 6488 C C . ARG B 1 376 ? -2.953 37.75 6.703 1 96.81 376 ARG B C 1
ATOM 6490 O O . ARG B 1 376 ? -3.676 38.375 5.922 1 96.81 376 ARG B O 1
ATOM 6497 N N . MET B 1 377 ? -3.369 37.031 7.652 1 96.38 377 MET B N 1
ATOM 6498 C CA . MET B 1 377 ? -4.801 36.906 7.91 1 96.38 377 MET B CA 1
ATOM 6499 C C . MET B 1 377 ? -5.055 36.5 9.352 1 96.38 377 MET B C 1
ATOM 6501 O O . MET B 1 377 ? -4.344 35.656 9.898 1 96.38 377 MET B O 1
ATOM 6505 N N . ARG B 1 378 ? -6.004 37.125 10.016 1 96.38 378 ARG B N 1
ATOM 6506 C CA . ARG B 1 378 ? -6.367 36.812 11.391 1 96.38 378 ARG B CA 1
ATOM 6507 C C . ARG B 1 378 ? -7.383 35.656 11.438 1 96.38 378 ARG B C 1
ATOM 6509 O O . ARG B 1 378 ? -8.078 35.406 10.445 1 96.38 378 ARG B O 1
ATOM 6516 N N . PRO B 1 379 ? -7.535 35 12.578 1 97.56 379 PRO B N 1
ATOM 6517 C CA . PRO B 1 379 ? -8.484 33.906 12.758 1 97.56 379 PRO B CA 1
ATOM 6518 C C . PRO B 1 379 ? -9.93 34.344 12.516 1 97.56 379 PRO B C 1
ATOM 6520 O O . PRO B 1 379 ? -10.344 35.406 12.945 1 97.56 379 PRO B O 1
ATOM 6523 N N . ILE B 1 380 ? -10.648 33.531 11.812 1 98.25 380 ILE B N 1
ATOM 6524 C CA . ILE B 1 380 ? -12.07 33.75 11.578 1 98.25 380 ILE B CA 1
ATOM 6525 C C . ILE B 1 380 ? -12.875 32.562 12.07 1 98.25 380 ILE B C 1
ATOM 6527 O O . ILE B 1 380 ? -12.555 31.406 11.758 1 98.25 380 ILE B O 1
ATOM 6531 N N . ILE B 1 381 ? -13.883 32.844 12.906 1 98.69 381 ILE B N 1
ATOM 6532 C CA . ILE B 1 381 ? -14.836 31.812 13.336 1 98.69 381 ILE B CA 1
ATOM 6533 C C . ILE B 1 381 ? -16.172 32.031 12.641 1 98.69 381 ILE B C 1
ATOM 6535 O O . ILE B 1 381 ? -16.766 33.125 12.727 1 98.69 381 ILE B O 1
ATOM 6539 N N . VAL B 1 382 ? -16.609 31.031 11.93 1 98.88 382 VAL B N 1
ATOM 6540 C CA . VAL B 1 382 ? -17.859 31.125 11.188 1 98.88 382 VAL B CA 1
ATOM 6541 C C . VAL B 1 382 ? -18.906 30.188 11.812 1 98.88 382 VAL B C 1
ATOM 6543 O O . VAL B 1 382 ? -18.719 28.969 11.828 1 98.88 382 VAL B O 1
ATOM 6546 N N . ASP B 1 383 ? -19.969 30.719 12.336 1 98.62 383 ASP B N 1
ATOM 6547 C CA . ASP B 1 383 ? -21.062 29.969 12.945 1 98.62 383 ASP B CA 1
ATOM 6548 C C . ASP B 1 383 ? -22.188 29.719 11.945 1 98.62 383 ASP B C 1
ATOM 6550 O O . ASP B 1 383 ? -22.359 30.484 11 1 98.62 383 ASP B O 1
ATOM 6554 N N . GLY B 1 384 ? -22.812 28.609 12.094 1 97.88 384 GLY B N 1
ATOM 6555 C CA . GLY B 1 384 ? -23.969 28.312 11.273 1 97.88 384 GLY B CA 1
ATOM 6556 C C . GLY B 1 384 ? -23.625 27.672 9.945 1 97.88 384 GLY B C 1
ATOM 6557 O O . GLY B 1 384 ? -24.375 27.766 8.977 1 97.88 384 GLY B O 1
ATOM 6558 N N . VAL B 1 385 ? -22.484 27.125 9.805 1 98.44 385 VAL B N 1
ATOM 6559 C CA . VAL B 1 385 ? -22.062 26.422 8.594 1 98.44 385 VAL B CA 1
ATOM 6560 C C . VAL B 1 385 ? -22.828 25.109 8.445 1 98.44 385 VAL B C 1
ATOM 6562 O O . VAL B 1 385 ? -23.047 24.406 9.43 1 98.44 385 VAL B O 1
ATOM 6565 N N . ASN B 1 386 ? -23.219 24.781 7.23 1 97.31 386 ASN B N 1
ATOM 6566 C CA . ASN B 1 386 ? -23.938 23.531 6.973 1 97.31 386 ASN B CA 1
ATOM 6567 C C . ASN B 1 386 ? -23.516 22.906 5.652 1 97.31 386 ASN B C 1
ATOM 6569 O O . ASN B 1 386 ? -22.641 23.438 4.953 1 97.31 386 ASN B O 1
ATOM 6573 N N . LYS B 1 387 ? -24.125 21.828 5.348 1 96.25 387 LYS B N 1
ATOM 6574 C CA . LYS B 1 387 ? -23.656 20.953 4.273 1 96.25 387 LYS B CA 1
ATOM 6575 C C . LYS B 1 387 ? -23.844 21.625 2.912 1 96.25 387 LYS B C 1
ATOM 6577 O O . LYS B 1 387 ? -23.25 21.188 1.922 1 96.25 387 LYS B O 1
ATOM 6582 N N . ASN B 1 388 ? -24.594 22.672 2.82 1 96.81 388 ASN B N 1
ATOM 6583 C CA . ASN B 1 388 ? -24.828 23.328 1.542 1 96.81 388 ASN B CA 1
ATOM 6584 C C . ASN B 1 388 ? -23.766 24.391 1.257 1 96.81 388 ASN B C 1
ATOM 6586 O O . ASN B 1 388 ? -23.781 25.031 0.211 1 96.81 388 ASN B O 1
ATOM 6590 N N . MET B 1 389 ? -22.891 24.578 2.146 1 98.19 389 MET B N 1
ATOM 6591 C CA . MET B 1 389 ? -21.828 25.578 2.031 1 98.19 389 MET B CA 1
ATOM 6592 C C . MET B 1 389 ? -20.5 24.906 1.697 1 98.19 389 MET B C 1
ATOM 6594 O O . MET B 1 389 ? -20.172 23.859 2.256 1 98.19 389 MET B O 1
ATOM 6598 N N . GLU B 1 390 ? -19.656 25.5 0.837 1 98.12 390 GLU B N 1
ATOM 6599 C CA . GLU B 1 390 ? -18.359 24.953 0.448 1 98.12 390 GLU B CA 1
ATOM 6600 C C . GLU B 1 390 ? -17.438 24.844 1.649 1 98.12 390 GLU B C 1
ATOM 6602 O O . GLU B 1 390 ? -16.625 23.906 1.733 1 98.12 390 GLU B O 1
ATOM 6607 N N . LEU B 1 391 ? -17.562 25.766 2.572 1 98.44 391 LEU B N 1
ATOM 6608 C CA . LEU B 1 391 ? -16.719 25.812 3.76 1 98.44 391 LEU B CA 1
ATOM 6609 C C . LEU B 1 391 ? -16.891 24.531 4.59 1 98.44 391 LEU B C 1
ATOM 6611 O O . LEU B 1 391 ? -15.969 24.125 5.301 1 98.44 391 LEU B O 1
ATOM 6615 N N . PHE B 1 392 ? -18.062 23.891 4.453 1 98.31 392 PHE B N 1
ATOM 6616 C CA . PHE B 1 392 ? -18.375 22.641 5.148 1 98.31 392 PHE B CA 1
ATOM 6617 C C . PHE B 1 392 ? -17.5 21.5 4.625 1 98.31 392 PHE B C 1
ATOM 6619 O O . PHE B 1 392 ? -17.062 20.641 5.395 1 98.31 392 PHE B O 1
ATOM 6626 N N . HIS B 1 393 ? -17.094 21.531 3.365 1 97.31 393 HIS B N 1
ATOM 6627 C CA . HIS B 1 393 ? -16.5 20.391 2.689 1 97.31 393 HIS B CA 1
ATOM 6628 C C . HIS B 1 393 ? -15.023 20.625 2.408 1 97.31 393 HIS B C 1
ATOM 6630 O O . HIS B 1 393 ? -14.211 19.688 2.502 1 97.31 393 HIS B O 1
ATOM 6636 N N . THR B 1 394 ? -14.648 21.797 2.059 1 97.69 394 THR B N 1
ATOM 6637 C CA . THR B 1 394 ? -13.344 22.125 1.497 1 97.69 394 THR B CA 1
ATOM 6638 C C . THR B 1 394 ? -12.32 22.359 2.605 1 97.69 394 THR B C 1
ATOM 6640 O O . THR B 1 394 ? -12.594 23.094 3.559 1 97.69 394 THR B O 1
ATOM 6643 N N . GLU B 1 395 ? -11.188 21.703 2.518 1 98.06 395 GLU B N 1
ATOM 6644 C CA . GLU B 1 395 ? -10.078 22.031 3.4 1 98.06 395 GLU B CA 1
ATOM 6645 C C . GLU B 1 395 ? -9.641 23.484 3.211 1 98.06 395 GLU B C 1
ATOM 6647 O O . GLU B 1 395 ? -9.227 23.875 2.117 1 98.06 395 GLU B O 1
ATOM 6652 N N . SER B 1 396 ? -9.695 24.266 4.262 1 98.12 396 SER B N 1
ATOM 6653 C CA . SER B 1 396 ? -9.312 25.672 4.168 1 98.12 396 SER B CA 1
ATOM 6654 C C . SER B 1 396 ? -7.801 25.828 4.145 1 98.12 396 SER B C 1
ATOM 6656 O O . SER B 1 396 ? -7.27 26.625 3.361 1 98.12 396 SER B O 1
ATOM 6658 N N . PHE B 1 397 ? -7.133 25.031 5.008 1 98.31 397 PHE B N 1
ATOM 6659 C CA . PHE B 1 397 ? -5.688 25.109 5.168 1 98.31 397 PHE B CA 1
ATOM 6660 C C . PHE B 1 397 ? -5.254 26.547 5.41 1 98.31 397 PHE B C 1
ATOM 6662 O O . PHE B 1 397 ? -4.328 27.047 4.762 1 98.31 397 PHE B O 1
ATOM 6669 N N . GLY B 1 398 ? -5.938 27.219 6.254 1 98.19 398 GLY B N 1
ATOM 6670 C CA . GLY B 1 398 ? -5.797 28.609 6.688 1 98.19 398 GLY B CA 1
ATOM 6671 C C . GLY B 1 398 ? -6.594 28.922 7.941 1 98.19 398 GLY B C 1
ATOM 6672 O O . GLY B 1 398 ? -7.164 28.031 8.562 1 98.19 398 GLY B O 1
ATOM 6673 N N . PRO B 1 399 ? -6.613 30.141 8.328 1 97.81 399 PRO B N 1
ATOM 6674 C CA . PRO B 1 399 ? -7.125 30.469 9.664 1 97.81 399 PRO B CA 1
ATOM 6675 C C . PRO B 1 399 ? -8.633 30.719 9.672 1 97.81 399 PRO B C 1
ATOM 6677 O O . PRO B 1 399 ? -9.094 31.703 10.234 1 97.81 399 PRO B O 1
ATOM 6680 N N . SER B 1 400 ? -9.406 29.828 9.117 1 98.44 400 SER B N 1
ATOM 6681 C CA . SER B 1 400 ? -10.867 29.844 9.203 1 98.44 400 SER B CA 1
ATOM 6682 C C . SER B 1 400 ? -11.398 28.531 9.766 1 98.44 400 SER B C 1
ATOM 6684 O O . SER B 1 400 ? -10.898 27.453 9.422 1 98.44 400 SER B O 1
ATOM 6686 N N . VAL B 1 401 ? -12.367 28.609 10.68 1 98.69 401 VAL B N 1
ATOM 6687 C CA . VAL B 1 401 ? -12.93 27.406 11.289 1 98.69 401 VAL B CA 1
ATOM 6688 C C . VAL B 1 401 ? -14.445 27.531 11.398 1 98.69 401 VAL B C 1
ATOM 6690 O O . VAL B 1 401 ? -14.961 28.625 11.609 1 98.69 401 VAL B O 1
ATOM 6693 N N . SER B 1 402 ? -15.133 26.453 11.203 1 98.75 402 SER B N 1
ATOM 6694 C CA . SER B 1 402 ? -16.594 26.406 11.273 1 98.75 402 SER B CA 1
ATOM 6695 C C . SER B 1 402 ? -17.062 25.922 12.648 1 98.75 402 SER B C 1
ATOM 6697 O O . SER B 1 402 ? -16.422 25.062 13.25 1 98.75 402 SER B O 1
ATOM 6699 N N . VAL B 1 403 ? -18.109 26.484 13.086 1 98.75 403 VAL B N 1
ATOM 6700 C CA . VAL B 1 403 ? -18.844 25.969 14.234 1 98.75 403 VAL B CA 1
ATOM 6701 C C . VAL B 1 403 ? -20.188 25.422 13.773 1 98.75 403 VAL B C 1
ATOM 6703 O O . VAL B 1 403 ? -20.953 26.125 13.109 1 98.75 403 VAL B O 1
ATOM 6706 N N . ILE B 1 404 ? -20.453 24.25 14.078 1 98.75 404 ILE B N 1
ATOM 6707 C CA . ILE B 1 404 ? -21.656 23.531 13.672 1 98.75 404 ILE B CA 1
ATOM 6708 C C . ILE B 1 404 ? -22.375 22.969 14.898 1 98.75 404 ILE B C 1
ATOM 6710 O O . ILE B 1 404 ? -21.75 22.344 15.758 1 98.75 404 ILE B O 1
ATOM 6714 N N . GLU B 1 405 ? -23.625 23.25 14.984 1 98.62 405 GLU B N 1
ATOM 6715 C CA . GLU B 1 405 ? -24.422 22.781 16.109 1 98.62 405 GLU B CA 1
ATOM 6716 C C . GLU B 1 405 ? -24.844 21.328 15.93 1 98.62 405 GLU B C 1
ATOM 6718 O O . GLU B 1 405 ? -25.219 20.922 14.836 1 98.62 405 GLU B O 1
ATOM 6723 N N . ILE B 1 406 ? -24.734 20.547 16.969 1 98.69 406 ILE B N 1
ATOM 6724 C CA . ILE B 1 406 ? -25.203 19.172 16.984 1 98.69 406 ILE B CA 1
ATOM 6725 C C . ILE B 1 406 ? -26.141 18.953 18.172 1 98.69 406 ILE B C 1
ATOM 6727 O O . ILE B 1 406 ? -26.062 19.688 19.156 1 98.69 406 ILE B O 1
ATOM 6731 N N . SER B 1 407 ? -26.984 17.859 18.094 1 98.5 407 SER B N 1
ATOM 6732 C CA . SER B 1 407 ? -27.969 17.625 19.141 1 98.5 407 SER B CA 1
ATOM 6733 C C . SER B 1 407 ? -27.75 16.266 19.797 1 98.5 407 SER B C 1
ATOM 6735 O O . SER B 1 407 ? -28.375 15.961 20.812 1 98.5 407 SER B O 1
ATOM 6737 N N . SER B 1 408 ? -26.922 15.414 19.188 1 98.44 408 SER B N 1
ATOM 6738 C CA . SER B 1 408 ? -26.703 14.07 19.703 1 98.44 408 SER B CA 1
ATOM 6739 C C . SER B 1 408 ? -25.344 13.523 19.281 1 98.44 408 SER B C 1
ATOM 6741 O O . SER B 1 408 ? -24.688 14.086 18.406 1 98.44 408 SER B O 1
ATOM 6743 N N . ASP B 1 409 ? -24.922 12.477 20.016 1 98.62 409 ASP B N 1
ATOM 6744 C CA . ASP B 1 409 ? -23.688 11.797 19.641 1 98.62 409 ASP B CA 1
ATOM 6745 C C . ASP B 1 409 ? -23.75 11.258 18.219 1 98.62 409 ASP B C 1
ATOM 6747 O O . ASP B 1 409 ? -22.781 11.336 17.469 1 98.62 409 ASP B O 1
ATOM 6751 N N . GLU B 1 410 ? -24.875 10.703 17.844 1 98.44 410 GLU B N 1
ATOM 6752 C CA . GLU B 1 410 ? -25.094 10.117 16.531 1 98.44 410 GLU B CA 1
ATOM 6753 C C . GLU B 1 410 ? -24.953 11.164 15.422 1 98.44 410 GLU B C 1
ATOM 6755 O O . GLU B 1 410 ? -24.344 10.906 14.383 1 98.44 410 GLU B O 1
ATOM 6760 N N . GLU B 1 411 ? -25.516 12.281 15.711 1 98.62 411 GLU B N 1
ATOM 6761 C CA . GLU B 1 411 ? -25.406 13.367 14.734 1 98.62 411 GLU B CA 1
ATOM 6762 C C . GLU B 1 411 ? -23.969 13.836 14.586 1 98.62 411 GLU B C 1
ATOM 6764 O O . GLU B 1 411 ? -23.516 14.125 13.477 1 98.62 411 GLU B O 1
ATOM 6769 N N . ALA B 1 412 ? -23.234 13.961 15.719 1 98.75 412 ALA B N 1
ATOM 6770 C CA . ALA B 1 412 ? -21.828 14.344 15.695 1 98.75 412 ALA B CA 1
ATOM 6771 C C . ALA B 1 412 ? -21.016 13.375 14.836 1 98.75 412 ALA B C 1
ATOM 6773 O O . ALA B 1 412 ? -20.219 13.805 13.992 1 98.75 412 ALA B O 1
ATOM 6774 N N . ILE B 1 413 ? -21.25 12.086 15.031 1 98.69 413 ILE B N 1
ATOM 6775 C CA . ILE B 1 413 ? -20.547 11.039 14.297 1 98.69 413 ILE B CA 1
ATOM 6776 C C . ILE B 1 413 ? -20.875 11.133 12.812 1 98.69 413 ILE B C 1
ATOM 6778 O O . ILE B 1 413 ? -19.984 11.047 11.961 1 98.69 413 ILE B O 1
ATOM 6782 N N . GLU B 1 414 ? -22.125 11.328 12.516 1 98.31 414 GLU B N 1
ATOM 6783 C CA . GLU B 1 414 ? -22.562 11.438 11.133 1 98.31 414 GLU B CA 1
ATOM 6784 C C . GLU B 1 414 ? -21.891 12.609 10.422 1 98.31 414 GLU B C 1
ATOM 6786 O O . GLU B 1 414 ? -21.375 12.453 9.312 1 98.31 414 GLU B O 1
ATOM 6791 N N . ILE B 1 415 ? -21.859 13.758 11.047 1 98.56 415 ILE B N 1
ATOM 6792 C CA . ILE B 1 415 ? -21.266 14.945 10.445 1 98.56 415 ILE B CA 1
ATOM 6793 C C . ILE B 1 415 ? -19.75 14.773 10.336 1 98.56 415 ILE B C 1
ATOM 6795 O O . ILE B 1 415 ? -19.156 15.117 9.312 1 98.56 415 ILE B O 1
ATOM 6799 N N . ALA B 1 416 ? -19.125 14.242 11.398 1 98.62 416 ALA B N 1
ATOM 6800 C CA . ALA B 1 416 ? -17.672 14.023 11.391 1 98.62 416 ALA B CA 1
ATOM 6801 C C . ALA B 1 416 ? -17.266 13.109 10.242 1 98.62 416 ALA B C 1
ATOM 6803 O O . ALA B 1 416 ? -16.188 13.266 9.68 1 98.62 416 ALA B O 1
ATOM 6804 N N . ASN B 1 417 ? -18.125 12.195 9.867 1 97.94 417 ASN B N 1
ATOM 6805 C CA . ASN B 1 417 ? -17.812 11.234 8.812 1 97.94 417 ASN B CA 1
ATOM 6806 C C . ASN B 1 417 ? -18.25 11.758 7.441 1 97.94 417 ASN B C 1
ATOM 6808 O O . ASN B 1 417 ? -17.844 11.203 6.414 1 97.94 417 ASN B O 1
ATOM 6812 N N . ASP B 1 418 ? -19.062 12.82 7.445 1 97.69 418 ASP B N 1
ATOM 6813 C CA . ASP B 1 418 ? -19.531 13.398 6.188 1 97.69 418 ASP B CA 1
ATOM 6814 C C . ASP B 1 418 ? -18.484 14.32 5.582 1 97.69 418 ASP B C 1
ATOM 6816 O O . ASP B 1 418 ? -18.703 15.523 5.445 1 97.69 418 ASP B O 1
ATOM 6820 N N . THR B 1 419 ? -17.406 13.805 5.215 1 97 419 THR B N 1
ATOM 6821 C CA . THR B 1 419 ? -16.266 14.422 4.559 1 97 419 THR B CA 1
ATOM 6822 C C . THR B 1 419 ? -15.469 13.391 3.771 1 97 419 THR B C 1
ATOM 6824 O O . THR B 1 419 ? -15.539 12.195 4.062 1 97 419 THR B O 1
ATOM 6827 N N . ASP B 1 420 ? -14.742 13.828 2.766 1 95.75 420 ASP B N 1
ATOM 6828 C CA . ASP B 1 420 ? -13.891 12.93 1.995 1 95.75 420 ASP B CA 1
ATOM 6829 C C . ASP B 1 420 ? -12.625 12.578 2.77 1 95.75 420 ASP B C 1
ATOM 6831 O O . ASP B 1 420 ? -11.922 11.625 2.422 1 95.75 420 ASP B O 1
ATOM 6835 N N . TYR B 1 421 ? -12.344 13.305 3.82 1 97.94 421 TYR B N 1
ATOM 6836 C CA . TYR B 1 421 ? -11.055 13.211 4.504 1 97.94 421 TYR B CA 1
ATOM 6837 C C . TYR B 1 421 ? -11.172 12.367 5.766 1 97.94 421 TYR B C 1
ATOM 6839 O O . TYR B 1 421 ? -12.273 12.047 6.207 1 97.94 421 TYR B O 1
ATOM 6847 N N . GLY B 1 422 ? -10.047 11.922 6.344 1 98.38 422 GLY B N 1
ATOM 6848 C CA . GLY B 1 422 ? -9.984 11.141 7.57 1 98.38 422 GLY B CA 1
ATOM 6849 C C . GLY B 1 422 ? -8.594 11.094 8.172 1 98.38 422 GLY B C 1
ATOM 6850 O O . GLY B 1 422 ? -8.078 10.016 8.477 1 98.38 422 GLY B O 1
ATOM 6851 N N . LEU B 1 423 ? -8 12.266 8.445 1 98.5 423 LEU B N 1
ATOM 6852 C CA . LEU B 1 423 ? -6.645 12.289 8.977 1 98.5 423 LEU B CA 1
ATOM 6853 C C . LEU B 1 423 ? -6.656 12.32 10.5 1 98.5 423 LEU B C 1
ATOM 6855 O O . LEU B 1 423 ? -6.039 11.469 11.148 1 98.5 423 LEU B O 1
ATOM 6859 N N . SER B 1 424 ? -7.406 13.289 11.047 1 98.56 424 SER B N 1
ATOM 6860 C CA . SER B 1 424 ? -7.422 13.484 12.492 1 98.56 424 SER B CA 1
ATOM 6861 C C . SER B 1 424 ? -8.766 14.016 12.969 1 98.56 424 SER B C 1
ATOM 6863 O O . SER B 1 424 ? -9.609 14.406 12.156 1 98.56 424 SER B O 1
ATOM 6865 N N . GLY B 1 425 ? -8.984 13.969 14.266 1 98.75 425 GLY B N 1
ATOM 6866 C CA . GLY B 1 425 ? -10.148 14.531 14.938 1 98.75 425 GLY B CA 1
ATOM 6867 C C . GLY B 1 425 ? -9.992 14.602 16.438 1 98.75 425 GLY B C 1
ATOM 6868 O O . GLY B 1 425 ? -8.969 14.188 16.984 1 98.75 425 GLY B O 1
ATOM 6869 N N . ALA B 1 426 ? -11.008 15.156 17.094 1 98.88 426 ALA B N 1
ATOM 6870 C CA . ALA B 1 426 ? -10.984 15.273 18.547 1 98.88 426 ALA B CA 1
ATOM 6871 C C . ALA B 1 426 ? -12.391 15.141 19.125 1 98.88 426 ALA B C 1
ATOM 6873 O O . ALA B 1 426 ? -13.383 15.414 18.453 1 98.88 426 ALA B O 1
ATOM 6874 N N . VAL B 1 427 ? -12.422 14.703 20.328 1 98.88 427 VAL B N 1
ATOM 6875 C CA . VAL B 1 427 ? -13.648 14.648 21.109 1 98.88 427 VAL B CA 1
ATOM 6876 C C . VAL B 1 427 ? -13.398 15.219 22.5 1 98.88 427 VAL B C 1
ATOM 6878 O O . VAL B 1 427 ? -12.422 14.852 23.156 1 98.88 427 VAL B O 1
ATOM 6881 N N . PHE B 1 428 ? -14.25 16.141 22.938 1 98.81 428 PHE B N 1
ATOM 6882 C CA . PHE B 1 428 ? -14.156 16.719 24.266 1 98.81 428 PHE B CA 1
ATOM 6883 C C . PHE B 1 428 ? -15.344 16.297 25.125 1 98.81 428 PHE B C 1
ATOM 6885 O O . PHE B 1 428 ? -16.5 16.562 24.781 1 98.81 428 PHE B O 1
ATOM 6892 N N . THR B 1 429 ? -15.102 15.648 26.156 1 98.69 429 THR B N 1
ATOM 6893 C CA . THR B 1 429 ? -16.094 15.125 27.094 1 98.69 429 THR B CA 1
ATOM 6894 C C . THR B 1 429 ? -15.453 14.773 28.422 1 98.69 429 THR B C 1
ATOM 6896 O O . THR B 1 429 ? -14.266 14.43 28.484 1 98.69 429 THR B O 1
ATOM 6899 N N . GLU B 1 430 ? -16.188 14.852 29.531 1 97.81 430 GLU B N 1
ATOM 6900 C CA . GLU B 1 430 ? -15.711 14.43 30.844 1 97.81 430 GLU B CA 1
ATOM 6901 C C . GLU B 1 430 ? -15.969 12.945 31.062 1 97.81 430 GLU B C 1
ATOM 6903 O O . GLU B 1 430 ? -15.516 12.375 32.062 1 97.81 430 GLU B O 1
ATOM 6908 N N . ASN B 1 431 ? -16.656 12.312 30.172 1 98.06 431 ASN B N 1
ATOM 6909 C CA . ASN B 1 431 ? -16.938 10.883 30.203 1 98.06 431 ASN B CA 1
ATOM 6910 C C . ASN B 1 431 ? -16.062 10.109 29.219 1 98.06 431 ASN B C 1
ATOM 6912 O O . ASN B 1 431 ? -16.391 10.023 28.031 1 98.06 431 ASN B O 1
ATOM 6916 N N . LEU B 1 432 ? -15.008 9.539 29.734 1 97.25 432 LEU B N 1
ATOM 6917 C CA . LEU B 1 432 ? -14.031 8.859 28.875 1 97.25 432 LEU B CA 1
ATOM 6918 C C . LEU B 1 432 ? -14.688 7.727 28.094 1 97.25 432 LEU B C 1
ATOM 6920 O O . LEU B 1 432 ? -14.367 7.504 26.922 1 97.25 432 LEU B O 1
ATOM 6924 N N . GLY B 1 433 ? -15.555 6.922 28.75 1 97.81 433 GLY B N 1
ATOM 6925 C CA . GLY B 1 433 ? -16.266 5.875 28.047 1 97.81 433 GLY B CA 1
ATOM 6926 C C . GLY B 1 433 ? -17.047 6.387 26.844 1 97.81 433 GLY B C 1
ATOM 6927 O O . GLY B 1 433 ? -17.031 5.766 25.781 1 97.81 433 GLY B O 1
ATOM 6928 N N . ARG B 1 434 ? -17.75 7.559 27.031 1 98.19 434 ARG B N 1
ATOM 6929 C CA . ARG B 1 434 ? -18.484 8.219 25.953 1 98.19 434 ARG B CA 1
ATOM 6930 C C . ARG B 1 434 ? -17.531 8.664 24.859 1 98.19 434 ARG B C 1
ATOM 6932 O O . ARG B 1 434 ? -17.797 8.438 23.672 1 98.19 434 ARG B O 1
ATOM 6939 N N . GLY B 1 435 ? -16.406 9.234 25.234 1 98.44 435 GLY B N 1
ATOM 6940 C CA . GLY B 1 435 ? -15.406 9.672 24.281 1 98.44 435 GLY B CA 1
ATOM 6941 C C . GLY B 1 435 ? -14.852 8.539 23.438 1 98.44 435 GLY B C 1
ATOM 6942 O O . GLY B 1 435 ? -14.719 8.664 22.219 1 98.44 435 GLY B O 1
ATOM 6943 N N . LEU B 1 436 ? -14.555 7.434 24.062 1 98.19 436 LEU B N 1
ATOM 6944 C CA . LEU B 1 436 ? -14 6.273 23.375 1 98.19 436 LEU B CA 1
ATOM 6945 C C . LEU B 1 436 ? -15.008 5.695 22.391 1 98.19 436 LEU B C 1
ATOM 6947 O O . LEU B 1 436 ? -14.641 5.312 21.281 1 98.19 436 LEU B O 1
ATOM 6951 N N . ARG B 1 437 ? -16.266 5.613 22.781 1 98.12 437 ARG B N 1
ATOM 6952 C CA . ARG B 1 437 ? -17.312 5.098 21.906 1 98.12 437 ARG B CA 1
ATOM 6953 C C . ARG B 1 437 ? -17.438 5.945 20.641 1 98.12 437 ARG B C 1
ATOM 6955 O O . ARG B 1 437 ? -17.578 5.414 19.531 1 98.12 437 ARG B O 1
ATOM 6962 N N . ILE B 1 438 ? -17.391 7.215 20.828 1 98.69 438 ILE B N 1
ATOM 6963 C CA . ILE B 1 438 ? -17.5 8.133 19.703 1 98.69 438 ILE B CA 1
ATOM 6964 C C . ILE B 1 438 ? -16.25 8.039 18.828 1 98.69 438 ILE B C 1
ATOM 6966 O O . ILE B 1 438 ? -16.344 7.922 17.594 1 98.69 438 ILE B O 1
ATOM 6970 N N . ALA B 1 439 ? -15.078 8.047 19.453 1 98.69 439 ALA B N 1
ATOM 6971 C CA . ALA B 1 439 ? -13.805 8.008 18.734 1 98.69 439 ALA B CA 1
ATOM 6972 C C . ALA B 1 439 ? -13.727 6.777 17.844 1 98.69 439 ALA B C 1
ATOM 6974 O O . ALA B 1 439 ? -13.266 6.867 16.703 1 98.69 439 ALA B O 1
ATOM 6975 N N . LYS B 1 440 ? -14.227 5.684 18.281 1 97.62 440 LYS B N 1
ATOM 6976 C CA . LYS B 1 440 ? -14.148 4.418 17.547 1 97.62 440 LYS B CA 1
ATOM 6977 C C . LYS B 1 440 ? -15.039 4.434 16.312 1 97.62 440 LYS B C 1
ATOM 6979 O O . LYS B 1 440 ? -14.883 3.605 15.414 1 97.62 440 LYS B O 1
ATOM 6984 N N . GLN B 1 441 ? -15.961 5.375 16.281 1 97.81 441 GLN B N 1
ATOM 6985 C CA . GLN B 1 441 ? -16.938 5.383 15.203 1 97.81 441 GLN B CA 1
ATOM 6986 C C . GLN B 1 441 ? -16.594 6.445 14.164 1 97.81 441 GLN B C 1
ATOM 6988 O O . GLN B 1 441 ? -17.25 6.543 13.125 1 97.81 441 GLN B O 1
ATOM 6993 N N . ILE B 1 442 ? -15.57 7.25 14.414 1 98.44 442 ILE B N 1
ATOM 6994 C CA . ILE B 1 442 ? -15.156 8.266 13.461 1 98.44 442 ILE B CA 1
ATOM 6995 C C . ILE B 1 442 ? -14.133 7.68 12.492 1 98.44 442 ILE B C 1
ATOM 6997 O O . ILE B 1 442 ? -13.156 7.051 12.914 1 98.44 442 ILE B O 1
ATOM 7001 N N . GLU B 1 443 ? -14.359 7.824 11.172 1 97.5 443 GLU B N 1
ATOM 7002 C CA . GLU B 1 443 ? -13.484 7.297 10.133 1 97.5 443 GLU B CA 1
ATOM 7003 C C . GLU B 1 443 ? -12.273 8.203 9.922 1 97.5 443 GLU B C 1
ATOM 7005 O O . GLU B 1 443 ? -12.258 9.016 9 1 97.5 443 GLU B O 1
ATOM 7010 N N . SER B 1 444 ? -11.25 8.031 10.758 1 98.38 444 SER B N 1
ATOM 7011 C CA . SER B 1 444 ? -10.047 8.852 10.75 1 98.38 444 SER B CA 1
ATOM 7012 C C . SER B 1 444 ? -8.828 8.055 11.203 1 98.38 444 SER B C 1
ATOM 7014 O O . SER B 1 444 ? -8.969 6.973 11.781 1 98.38 444 SER B O 1
ATOM 7016 N N . GLY B 1 445 ? -7.68 8.57 10.875 1 98.44 445 GLY B N 1
ATOM 7017 C CA . GLY B 1 445 ? -6.441 7.93 11.297 1 98.44 445 GLY B CA 1
ATOM 7018 C C . GLY B 1 445 ? -6.145 8.109 12.773 1 98.44 445 GLY B C 1
ATOM 7019 O O . GLY B 1 445 ? -5.449 7.293 13.383 1 98.44 445 GLY B O 1
ATOM 7020 N N . ALA B 1 446 ? -6.707 9.219 13.352 1 98.75 446 ALA B N 1
ATOM 7021 C CA . ALA B 1 446 ? -6.48 9.484 14.773 1 98.75 446 ALA B CA 1
ATOM 7022 C C . ALA B 1 446 ? -7.625 10.297 15.367 1 98.75 446 ALA B C 1
ATOM 7024 O O . ALA B 1 446 ? -8.203 11.156 14.695 1 98.75 446 ALA B O 1
ATOM 7025 N N . ILE B 1 447 ? -7.906 10.008 16.562 1 98.88 447 ILE B N 1
ATOM 7026 C CA . ILE B 1 447 ? -8.836 10.812 17.359 1 98.88 447 ILE B CA 1
ATOM 7027 C C . ILE B 1 447 ? -8.227 11.102 18.719 1 98.88 447 ILE B C 1
ATOM 7029 O O . ILE B 1 447 ? -7.734 10.195 19.406 1 98.88 447 ILE B O 1
ATOM 7033 N N . HIS B 1 448 ? -8.297 12.32 19.125 1 98.81 448 HIS B N 1
ATOM 7034 C CA . HIS B 1 448 ? -7.719 12.758 20.391 1 98.81 448 HIS B CA 1
ATOM 7035 C C . HIS B 1 448 ? -8.805 13.203 21.359 1 98.81 448 HIS B C 1
ATOM 7037 O O . HIS B 1 448 ? -9.523 14.172 21.094 1 98.81 448 HIS B O 1
ATOM 7043 N N . ILE B 1 449 ? -8.945 12.555 22.484 1 98.75 449 ILE B N 1
ATOM 7044 C CA . ILE B 1 449 ? -9.961 12.891 23.469 1 98.75 449 ILE B CA 1
ATOM 7045 C C . ILE B 1 449 ? -9.406 13.922 24.453 1 98.75 449 ILE B C 1
ATOM 7047 O O . ILE B 1 449 ? -8.414 13.672 25.141 1 98.75 449 ILE 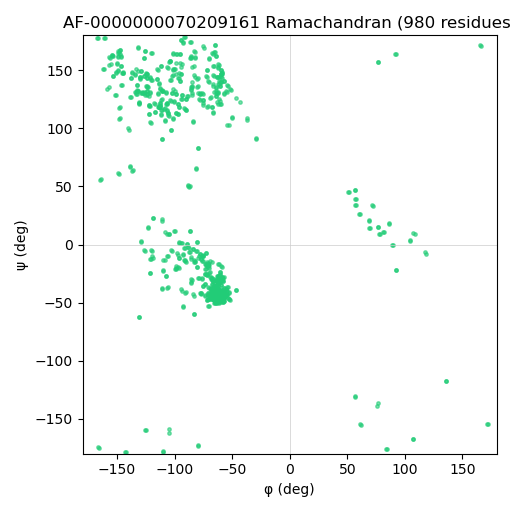B O 1
ATOM 7051 N N . ASN B 1 450 ? -10 15.117 24.438 1 98.19 450 ASN B N 1
ATOM 7052 C CA . ASN B 1 450 ? -9.711 16.25 25.312 1 98.19 450 ASN B CA 1
ATOM 7053 C C . ASN B 1 450 ? -8.375 16.906 24.969 1 98.19 450 ASN B C 1
ATOM 7055 O O . ASN B 1 450 ? -7.656 17.359 25.859 1 98.19 450 ASN B O 1
ATOM 7059 N N . SER B 1 451 ? -8.062 16.875 23.734 1 97.88 451 SER B N 1
ATOM 7060 C CA . SER B 1 451 ? -6.902 17.562 23.156 1 97.88 451 SER B CA 1
ATOM 7061 C C . SER B 1 451 ? -7.168 18.016 21.734 1 97.88 451 SER B C 1
ATOM 7063 O O . SER B 1 451 ? -8.125 17.547 21.094 1 97.88 451 SER B O 1
ATOM 7065 N N . MET B 1 452 ? -6.371 18.859 21.281 1 98.12 452 MET B N 1
ATOM 7066 C CA . MET B 1 452 ? -6.539 19.406 19.938 1 98.12 452 MET B CA 1
ATOM 7067 C C . MET B 1 452 ? -6.316 18.328 18.875 1 98.12 452 MET B C 1
ATOM 7069 O O . MET B 1 452 ? -5.719 17.297 19.156 1 98.12 452 MET B O 1
ATOM 7073 N N . THR B 1 453 ? -6.762 18.625 17.641 1 98.62 453 THR B N 1
ATOM 7074 C CA . THR B 1 453 ? -6.676 17.703 16.516 1 98.62 453 THR B CA 1
ATOM 7075 C C . THR B 1 453 ? -5.238 17.578 16.016 1 98.62 453 THR B C 1
ATOM 7077 O O . THR B 1 453 ? -4.887 16.609 15.344 1 98.62 453 THR B O 1
ATOM 7080 N N . VAL B 1 454 ? -4.359 18.531 16.281 1 98 454 VAL B N 1
ATOM 7081 C CA . VAL B 1 454 ? -2.965 18.531 15.852 1 98 454 VAL B CA 1
ATOM 7082 C C . VAL B 1 454 ? -2.115 17.734 16.828 1 98 454 VAL B C 1
ATOM 7084 O O . VAL B 1 454 ? -1.88 18.172 17.969 1 98 454 VAL B O 1
ATOM 7087 N N . HIS B 1 455 ? -1.748 16.625 16.422 1 96.25 455 HIS B N 1
ATOM 7088 C CA . HIS B 1 455 ? -0.926 15.758 17.266 1 96.25 455 HIS B CA 1
ATOM 7089 C C . HIS B 1 455 ? -0.041 14.844 16.422 1 96.25 455 HIS B C 1
ATOM 7091 O O . HIS B 1 455 ? -0.502 14.266 15.438 1 96.25 455 HIS B O 1
ATOM 7097 N N . ASP B 1 456 ? 1.222 14.844 16.734 1 94.06 456 ASP B N 1
ATOM 7098 C CA . ASP B 1 456 ? 2.178 13.93 16.125 1 94.06 456 ASP B CA 1
ATOM 7099 C C . ASP B 1 456 ? 3.287 13.555 17.109 1 94.06 456 ASP B C 1
ATOM 7101 O O . ASP B 1 456 ? 3.979 14.43 17.625 1 94.06 456 ASP B O 1
ATOM 7105 N N . GLU B 1 457 ? 3.438 12.406 17.438 1 95 457 GLU B N 1
ATOM 7106 C CA . GLU B 1 457 ? 4.547 11.914 18.234 1 95 457 GLU B CA 1
ATOM 7107 C C . GLU B 1 457 ? 5.148 10.648 17.625 1 95 457 GLU B C 1
ATOM 7109 O O . GLU B 1 457 ? 4.441 9.859 17 1 95 457 GLU B O 1
ATOM 7114 N N . TRP B 1 458 ? 6.359 10.445 17.828 1 95.5 458 TRP B N 1
ATOM 7115 C CA . TRP B 1 458 ? 7.137 9.484 17.047 1 95.5 458 TRP B CA 1
ATOM 7116 C C . TRP B 1 458 ? 6.852 8.055 17.5 1 95.5 458 TRP B C 1
ATOM 7118 O O . TRP B 1 458 ? 7.16 7.098 16.797 1 95.5 458 TRP B O 1
ATOM 7128 N N . THR B 1 459 ? 6.172 7.918 18.672 1 95.06 459 THR B N 1
ATOM 7129 C CA . THR B 1 459 ? 5.934 6.59 19.234 1 95.06 459 THR B CA 1
ATOM 7130 C C . THR B 1 459 ? 4.586 6.047 18.766 1 95.06 459 THR B C 1
ATOM 7132 O O . THR B 1 459 ? 4.258 4.883 19.016 1 95.06 459 THR B O 1
ATOM 7135 N N . LEU B 1 460 ? 3.775 6.898 18.109 1 97.44 460 LEU B N 1
ATOM 7136 C CA . LEU B 1 460 ? 2.449 6.508 17.641 1 97.44 460 LEU B CA 1
ATOM 7137 C C . LEU B 1 460 ? 2.393 6.492 16.109 1 97.44 460 LEU B C 1
ATOM 7139 O O . LEU B 1 460 ? 2.947 7.375 15.461 1 97.44 460 LEU B O 1
ATOM 7143 N N . PRO B 1 461 ? 1.717 5.453 15.547 1 97.62 461 PRO B N 1
ATOM 7144 C CA . PRO B 1 461 ? 1.565 5.488 14.094 1 97.62 461 PRO B CA 1
ATOM 7145 C C . PRO B 1 461 ? 0.763 6.691 13.609 1 97.62 461 PRO B C 1
ATOM 7147 O O . PRO B 1 461 ? -0.215 7.086 14.25 1 97.62 461 PRO B O 1
ATOM 7150 N N . HIS B 1 462 ? 1.274 7.262 12.523 1 98.06 462 HIS B N 1
ATOM 7151 C CA . HIS B 1 462 ? 0.633 8.453 11.969 1 98.06 462 HIS B CA 1
ATOM 7152 C C . HIS B 1 462 ? 0.253 8.242 10.508 1 98.06 462 HIS B C 1
ATOM 7154 O O . HIS B 1 462 ? 1.082 7.816 9.703 1 98.06 462 HIS B O 1
ATOM 7160 N N . GLY B 1 463 ? -0.933 8.562 10.148 1 97.19 463 GLY B N 1
ATOM 7161 C CA . GLY B 1 463 ? -1.458 8.469 8.797 1 97.19 463 GLY B CA 1
ATOM 7162 C C . GLY B 1 463 ? -2.971 8.586 8.734 1 97.19 463 GLY B C 1
ATOM 7163 O O . GLY B 1 463 ? -3.637 8.625 9.773 1 97.19 463 GLY B O 1
ATOM 7164 N N . GLY B 1 464 ? -3.498 8.688 7.59 1 97 464 GLY B N 1
ATOM 7165 C CA . GLY B 1 464 ? -4.914 8.992 7.449 1 97 464 GLY B CA 1
ATOM 7166 C C . GLY B 1 464 ? -5.727 7.824 6.93 1 97 464 GLY B C 1
ATOM 7167 O O . GLY B 1 464 ? -5.238 6.691 6.895 1 97 464 GLY B O 1
ATOM 7168 N N . ALA B 1 465 ? -6.977 8.109 6.77 1 97.12 465 ALA B N 1
ATOM 7169 C CA . ALA B 1 465 ? -7.977 7.285 6.098 1 97.12 465 ALA B CA 1
ATOM 7170 C C . ALA B 1 465 ? -8.68 8.07 4.992 1 97.12 465 ALA B C 1
ATOM 7172 O O . ALA B 1 465 ? -8.492 9.281 4.867 1 97.12 465 ALA B O 1
ATOM 7173 N N . LYS B 1 466 ? -9.414 7.344 4.137 1 97.12 466 LYS B N 1
ATOM 7174 C CA . LYS B 1 466 ? -10.18 7.984 3.068 1 97.12 466 LYS B CA 1
ATOM 7175 C C . LYS B 1 466 ? -9.273 8.836 2.182 1 97.12 466 LYS B C 1
ATOM 7177 O O . LYS B 1 466 ? -8.211 8.383 1.746 1 97.12 466 LYS B O 1
ATOM 7182 N N . ALA B 1 467 ? -9.641 10.078 1.893 1 97.56 467 ALA B N 1
ATOM 7183 C CA . ALA B 1 467 ? -8.891 10.93 0.97 1 97.56 467 ALA B CA 1
ATOM 7184 C C . ALA B 1 467 ? -7.684 11.547 1.658 1 97.56 467 ALA B C 1
ATOM 7186 O O . ALA B 1 467 ? -6.922 12.297 1.035 1 97.56 467 ALA B O 1
ATOM 7187 N N . SER B 1 468 ? -7.484 11.188 2.92 1 98.56 468 SER B N 1
ATOM 7188 C CA . SER B 1 468 ? -6.309 11.664 3.635 1 98.56 468 SER B CA 1
ATOM 7189 C C . SER B 1 468 ? -5.129 10.711 3.455 1 98.56 468 SER B C 1
ATOM 7191 O O . SER B 1 468 ? -4.043 10.961 3.982 1 98.56 468 SER B O 1
ATOM 7193 N N . GLY B 1 469 ? -5.367 9.641 2.689 1 98.06 469 GLY B N 1
ATOM 7194 C CA . GLY B 1 469 ? -4.262 8.789 2.283 1 98.06 469 GLY B CA 1
ATOM 7195 C C . GLY B 1 469 ? -4.238 7.453 3.004 1 98.06 469 GLY B C 1
ATOM 7196 O O . GLY B 1 469 ? -5.262 7.008 3.527 1 98.06 469 GLY B O 1
ATOM 7197 N N . PHE B 1 470 ? -3.115 6.727 2.891 1 98.12 470 PHE B N 1
ATOM 7198 C CA . PHE B 1 470 ? -2.945 5.418 3.51 1 98.12 470 PHE B CA 1
ATOM 7199 C C . PHE B 1 470 ? -1.47 5.125 3.758 1 98.12 470 PHE B C 1
ATOM 7201 O O . PHE B 1 470 ? -0.596 5.754 3.158 1 98.12 470 PHE B O 1
ATOM 7208 N N . GLY B 1 471 ? -1.175 4.117 4.645 1 97.5 471 GLY B N 1
ATOM 7209 C CA . GLY B 1 471 ? 0.149 3.885 5.199 1 97.5 471 GLY B CA 1
ATOM 7210 C C . GLY B 1 471 ? 0.386 4.609 6.508 1 97.5 471 GLY B C 1
ATOM 7211 O O . GLY B 1 471 ? -0.383 5.5 6.879 1 97.5 471 GLY B O 1
ATOM 7212 N N . ARG B 1 472 ? 1.373 4.238 7.234 1 98.31 472 ARG B N 1
ATOM 7213 C CA . ARG B 1 472 ? 1.655 4.879 8.516 1 98.31 472 ARG B CA 1
ATOM 7214 C C . ARG B 1 472 ? 3.135 5.227 8.641 1 98.31 472 ARG B C 1
ATOM 7216 O O . ARG B 1 472 ? 3.998 4.441 8.242 1 98.31 472 ARG B O 1
ATOM 7223 N N . PHE B 1 473 ? 3.377 6.34 9.125 1 98 473 PHE B N 1
ATOM 7224 C CA . PHE B 1 473 ? 4.703 6.746 9.57 1 98 473 PHE B CA 1
ATOM 7225 C C . PHE B 1 473 ? 4.879 6.492 11.062 1 98 473 PHE B C 1
ATOM 7227 O O . PHE B 1 473 ? 3.951 6.027 11.727 1 98 473 PHE B O 1
ATOM 7234 N N . ASN B 1 474 ? 6.023 6.734 11.57 1 97.75 474 ASN B N 1
ATOM 7235 C CA . ASN B 1 474 ? 6.43 6.836 12.969 1 97.75 474 ASN B CA 1
ATOM 7236 C C . ASN B 1 474 ? 6.547 5.461 13.617 1 97.75 474 ASN B C 1
ATOM 7238 O O . ASN B 1 474 ? 5.988 4.48 13.117 1 97.75 474 ASN B O 1
ATOM 7242 N N . GLY B 1 475 ? 7.324 5.418 14.664 1 95.94 475 GLY B N 1
ATOM 7243 C CA . GLY B 1 475 ? 7.504 4.215 15.461 1 95.94 475 GLY B CA 1
ATOM 7244 C C . GLY B 1 475 ? 8.086 3.059 14.672 1 95.94 475 GLY B C 1
ATOM 7245 O O . GLY B 1 475 ? 8.844 3.268 13.727 1 95.94 475 GLY B O 1
ATOM 7246 N N . HIS B 1 476 ? 7.77 1.889 15.164 1 96.06 476 HIS B N 1
ATOM 7247 C CA . HIS B 1 476 ? 8.195 0.699 14.438 1 96.06 476 HIS B CA 1
ATOM 7248 C C . HIS B 1 476 ? 7.375 0.513 13.164 1 96.06 476 HIS B C 1
ATOM 7250 O O . HIS B 1 476 ? 7.863 -0.051 12.18 1 96.06 476 HIS B O 1
ATOM 7256 N N . TRP B 1 477 ? 6.137 1.082 13.188 1 96.56 477 TRP B N 1
ATOM 7257 C CA . TRP B 1 477 ? 5.258 0.965 12.031 1 96.56 477 TRP B CA 1
ATOM 7258 C C . TRP B 1 477 ? 5.832 1.713 10.836 1 96.56 477 TRP B C 1
ATOM 7260 O O . TRP B 1 477 ? 5.766 1.229 9.703 1 96.56 477 TRP B O 1
ATOM 7270 N N . GLY B 1 478 ? 6.406 2.877 11.141 1 97.62 478 GLY B N 1
ATOM 7271 C CA . GLY B 1 478 ? 7.023 3.66 10.078 1 97.62 478 GLY B CA 1
ATOM 7272 C C . GLY B 1 478 ? 8.234 2.986 9.469 1 97.62 478 GLY B C 1
ATOM 7273 O O . GLY B 1 478 ? 8.477 3.104 8.266 1 97.62 478 GLY B O 1
ATOM 7274 N N . ILE B 1 479 ? 9.07 2.324 10.289 1 98.25 479 ILE B N 1
ATOM 7275 C CA . ILE B 1 479 ? 10.227 1.603 9.773 1 98.25 479 ILE B CA 1
ATOM 7276 C C . ILE B 1 479 ? 9.766 0.424 8.914 1 98.25 479 ILE B C 1
ATOM 7278 O O . ILE B 1 479 ? 10.266 0.214 7.812 1 98.25 479 ILE B O 1
ATOM 7282 N N . GLU B 1 480 ? 8.734 -0.286 9.391 1 97.56 480 GLU B N 1
ATOM 7283 C CA . GLU B 1 480 ? 8.227 -1.475 8.711 1 97.56 480 GLU B CA 1
ATOM 7284 C C . GLU B 1 480 ? 7.652 -1.125 7.34 1 97.56 480 GLU B C 1
ATOM 7286 O O . GLU B 1 480 ? 7.715 -1.935 6.414 1 97.56 480 GLU B O 1
ATOM 7291 N N . GLU B 1 481 ? 7.121 0.115 7.246 1 97.75 481 GLU B N 1
ATOM 7292 C CA . GLU B 1 481 ? 6.543 0.577 5.984 1 97.75 481 GLU B CA 1
ATOM 7293 C C . GLU B 1 481 ? 7.578 0.553 4.863 1 97.75 481 GLU B C 1
ATOM 7295 O O . GLU B 1 481 ? 7.219 0.503 3.686 1 97.75 481 GLU B O 1
ATOM 7300 N N . PHE B 1 482 ? 8.867 0.522 5.211 1 98.62 482 PHE B N 1
ATOM 7301 C CA . PHE B 1 482 ? 9.898 0.654 4.188 1 98.62 482 PHE B CA 1
ATOM 7302 C C . PHE B 1 482 ? 10.773 -0.591 4.133 1 98.62 482 PHE B C 1
ATOM 7304 O O . PHE B 1 482 ? 11.938 -0.521 3.736 1 98.62 482 PHE B O 1
ATOM 7311 N N . LEU B 1 483 ? 10.172 -1.694 4.633 1 98.12 483 LEU B N 1
ATOM 7312 C CA . LEU B 1 483 ? 10.742 -3.037 4.535 1 98.12 483 LEU B CA 1
ATOM 7313 C C . LEU B 1 483 ? 9.789 -3.975 3.803 1 98.12 483 LEU B C 1
ATOM 7315 O O . LEU B 1 483 ? 8.562 -3.844 3.92 1 98.12 483 LEU B O 1
ATOM 7319 N N . ARG B 1 484 ? 10.312 -4.867 3.033 1 97 484 ARG B N 1
ATOM 7320 C CA . ARG B 1 484 ? 9.516 -5.949 2.459 1 97 484 ARG B CA 1
ATOM 7321 C C . ARG B 1 484 ? 9.914 -7.297 3.057 1 97 484 ARG B C 1
ATOM 7323 O O . ARG B 1 484 ? 11.062 -7.488 3.461 1 97 484 ARG B O 1
ATOM 7330 N N . MET B 1 485 ? 9.016 -8.211 3.055 1 97.62 485 MET B N 1
ATOM 7331 C CA . MET B 1 485 ? 9.25 -9.547 3.592 1 97.62 485 MET B CA 1
ATOM 7332 C C . MET B 1 485 ? 9.664 -10.516 2.484 1 97.62 485 MET B C 1
ATOM 7334 O O . MET B 1 485 ? 9.125 -10.461 1.378 1 97.62 485 MET B O 1
ATOM 7338 N N . LYS B 1 486 ? 10.578 -11.352 2.801 1 98.31 486 LYS B N 1
ATOM 7339 C CA . LYS B 1 486 ? 10.977 -12.477 1.957 1 98.31 486 LYS B CA 1
ATOM 7340 C C . LYS B 1 486 ? 10.914 -13.789 2.73 1 98.31 486 LYS B C 1
ATOM 7342 O O . LYS B 1 486 ? 11.445 -13.891 3.84 1 98.31 486 LYS B O 1
ATOM 7347 N N . THR B 1 487 ? 10.289 -14.75 2.148 1 98.62 487 THR B N 1
ATOM 7348 C CA . THR B 1 487 ? 10.234 -16.094 2.719 1 98.62 487 THR B CA 1
ATOM 7349 C C . THR B 1 487 ? 11.359 -16.969 2.162 1 98.62 487 THR B C 1
ATOM 7351 O O . THR B 1 487 ? 11.539 -17.062 0.946 1 98.62 487 THR B O 1
ATOM 7354 N N . ILE B 1 488 ? 12.148 -17.547 3.002 1 98.69 488 ILE B N 1
ATOM 7355 C CA . ILE B 1 488 ? 13.133 -18.547 2.613 1 98.69 488 ILE B CA 1
ATOM 7356 C C . ILE B 1 488 ? 12.805 -19.875 3.283 1 98.69 488 ILE B C 1
ATOM 7358 O O . ILE B 1 488 ? 12.828 -19.984 4.512 1 98.69 488 ILE B O 1
ATOM 7362 N N . THR B 1 489 ? 12.461 -20.844 2.521 1 98.5 489 THR B N 1
ATOM 7363 C CA . THR B 1 489 ? 12.227 -22.188 3.068 1 98.5 489 THR B CA 1
ATOM 7364 C C . THR B 1 489 ? 13.422 -23.094 2.805 1 98.5 489 THR B C 1
ATOM 7366 O O . THR B 1 489 ? 14.164 -22.891 1.839 1 98.5 489 THR B O 1
ATOM 7369 N N . TYR B 1 490 ? 13.656 -24.047 3.654 1 97.12 490 TYR B N 1
ATOM 7370 C CA . TYR B 1 490 ? 14.719 -25.016 3.453 1 97.12 490 TYR B CA 1
ATOM 7371 C C . TYR B 1 490 ? 14.375 -26.344 4.113 1 97.12 490 TYR B C 1
ATOM 7373 O O . TYR B 1 490 ? 13.656 -26.391 5.117 1 97.12 490 TYR B O 1
ATOM 7381 N N . LYS B 1 491 ? 14.875 -27.375 3.469 1 91.31 491 LYS B N 1
ATOM 7382 C CA . LYS B 1 491 ? 14.734 -28.719 4.027 1 91.31 491 LYS B CA 1
ATOM 7383 C C . LYS B 1 491 ? 15.859 -29.031 5.008 1 91.31 491 LYS B C 1
ATOM 7385 O O . LYS B 1 491 ? 17.016 -28.688 4.762 1 91.31 491 LYS B O 1
ATOM 7390 N N . GLU B 1 492 ? 15.43 -29.594 6.148 1 83.12 492 GLU B N 1
ATOM 7391 C CA . GLU B 1 492 ? 16.406 -29.938 7.18 1 83.12 492 GLU B CA 1
ATOM 7392 C C . GLU B 1 492 ? 17.109 -31.25 6.863 1 83.12 492 GLU B C 1
ATOM 7394 O O . GLU B 1 492 ? 16.5 -32.156 6.293 1 83.12 492 GLU B O 1
#

Sequence (984 aa):
MSNPSVVKPDPSYVVPLFINGKEVTTKTTFPVTSPSSHKQVWTSSAASLEDVKSAVSAAKAAFPAWSKMKHSAKRNIFLKAADVIDARAEEFADYMKIETGAADMFSNGFNVPKMADMLRDVAGRLSAVMGHIPSCEEEGTSALIVKEPYGVVLGIAPWNAPYVLGMRSILYPLAAGNTCILKGSEFCPRTWWAIGSALSEAGLPAGALNVLFHRPEDAAQVTTALIEEPAIKKINFTGSTAVGRIIASTAGKNLKPVLLELGGKASAIVLDDANLQTAATQCALGAFLHSGQICMSSERILVHKNIKPQFIEAFKGAVEGIFGGDKPAPVLVAAPGVEKNKRLVADAVKNGAKVVHGDHESDEKHPETNETSGTRMRPIIVDGVNKNMELFHTESFGPSVSVIEISSDEEAIEIANDTDYGLSGAVFTENLGRGLRIAKQIESGAIHINSMTVHDEWTLPHGGAKASGFGRFNGHWGIEEFLRMKTITYKEMSNPSVVKPDPSYVVPLFINGKEVTTKTTFPVTSPSSHKQVWTSSAASLEDVKSAVSAAKAAFPAWSKMKHSAKRNIFLKAADVIDARAEEFADYMKIETGAADMFSNGFNVPKMADMLRDVAGRLSAVMGHIPSCEEEGTSALIVKEPYGVVLGIAPWNAPYVLGMRSILYPLAAGNTCILKGSEFCPRTWWAIGSALSEAGLPAGALNVLFHRPEDAAQVTTALIEEPAIKKINFTGSTAVGRIIASTAGKNLKPVLLELGGKASAIVLDDANLQTAATQCALGAFLHSGQICMSSERILVHKNIKPQFIEAFKGAVEGIFGGDKPAPVLVAAPGVEKNKRLVADAVKNGAKVVHGDHESDEKHPETNETSGTRMRPIIVDGVNKNMELFHTESFGPSVSVIEISSDEEAIEIANDTDYGLSGAVFTENLGRGLRIAKQIESGAIHINSMTVHDEWTLPHGGAKASGFGRFNGHWGIEEFLRMKTITYKE

Organism: Alternaria alternata (NCBI:txid5599)